Protein AF-A0A0C1Z2K4-F1 (afdb_monomer)

Organism: NCBI:txid215803

Nearest PDB structures (foldseek):
  4xon-assembly1_A  TM=1.963E-01  e=1.147E-01  Enterobacteria phage HK620
  7akv-assembly1_G  TM=2.184E-01  e=3.140E-01  Bordetella pertussis
  6gvr-assembly1_A  TM=1.595E-01  e=4.867E-01  Enterobacteria phage HK620
  8wqt-assembly1_B  TM=1.244E-01  e=5.913E+00  Mus musculus

Structure (mmCIF, N/CA/C/O backbone):
data_AF-A0A0C1Z2K4-F1
#
_entry.id   AF-A0A0C1Z2K4-F1
#
loop_
_atom_site.group_PDB
_atom_site.id
_atom_site.type_symbol
_atom_site.label_atom_id
_atom_site.label_alt_id
_atom_site.label_comp_id
_atom_site.label_asym_id
_atom_site.label_entity_id
_atom_site.label_seq_id
_atom_site.pdbx_PDB_ins_code
_atom_site.Cartn_x
_atom_site.Cartn_y
_atom_site.Cartn_z
_atom_site.occupancy
_atom_site.B_iso_or_equiv
_atom_site.auth_seq_id
_atom_site.auth_comp_id
_atom_site.auth_asym_id
_atom_site.auth_atom_id
_atom_site.pdbx_PDB_model_num
ATOM 1 N N . MET A 1 1 ? -10.705 -2.984 -63.021 1.00 32.72 1 MET A N 1
ATOM 2 C CA . MET A 1 1 ? -11.853 -3.440 -63.845 1.00 32.72 1 MET A CA 1
ATOM 3 C C . MET A 1 1 ? -12.541 -4.528 -63.035 1.00 32.72 1 MET A C 1
ATOM 5 O O . MET A 1 1 ? -11.834 -5.441 -62.657 1.00 32.72 1 MET A O 1
ATOM 9 N N . GLY A 1 2 ? -13.809 -4.360 -62.637 1.00 33.22 2 GLY A N 1
ATOM 10 C CA . GLY A 1 2 ? -14.880 -5.309 -63.010 1.00 33.22 2 GLY A CA 1
ATOM 11 C C . GLY A 1 2 ? -14.784 -6.660 -62.275 1.00 33.22 2 GLY A C 1
ATOM 12 O O . GLY A 1 2 ? -14.105 -7.524 -62.806 1.00 33.22 2 GLY A O 1
ATOM 13 N N . ALA A 1 3 ? -15.304 -6.894 -61.061 1.00 38.25 3 ALA A N 1
ATOM 14 C CA . ALA A 1 3 ? -16.549 -6.490 -60.366 1.00 38.25 3 ALA A CA 1
ATOM 15 C C . ALA A 1 3 ? -17.764 -7.429 -60.585 1.00 38.25 3 ALA A C 1
ATOM 17 O O . ALA A 1 3 ? -18.370 -7.388 -61.655 1.00 38.25 3 ALA A O 1
ATOM 18 N N . CYS A 1 4 ? -18.094 -8.204 -59.538 1.00 26.31 4 CYS A N 1
ATOM 19 C CA . CYS A 1 4 ? -19.390 -8.713 -59.015 1.00 26.31 4 CYS A CA 1
ATOM 20 C C . CYS A 1 4 ? -19.054 -9.246 -57.586 1.00 26.31 4 CYS A C 1
ATOM 22 O O . CYS A 1 4 ? -18.018 -9.898 -57.493 1.00 26.31 4 CYS A O 1
ATOM 24 N N . THR A 1 5 ? -19.677 -8.937 -56.433 1.00 36.97 5 THR A N 1
ATOM 25 C CA . THR A 1 5 ? -21.093 -8.779 -55.983 1.00 36.97 5 THR A CA 1
ATOM 26 C C . THR A 1 5 ? -21.865 -10.112 -55.905 1.00 36.97 5 THR A C 1
ATOM 28 O O . THR A 1 5 ? -21.929 -10.790 -56.931 1.00 36.97 5 THR A O 1
ATOM 31 N N . ASP A 1 6 ? -22.532 -10.503 -54.806 1.00 38.97 6 ASP A N 1
ATOM 32 C CA . ASP A 1 6 ? -22.671 -9.863 -53.472 1.00 38.97 6 ASP A CA 1
ATOM 33 C C . ASP A 1 6 ? -23.250 -10.823 -52.394 1.00 38.97 6 ASP A C 1
ATOM 35 O O . ASP A 1 6 ? -23.779 -11.865 -52.775 1.00 38.97 6 ASP A O 1
ATOM 39 N N . ASP A 1 7 ? -23.185 -10.407 -51.116 1.00 36.59 7 ASP A N 1
ATOM 40 C CA . ASP A 1 7 ? -24.106 -10.612 -49.956 1.00 36.59 7 ASP A CA 1
ATOM 41 C C . ASP A 1 7 ? -24.887 -11.942 -49.690 1.00 36.59 7 ASP A C 1
ATOM 43 O O . ASP A 1 7 ? -25.454 -12.537 -50.602 1.00 36.59 7 ASP A O 1
ATOM 47 N N . THR A 1 8 ? -25.214 -12.370 -48.447 1.00 35.19 8 THR A N 1
ATOM 48 C CA . THR A 1 8 ? -24.604 -12.389 -47.075 1.00 35.19 8 THR A CA 1
ATOM 49 C C . THR A 1 8 ? -25.638 -12.997 -46.071 1.00 35.19 8 THR A C 1
ATOM 51 O O . THR A 1 8 ? -26.727 -13.415 -46.464 1.00 35.19 8 THR A O 1
ATOM 54 N N . VAL A 1 9 ? -25.319 -12.974 -44.763 1.00 33.41 9 VAL A N 1
ATOM 55 C CA . VAL A 1 9 ? -26.230 -12.946 -43.585 1.00 33.41 9 VAL A CA 1
ATOM 56 C C . VAL A 1 9 ? -26.729 -14.286 -43.004 1.00 33.41 9 VAL A C 1
ATOM 58 O O . VAL A 1 9 ? -27.830 -14.757 -43.273 1.00 33.41 9 VAL A O 1
ATOM 61 N N . SER A 1 10 ? -25.895 -14.835 -42.112 1.00 31.61 10 SER A N 1
ATOM 62 C CA . SER A 1 10 ? -26.183 -15.180 -40.699 1.00 31.61 10 SER A CA 1
ATOM 63 C C . SER A 1 10 ? -27.640 -15.188 -40.183 1.00 31.61 10 SER A C 1
ATOM 65 O O . SER A 1 10 ? -28.374 -14.220 -40.357 1.00 31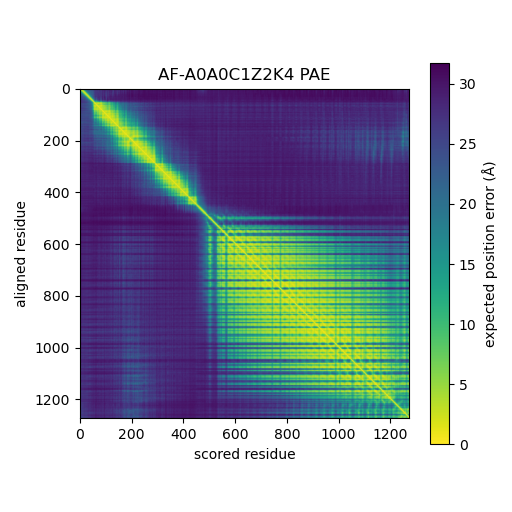.61 10 SER A O 1
ATOM 67 N N . ALA A 1 11 ? -27.980 -16.195 -39.365 1.00 29.09 11 ALA A N 1
ATOM 68 C CA . ALA A 1 11 ? -28.527 -15.954 -38.018 1.00 29.09 11 ALA A CA 1
ATOM 69 C C . ALA A 1 11 ? -28.463 -17.231 -37.153 1.00 29.09 11 ALA A C 1
ATOM 71 O O . ALA A 1 11 ? -29.144 -18.213 -37.448 1.00 29.09 11 ALA A O 1
ATOM 72 N N . ASP A 1 12 ? -27.693 -17.193 -36.063 1.00 31.20 12 ASP A N 1
ATOM 73 C CA . ASP A 1 12 ? -27.810 -18.142 -34.946 1.00 31.20 12 ASP A CA 1
ATOM 74 C C . ASP A 1 12 ? -29.030 -17.799 -34.062 1.00 31.20 12 ASP A C 1
ATOM 76 O O . ASP A 1 12 ? -29.385 -16.623 -33.947 1.00 31.20 12 ASP A O 1
ATOM 80 N N . SER A 1 13 ? -29.653 -18.804 -33.427 1.00 32.72 13 SER A N 1
ATOM 81 C CA . SER A 1 13 ? -30.095 -18.755 -32.015 1.00 32.72 13 SER A CA 1
ATOM 82 C C . SER A 1 13 ? -30.944 -19.966 -31.604 1.00 32.72 13 SER A C 1
ATOM 84 O O . SER A 1 13 ? -32.129 -20.048 -31.923 1.00 32.72 13 SER A O 1
ATOM 86 N N . ALA A 1 14 ? -30.337 -20.805 -30.760 1.00 39.41 14 ALA A N 1
ATOM 87 C CA . ALA A 1 14 ? -30.874 -21.347 -29.502 1.00 39.41 14 ALA A CA 1
ATOM 88 C C . ALA A 1 14 ? -32.229 -22.107 -29.436 1.00 39.41 14 ALA A C 1
ATOM 90 O O . ALA A 1 14 ? -33.282 -21.676 -29.902 1.00 39.41 14 ALA A O 1
ATOM 91 N N . MET A 1 15 ? -32.249 -23.154 -28.597 1.00 27.11 15 MET A N 1
ATOM 92 C CA . MET A 1 15 ? -33.458 -23.575 -27.876 1.00 27.11 15 MET A CA 1
ATOM 93 C C . MET A 1 15 ? -33.230 -23.617 -26.362 1.00 27.11 15 MET A C 1
ATOM 95 O O . MET A 1 15 ? -32.539 -24.489 -25.846 1.00 27.11 15 MET A O 1
ATOM 99 N N . THR A 1 16 ? -33.940 -22.755 -25.634 1.00 32.34 16 THR A N 1
ATOM 100 C CA . THR A 1 16 ? -34.409 -23.065 -24.276 1.00 32.34 16 THR A CA 1
ATOM 101 C C . THR A 1 16 ? -35.935 -22.951 -24.250 1.00 32.34 16 THR A C 1
ATOM 103 O O . THR A 1 16 ? -36.517 -22.045 -24.844 1.00 32.34 16 THR A O 1
ATOM 106 N N . ALA A 1 17 ? -36.606 -23.921 -23.627 1.00 32.66 17 ALA A N 1
ATOM 107 C CA . ALA A 1 17 ? -38.066 -23.943 -23.493 1.00 32.66 17 ALA A CA 1
ATOM 108 C C . ALA A 1 17 ? -38.498 -23.076 -22.282 1.00 32.66 17 ALA A C 1
ATOM 110 O O . ALA A 1 17 ? -37.695 -22.842 -21.385 1.00 32.66 17 ALA A O 1
ATOM 111 N N . THR A 1 18 ? -39.723 -22.554 -22.159 1.00 33.28 18 THR A N 1
ATOM 112 C CA . THR A 1 18 ? -41.039 -23.201 -22.359 1.00 33.28 18 THR A CA 1
ATOM 113 C C . THR A 1 18 ? -42.182 -22.177 -22.503 1.00 33.28 18 THR A C 1
ATOM 115 O O . THR A 1 18 ? -42.066 -21.098 -21.939 1.00 33.28 18 THR A O 1
ATOM 118 N N . ASP A 1 19 ? -43.307 -22.588 -23.117 1.00 32.50 19 ASP A N 1
ATOM 119 C CA . ASP A 1 19 ? -44.724 -22.217 -22.838 1.00 32.50 19 ASP A CA 1
ATOM 120 C C . ASP A 1 19 ? -45.115 -20.753 -22.459 1.00 32.50 19 ASP A C 1
ATOM 122 O O . ASP A 1 19 ? -44.597 -20.150 -21.531 1.00 32.50 19 ASP A O 1
ATOM 126 N N . THR A 1 20 ? -46.197 -20.148 -22.979 1.00 31.84 20 THR A N 1
ATOM 127 C CA . THR A 1 20 ? -47.465 -20.757 -23.446 1.00 31.84 20 THR A CA 1
ATOM 128 C C . THR A 1 20 ? -48.312 -19.819 -24.341 1.00 31.84 20 THR A C 1
ATOM 130 O O . THR A 1 20 ? -48.178 -18.604 -24.293 1.00 31.84 20 THR A O 1
ATOM 133 N N . GLU A 1 21 ? -49.298 -20.417 -25.026 1.00 32.25 21 GLU A N 1
ATOM 134 C CA . GLU A 1 21 ? -50.579 -19.846 -25.509 1.00 32.25 21 GLU A CA 1
ATOM 135 C C . GLU A 1 21 ? -50.633 -18.737 -26.601 1.00 32.25 21 GLU A C 1
ATOM 137 O O . GLU A 1 21 ? -50.615 -17.540 -26.344 1.00 32.25 21 GLU A O 1
ATOM 142 N N . SER A 1 22 ? -51.065 -19.190 -27.790 1.00 33.09 22 SER A N 1
ATOM 143 C CA . SER A 1 22 ? -52.286 -18.718 -28.485 1.00 33.09 22 SER A CA 1
ATOM 144 C C . SER A 1 22 ? -52.348 -17.325 -29.149 1.00 33.09 22 SER A C 1
ATOM 146 O O . SER A 1 22 ? -52.698 -16.330 -28.516 1.00 33.09 22 SER A O 1
ATOM 148 N N . GLY A 1 23 ? -52.393 -17.336 -30.492 1.00 30.72 23 GLY A N 1
ATOM 149 C CA . GLY A 1 23 ? -53.263 -16.428 -31.264 1.00 30.72 23 GLY A CA 1
ATOM 150 C C . GLY A 1 23 ? -52.644 -15.848 -32.536 1.00 30.72 23 GLY A C 1
ATOM 151 O O . GLY A 1 23 ? -52.085 -14.761 -32.496 1.00 30.72 23 GLY A O 1
ATOM 152 N N . GLY A 1 24 ? -52.776 -16.547 -33.670 1.00 32.41 24 GLY A N 1
ATOM 153 C CA . GLY A 1 24 ? -52.322 -16.049 -34.979 1.00 32.41 24 GLY A CA 1
ATOM 154 C C . GLY A 1 24 ? -53.355 -15.192 -35.731 1.00 32.41 24 GLY A C 1
ATOM 155 O O . GLY A 1 24 ? -54.387 -14.825 -35.169 1.00 32.41 24 GLY A O 1
ATOM 156 N N . ALA A 1 25 ? -53.093 -15.005 -37.036 1.00 34.84 25 ALA A N 1
ATOM 157 C CA . ALA A 1 25 ? -53.811 -14.165 -38.014 1.00 34.84 25 ALA A CA 1
ATOM 158 C C . ALA A 1 25 ? -53.502 -12.649 -37.913 1.00 34.84 25 ALA A C 1
ATOM 160 O O . ALA A 1 25 ? -53.395 -12.116 -36.815 1.00 34.84 25 ALA A O 1
ATOM 161 N N . GLU A 1 26 ? -53.389 -11.876 -39.002 1.00 36.09 26 GLU A N 1
ATOM 162 C CA . GLU A 1 26 ? -53.436 -12.152 -40.460 1.00 36.09 26 GLU A CA 1
ATOM 163 C C . GLU A 1 26 ? -52.965 -10.887 -41.226 1.00 36.09 26 GLU A C 1
ATOM 165 O O . GLU A 1 26 ? -53.066 -9.793 -40.668 1.00 36.09 26 GLU A O 1
ATOM 170 N N . THR A 1 27 ? -52.626 -11.014 -42.520 1.00 33.53 27 THR A N 1
ATOM 171 C CA . THR A 1 27 ? -52.510 -9.938 -43.553 1.00 33.53 27 THR A CA 1
ATOM 172 C C . THR A 1 27 ? -51.502 -8.776 -43.357 1.00 33.53 27 THR A C 1
ATOM 174 O O . THR A 1 27 ? -51.137 -8.451 -42.236 1.00 33.53 27 THR A O 1
ATOM 177 N N . ASP A 1 28 ? -51.095 -7.984 -44.367 1.00 34.91 28 ASP A N 1
ATOM 178 C CA . ASP A 1 28 ? -50.883 -8.107 -45.842 1.00 34.91 28 ASP A CA 1
ATOM 179 C C . ASP A 1 28 ? -50.418 -6.705 -46.364 1.00 34.91 28 ASP A C 1
ATOM 181 O O . ASP A 1 28 ? -50.578 -5.719 -45.641 1.00 34.91 28 ASP A O 1
ATOM 185 N N . THR A 1 29 ? -49.973 -6.579 -47.627 1.00 36.34 29 THR A N 1
ATOM 186 C CA . THR A 1 29 ? -49.816 -5.329 -48.437 1.00 36.34 29 THR A CA 1
ATOM 187 C C . THR A 1 29 ? -48.703 -4.319 -48.034 1.00 36.34 29 THR A C 1
ATOM 189 O O . THR A 1 29 ? -48.379 -4.187 -46.861 1.00 36.34 29 THR A O 1
ATOM 192 N N . GLU A 1 30 ? -48.065 -3.538 -48.932 1.00 39.50 30 GLU A N 1
ATOM 193 C CA . GLU A 1 30 ? -48.150 -3.413 -50.410 1.00 39.50 30 GLU A CA 1
ATOM 194 C C . GLU A 1 30 ? -46.877 -2.769 -51.045 1.00 39.50 30 GLU A C 1
ATOM 196 O O . GLU A 1 30 ? -46.198 -1.983 -50.394 1.00 39.50 30 GLU A O 1
ATOM 201 N N . ASP A 1 31 ? -46.638 -3.070 -52.336 1.00 37.19 31 ASP A N 1
ATOM 202 C CA . ASP A 1 31 ? -46.111 -2.222 -53.449 1.00 37.19 31 ASP A CA 1
ATOM 203 C C . ASP A 1 31 ? -44.924 -1.236 -53.201 1.00 37.19 31 ASP A C 1
ATOM 205 O O . ASP A 1 31 ? -45.031 -0.243 -52.484 1.00 37.19 31 ASP A O 1
ATOM 209 N N . THR A 1 32 ? -43.754 -1.367 -53.850 1.00 37.84 32 THR A N 1
ATOM 210 C CA . THR A 1 32 ? -43.443 -0.897 -55.235 1.00 37.84 32 THR A CA 1
ATOM 211 C C . THR A 1 32 ? -41.946 -1.159 -55.555 1.00 37.84 32 THR A C 1
ATOM 213 O O . THR A 1 32 ? -41.140 -1.185 -54.635 1.00 37.84 32 THR A O 1
ATOM 216 N N . GLY A 1 33 ? -41.437 -1.299 -56.795 1.00 40.78 33 GLY A N 1
ATOM 217 C CA . GLY A 1 33 ? -42.079 -1.468 -58.109 1.00 40.78 33 GLY A CA 1
ATOM 218 C C . GLY A 1 33 ? -41.153 -1.175 -59.328 1.00 40.78 33 GLY A C 1
ATOM 219 O O . GLY A 1 33 ? -40.655 -0.061 -59.460 1.00 40.78 33 GLY A O 1
ATOM 220 N N . THR A 1 34 ? -41.065 -2.114 -60.296 1.00 41.62 34 THR A N 1
ATOM 221 C CA . THR A 1 34 ? -40.487 -1.996 -61.682 1.00 41.62 34 THR A CA 1
ATOM 222 C C . THR A 1 34 ? -38.936 -1.963 -61.829 1.00 41.62 34 THR A C 1
ATOM 224 O O . THR A 1 34 ? -38.270 -1.537 -60.899 1.00 41.62 34 THR A O 1
ATOM 227 N N . THR A 1 35 ? -38.263 -2.404 -62.921 1.00 41.09 35 THR A N 1
ATOM 228 C CA . THR A 1 35 ? -38.650 -2.778 -64.320 1.00 41.09 35 THR A CA 1
ATOM 229 C C . THR A 1 35 ? -37.855 -3.970 -64.939 1.00 41.09 35 THR A C 1
ATOM 231 O O . THR A 1 35 ? -36.636 -3.874 -64.986 1.00 41.09 35 THR A O 1
ATOM 234 N N . GLY A 1 36 ? -38.554 -4.955 -65.548 1.00 43.12 36 GLY A N 1
ATOM 235 C CA . GLY A 1 36 ? -38.252 -5.719 -66.806 1.00 43.12 36 GLY A CA 1
ATOM 236 C C . GLY A 1 36 ? -36.915 -6.473 -67.058 1.00 43.12 36 GLY A C 1
ATOM 237 O O . GLY A 1 36 ? -35.911 -6.204 -66.417 1.00 43.12 36 GLY A O 1
ATOM 238 N N . ASP A 1 37 ? -36.802 -7.403 -68.029 1.00 44.09 37 ASP A N 1
ATOM 239 C CA . ASP A 1 37 ? -37.793 -8.212 -68.790 1.00 44.09 37 ASP A CA 1
ATOM 240 C C . ASP A 1 37 ? -37.113 -9.354 -69.616 1.00 44.09 37 ASP A C 1
ATOM 242 O O . ASP A 1 37 ? -36.002 -9.160 -70.111 1.00 44.09 37 ASP A O 1
ATOM 246 N N . GLY A 1 38 ? -37.757 -10.531 -69.799 1.00 42.25 38 GLY A N 1
ATOM 247 C CA . GLY A 1 38 ? -37.295 -11.596 -70.729 1.00 42.25 38 GLY A CA 1
ATOM 248 C C . GLY A 1 38 ? -37.730 -13.054 -70.423 1.00 42.25 38 GLY A C 1
ATOM 249 O O . GLY A 1 38 ? -37.183 -13.674 -69.516 1.00 42.25 38 GLY A O 1
ATOM 250 N N . ASP A 1 39 ? -38.635 -13.640 -71.229 1.00 55.06 39 ASP A N 1
ATOM 251 C CA . ASP A 1 39 ? -39.383 -14.889 -70.908 1.00 55.06 39 ASP A CA 1
ATOM 252 C C . ASP A 1 39 ? -39.159 -16.098 -71.878 1.00 55.06 39 ASP A C 1
ATOM 254 O O . ASP A 1 39 ? -38.668 -15.921 -72.997 1.00 55.06 39 ASP A O 1
ATOM 258 N N . GLY A 1 40 ? -39.609 -17.324 -71.514 1.00 41.53 40 GLY A N 1
ATOM 259 C CA . GLY A 1 40 ? -39.710 -18.499 -72.425 1.00 41.53 40 GLY A CA 1
ATOM 260 C C . GLY A 1 40 ? -40.317 -19.807 -71.833 1.00 41.53 40 GLY A C 1
ATOM 261 O O . GLY A 1 40 ? -39.892 -20.237 -70.769 1.00 41.53 40 GLY A O 1
ATOM 262 N N . ASP A 1 41 ? -41.267 -20.464 -72.537 1.00 48.94 41 ASP A N 1
ATOM 263 C CA . ASP A 1 41 ? -42.265 -21.450 -71.998 1.00 48.94 41 ASP A CA 1
ATOM 264 C C . ASP A 1 41 ? -42.268 -22.910 -72.628 1.00 48.94 41 ASP A C 1
ATOM 266 O O . ASP A 1 41 ? -41.610 -23.111 -73.655 1.00 48.94 41 ASP A O 1
ATOM 270 N N . PRO A 1 42 ? -43.009 -23.933 -72.082 1.00 70.81 42 PRO A N 1
ATOM 271 C CA . PRO A 1 42 ? -42.875 -25.409 -72.361 1.00 70.81 42 PRO A CA 1
ATOM 272 C C . PRO A 1 42 ? -44.117 -26.194 -72.960 1.00 70.81 42 PRO A C 1
ATOM 274 O O . PRO A 1 42 ? -45.051 -25.549 -73.430 1.00 70.81 42 PRO A O 1
ATOM 277 N N . ALA A 1 43 ? -44.148 -27.573 -72.933 1.00 54.06 43 ALA A N 1
ATOM 278 C CA . ALA A 1 43 ? -45.304 -28.510 -72.585 1.00 54.06 43 ALA A CA 1
ATOM 279 C C . ALA A 1 43 ? -45.587 -29.865 -73.384 1.00 54.06 43 ALA A C 1
ATOM 281 O O . ALA A 1 43 ? -45.143 -30.020 -74.520 1.00 54.06 43 ALA A O 1
ATOM 282 N N . THR A 1 44 ? -46.462 -30.763 -72.808 1.00 46.31 44 THR A N 1
ATOM 283 C CA . THR A 1 44 ? -47.324 -31.926 -73.335 1.00 46.31 44 THR A CA 1
ATOM 284 C C . THR A 1 44 ? -46.861 -33.434 -73.252 1.00 46.31 44 THR A C 1
ATOM 286 O O . THR A 1 44 ? -45.657 -33.639 -73.309 1.00 46.31 44 THR A O 1
ATOM 289 N N . THR A 1 45 ? -47.657 -34.565 -73.232 1.00 57.00 45 THR A N 1
ATOM 290 C CA . THR A 1 45 ? -48.967 -35.067 -72.610 1.00 57.00 45 THR A CA 1
ATOM 291 C C . THR A 1 45 ? -49.337 -36.585 -72.923 1.00 57.00 45 THR A C 1
ATOM 293 O O . THR A 1 45 ? -49.160 -36.959 -74.079 1.00 57.00 45 THR A O 1
ATOM 296 N N . GLY A 1 46 ? -50.003 -37.368 -72.012 1.00 52.41 46 GLY A N 1
ATOM 297 C CA . GLY A 1 46 ? -50.875 -38.603 -72.249 1.00 52.41 46 GLY A CA 1
ATOM 298 C C . GLY A 1 46 ? -50.273 -40.040 -72.035 1.00 52.41 46 GLY A C 1
ATOM 299 O O . GLY A 1 46 ? -49.050 -40.106 -71.971 1.00 52.41 46 GLY A O 1
ATOM 300 N N . ASP A 1 47 ? -50.937 -41.240 -71.990 1.00 52.88 47 ASP A N 1
ATOM 301 C CA . ASP A 1 47 ? -52.256 -41.886 -71.576 1.00 52.88 47 ASP A CA 1
ATOM 302 C C . ASP A 1 47 ? -52.172 -43.467 -71.815 1.00 52.88 47 ASP A C 1
ATOM 304 O O . ASP A 1 47 ? -51.209 -43.839 -72.486 1.00 52.88 47 ASP A O 1
ATOM 308 N N . GLY A 1 48 ? -52.942 -44.525 -71.387 1.00 51.53 48 GLY A N 1
ATOM 309 C CA . GLY A 1 48 ? -54.116 -44.973 -70.527 1.00 51.53 48 GLY A CA 1
ATOM 310 C C . GLY A 1 48 ? -54.446 -46.511 -70.818 1.00 51.53 48 GLY A C 1
ATOM 311 O O . GLY A 1 48 ? -53.849 -47.003 -71.776 1.00 51.53 48 GLY A O 1
ATOM 312 N N . ASP A 1 49 ? -55.292 -47.404 -70.209 1.00 54.62 49 ASP A N 1
ATOM 313 C CA . ASP A 1 49 ? -56.112 -47.616 -68.957 1.00 54.62 49 ASP A CA 1
ATOM 314 C C . ASP A 1 49 ? -56.737 -49.095 -68.847 1.00 54.62 49 ASP A C 1
ATOM 316 O O . ASP A 1 49 ? -56.850 -49.737 -69.895 1.00 54.62 49 ASP A O 1
ATOM 320 N N . GLY A 1 50 ? -57.141 -49.670 -67.661 1.00 46.03 50 GLY A N 1
ATOM 321 C CA . GLY A 1 50 ? -58.015 -50.914 -67.491 1.00 46.03 50 GLY A CA 1
ATOM 322 C C . GLY A 1 50 ? -57.786 -51.968 -66.319 1.00 46.03 50 GLY A C 1
ATOM 323 O O . GLY A 1 50 ? -56.660 -52.059 -65.847 1.00 46.03 50 GLY A O 1
ATOM 324 N N . ASP A 1 51 ? -58.798 -52.809 -65.910 1.00 60.41 51 ASP A N 1
ATOM 325 C CA . ASP A 1 51 ? -58.811 -53.778 -64.729 1.00 60.41 51 ASP A CA 1
ATOM 326 C C . ASP A 1 51 ? -59.509 -55.199 -64.888 1.00 60.41 51 ASP A C 1
ATOM 328 O O . ASP A 1 51 ? -60.381 -55.362 -65.745 1.00 60.41 51 ASP A O 1
ATOM 332 N N . GLU A 1 52 ? -59.243 -56.178 -63.978 1.00 43.72 52 GLU A N 1
ATOM 333 C CA . GLU A 1 52 ? -60.117 -57.306 -63.470 1.00 43.72 52 GLU A CA 1
ATOM 334 C C . GLU A 1 52 ? -59.667 -57.730 -62.015 1.00 43.72 52 GLU A C 1
ATOM 336 O O . GLU A 1 52 ? -58.581 -57.311 -61.626 1.00 43.72 52 GLU A O 1
ATOM 341 N N . PRO A 1 53 ? -60.452 -58.456 -61.165 1.00 56.31 53 PRO A N 1
ATOM 342 C CA . PRO A 1 53 ? -60.252 -58.506 -59.689 1.00 56.31 53 PRO A CA 1
ATOM 343 C C . PRO A 1 53 ? -59.446 -59.694 -59.093 1.00 56.31 53 PRO A C 1
ATOM 345 O O . PRO A 1 53 ? -59.400 -60.775 -59.679 1.00 56.31 53 PRO A O 1
ATOM 348 N N . GLU A 1 54 ? -58.916 -59.496 -57.873 1.00 56.62 54 GLU A N 1
ATOM 349 C CA . GLU A 1 54 ? -57.887 -60.318 -57.183 1.00 56.62 54 GLU A CA 1
ATOM 350 C C . GLU A 1 54 ? -58.368 -60.958 -55.840 1.00 56.62 54 GLU A C 1
ATOM 352 O O . GLU A 1 54 ? -59.563 -60.913 -55.531 1.00 56.62 54 GLU A O 1
ATOM 357 N N . ALA A 1 55 ? -57.462 -61.609 -55.086 1.00 63.00 55 ALA A N 1
ATOM 358 C CA . ALA A 1 55 ? -57.721 -62.440 -53.886 1.00 63.00 55 ALA A CA 1
ATOM 359 C C . ALA A 1 55 ? -57.859 -61.659 -52.546 1.00 63.00 55 ALA A C 1
ATOM 361 O O . ALA A 1 55 ? -57.617 -60.453 -52.494 1.00 63.00 55 ALA A O 1
ATOM 362 N N . GLU A 1 56 ? -58.251 -62.339 -51.452 1.00 77.38 56 GLU A N 1
ATOM 363 C CA . GLU A 1 56 ? -58.455 -61.752 -50.104 1.00 77.38 56 GLU A CA 1
ATOM 364 C C . GLU A 1 56 ? -57.586 -62.430 -49.014 1.00 77.38 56 GLU A C 1
ATOM 366 O O . GLU A 1 56 ? -57.993 -63.422 -48.400 1.00 77.38 56 GLU A O 1
ATOM 371 N N . CYS A 1 57 ? -56.423 -61.832 -48.732 1.00 79.62 57 CYS A N 1
ATOM 372 C CA . CYS A 1 57 ? -55.454 -62.284 -47.724 1.00 79.62 57 CYS A CA 1
ATOM 373 C C . CYS A 1 57 ? -55.998 -62.303 -46.276 1.00 79.62 57 CYS A C 1
ATOM 375 O O . CYS A 1 57 ? -56.843 -61.485 -45.898 1.00 79.62 57 CYS A O 1
ATOM 377 N N . GLY A 1 58 ? -55.466 -63.209 -45.443 1.00 79.56 58 GLY A N 1
ATOM 378 C CA . GLY A 1 58 ? -55.746 -63.285 -44.000 1.00 79.56 58 GLY A CA 1
ATOM 379 C C . GLY A 1 58 ? -57.042 -64.022 -43.643 1.00 79.56 58 GLY A C 1
ATOM 380 O O . GLY A 1 58 ? -57.635 -63.794 -42.582 1.00 79.56 58 GLY A O 1
ATOM 381 N N . ASN A 1 59 ? -57.541 -64.879 -44.539 1.00 84.75 59 ASN A N 1
ATOM 382 C CA . ASN A 1 59 ? -58.831 -65.559 -44.402 1.00 84.75 59 ASN A CA 1
ATOM 383 C C . ASN A 1 59 ? -58.721 -66.966 -43.761 1.00 84.75 59 ASN A C 1
ATOM 385 O O . ASN A 1 59 ? -59.727 -67.541 -43.322 1.00 84.75 59 ASN A O 1
ATOM 389 N N . GLY A 1 60 ? -57.502 -67.495 -43.647 1.00 81.69 60 GLY A N 1
ATOM 390 C CA . GLY A 1 60 ? -57.145 -68.815 -43.130 1.00 81.69 60 GLY A CA 1
ATOM 391 C C . GLY A 1 60 ? -57.088 -69.909 -44.201 1.00 81.69 60 GLY A C 1
ATOM 392 O O . GLY A 1 60 ? -57.172 -71.097 -43.858 1.00 81.69 60 GLY A O 1
ATOM 393 N N . VAL A 1 61 ? -57.000 -69.543 -45.483 1.00 80.88 61 VAL A N 1
ATOM 394 C CA . VAL A 1 61 ? -56.965 -70.459 -46.629 1.00 80.88 61 VAL A CA 1
ATOM 395 C C . VAL A 1 61 ? -56.033 -69.914 -47.709 1.00 80.88 61 VAL A C 1
ATOM 397 O O . VAL A 1 61 ? -56.479 -69.191 -48.588 1.00 80.88 61 VAL A O 1
ATOM 400 N N . LEU A 1 62 ? -54.786 -70.395 -47.686 1.00 81.81 62 LEU A N 1
ATOM 401 C CA . LEU A 1 62 ? -53.774 -70.154 -48.717 1.00 81.81 62 LEU A CA 1
ATOM 402 C C . LEU A 1 62 ? -54.332 -70.382 -50.138 1.00 81.81 62 LEU A C 1
ATOM 404 O O . LEU A 1 62 ? -54.557 -71.532 -50.551 1.00 81.81 62 LEU A O 1
ATOM 408 N N . GLU A 1 63 ? -54.554 -69.293 -50.867 1.00 84.81 63 GLU A N 1
ATOM 409 C CA . GLU A 1 63 ? -55.004 -69.276 -52.257 1.00 84.81 63 GLU A CA 1
ATOM 410 C C . GLU A 1 63 ? -53.816 -69.455 -53.232 1.00 84.81 63 GLU A C 1
ATOM 412 O O . GLU A 1 63 ? -52.712 -69.842 -52.850 1.00 84.81 63 GLU A O 1
ATOM 417 N N . ALA A 1 64 ? -54.051 -69.319 -54.541 1.00 77.62 64 ALA A N 1
ATOM 418 C CA . ALA A 1 64 ? -53.050 -69.667 -55.560 1.00 77.62 64 ALA A CA 1
ATOM 419 C C . ALA A 1 64 ? -51.968 -68.595 -55.782 1.00 77.62 64 ALA A C 1
ATOM 421 O O . ALA A 1 64 ? -50.926 -68.910 -56.360 1.00 77.62 64 ALA A O 1
ATOM 422 N N . ASP A 1 65 ? -52.241 -67.369 -55.336 1.00 76.69 65 ASP A N 1
ATOM 423 C CA . ASP A 1 65 ? -51.432 -66.166 -55.546 1.00 76.69 65 ASP A CA 1
ATOM 424 C C . ASP A 1 65 ? -50.875 -65.618 -54.206 1.00 76.69 65 ASP A C 1
ATOM 426 O O . ASP A 1 65 ? -50.420 -64.483 -54.130 1.00 76.69 65 ASP A O 1
ATOM 430 N N . GLU A 1 66 ? -50.900 -66.451 -53.156 1.00 84.06 66 GLU A N 1
ATOM 431 C CA . GLU A 1 66 ? -50.428 -66.182 -51.790 1.00 84.06 66 GLU A CA 1
ATOM 432 C C . GLU A 1 66 ? -49.246 -67.112 -51.438 1.00 84.06 66 GLU A C 1
ATOM 434 O O . GLU A 1 66 ? -49.217 -68.275 -51.854 1.00 84.06 66 GLU A O 1
ATOM 439 N N . GLU A 1 67 ? -48.275 -66.641 -50.647 1.00 83.88 67 GLU A N 1
ATOM 440 C CA . GLU A 1 67 ? -47.166 -67.471 -50.136 1.00 83.88 67 GLU A CA 1
ATOM 441 C C . GLU A 1 67 ? -47.451 -68.038 -48.736 1.00 83.88 67 GLU A C 1
ATOM 443 O O . GLU A 1 67 ? -47.042 -69.159 -48.413 1.00 83.88 67 GLU A O 1
ATOM 448 N N . CYS A 1 68 ? -48.196 -67.289 -47.924 1.00 84.50 68 CYS A N 1
ATOM 449 C CA . CYS A 1 68 ? -48.745 -67.702 -46.636 1.00 84.50 68 CYS A CA 1
ATOM 450 C C . CYS A 1 68 ? -50.156 -67.122 -46.440 1.00 84.50 68 CYS A C 1
ATOM 452 O O . CYS A 1 68 ? -50.510 -66.131 -47.057 1.00 84.50 68 CYS A O 1
ATOM 454 N N . ASP A 1 69 ? -50.944 -67.739 -45.559 1.00 86.50 69 ASP A N 1
ATOM 455 C CA . ASP A 1 69 ? -52.128 -67.149 -44.918 1.00 86.50 69 ASP A CA 1
ATOM 456 C C . ASP A 1 69 ? -52.240 -67.828 -43.545 1.00 86.50 69 ASP A C 1
ATOM 458 O O . ASP A 1 69 ? -52.300 -69.063 -43.459 1.00 86.50 69 ASP A O 1
ATOM 462 N N . ASP A 1 70 ? -52.192 -67.046 -42.466 1.00 85.00 70 ASP A N 1
ATOM 463 C CA . ASP A 1 70 ? -52.237 -67.544 -41.087 1.00 85.00 70 ASP A CA 1
ATOM 464 C C . ASP A 1 70 ? -53.648 -67.466 -40.452 1.00 85.00 70 ASP A C 1
ATOM 466 O O . ASP A 1 70 ? -53.888 -68.035 -39.380 1.00 85.00 70 ASP A O 1
ATOM 470 N N . GLY A 1 71 ? -54.611 -66.842 -41.144 1.00 84.12 71 GLY A N 1
ATOM 471 C CA . GLY A 1 71 ? -55.981 -66.602 -40.680 1.00 84.12 71 GLY A CA 1
ATOM 472 C C . GLY A 1 71 ? -56.186 -65.319 -39.876 1.00 84.12 71 GLY A C 1
ATOM 473 O O . GLY A 1 71 ? -57.153 -65.237 -39.106 1.00 84.12 71 GLY A O 1
ATOM 474 N N . ASN A 1 72 ? -55.279 -64.353 -40.006 1.00 83.00 72 ASN A N 1
ATOM 475 C CA . ASN A 1 72 ? -55.241 -63.121 -39.231 1.00 83.00 72 ASN A CA 1
ATOM 476 C C . ASN A 1 72 ? -54.750 -61.928 -40.101 1.00 83.00 72 ASN A C 1
ATOM 478 O O . ASN A 1 72 ? -54.620 -62.051 -41.315 1.00 83.00 72 ASN A O 1
ATOM 482 N N . ALA A 1 73 ? -54.642 -60.727 -39.522 1.00 82.62 73 ALA A N 1
ATOM 483 C CA . ALA A 1 73 ? -54.296 -59.483 -40.229 1.00 82.62 73 ALA A CA 1
ATOM 484 C C . ALA A 1 73 ? -53.346 -58.588 -39.400 1.00 82.62 73 ALA A C 1
ATOM 486 O O . ALA A 1 73 ? -53.464 -57.354 -39.386 1.00 82.62 73 ALA A O 1
ATOM 487 N N . ILE A 1 74 ? -52.445 -59.228 -38.653 1.00 82.44 74 ILE A N 1
ATOM 488 C CA . ILE A 1 74 ? -51.327 -58.614 -37.936 1.00 82.44 74 ILE A CA 1
ATOM 489 C C . ILE A 1 74 ? -50.090 -58.808 -38.826 1.00 82.44 74 ILE A C 1
ATOM 491 O O . ILE A 1 74 ? -49.676 -59.942 -39.024 1.00 82.44 74 ILE A O 1
ATOM 495 N N . PRO A 1 75 ? -49.481 -57.740 -39.370 1.00 78.06 75 PRO A N 1
ATOM 496 C CA . PRO A 1 75 ? -48.516 -57.878 -40.462 1.00 78.06 75 PRO A CA 1
ATOM 497 C C . PRO A 1 75 ? -47.117 -58.349 -40.035 1.00 78.06 75 PRO A C 1
ATOM 499 O O . PRO A 1 75 ? -46.257 -58.472 -40.898 1.00 78.06 75 PRO A O 1
ATOM 502 N N . ASN A 1 76 ? -46.868 -58.556 -38.736 1.00 80.81 76 ASN A N 1
ATOM 503 C CA . ASN A 1 76 ? -45.543 -58.831 -38.172 1.00 80.81 76 ASN A CA 1
ATOM 504 C C . ASN A 1 76 ? -45.475 -60.120 -37.327 1.00 80.81 76 ASN A C 1
ATOM 506 O O . ASN A 1 76 ? -44.681 -60.204 -36.386 1.00 80.81 76 ASN A O 1
ATOM 510 N N . ASP A 1 77 ? -46.319 -61.115 -37.629 1.00 79.19 77 ASP A N 1
ATOM 511 C CA . ASP A 1 77 ? -46.252 -62.446 -37.013 1.00 79.19 77 ASP A CA 1
ATOM 512 C C . ASP A 1 77 ? -45.792 -63.559 -37.981 1.00 79.19 77 ASP A C 1
ATOM 514 O O . ASP A 1 77 ? -44.606 -63.638 -38.291 1.00 79.19 77 ASP A O 1
ATOM 518 N N . ALA A 1 78 ? -46.662 -64.474 -38.408 1.00 81.50 78 ALA A N 1
ATOM 519 C CA . ALA A 1 78 ? -46.303 -65.615 -39.255 1.00 81.50 78 ALA A CA 1
ATOM 520 C C . ALA A 1 78 ? -46.467 -65.338 -40.760 1.00 81.50 78 ALA A C 1
ATOM 522 O O . ALA A 1 78 ? -46.050 -66.165 -41.576 1.00 81.50 78 ALA A O 1
ATOM 523 N N . CYS A 1 79 ? -47.106 -64.225 -41.119 1.00 85.75 79 CYS A N 1
ATOM 524 C CA . CYS A 1 79 ? -47.404 -63.827 -42.489 1.00 85.75 79 CYS A CA 1
ATOM 525 C C . CYS A 1 79 ? -47.616 -62.306 -42.557 1.00 85.75 79 CYS A C 1
ATOM 527 O O . CYS A 1 79 ? -48.138 -61.725 -41.607 1.00 85.75 79 CYS A O 1
ATOM 529 N N . THR A 1 80 ? -47.244 -61.647 -43.658 1.00 85.25 80 THR A N 1
ATOM 530 C CA . THR A 1 80 ? -47.576 -60.223 -43.831 1.00 85.25 80 THR A CA 1
ATOM 531 C C . THR A 1 80 ? -49.041 -60.049 -44.244 1.00 85.25 80 THR A C 1
ATOM 533 O O . THR A 1 80 ? -49.661 -60.950 -44.811 1.00 85.25 80 THR A O 1
ATOM 536 N N . ASN A 1 81 ? -49.594 -58.843 -44.078 1.00 80.19 81 ASN A N 1
ATOM 537 C CA . ASN A 1 81 ? -50.945 -58.515 -44.566 1.00 80.19 81 ASN A CA 1
ATOM 538 C C . ASN A 1 81 ? -51.076 -58.506 -46.109 1.00 80.19 81 ASN A C 1
ATOM 540 O O . ASN A 1 81 ? -52.176 -58.297 -46.620 1.00 80.19 81 ASN A O 1
ATOM 544 N N . ASN A 1 82 ? -49.978 -58.732 -46.841 1.00 82.81 82 ASN A N 1
ATOM 545 C CA . ASN A 1 82 ? -49.952 -58.945 -48.291 1.00 82.81 82 ASN A CA 1
ATOM 546 C C . ASN A 1 82 ? -49.784 -60.436 -48.659 1.00 82.81 82 ASN A C 1
ATOM 548 O O . ASN A 1 82 ? -49.566 -60.757 -49.824 1.00 82.81 82 ASN A O 1
ATOM 552 N N . CYS A 1 83 ? -49.863 -61.340 -47.677 1.00 82.62 83 CYS A N 1
ATOM 553 C CA . CYS A 1 83 ? -49.712 -62.788 -47.824 1.00 82.62 83 CYS A CA 1
ATOM 554 C C . CYS A 1 83 ? -48.348 -63.243 -48.385 1.00 82.62 83 CYS A C 1
ATOM 556 O O . CYS A 1 83 ? -48.225 -64.316 -48.984 1.00 82.62 83 CYS A O 1
ATOM 558 N N . THR A 1 84 ? -47.306 -62.441 -48.140 1.00 84.38 84 THR A N 1
ATOM 559 C CA . THR A 1 84 ? -45.894 -62.814 -48.321 1.00 84.38 84 THR A CA 1
ATOM 560 C C . THR A 1 84 ? -45.319 -63.342 -47.013 1.00 84.38 84 THR A C 1
ATOM 562 O O . THR A 1 84 ? -45.759 -62.947 -45.928 1.00 84.38 84 THR A O 1
ATOM 565 N N . LEU A 1 85 ? -44.308 -64.210 -47.097 1.00 83.00 85 LEU A N 1
ATOM 566 C CA . LEU A 1 85 ? -43.540 -64.565 -45.904 1.00 83.00 85 LEU A CA 1
ATOM 567 C C . LEU A 1 85 ? -42.796 -63.321 -45.368 1.00 83.00 85 LEU A C 1
ATOM 569 O O . LEU A 1 85 ? -42.323 -62.532 -46.187 1.00 83.00 85 LEU A O 1
ATOM 573 N N . PRO A 1 86 ? -42.688 -63.144 -44.037 1.00 81.00 86 PRO A N 1
ATOM 574 C CA . PRO A 1 86 ? -41.929 -62.038 -43.450 1.00 81.00 86 PRO A CA 1
ATOM 575 C C . PRO A 1 86 ? -40.427 -62.166 -43.757 1.00 81.00 86 PRO A C 1
ATOM 577 O O . PRO A 1 86 ? -39.896 -63.287 -43.709 1.00 81.00 86 PRO A O 1
ATOM 580 N N . ALA A 1 87 ? -39.755 -61.059 -44.094 1.00 85.81 87 ALA A N 1
ATOM 581 C CA . ALA A 1 87 ? -38.304 -61.035 -44.279 1.00 85.81 87 ALA A CA 1
ATOM 582 C C . ALA A 1 87 ? -37.678 -59.645 -44.071 1.00 85.81 87 ALA A C 1
ATOM 584 O O . ALA A 1 87 ? -38.092 -58.690 -44.721 1.00 85.81 87 ALA A O 1
ATOM 585 N N . CYS A 1 88 ? -36.597 -59.590 -43.287 1.00 86.88 88 CYS A N 1
ATOM 586 C CA . CYS A 1 88 ? -35.669 -58.462 -43.193 1.00 86.88 88 CYS A CA 1
ATOM 587 C C . CYS A 1 88 ? -35.460 -57.697 -44.515 1.00 86.88 88 CYS A C 1
ATOM 589 O O . CYS A 1 88 ? -35.091 -58.281 -45.543 1.00 86.88 88 CYS A O 1
ATOM 591 N N . GLY A 1 89 ? -35.660 -56.381 -44.454 1.00 85.75 89 GLY A N 1
ATOM 592 C CA . GLY A 1 89 ? -35.644 -55.464 -45.590 1.00 85.75 89 GLY A CA 1
ATOM 593 C C . GLY A 1 89 ? -37.024 -55.250 -46.224 1.00 85.75 89 GLY A C 1
ATOM 594 O O . GLY A 1 89 ? -37.104 -54.678 -47.315 1.00 85.75 89 GLY A O 1
ATOM 595 N N . ASP A 1 90 ? -38.115 -55.682 -45.576 1.00 84.69 90 ASP A N 1
ATOM 596 C CA . ASP A 1 90 ? -39.496 -55.423 -46.021 1.00 84.69 90 ASP A CA 1
ATOM 597 C C . ASP A 1 90 ? -40.155 -54.193 -45.357 1.00 84.69 90 ASP A C 1
ATOM 599 O O . ASP A 1 90 ? -41.222 -53.747 -45.796 1.00 84.69 90 ASP A O 1
ATOM 603 N N . GLY A 1 91 ? -39.480 -53.572 -44.381 1.00 85.12 91 GLY A N 1
ATOM 604 C CA . GLY A 1 91 ? -39.923 -52.368 -43.674 1.00 85.12 91 GLY A CA 1
ATOM 605 C C . GLY A 1 91 ? -40.841 -52.642 -42.480 1.00 85.12 91 GLY A C 1
ATOM 606 O O . GLY A 1 91 ? -41.523 -51.726 -42.007 1.00 85.12 91 GLY A O 1
ATOM 607 N N . ILE A 1 92 ? -40.913 -53.889 -42.004 1.00 83.56 92 ILE A N 1
ATOM 608 C CA . ILE A 1 92 ? -41.762 -54.308 -40.886 1.00 83.56 92 ILE A CA 1
ATOM 609 C C . ILE A 1 92 ? -40.913 -55.090 -39.881 1.00 83.56 92 ILE A C 1
ATOM 611 O O . ILE A 1 92 ? -40.667 -56.266 -40.088 1.00 83.56 92 ILE A O 1
ATOM 615 N N . ILE A 1 93 ? -40.545 -54.490 -38.743 1.00 87.00 93 ILE A N 1
ATOM 616 C CA . ILE A 1 93 ? -39.756 -55.185 -37.705 1.00 87.00 93 ILE A CA 1
ATOM 617 C C . ILE A 1 93 ? -40.514 -56.417 -37.166 1.00 87.00 93 ILE A C 1
ATOM 619 O O . ILE A 1 93 ? -41.587 -56.298 -36.549 1.00 87.00 93 ILE A O 1
ATOM 623 N N . GLN A 1 94 ? -39.939 -57.601 -37.380 1.00 85.31 94 GLN A N 1
ATOM 624 C CA . GLN A 1 94 ? -40.497 -58.908 -37.031 1.00 85.31 94 GLN A CA 1
ATOM 625 C C . GLN A 1 94 ? -39.879 -59.494 -35.751 1.00 85.31 94 GLN A C 1
ATOM 627 O O . GLN A 1 94 ? -38.982 -58.943 -35.114 1.00 85.31 94 GLN A O 1
ATOM 632 N N . ALA A 1 95 ? -40.396 -60.652 -35.326 1.00 79.44 95 ALA A N 1
ATOM 633 C CA . ALA A 1 95 ? -40.015 -61.325 -34.084 1.00 79.44 95 ALA A CA 1
ATOM 634 C C . ALA A 1 95 ? -38.637 -62.026 -34.156 1.00 79.44 95 ALA A C 1
ATOM 636 O O . ALA A 1 95 ? -38.541 -63.253 -34.062 1.00 79.44 95 ALA A O 1
ATOM 637 N N . GLY A 1 96 ? -37.574 -61.233 -34.280 1.00 77.50 96 GLY A N 1
ATOM 638 C CA . GLY A 1 96 ? -36.179 -61.679 -34.350 1.00 77.50 96 GLY A CA 1
ATOM 639 C C . GLY A 1 96 ? -35.192 -60.595 -34.796 1.00 77.50 96 GLY A C 1
ATOM 640 O O . GLY A 1 96 ? -33.994 -60.793 -34.634 1.00 77.50 96 GLY A O 1
ATOM 641 N N . GLU A 1 97 ? -35.700 -59.479 -35.313 1.00 88.81 97 GLU A N 1
ATOM 642 C CA . GLU A 1 97 ? -34.944 -58.355 -35.869 1.00 88.81 97 GLU A CA 1
ATOM 643 C C . GLU A 1 97 ? -34.804 -57.241 -34.819 1.00 88.81 97 GLU A C 1
ATOM 645 O O . GLU A 1 97 ? -35.687 -57.069 -33.972 1.00 88.81 97 GLU A O 1
ATOM 650 N N . ALA A 1 98 ? -33.696 -56.497 -34.852 1.00 87.88 98 ALA A N 1
ATOM 651 C CA . ALA A 1 98 ? -33.511 -55.306 -34.020 1.00 87.88 98 ALA A CA 1
ATOM 652 C C . ALA A 1 98 ? -34.130 -54.072 -34.697 1.00 87.88 98 ALA A C 1
ATOM 654 O O . ALA A 1 98 ? -34.849 -53.295 -34.067 1.00 87.88 98 ALA A O 1
ATOM 655 N N . CYS A 1 99 ? -33.909 -53.959 -36.005 1.00 89.06 99 CYS A N 1
ATOM 656 C CA . CYS A 1 99 ? -34.335 -52.870 -36.870 1.00 89.06 99 CYS A CA 1
ATOM 657 C C . CYS A 1 99 ? -34.786 -53.430 -38.231 1.00 89.06 99 CYS A C 1
ATOM 659 O O . CYS A 1 99 ? -34.414 -54.538 -38.598 1.00 89.06 99 CYS A O 1
ATOM 661 N N . ASP A 1 100 ? -35.577 -52.668 -38.984 1.00 88.50 100 ASP A N 1
ATOM 662 C CA . ASP A 1 100 ? -35.845 -52.909 -40.407 1.00 88.50 100 ASP A CA 1
ATOM 663 C C . ASP A 1 100 ? -36.219 -51.555 -41.035 1.00 88.50 100 ASP A C 1
ATOM 665 O O . ASP A 1 100 ? -37.274 -50.988 -40.734 1.00 88.50 100 ASP A O 1
ATOM 669 N N . ALA A 1 101 ? -35.318 -51.003 -41.850 1.00 88.25 101 ALA A N 1
ATOM 670 C CA . ALA A 1 101 ? -35.505 -49.769 -42.617 1.00 88.25 101 ALA A CA 1
ATOM 671 C C . ALA A 1 101 ? -35.955 -50.047 -44.069 1.00 88.25 101 ALA A C 1
ATOM 673 O O . ALA A 1 101 ? -35.956 -49.160 -44.925 1.00 88.25 101 ALA A O 1
ATOM 674 N N . GLY A 1 102 ? -36.362 -51.278 -44.373 1.00 87.19 102 GLY A N 1
ATOM 675 C CA . GLY A 1 102 ? -36.789 -51.715 -45.690 1.00 87.19 102 GLY A CA 1
ATOM 676 C C . GLY A 1 102 ? -35.644 -51.682 -46.697 1.00 87.19 102 GLY A C 1
ATOM 677 O O . GLY A 1 102 ? -34.570 -52.239 -46.484 1.00 87.19 102 GLY A O 1
ATOM 678 N N . ALA A 1 103 ? -35.873 -50.977 -47.805 1.00 85.94 103 ALA A N 1
ATOM 679 C CA . ALA A 1 103 ? -34.876 -50.788 -48.856 1.00 85.94 103 ALA A CA 1
ATOM 680 C C . ALA A 1 103 ? -33.715 -49.848 -48.465 1.00 85.94 103 ALA A C 1
ATOM 682 O O . ALA A 1 103 ? -32.776 -49.726 -49.251 1.00 85.94 103 ALA A O 1
ATOM 683 N N . ASP A 1 104 ? -33.787 -49.199 -47.296 1.00 87.75 104 ASP A N 1
ATOM 684 C CA . ASP A 1 104 ? -32.735 -48.322 -46.768 1.00 87.75 104 ASP A CA 1
ATOM 685 C C . ASP A 1 104 ? -31.776 -49.060 -45.799 1.00 87.75 104 ASP A C 1
ATOM 687 O O . ASP A 1 104 ? -30.836 -48.448 -45.284 1.00 87.75 104 ASP A O 1
ATOM 691 N N . ASN A 1 105 ? -31.963 -50.372 -45.575 1.00 88.69 105 ASN A N 1
ATOM 692 C CA . ASN A 1 105 ? -30.948 -51.231 -44.948 1.00 88.69 105 ASN A CA 1
ATOM 693 C C . ASN A 1 105 ? -29.651 -51.245 -45.782 1.00 88.69 105 ASN A C 1
ATOM 695 O O . ASN A 1 105 ? -29.687 -51.154 -47.013 1.00 88.69 105 ASN A O 1
ATOM 699 N N . GLY A 1 106 ? -28.502 -51.392 -45.120 1.00 87.25 106 GLY A N 1
ATOM 700 C CA . GLY A 1 106 ? -27.212 -51.531 -45.794 1.00 87.25 106 GLY A CA 1
ATOM 701 C C . GLY A 1 106 ? -26.000 -51.331 -44.876 1.00 87.25 106 GLY A C 1
ATOM 702 O O . GLY A 1 106 ? -26.158 -50.972 -43.714 1.00 87.25 106 GLY A O 1
ATOM 703 N N . PRO A 1 107 ? -24.771 -51.526 -45.389 1.00 83.38 107 PRO A N 1
ATOM 704 C CA . PRO A 1 107 ? -23.528 -51.458 -44.607 1.00 83.38 107 PRO A CA 1
ATOM 705 C C . PRO A 1 107 ? -23.079 -50.039 -44.216 1.00 83.38 107 PRO A C 1
ATOM 707 O O . PRO A 1 107 ? -22.045 -49.887 -43.593 1.00 83.38 107 PRO A O 1
ATOM 710 N N . ASN A 1 108 ? -23.792 -48.991 -44.626 1.00 85.50 108 ASN A N 1
ATOM 711 C CA . ASN A 1 108 ? -23.529 -47.606 -44.205 1.00 85.50 108 ASN A CA 1
ATOM 712 C C . ASN A 1 108 ? -24.835 -46.948 -43.724 1.00 85.50 108 ASN A C 1
ATOM 714 O O . ASN A 1 108 ? -25.053 -45.748 -43.894 1.00 85.50 108 ASN A O 1
ATOM 718 N N . SER A 1 109 ? -25.742 -47.774 -43.199 1.00 87.19 109 SER A N 1
ATOM 719 C CA . SER A 1 109 ? -27.063 -47.408 -42.696 1.00 87.19 109 SER A CA 1
ATOM 720 C C . SER A 1 109 ? -27.169 -47.849 -41.242 1.00 87.19 109 SER A C 1
ATOM 722 O O . SER A 1 109 ? -26.629 -48.882 -40.871 1.00 87.19 109 SER A O 1
ATOM 724 N N . ALA A 1 110 ? -27.978 -47.149 -40.442 1.00 87.94 110 ALA A N 1
ATOM 725 C CA . ALA A 1 110 ? -28.222 -47.494 -39.034 1.00 87.94 110 ALA A CA 1
ATOM 726 C C . ALA A 1 110 ? -28.886 -48.879 -38.821 1.00 87.94 110 ALA A C 1
ATOM 728 O O . ALA A 1 110 ? -29.091 -49.307 -37.687 1.00 87.94 110 ALA A O 1
ATOM 729 N N . CYS A 1 111 ? -29.245 -49.571 -39.906 1.00 91.31 111 CYS A N 1
ATOM 730 C CA . CYS A 1 111 ? -29.698 -50.952 -39.910 1.00 91.31 111 CYS A CA 1
ATOM 731 C C . CYS A 1 111 ? -28.983 -51.725 -41.026 1.00 91.31 111 CYS A C 1
ATOM 733 O O . CYS A 1 111 ? -29.048 -51.333 -42.196 1.00 91.31 111 CYS A O 1
ATOM 735 N N . LEU A 1 112 ? -28.321 -52.824 -40.667 1.00 90.19 112 LEU A N 1
ATOM 736 C CA . LEU A 1 112 ? -27.566 -53.664 -41.596 1.00 90.19 112 LEU A CA 1
ATOM 737 C C . LEU A 1 112 ? -28.489 -54.543 -42.460 1.00 90.19 112 LEU A C 1
ATOM 739 O O . LEU A 1 112 ? -29.645 -54.801 -42.122 1.00 90.19 112 LEU A O 1
ATOM 743 N N . ASP A 1 113 ? -27.940 -55.118 -43.536 1.00 88.81 113 ASP A N 1
ATOM 744 C CA . ASP A 1 113 ? -28.607 -56.140 -44.374 1.00 88.81 113 ASP A CA 1
ATOM 745 C C . ASP A 1 113 ? -29.030 -57.414 -43.592 1.00 88.81 113 ASP A C 1
ATOM 747 O O . ASP A 1 113 ? -29.730 -58.274 -44.131 1.00 88.81 113 ASP A O 1
ATOM 751 N N . SER A 1 114 ? -28.590 -57.569 -42.338 1.00 87.56 114 SER A N 1
ATOM 752 C CA . SER A 1 114 ? -28.987 -58.637 -41.410 1.00 87.56 114 SER A CA 1
ATOM 753 C C . SER A 1 114 ? -30.129 -58.262 -40.453 1.00 87.56 114 SER A C 1
ATOM 755 O O . SER A 1 114 ? -30.575 -59.128 -39.699 1.00 87.56 114 SER A O 1
ATOM 757 N N . CYS A 1 115 ? -30.617 -57.014 -40.488 1.00 89.12 115 CYS A N 1
ATOM 758 C CA . CYS A 1 115 ? -31.573 -56.446 -39.526 1.00 89.12 115 CYS A CA 1
ATOM 759 C C . CYS A 1 115 ? -31.062 -56.418 -38.072 1.00 89.12 115 CYS A C 1
ATOM 761 O O . CYS A 1 115 ? -31.819 -56.513 -37.096 1.00 89.12 115 CYS A O 1
ATOM 763 N N . GLU A 1 116 ? -29.746 -56.262 -37.952 1.00 89.81 116 GLU A N 1
ATOM 764 C CA . GLU A 1 116 ? -29.015 -55.901 -36.742 1.00 89.81 116 GLU A CA 1
ATOM 765 C C . GLU A 1 116 ? -28.696 -54.393 -36.808 1.00 89.81 116 GLU A C 1
ATOM 767 O O . GLU A 1 116 ? -28.495 -53.845 -37.897 1.00 89.81 116 GLU A O 1
ATOM 772 N N . GLU A 1 117 ? -28.715 -53.708 -35.661 1.00 89.56 117 GLU A N 1
ATOM 773 C CA . GLU A 1 117 ? -28.313 -52.296 -35.578 1.00 89.56 117 GLU A CA 1
ATOM 774 C C . GLU A 1 117 ? -26.803 -52.193 -35.827 1.00 89.56 117 GLU A C 1
ATOM 776 O O . GLU A 1 117 ? -26.036 -53.001 -35.305 1.00 89.56 117 GLU A O 1
ATOM 781 N N . ASN A 1 118 ? -26.406 -51.216 -36.638 1.00 85.88 118 ASN A N 1
ATOM 782 C CA . ASN A 1 118 ? -25.008 -50.918 -36.934 1.00 85.88 118 ASN A CA 1
ATOM 783 C C . ASN A 1 118 ? -24.383 -50.120 -35.779 1.00 85.88 118 ASN A C 1
ATOM 785 O O . ASN A 1 118 ? -25.035 -49.217 -35.241 1.00 85.88 118 ASN A O 1
ATOM 789 N N . VAL A 1 119 ? -23.168 -50.492 -35.374 1.00 87.75 119 VAL A N 1
ATOM 790 C CA . VAL A 1 119 ? -22.458 -49.929 -34.218 1.00 87.75 119 VAL A CA 1
ATOM 791 C C . VAL A 1 119 ? -20.944 -49.940 -34.422 1.00 87.75 119 VAL A C 1
ATOM 793 O O . VAL A 1 119 ? -20.394 -50.967 -34.809 1.00 87.75 119 VAL A O 1
ATOM 796 N N . CYS A 1 120 ? -20.285 -48.846 -34.043 1.00 85.44 120 CYS A N 1
ATOM 797 C CA . CYS A 1 120 ? -18.834 -48.754 -33.888 1.00 85.44 120 CYS A CA 1
ATOM 798 C C . CYS A 1 120 ? -18.200 -50.032 -33.300 1.00 85.44 120 CYS A C 1
ATOM 800 O O . CYS A 1 120 ? -18.620 -50.516 -32.241 1.00 85.44 120 CYS A O 1
ATOM 802 N N . GLY A 1 121 ? -17.209 -50.570 -34.012 1.00 83.50 121 GLY A N 1
ATOM 803 C CA . GLY A 1 121 ? -16.540 -51.842 -33.736 1.00 83.50 121 GLY A CA 1
ATOM 804 C C . GLY A 1 121 ? -17.141 -53.048 -34.478 1.00 83.50 121 GLY A C 1
ATOM 805 O O . GLY A 1 121 ? -16.698 -54.180 -34.259 1.00 83.50 121 GLY A O 1
ATOM 806 N N . ASP A 1 122 ? -18.137 -52.866 -35.359 1.00 84.50 122 ASP A N 1
ATOM 807 C CA . ASP A 1 122 ? -18.771 -53.960 -36.121 1.00 84.50 122 ASP A CA 1
ATOM 808 C C . ASP A 1 122 ? -18.132 -54.240 -37.501 1.00 84.50 122 ASP A C 1
ATOM 810 O O . ASP A 1 122 ? -18.367 -55.306 -38.092 1.00 84.50 122 ASP A O 1
ATOM 814 N N . GLY A 1 123 ? -17.267 -53.340 -37.982 1.00 85.94 123 GLY A N 1
ATOM 815 C CA . GLY A 1 123 ? -16.587 -53.399 -39.277 1.00 85.94 123 GLY A CA 1
ATOM 816 C C . GLY A 1 123 ? -17.274 -52.611 -40.400 1.00 85.94 123 GLY A C 1
ATOM 817 O O . GLY A 1 123 ? -16.906 -52.797 -41.570 1.00 85.94 123 GLY A O 1
ATOM 818 N N . TYR A 1 124 ? -18.279 -51.782 -40.095 1.00 85.81 124 TYR A N 1
ATOM 819 C CA . TYR A 1 124 ? -19.099 -51.060 -41.069 1.00 85.81 124 TYR A CA 1
ATOM 820 C C . TYR A 1 124 ? -19.353 -49.593 -40.661 1.00 85.81 124 TYR A C 1
ATOM 822 O O . TYR A 1 124 ? -20.223 -49.307 -39.853 1.00 85.81 124 TYR A O 1
ATOM 830 N N . VAL A 1 125 ? -18.663 -48.640 -41.305 1.00 86.94 125 VAL A N 1
ATOM 831 C CA . VAL A 1 125 ? -18.785 -47.196 -40.993 1.00 86.94 125 VAL A CA 1
ATOM 832 C C . VAL A 1 125 ? -20.223 -46.671 -41.144 1.00 86.94 125 VAL A C 1
ATOM 834 O O . VAL A 1 125 ? -20.739 -46.531 -42.265 1.00 86.94 125 VAL A O 1
ATOM 837 N N . GLY A 1 126 ? -20.848 -46.345 -40.018 1.00 83.62 126 GLY A N 1
ATOM 838 C CA . GLY A 1 126 ? -22.249 -45.975 -39.886 1.00 83.62 126 GLY A CA 1
ATOM 839 C C . GLY A 1 126 ? -22.600 -44.494 -40.074 1.00 83.62 126 GLY A C 1
ATOM 840 O O . GLY A 1 126 ? -21.734 -43.638 -40.277 1.00 83.62 126 GLY A O 1
ATOM 841 N N . PRO A 1 127 ? -23.902 -44.139 -40.001 1.00 80.12 127 PRO A N 1
ATOM 842 C CA . PRO A 1 127 ? -24.376 -42.755 -40.105 1.00 80.12 127 PRO A CA 1
ATOM 843 C C . PRO A 1 127 ? -23.993 -41.876 -38.897 1.00 80.12 127 PRO A C 1
ATOM 845 O O . PRO A 1 127 ? -24.811 -41.607 -38.018 1.00 80.12 127 PRO A O 1
ATOM 848 N N . GLY A 1 128 ? -22.759 -41.376 -38.896 1.00 77.50 128 GLY A N 1
ATOM 849 C CA . GLY A 1 128 ? -22.199 -40.520 -37.841 1.00 77.50 128 GLY A CA 1
ATOM 850 C C . GLY A 1 128 ? -20.769 -40.889 -37.446 1.00 77.50 128 GLY A C 1
ATOM 851 O O . GLY A 1 128 ? -20.130 -40.122 -36.736 1.00 77.50 128 GLY A O 1
ATOM 852 N N . GLU A 1 129 ? -20.275 -42.024 -37.933 1.00 85.56 129 GLU A N 1
ATOM 853 C CA . GLU A 1 129 ? -18.940 -42.555 -37.673 1.00 85.56 129 GLU A CA 1
ATOM 854 C C . GLU A 1 129 ? -17.972 -42.077 -38.772 1.00 85.56 129 GLU A C 1
ATOM 856 O O . GLU A 1 129 ? -18.335 -41.996 -39.950 1.00 85.56 129 GLU A O 1
ATOM 861 N N . GLY A 1 130 ? -16.749 -41.700 -38.392 1.00 79.12 130 GLY A N 1
ATOM 862 C CA . GLY A 1 130 ? -15.699 -41.262 -39.321 1.00 79.12 130 GLY A CA 1
ATOM 863 C C . GLY A 1 130 ? -14.830 -42.412 -39.836 1.00 79.12 130 GLY A C 1
ATOM 864 O O . GLY A 1 130 ? -14.313 -42.348 -40.953 1.00 79.12 130 GLY A O 1
ATOM 865 N N . CYS A 1 131 ? -14.712 -43.474 -39.043 1.00 83.50 131 CYS A N 1
ATOM 866 C CA . CYS A 1 131 ? -14.030 -44.728 -39.348 1.00 83.50 131 CYS A CA 1
ATOM 867 C C . CYS A 1 131 ? -14.706 -45.887 -38.593 1.00 83.50 131 CYS A C 1
ATOM 869 O O . CYS A 1 131 ? -15.565 -45.648 -37.754 1.00 83.50 131 CYS A O 1
ATOM 871 N N . ASP A 1 132 ? -14.337 -47.122 -38.937 1.00 84.38 132 ASP A N 1
ATOM 872 C CA . ASP A 1 132 ? -14.596 -48.368 -38.198 1.00 84.38 132 ASP A CA 1
ATOM 873 C C . ASP A 1 132 ? -13.674 -49.438 -38.823 1.00 84.38 132 ASP A C 1
ATOM 875 O O . ASP A 1 132 ? -13.618 -49.562 -40.055 1.00 84.38 132 ASP A O 1
ATOM 879 N N . ASP A 1 133 ? -12.929 -50.185 -38.008 1.00 82.94 133 ASP A N 1
ATOM 880 C CA . ASP A 1 133 ? -12.061 -51.299 -38.429 1.00 82.94 133 ASP A CA 1
ATOM 881 C C . ASP A 1 133 ? -12.443 -52.668 -37.818 1.00 82.94 133 ASP A C 1
ATOM 883 O O . ASP A 1 133 ? -11.824 -53.693 -38.140 1.00 82.94 133 ASP A O 1
ATOM 887 N N . GLY A 1 134 ? -13.535 -52.721 -37.049 1.00 85.69 134 GLY A N 1
ATOM 888 C CA . GLY A 1 134 ? -14.143 -53.934 -36.504 1.00 85.69 134 GLY A CA 1
ATOM 889 C C . GLY A 1 134 ? -13.552 -54.428 -35.182 1.00 85.69 134 GLY A C 1
ATOM 890 O O . GLY A 1 134 ? -13.466 -55.651 -34.989 1.00 85.69 134 GLY A O 1
ATOM 891 N N . ASN A 1 135 ? -13.090 -53.522 -34.312 1.00 82.44 135 ASN A N 1
ATOM 892 C CA . ASN A 1 135 ? -12.440 -53.864 -33.043 1.00 82.44 135 ASN A CA 1
ATOM 893 C C . ASN A 1 135 ? -12.731 -52.855 -31.892 1.00 82.44 135 ASN A C 1
ATOM 895 O O . ASN A 1 135 ? -13.544 -51.958 -32.078 1.00 82.44 135 ASN A O 1
ATOM 899 N N . ASP A 1 136 ? -12.163 -53.088 -30.694 1.00 82.12 136 ASP A N 1
ATOM 900 C CA . ASP A 1 136 ? -12.407 -52.322 -29.443 1.00 82.12 136 ASP A CA 1
ATOM 901 C C . ASP A 1 136 ? -11.085 -51.733 -28.834 1.00 82.12 136 ASP A C 1
ATOM 903 O O . ASP A 1 136 ? -11.043 -51.410 -27.640 1.00 82.12 136 ASP A O 1
ATOM 907 N N . ASP A 1 137 ? -9.965 -51.671 -29.571 1.00 81.25 137 ASP A N 1
ATOM 908 C CA . ASP A 1 137 ? -8.661 -51.159 -29.093 1.00 81.25 137 ASP A CA 1
ATOM 909 C C . ASP A 1 137 ? -8.394 -49.735 -29.657 1.00 81.25 137 ASP A C 1
ATOM 911 O O . ASP A 1 137 ? -8.239 -49.582 -30.861 1.00 81.25 137 ASP A O 1
ATOM 915 N N . ASP A 1 138 ? -8.275 -48.702 -28.804 1.00 77.06 138 ASP A N 1
ATOM 916 C CA . ASP A 1 138 ? -8.072 -47.291 -29.228 1.00 77.06 138 ASP A CA 1
ATOM 917 C C . ASP A 1 138 ? -6.714 -47.006 -29.927 1.00 77.06 138 ASP A C 1
ATOM 919 O O . ASP A 1 138 ? -6.554 -45.966 -30.559 1.00 77.06 138 ASP A O 1
ATOM 923 N N . ASP A 1 139 ? -5.734 -47.915 -29.822 1.00 77.75 139 ASP A N 1
ATOM 924 C CA . ASP A 1 139 ? -4.327 -47.707 -30.219 1.00 77.75 139 ASP A CA 1
ATOM 925 C C . ASP A 1 139 ? -4.015 -48.057 -31.710 1.00 77.75 139 ASP A C 1
ATOM 927 O O . ASP A 1 139 ? -2.853 -48.358 -32.046 1.00 77.75 139 ASP A O 1
ATOM 931 N N . ASP A 1 140 ? -5.011 -48.152 -32.609 1.00 75.19 140 ASP A N 1
ATOM 932 C CA . ASP A 1 140 ? -4.792 -48.558 -34.015 1.00 75.19 140 ASP A CA 1
ATOM 933 C C . ASP A 1 140 ? -5.314 -47.621 -35.127 1.00 75.19 140 ASP A C 1
ATOM 935 O O . ASP A 1 140 ? -4.673 -46.602 -35.374 1.00 75.19 140 ASP A O 1
ATOM 939 N N . ALA A 1 141 ? -6.335 -47.973 -35.913 1.00 74.38 141 ALA A N 1
ATOM 940 C CA . ALA A 1 141 ? -6.721 -47.234 -37.129 1.00 74.38 141 ALA A CA 1
ATOM 941 C C . ALA A 1 141 ? -8.007 -46.407 -36.969 1.00 74.38 141 ALA A C 1
ATOM 943 O O . ALA A 1 141 ? -8.359 -45.629 -37.865 1.00 74.38 141 ALA A O 1
ATOM 944 N N . CYS A 1 142 ? -8.695 -46.573 -35.844 1.00 82.75 142 CYS A N 1
ATOM 945 C CA . CYS A 1 142 ? -9.903 -45.861 -35.478 1.00 82.75 142 CYS A CA 1
ATOM 946 C C . CYS A 1 142 ? -10.046 -45.850 -33.952 1.00 82.75 142 CYS A C 1
ATOM 948 O O . CYS A 1 142 ? -9.830 -46.866 -33.302 1.00 82.75 142 CYS A O 1
ATOM 950 N N . THR A 1 143 ? -10.442 -44.720 -33.367 1.00 83.50 143 THR A N 1
ATOM 951 C CA . THR A 1 143 ? -10.736 -44.667 -31.923 1.00 83.50 143 THR A CA 1
ATOM 952 C C . THR A 1 143 ? -12.032 -45.419 -31.596 1.00 83.50 143 THR A C 1
ATOM 954 O O . THR A 1 143 ? -12.931 -45.512 -32.434 1.00 83.50 143 THR A O 1
ATOM 957 N N . ASN A 1 144 ? -12.231 -45.836 -30.341 1.00 80.62 144 ASN A N 1
ATOM 958 C CA . ASN A 1 144 ? -13.491 -46.437 -29.865 1.00 80.62 144 ASN A CA 1
ATOM 959 C C . ASN A 1 144 ? -14.688 -45.458 -29.842 1.00 80.62 144 ASN A C 1
ATOM 961 O O . ASN A 1 144 ? -15.810 -45.833 -29.492 1.00 80.62 144 ASN A O 1
ATOM 965 N N . ALA A 1 145 ? -14.467 -44.190 -30.201 1.00 83.31 145 ALA A N 1
ATOM 966 C CA . ALA A 1 145 ? -15.513 -43.214 -30.507 1.00 83.31 145 ALA A CA 1
ATOM 967 C C . ALA A 1 145 ? -15.913 -43.210 -32.000 1.00 83.31 145 ALA A C 1
ATOM 969 O O . ALA A 1 145 ? -16.761 -42.413 -32.407 1.00 83.31 145 ALA A O 1
ATOM 970 N N . CYS A 1 146 ? -15.284 -44.063 -32.813 1.00 82.50 146 CYS A N 1
ATOM 971 C CA . CYS A 1 146 ? -15.303 -44.069 -34.271 1.00 82.50 146 CYS A CA 1
ATOM 972 C C . CYS A 1 146 ? -14.939 -42.717 -34.913 1.00 82.50 146 CYS A C 1
ATOM 974 O O . CYS A 1 146 ? -15.441 -42.346 -35.981 1.00 82.50 146 CYS A O 1
ATOM 976 N N . ALA A 1 147 ? -14.038 -41.979 -34.257 1.00 81.19 147 ALA A N 1
ATOM 977 C CA . ALA A 1 147 ? -13.387 -40.791 -34.798 1.00 81.19 147 ALA A CA 1
ATOM 978 C C . ALA A 1 147 ? -12.029 -41.171 -35.429 1.00 81.19 147 ALA A C 1
ATOM 980 O O . ALA A 1 147 ? -11.329 -42.019 -34.861 1.00 81.19 147 ALA A O 1
ATOM 981 N N . PRO A 1 148 ? -11.648 -40.575 -36.577 1.00 76.38 148 PRO A N 1
ATOM 982 C CA . PRO A 1 148 ? -10.334 -40.793 -37.170 1.00 76.38 148 PRO A CA 1
ATOM 983 C C . PRO A 1 148 ? -9.218 -40.328 -36.235 1.00 76.38 148 PRO A C 1
ATOM 985 O O . PRO A 1 148 ? -9.325 -39.260 -35.645 1.00 76.38 148 PRO A O 1
ATOM 988 N N . THR A 1 149 ? -8.158 -41.125 -36.193 1.00 73.44 149 THR A N 1
ATOM 989 C CA . THR A 1 149 ? -6.841 -40.857 -35.597 1.00 73.44 149 THR A CA 1
ATOM 990 C C . THR A 1 149 ? -6.251 -39.509 -36.015 1.00 73.44 149 THR A C 1
ATOM 992 O O . THR A 1 149 ? -6.206 -39.227 -37.224 1.00 73.44 149 THR A O 1
ATOM 995 N N . SER A 1 150 ? -5.753 -38.724 -35.058 1.00 78.44 150 SER A N 1
ATOM 996 C CA . SER A 1 150 ? -5.034 -37.468 -35.299 1.00 78.44 150 SER A CA 1
ATOM 997 C C . SER A 1 150 ? -4.002 -37.198 -34.208 1.00 78.44 150 SER A C 1
ATOM 999 O O . SER A 1 150 ? -4.344 -37.293 -33.036 1.00 78.44 150 SER A O 1
ATOM 1001 N N . CYS A 1 151 ? -2.806 -36.752 -34.602 1.00 81.25 151 CYS A N 1
ATOM 1002 C CA . CYS A 1 151 ? -1.829 -36.201 -33.664 1.00 81.25 151 CYS A CA 1
ATOM 1003 C C . CYS A 1 151 ? -2.467 -35.119 -32.775 1.00 81.25 151 CYS A C 1
ATOM 1005 O O . CYS A 1 151 ? -3.337 -34.379 -33.246 1.00 81.25 151 CYS A O 1
ATOM 1007 N N . GLY A 1 152 ? -2.067 -35.073 -31.507 1.00 78.31 152 GLY A N 1
ATOM 1008 C CA . GLY A 1 152 ? -2.623 -34.171 -30.502 1.00 78.31 152 GLY A CA 1
ATOM 1009 C C . GLY A 1 152 ? -3.932 -34.666 -29.873 1.00 78.31 152 GLY A C 1
ATOM 1010 O O . GLY A 1 152 ? -4.589 -33.905 -29.162 1.00 78.31 152 GLY A O 1
ATOM 1011 N N . ASP A 1 153 ? -4.344 -35.926 -30.088 1.00 79.75 153 ASP A N 1
ATOM 1012 C CA . ASP A 1 153 ? -5.581 -36.480 -29.501 1.00 79.75 153 ASP A CA 1
ATOM 1013 C C . ASP A 1 153 ? -5.399 -37.150 -28.120 1.00 79.75 153 ASP A C 1
ATOM 1015 O O . ASP A 1 153 ? -6.383 -37.428 -27.420 1.00 79.75 153 ASP A O 1
ATOM 1019 N N . GLY A 1 154 ? -4.152 -37.332 -27.676 1.00 80.81 154 GLY A N 1
ATOM 1020 C CA . GLY A 1 154 ? -3.776 -37.932 -26.395 1.00 80.81 154 GLY A CA 1
ATOM 1021 C C . GLY A 1 154 ? -3.547 -39.444 -26.443 1.00 80.81 154 GLY A C 1
ATOM 1022 O O . GLY A 1 154 ? -3.402 -40.067 -25.381 1.00 80.81 154 GLY A O 1
ATOM 1023 N N . VAL A 1 155 ? -3.550 -40.063 -27.629 1.00 80.56 155 VAL A N 1
ATOM 1024 C CA . VAL A 1 155 ? -3.453 -41.518 -27.812 1.00 80.56 155 VAL A CA 1
ATOM 1025 C C . VAL A 1 155 ? -2.388 -41.865 -28.856 1.00 80.56 155 VAL A C 1
ATOM 1027 O O . VAL A 1 155 ? -2.701 -42.057 -30.017 1.00 80.56 155 VAL A O 1
ATOM 1030 N N . LEU A 1 156 ? -1.130 -42.050 -28.440 1.00 82.81 156 LEU A N 1
ATOM 1031 C CA . LEU A 1 156 ? -0.003 -42.419 -29.320 1.00 82.81 156 LEU A CA 1
ATOM 1032 C C . LEU A 1 156 ? -0.284 -43.637 -30.241 1.00 82.81 156 LEU A C 1
ATOM 1034 O O . LEU A 1 156 ? -0.065 -44.798 -29.863 1.00 82.81 156 LEU A O 1
ATOM 1038 N N . GLN A 1 157 ? -0.643 -43.391 -31.502 1.00 80.44 157 GLN A N 1
ATOM 1039 C CA . GLN A 1 157 ? -0.971 -44.395 -32.519 1.00 80.44 157 GLN A CA 1
ATOM 1040 C C . GLN A 1 157 ? 0.290 -44.838 -33.282 1.00 80.44 157 GLN A C 1
ATOM 1042 O O . GLN A 1 157 ? 0.382 -44.817 -34.516 1.00 80.44 157 GLN A O 1
ATOM 1047 N N . ALA A 1 158 ? 1.280 -45.346 -32.538 1.00 76.56 158 ALA A N 1
ATOM 1048 C CA . ALA A 1 158 ? 2.603 -45.764 -33.034 1.00 76.56 158 ALA A CA 1
ATOM 1049 C C . ALA A 1 158 ? 2.602 -46.890 -34.104 1.00 76.56 158 ALA A C 1
ATOM 1051 O O . ALA A 1 158 ? 3.659 -47.334 -34.567 1.00 76.56 158 ALA A O 1
ATOM 1052 N N . GLN A 1 159 ? 1.429 -47.393 -34.500 1.00 72.94 159 GLN A N 1
ATOM 1053 C CA . GLN A 1 159 ? 1.245 -48.304 -35.634 1.00 72.94 159 GLN A CA 1
ATOM 1054 C C . GLN A 1 159 ? 1.028 -47.566 -36.970 1.00 72.94 159 GLN A C 1
ATOM 1056 O O . GLN A 1 159 ? 1.370 -48.125 -38.019 1.00 72.94 159 GLN A O 1
ATOM 1061 N N . ASN A 1 160 ? 0.526 -46.326 -36.939 1.00 72.00 160 ASN A N 1
ATOM 1062 C CA . ASN A 1 160 ? 0.232 -45.505 -38.118 1.00 72.00 160 ASN A CA 1
ATOM 1063 C C . ASN A 1 160 ? 1.421 -44.632 -38.549 1.00 72.00 160 ASN A C 1
ATOM 1065 O O . ASN A 1 160 ? 1.629 -44.442 -39.750 1.00 72.00 160 ASN A O 1
ATOM 1069 N N . GLY A 1 161 ? 2.254 -44.188 -37.603 1.00 72.81 161 GLY A N 1
ATOM 1070 C CA . GLY A 1 161 ? 3.513 -43.488 -37.898 1.00 72.81 161 GLY A CA 1
ATOM 1071 C C . GLY A 1 161 ? 4.116 -42.694 -36.738 1.00 72.81 161 GLY A C 1
ATOM 1072 O O . GLY A 1 161 ? 5.301 -42.371 -36.792 1.00 72.81 161 GLY A O 1
ATOM 1073 N N . GLU A 1 162 ? 3.311 -42.427 -35.717 1.00 85.44 162 GLU A N 1
ATOM 1074 C CA . GLU A 1 162 ? 3.589 -41.512 -34.611 1.00 85.44 162 GLU A CA 1
ATOM 1075 C C . GLU A 1 162 ? 4.700 -42.013 -33.679 1.00 85.44 162 GLU A C 1
ATOM 1077 O O . GLU A 1 162 ? 4.909 -43.221 -33.501 1.00 85.44 162 GLU A O 1
ATOM 1082 N N . GLN A 1 163 ? 5.444 -41.069 -33.105 1.00 85.38 163 GLN A N 1
ATOM 1083 C CA . GLN A 1 163 ? 6.613 -41.323 -32.256 1.00 85.38 163 GLN A CA 1
ATOM 1084 C C . GLN A 1 163 ? 6.425 -40.802 -30.820 1.00 85.38 163 GLN A C 1
ATOM 1086 O O . GLN A 1 163 ? 7.057 -41.328 -29.901 1.00 85.38 163 GLN A O 1
ATOM 1091 N N . CYS A 1 164 ? 5.536 -39.826 -30.655 1.00 85.25 164 CYS A N 1
ATOM 1092 C CA . CYS A 1 164 ? 5.054 -39.178 -29.437 1.00 85.25 164 CYS A CA 1
ATOM 1093 C C . CYS A 1 164 ? 3.600 -38.723 -29.686 1.00 85.25 164 CYS A C 1
ATOM 1095 O O . CYS A 1 164 ? 3.164 -38.765 -30.835 1.00 85.25 164 CYS A O 1
ATOM 1097 N N . ASP A 1 165 ? 2.872 -38.409 -28.613 1.00 84.38 165 ASP A N 1
ATOM 1098 C CA . ASP A 1 165 ? 1.598 -37.672 -28.590 1.00 84.38 165 ASP A CA 1
ATOM 1099 C C . ASP A 1 165 ? 1.337 -37.255 -27.126 1.00 84.38 165 ASP A C 1
ATOM 1101 O O . ASP A 1 165 ? 1.409 -38.093 -26.215 1.00 84.38 165 ASP A O 1
ATOM 1105 N N . ASP A 1 166 ? 1.071 -35.969 -26.916 1.00 82.56 166 ASP A N 1
ATOM 1106 C CA . ASP A 1 166 ? 0.946 -35.251 -25.637 1.00 82.56 166 ASP A CA 1
ATOM 1107 C C . ASP A 1 166 ? -0.378 -34.458 -25.559 1.00 82.56 166 ASP A C 1
ATOM 1109 O O . ASP A 1 166 ? -0.553 -33.584 -24.706 1.00 82.56 166 ASP A O 1
ATOM 1113 N N . ALA A 1 167 ? -1.361 -34.820 -26.395 1.00 84.31 167 ALA A N 1
ATOM 1114 C CA . ALA A 1 167 ? -2.703 -34.231 -26.448 1.00 84.31 167 ALA A CA 1
ATOM 1115 C C . ALA A 1 167 ? -2.767 -32.725 -26.802 1.00 84.31 167 ALA A C 1
ATOM 1117 O O . ALA A 1 167 ? -3.690 -32.031 -26.354 1.00 84.31 167 ALA A O 1
ATOM 1118 N N . ASN A 1 168 ? -1.794 -32.212 -27.563 1.00 80.75 168 ASN A N 1
ATOM 1119 C CA . ASN A 1 168 ? -1.748 -30.825 -28.031 1.00 80.75 168 ASN A CA 1
ATOM 1120 C C . ASN A 1 168 ? -1.025 -30.689 -29.401 1.00 80.75 168 ASN A C 1
ATOM 1122 O O . ASN A 1 168 ? -0.619 -31.700 -29.966 1.00 80.75 168 ASN A O 1
ATOM 1126 N N . ASP A 1 169 ? -0.929 -29.465 -29.944 1.00 85.00 169 ASP A N 1
ATOM 1127 C CA . ASP A 1 169 ? -0.347 -29.144 -31.268 1.00 85.00 169 ASP A CA 1
ATOM 1128 C C . ASP A 1 169 ? 0.907 -28.216 -31.165 1.00 85.00 169 ASP A C 1
ATOM 1130 O O . ASP A 1 169 ? 1.269 -27.545 -32.135 1.00 85.00 169 ASP A O 1
ATOM 1134 N N . ASP A 1 170 ? 1.540 -28.092 -29.990 1.00 83.50 170 ASP A N 1
ATOM 1135 C CA . ASP A 1 170 ? 2.639 -27.150 -29.713 1.00 83.50 170 ASP A CA 1
ATOM 1136 C C . ASP A 1 170 ? 4.022 -27.745 -30.020 1.00 83.50 170 ASP A C 1
ATOM 1138 O O . ASP A 1 170 ? 4.589 -28.527 -29.260 1.00 83.50 170 ASP A O 1
ATOM 1142 N N . ASN A 1 171 ? 4.614 -27.300 -31.129 1.00 82.44 171 ASN A N 1
ATOM 1143 C CA . ASN A 1 171 ? 5.941 -27.739 -31.557 1.00 82.44 171 ASN A CA 1
ATOM 1144 C C . ASN A 1 171 ? 7.092 -27.343 -30.591 1.00 82.44 171 ASN A C 1
ATOM 1146 O O . ASN A 1 171 ? 8.210 -27.829 -30.763 1.00 82.44 171 ASN A O 1
ATOM 1150 N N . GLY A 1 172 ? 6.865 -26.480 -29.590 1.00 77.19 172 GLY A N 1
ATOM 1151 C CA . GLY A 1 172 ? 7.858 -26.108 -28.569 1.00 77.19 172 GLY A CA 1
ATOM 1152 C C . GLY A 1 172 ? 8.041 -27.123 -27.425 1.00 77.19 172 GLY A C 1
ATOM 1153 O O . GLY A 1 172 ? 8.958 -26.954 -26.608 1.00 77.19 172 GLY A O 1
ATOM 1154 N N . ASP A 1 173 ? 7.197 -28.164 -27.360 1.00 82.00 173 ASP A N 1
ATOM 1155 C CA . ASP A 1 173 ? 7.232 -29.226 -26.341 1.00 82.00 173 ASP A CA 1
ATOM 1156 C C . ASP A 1 173 ? 7.925 -30.527 -26.835 1.00 82.00 173 ASP A C 1
ATOM 1158 O O . ASP A 1 173 ? 8.607 -30.561 -27.857 1.00 82.00 173 ASP A O 1
ATOM 1162 N N . GLY A 1 174 ? 7.861 -31.626 -26.080 1.00 82.62 174 GLY A N 1
ATOM 1163 C CA . GLY A 1 174 ? 8.465 -32.904 -26.476 1.00 82.62 174 GLY A CA 1
ATOM 1164 C C . GLY A 1 174 ? 7.985 -33.530 -27.803 1.00 82.62 174 GLY A C 1
ATOM 1165 O O . GLY A 1 174 ? 8.651 -34.473 -28.265 1.00 82.62 174 GLY A O 1
ATOM 1166 N N . CYS A 1 175 ? 6.896 -33.058 -28.420 1.00 88.00 175 CYS A N 1
ATOM 1167 C CA . CYS A 1 175 ? 6.379 -33.566 -29.692 1.00 88.00 175 CYS A CA 1
ATOM 1168 C C . CYS A 1 175 ? 5.994 -32.467 -30.692 1.00 88.00 175 CYS A C 1
ATOM 1170 O O . CYS A 1 175 ? 5.270 -31.531 -30.389 1.00 88.00 175 CYS A O 1
ATOM 1172 N N . LEU A 1 176 ? 6.412 -32.640 -31.946 1.00 86.69 176 LEU A N 1
ATOM 1173 C CA . LEU A 1 176 ? 5.952 -31.802 -33.054 1.00 86.69 176 LEU A CA 1
ATOM 1174 C C . LEU A 1 176 ? 4.529 -32.187 -33.491 1.00 86.69 176 LEU A C 1
ATOM 1176 O O . LEU A 1 176 ? 4.184 -33.370 -33.450 1.00 86.69 176 LEU A O 1
ATOM 1180 N N . ASP A 1 177 ? 3.786 -31.253 -34.098 1.00 85.31 177 ASP A N 1
ATOM 1181 C CA . ASP A 1 177 ? 2.436 -31.443 -34.683 1.00 85.31 177 ASP A CA 1
ATOM 1182 C C . ASP A 1 177 ? 2.353 -32.568 -35.745 1.00 85.31 177 ASP A C 1
ATOM 1184 O O . ASP A 1 177 ? 1.291 -33.093 -36.094 1.00 85.31 177 ASP A O 1
ATOM 1188 N N . THR A 1 178 ? 3.514 -33.001 -36.241 1.00 85.88 178 THR A N 1
ATOM 1189 C CA . THR A 1 178 ? 3.682 -34.149 -37.140 1.00 85.88 178 THR A CA 1
ATOM 1190 C C . THR A 1 178 ? 3.786 -35.499 -36.410 1.00 85.88 178 THR A C 1
ATOM 1192 O O . THR A 1 178 ? 4.063 -36.526 -37.045 1.00 85.88 178 THR A O 1
ATOM 1195 N N . CYS A 1 179 ? 3.594 -35.508 -35.089 1.00 85.81 179 CYS A N 1
ATOM 1196 C CA . CYS A 1 179 ? 3.841 -36.601 -34.147 1.00 85.81 179 CYS A CA 1
ATOM 1197 C C . CYS A 1 179 ? 5.247 -37.211 -34.284 1.00 85.81 179 CYS A C 1
ATOM 1199 O O . CYS A 1 179 ? 5.463 -38.435 -34.279 1.00 85.81 179 CYS A O 1
ATOM 1201 N N . ALA A 1 180 ? 6.231 -36.324 -34.434 1.00 87.38 180 ALA A N 1
ATOM 1202 C CA . ALA A 1 180 ? 7.653 -36.626 -34.424 1.00 87.38 180 ALA A CA 1
ATOM 1203 C C . ALA A 1 180 ? 8.288 -36.078 -33.141 1.00 87.38 180 ALA A C 1
ATOM 1205 O O . ALA A 1 180 ? 7.988 -34.965 -32.733 1.00 87.38 180 ALA A O 1
ATOM 1206 N N . ILE A 1 181 ? 9.175 -36.862 -32.520 1.00 83.56 181 ILE A N 1
ATOM 1207 C CA . ILE A 1 181 ? 9.912 -36.417 -31.328 1.00 83.56 181 ILE A CA 1
ATOM 1208 C C . ILE A 1 181 ? 10.811 -35.254 -31.742 1.00 83.56 181 ILE A C 1
ATOM 1210 O O . ILE A 1 181 ? 11.675 -35.463 -32.602 1.00 83.56 181 ILE A O 1
ATOM 1214 N N . ALA A 1 182 ? 10.611 -34.094 -31.121 1.00 82.81 182 ALA A N 1
ATOM 1215 C CA . ALA A 1 182 ? 11.366 -32.881 -31.402 1.00 82.81 182 ALA A CA 1
ATOM 1216 C C . ALA A 1 182 ? 12.848 -33.032 -31.014 1.00 82.81 182 ALA A C 1
ATOM 1218 O O . ALA A 1 182 ? 13.193 -33.697 -30.026 1.00 82.81 182 ALA A O 1
ATOM 1219 N N . THR A 1 183 ? 13.741 -32.465 -31.825 1.00 85.94 183 THR A N 1
ATOM 1220 C CA . THR A 1 183 ? 15.196 -32.507 -31.648 1.00 85.94 183 THR A CA 1
ATOM 1221 C C . THR A 1 183 ? 15.897 -31.368 -32.388 1.00 85.94 183 THR A C 1
ATOM 1223 O O . THR A 1 183 ? 15.830 -31.341 -33.618 1.00 85.94 183 THR A O 1
ATOM 1226 N N . CYS A 1 184 ? 16.733 -30.603 -31.675 1.00 84.06 184 CYS A N 1
ATOM 1227 C CA . CYS A 1 184 ? 17.728 -29.677 -32.225 1.00 84.06 184 CYS A CA 1
ATOM 1228 C C . CYS A 1 184 ? 18.166 -29.948 -33.680 1.00 84.06 184 CYS A C 1
ATOM 1230 O O . CYS A 1 184 ? 18.849 -30.944 -33.981 1.00 84.06 184 CYS A O 1
ATOM 1232 N N . GLY A 1 185 ? 17.840 -29.011 -34.568 1.00 82.19 185 GLY A N 1
ATOM 1233 C CA . GLY A 1 185 ? 18.050 -29.083 -36.009 1.00 82.19 185 GLY A CA 1
ATOM 1234 C C . GLY A 1 185 ? 16.786 -29.400 -36.813 1.00 82.19 185 GLY A C 1
ATOM 1235 O O . GLY A 1 185 ? 16.917 -29.741 -37.997 1.00 82.19 185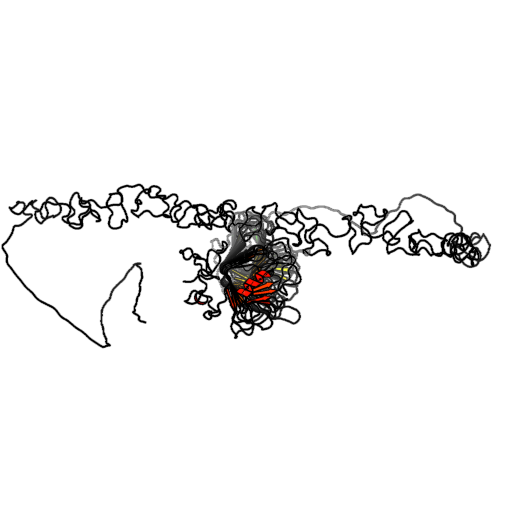 GLY A O 1
ATOM 1236 N N . ASP A 1 186 ? 15.595 -29.304 -36.216 1.00 80.88 186 ASP A N 1
ATOM 1237 C CA . ASP A 1 186 ? 14.298 -29.501 -36.879 1.00 80.88 186 ASP A CA 1
ATOM 1238 C C . ASP A 1 186 ? 13.484 -28.212 -37.109 1.00 80.88 186 ASP A C 1
ATOM 1240 O O . ASP A 1 186 ? 12.512 -28.271 -37.866 1.00 80.88 186 ASP A O 1
ATOM 1244 N N . SER A 1 187 ? 13.999 -27.064 -36.640 1.00 83.19 187 SER A N 1
ATOM 1245 C CA . SER A 1 187 ? 13.452 -25.696 -36.759 1.00 83.19 187 SER A CA 1
ATOM 1246 C C . SER A 1 187 ? 12.433 -25.280 -35.693 1.00 83.19 187 SER A C 1
ATOM 1248 O O . SER A 1 187 ? 11.774 -24.256 -35.878 1.00 83.19 187 SER A O 1
ATOM 1250 N N . TYR A 1 188 ? 12.352 -25.997 -34.573 1.00 83.19 188 TYR A N 1
ATOM 1251 C CA . TYR A 1 188 ? 11.575 -25.594 -33.399 1.00 83.19 188 TYR A CA 1
ATOM 1252 C C . TYR A 1 188 ? 12.490 -25.492 -32.168 1.00 83.19 188 TYR A C 1
ATOM 1254 O O . TYR A 1 188 ? 13.567 -26.081 -32.141 1.00 83.19 188 TYR A O 1
ATOM 1262 N N . VAL A 1 189 ? 12.135 -24.646 -31.194 1.00 82.06 189 VAL A N 1
ATOM 1263 C CA . VAL A 1 189 ? 13.020 -24.317 -30.060 1.00 82.06 189 VAL A CA 1
ATOM 1264 C C . VAL A 1 189 ? 12.491 -24.962 -28.787 1.00 82.06 189 VAL A C 1
ATOM 1266 O O . VAL A 1 189 ? 11.536 -24.473 -28.183 1.00 82.06 189 VAL A O 1
ATOM 1269 N N . GLN A 1 190 ? 13.135 -26.046 -28.356 1.00 81.56 190 GLN A N 1
ATOM 1270 C CA . GLN A 1 190 ? 12.619 -26.869 -27.263 1.00 81.56 190 GLN A CA 1
ATOM 1271 C C . GLN A 1 190 ? 12.868 -26.241 -25.884 1.00 81.56 190 GLN A C 1
ATOM 1273 O O . GLN A 1 190 ? 13.997 -26.216 -25.378 1.00 81.56 190 GLN A O 1
ATOM 1278 N N . VAL A 1 191 ? 11.792 -25.769 -25.247 1.00 74.44 191 VAL A N 1
ATOM 1279 C CA . VAL A 1 191 ? 11.827 -25.104 -23.928 1.00 74.44 191 VAL A CA 1
ATOM 1280 C C . VAL A 1 191 ? 11.087 -25.861 -22.820 1.00 74.44 191 VAL A C 1
ATOM 1282 O O . VAL A 1 191 ? 11.454 -25.717 -21.647 1.00 74.44 191 VAL A O 1
ATOM 1285 N N . GLU A 1 192 ? 10.117 -26.712 -23.163 1.00 76.81 192 GLU A N 1
ATOM 1286 C CA . GLU A 1 192 ? 9.353 -27.552 -22.225 1.00 76.81 192 GLU A CA 1
ATOM 1287 C C . GLU A 1 192 ? 9.487 -29.050 -22.564 1.00 76.81 192 GLU A C 1
ATOM 1289 O O . GLU A 1 192 ? 9.926 -29.419 -23.654 1.00 76.81 192 GLU A O 1
ATOM 1294 N N . ASP A 1 193 ? 9.195 -29.939 -21.607 1.00 73.00 193 ASP A N 1
ATOM 1295 C CA . ASP A 1 193 ? 9.030 -31.368 -21.910 1.00 73.00 193 ASP A CA 1
ATOM 1296 C C . ASP A 1 193 ? 7.604 -31.678 -22.404 1.00 73.00 193 ASP A C 1
ATOM 1298 O O . ASP A 1 193 ? 6.699 -30.863 -22.236 1.00 73.00 193 ASP A O 1
ATOM 1302 N N . GLY A 1 194 ? 7.405 -32.850 -23.031 1.00 62.75 194 GLY A N 1
ATOM 1303 C CA . GLY A 1 194 ? 6.114 -33.341 -23.569 1.00 62.75 194 GLY A CA 1
ATOM 1304 C C . GLY A 1 194 ? 5.081 -33.698 -22.487 1.00 62.75 194 GLY A C 1
ATOM 1305 O O . GLY A 1 194 ? 4.563 -34.817 -22.416 1.00 62.75 194 GLY A O 1
ATOM 1306 N N . ALA A 1 195 ? 4.885 -32.768 -21.560 1.00 64.50 195 ALA A N 1
ATOM 1307 C CA . ALA A 1 195 ? 3.837 -32.683 -20.557 1.00 64.50 195 ALA A CA 1
ATOM 1308 C C . ALA A 1 195 ? 3.535 -31.216 -20.156 1.00 64.50 195 ALA A C 1
ATOM 1310 O O . ALA A 1 195 ? 2.737 -31.017 -19.233 1.00 64.50 195 ALA A O 1
ATOM 1311 N N . GLY A 1 196 ? 4.152 -30.214 -20.805 1.00 61.81 196 GLY A N 1
ATOM 1312 C CA . GLY A 1 196 ? 3.998 -28.789 -20.483 1.00 61.81 196 GLY A CA 1
ATOM 1313 C C . GLY A 1 196 ? 4.673 -28.377 -19.168 1.00 61.81 196 GLY A C 1
ATOM 1314 O O . GLY A 1 196 ? 4.070 -27.682 -18.344 1.00 61.81 196 GLY A O 1
ATOM 1315 N N . GLU A 1 197 ? 5.876 -28.899 -18.895 1.00 71.75 197 GLU A N 1
ATOM 1316 C CA . GLU A 1 197 ? 6.700 -28.506 -17.743 1.00 71.75 197 GLU A CA 1
ATOM 1317 C C . GLU A 1 197 ? 8.089 -28.017 -18.229 1.00 71.75 197 GLU A C 1
ATOM 1319 O O . GLU A 1 197 ? 8.766 -28.740 -18.968 1.00 71.75 197 GLU A O 1
ATOM 1324 N N . PRO A 1 198 ? 8.569 -26.826 -17.804 1.00 73.56 198 PRO A N 1
ATOM 1325 C CA . PRO A 1 198 ? 9.816 -26.242 -18.303 1.00 73.56 198 PRO A CA 1
ATOM 1326 C C . PRO A 1 198 ? 11.062 -27.122 -18.137 1.00 73.56 198 PRO A C 1
ATOM 1328 O O . PRO A 1 198 ? 11.386 -27.590 -17.035 1.00 73.56 198 PRO A O 1
ATOM 1331 N N . LEU A 1 199 ? 11.836 -27.260 -19.218 1.00 70.62 199 LEU A N 1
ATOM 1332 C CA . LEU A 1 199 ? 13.126 -27.946 -19.196 1.00 70.62 199 LEU A CA 1
ATOM 1333 C C . LEU A 1 199 ? 14.136 -27.205 -18.297 1.00 70.62 199 LEU A C 1
ATOM 1335 O O . LEU A 1 199 ? 14.079 -25.983 -18.140 1.00 70.62 199 LEU A O 1
ATOM 1339 N N . PRO A 1 200 ? 15.118 -27.909 -17.705 1.00 70.12 200 PRO A N 1
ATOM 1340 C CA . PRO A 1 200 ? 16.234 -27.257 -17.029 1.00 70.12 200 PRO A CA 1
ATOM 1341 C C . PRO A 1 200 ? 17.035 -26.358 -17.985 1.00 70.12 200 PRO A C 1
ATOM 1343 O O . PRO A 1 200 ? 17.289 -26.740 -19.120 1.00 70.12 200 PRO A O 1
ATOM 1346 N N . LEU A 1 201 ? 17.537 -25.220 -17.492 1.00 61.78 201 LEU A N 1
ATOM 1347 C CA . LEU A 1 201 ? 18.332 -24.240 -18.263 1.00 61.78 201 LEU A CA 1
ATOM 1348 C C . LEU A 1 201 ? 19.623 -24.792 -18.921 1.00 61.78 201 LEU A C 1
ATOM 1350 O O . LEU A 1 201 ? 20.276 -24.067 -19.658 1.00 61.78 201 LEU A O 1
ATOM 1354 N N . ASP A 1 202 ? 20.041 -26.030 -18.623 1.00 64.56 202 ASP A N 1
ATOM 1355 C CA . ASP A 1 202 ? 21.166 -26.722 -19.282 1.00 64.56 202 ASP A CA 1
ATOM 1356 C C . ASP A 1 202 ? 20.724 -27.743 -20.353 1.00 64.56 202 ASP A C 1
ATOM 1358 O O . ASP A 1 202 ? 21.549 -28.504 -20.864 1.00 64.56 202 ASP A O 1
ATOM 1362 N N . GLN A 1 203 ? 19.422 -27.774 -20.650 1.00 69.38 203 GLN A N 1
ATOM 1363 C CA . GLN A 1 203 ? 18.727 -28.650 -21.601 1.00 69.38 203 GLN A CA 1
ATOM 1364 C C . GLN A 1 203 ? 17.653 -27.916 -22.429 1.00 69.38 203 GLN A C 1
ATOM 1366 O O . GLN A 1 203 ? 17.143 -28.515 -23.367 1.00 69.38 203 GLN A O 1
ATOM 1371 N N . GLN A 1 204 ? 17.325 -26.659 -22.104 1.00 80.31 204 GLN A N 1
ATOM 1372 C CA . GLN A 1 204 ? 16.580 -25.767 -22.996 1.00 80.31 204 GLN A CA 1
ATOM 1373 C C . GLN A 1 204 ? 17.427 -25.410 -24.217 1.00 80.31 204 GLN A C 1
ATOM 1375 O O . GLN A 1 204 ? 18.624 -25.116 -24.102 1.00 80.31 204 GLN A O 1
ATOM 1380 N N . GLU A 1 205 ? 16.788 -25.388 -25.374 1.00 83.31 205 GLU A N 1
ATOM 1381 C CA . GLU A 1 205 ? 17.361 -24.862 -26.602 1.00 83.31 205 GLU A CA 1
ATOM 1382 C C . GLU A 1 205 ? 17.178 -23.334 -26.617 1.00 83.31 205 GLU A C 1
ATOM 1384 O O . GLU A 1 205 ? 16.134 -22.811 -26.237 1.00 83.31 205 GLU A O 1
ATOM 1389 N N . ALA A 1 206 ? 18.227 -22.595 -26.984 1.00 74.56 206 ALA A N 1
ATOM 1390 C CA . ALA A 1 206 ? 18.219 -21.127 -27.018 1.00 74.56 206 ALA A CA 1
ATOM 1391 C C . ALA A 1 206 ? 17.992 -20.566 -28.436 1.00 74.56 206 ALA A C 1
ATOM 1393 O O . ALA A 1 206 ? 17.880 -19.355 -28.617 1.00 74.56 206 ALA A O 1
ATOM 1394 N N . CYS A 1 207 ? 17.989 -21.446 -29.438 1.00 74.88 207 CYS A N 1
ATOM 1395 C CA . CYS A 1 207 ? 17.751 -21.189 -30.856 1.00 74.88 207 CYS A CA 1
ATOM 1396 C C . CYS A 1 207 ? 17.607 -22.537 -31.580 1.00 74.88 207 CYS A C 1
ATOM 1398 O O . CYS A 1 207 ? 18.175 -23.524 -31.117 1.00 74.88 207 CYS A O 1
ATOM 1400 N N . ASP A 1 208 ? 16.959 -22.561 -32.746 1.00 82.25 208 ASP A N 1
ATOM 1401 C CA . ASP A 1 208 ? 17.112 -23.641 -33.727 1.00 82.25 208 ASP A CA 1
ATOM 1402 C C . ASP A 1 208 ? 16.975 -23.076 -35.157 1.00 82.25 208 ASP A C 1
ATOM 1404 O O . ASP A 1 208 ? 15.874 -22.867 -35.663 1.00 82.25 208 ASP A O 1
ATOM 1408 N N . ASP A 1 209 ? 18.100 -22.852 -35.849 1.00 77.44 209 ASP A N 1
ATOM 1409 C CA . ASP A 1 209 ? 18.115 -22.484 -37.277 1.00 77.44 209 ASP A CA 1
ATOM 1410 C C . ASP A 1 209 ? 17.802 -23.704 -38.188 1.00 77.44 209 ASP A C 1
ATOM 1412 O O . ASP A 1 209 ? 17.904 -23.639 -39.421 1.00 77.44 209 ASP A O 1
ATOM 1416 N N . GLY A 1 210 ? 17.460 -24.857 -37.611 1.00 81.25 210 GLY A N 1
ATOM 1417 C CA . GLY A 1 210 ? 17.128 -26.108 -38.276 1.00 81.25 210 GLY A CA 1
ATOM 1418 C C . GLY A 1 210 ? 18.325 -26.747 -38.983 1.00 81.25 210 GLY A C 1
ATOM 1419 O O . GLY A 1 210 ? 19.440 -26.795 -38.456 1.00 81.25 210 GLY A O 1
ATOM 1420 N N . PRO A 1 211 ? 18.165 -27.183 -40.249 1.00 80.81 211 PRO A N 1
ATOM 1421 C CA . PRO A 1 211 ? 19.267 -27.687 -41.072 1.00 80.81 211 PRO A CA 1
ATOM 1422 C C . PRO A 1 211 ? 20.407 -26.685 -41.343 1.00 80.81 211 PRO A C 1
ATOM 1424 O O . PRO A 1 211 ? 21.371 -27.055 -42.024 1.00 80.81 211 PRO A O 1
ATOM 1427 N N . GLN A 1 212 ? 20.292 -25.435 -40.876 1.00 80.06 212 GLN A N 1
ATOM 1428 C CA . GLN A 1 212 ? 21.339 -24.417 -40.948 1.00 80.06 212 GLN A CA 1
ATOM 1429 C C . GLN A 1 212 ? 22.248 -24.379 -39.704 1.00 80.06 212 GLN A C 1
ATOM 1431 O O . GLN A 1 212 ? 23.328 -23.795 -39.813 1.00 80.06 212 GLN A O 1
ATOM 1436 N N . ASN A 1 213 ? 21.875 -25.033 -38.592 1.00 80.12 213 ASN A N 1
ATOM 1437 C CA . ASN A 1 213 ? 22.678 -25.093 -37.364 1.00 80.12 213 ASN A CA 1
ATOM 1438 C C . ASN A 1 213 ? 24.124 -25.514 -37.644 1.00 80.12 213 ASN A C 1
ATOM 1440 O O . ASN A 1 213 ? 24.388 -26.514 -38.325 1.00 80.12 213 ASN A O 1
ATOM 1444 N N . ALA A 1 214 ? 25.075 -24.757 -37.102 1.00 85.12 214 ALA A N 1
ATOM 1445 C CA . ALA A 1 214 ? 26.495 -25.009 -37.279 1.00 85.12 214 ALA A CA 1
ATOM 1446 C C . ALA A 1 214 ? 27.324 -24.359 -36.169 1.00 85.12 214 ALA A C 1
ATOM 1448 O O . ALA A 1 214 ? 27.061 -23.235 -35.766 1.00 85.12 214 ALA A O 1
ATOM 1449 N N . ASP A 1 215 ? 28.430 -24.999 -35.781 1.00 85.31 215 ASP A N 1
ATOM 1450 C CA . ASP A 1 215 ? 29.425 -24.480 -34.816 1.00 85.31 215 ASP A CA 1
ATOM 1451 C C . ASP A 1 215 ? 30.230 -23.262 -35.348 1.00 85.31 215 ASP A C 1
ATOM 1453 O O . ASP A 1 215 ? 31.372 -23.036 -34.951 1.00 85.31 215 ASP A O 1
ATOM 1457 N N . THR A 1 216 ? 29.674 -22.545 -36.329 1.00 81.69 216 THR A N 1
ATOM 1458 C CA . THR A 1 216 ? 30.195 -21.326 -36.965 1.00 81.69 216 THR A CA 1
ATOM 1459 C C . THR A 1 216 ? 29.065 -20.382 -37.420 1.00 81.69 216 THR A C 1
ATOM 1461 O O . THR A 1 216 ? 29.294 -19.532 -38.281 1.00 81.69 216 THR A O 1
ATOM 1464 N N . ALA A 1 217 ? 27.837 -20.574 -36.927 1.00 76.44 217 ALA A N 1
ATOM 1465 C CA . ALA A 1 217 ? 26.633 -19.804 -37.252 1.00 76.44 217 ALA A CA 1
ATOM 1466 C C . ALA A 1 217 ? 25.960 -19.305 -35.961 1.00 76.44 217 ALA A C 1
ATOM 1468 O O . ALA A 1 217 ? 26.359 -19.715 -34.875 1.00 76.44 217 ALA A O 1
ATOM 1469 N N . GLY A 1 218 ? 24.942 -18.443 -36.084 1.00 75.44 218 GLY A N 1
ATOM 1470 C CA . GLY A 1 218 ? 24.232 -17.870 -34.934 1.00 75.44 218 GLY A CA 1
ATOM 1471 C C . GLY A 1 218 ? 23.638 -18.927 -34.002 1.00 75.44 218 GLY A C 1
ATOM 1472 O O . GLY A 1 218 ? 23.712 -18.758 -32.786 1.00 75.44 218 GLY A O 1
ATOM 1473 N N . CYS A 1 219 ? 23.148 -20.040 -34.557 1.00 83.19 219 CYS A N 1
ATOM 1474 C CA . CYS A 1 219 ? 22.813 -21.232 -33.794 1.00 83.19 219 CYS A CA 1
ATOM 1475 C C . CYS A 1 219 ? 23.803 -22.393 -34.015 1.00 83.19 219 CYS A C 1
ATOM 1477 O O . CYS A 1 219 ? 24.080 -22.819 -35.143 1.00 83.19 219 CYS A O 1
ATOM 1479 N N . THR A 1 220 ? 24.334 -22.931 -32.913 1.00 86.25 220 THR A N 1
ATOM 1480 C CA . THR A 1 220 ? 25.313 -24.037 -32.898 1.00 86.25 220 THR A CA 1
ATOM 1481 C C . THR A 1 220 ? 24.677 -25.403 -33.207 1.00 86.25 220 THR A C 1
ATOM 1483 O O . THR A 1 220 ? 23.467 -25.571 -33.084 1.00 86.25 220 THR A O 1
ATOM 1486 N N . ASN A 1 221 ? 25.465 -26.459 -33.497 1.00 85.56 221 ASN A N 1
ATOM 1487 C CA . ASN A 1 221 ? 24.921 -27.836 -33.622 1.00 85.56 221 ASN A CA 1
ATOM 1488 C C . ASN A 1 221 ? 24.367 -28.416 -32.292 1.00 85.56 221 ASN A C 1
ATOM 1490 O O . ASN A 1 221 ? 24.086 -29.613 -32.217 1.00 85.56 221 ASN A O 1
ATOM 1494 N N . SER A 1 222 ? 24.299 -27.620 -31.221 1.00 85.31 222 SER A N 1
ATOM 1495 C CA . SER A 1 222 ? 23.712 -27.992 -29.926 1.00 85.31 222 SER A CA 1
ATOM 1496 C C . SER A 1 222 ? 22.536 -27.088 -29.537 1.00 85.31 222 SER A C 1
ATOM 1498 O O . SER A 1 222 ? 22.146 -27.103 -28.374 1.00 85.31 222 SER A O 1
ATOM 1500 N N . CYS A 1 223 ? 22.009 -26.295 -30.479 1.00 84.56 223 CYS A N 1
ATOM 1501 C CA . CYS A 1 223 ? 20.859 -25.409 -30.279 1.00 84.56 223 CYS A CA 1
ATOM 1502 C C . CYS A 1 223 ? 21.047 -24.442 -29.106 1.00 84.56 223 CYS A C 1
ATOM 1504 O O . CYS A 1 223 ? 20.177 -24.208 -28.272 1.00 84.56 223 CYS A O 1
ATOM 1506 N N . GLN A 1 224 ? 22.266 -23.910 -29.028 1.00 84.56 224 GLN A N 1
ATOM 1507 C CA . GLN A 1 224 ? 22.664 -22.805 -28.166 1.00 84.56 224 GLN A CA 1
ATOM 1508 C C . GLN A 1 224 ? 23.137 -21.663 -29.067 1.00 84.56 224 GLN A C 1
ATOM 1510 O O . GLN A 1 224 ? 23.792 -21.927 -30.084 1.00 84.56 224 GLN A O 1
ATOM 1515 N N . ILE A 1 225 ? 22.820 -20.424 -28.688 1.00 78.00 225 ILE A N 1
ATOM 1516 C CA . ILE A 1 225 ? 23.273 -19.217 -29.390 1.00 78.00 225 ILE A CA 1
ATOM 1517 C C . ILE A 1 225 ? 24.803 -19.160 -29.316 1.00 78.00 225 ILE A C 1
ATOM 1519 O O . ILE A 1 225 ? 25.356 -19.258 -28.221 1.00 78.00 225 ILE A O 1
ATOM 1523 N N . ALA A 1 226 ? 25.469 -19.004 -30.462 1.00 75.81 226 ALA A N 1
ATOM 1524 C CA . ALA A 1 226 ? 26.914 -18.800 -30.514 1.00 75.81 226 ALA A CA 1
ATOM 1525 C C . ALA A 1 226 ? 27.274 -17.442 -29.896 1.00 75.81 226 ALA A C 1
ATOM 1527 O O . ALA A 1 226 ? 26.689 -16.416 -30.264 1.00 75.81 226 ALA A O 1
ATOM 1528 N N . ALA A 1 227 ? 28.205 -17.439 -28.945 1.00 82.50 227 ALA A N 1
ATOM 1529 C CA . ALA A 1 227 ? 28.558 -16.247 -28.189 1.00 82.50 227 ALA A CA 1
ATOM 1530 C C . ALA A 1 227 ? 30.018 -16.267 -27.727 1.00 82.50 227 ALA A C 1
ATOM 1532 O O . ALA A 1 227 ? 30.432 -17.168 -26.996 1.00 82.50 227 ALA A O 1
ATOM 1533 N N . CYS A 1 228 ? 30.745 -15.203 -28.072 1.00 81.31 228 CYS A N 1
ATOM 1534 C CA . CYS A 1 228 ? 32.118 -14.949 -27.659 1.00 81.31 228 CYS A CA 1
ATOM 1535 C C . CYS A 1 228 ? 32.446 -15.414 -26.230 1.00 81.31 228 CYS A C 1
ATOM 1537 O O . CYS A 1 228 ? 31.909 -14.909 -25.237 1.00 81.31 228 CYS A O 1
ATOM 1539 N N . GLY A 1 229 ? 33.370 -16.369 -26.131 1.00 80.75 229 GLY A N 1
ATOM 1540 C CA . GLY A 1 229 ? 33.754 -17.026 -24.888 1.00 80.75 229 GLY A CA 1
ATOM 1541 C C . GLY A 1 229 ? 33.180 -18.439 -24.724 1.00 80.75 229 GLY A C 1
ATOM 1542 O O . GLY A 1 229 ? 33.500 -19.091 -23.720 1.00 80.75 229 GLY A O 1
ATOM 1543 N N . ASP A 1 230 ? 32.411 -18.958 -25.688 1.00 82.12 230 ASP A N 1
ATOM 1544 C CA . ASP A 1 230 ? 31.984 -20.365 -25.732 1.00 82.12 230 ASP A CA 1
ATOM 1545 C C . ASP A 1 230 ? 33.052 -21.312 -26.336 1.00 82.12 230 ASP A C 1
ATOM 1547 O O . ASP A 1 230 ? 33.149 -22.482 -25.937 1.00 82.12 230 ASP A O 1
ATOM 1551 N N . GLY A 1 231 ? 33.949 -20.789 -27.181 1.00 85.81 231 GLY A N 1
ATOM 1552 C CA . GLY A 1 231 ? 35.056 -21.510 -27.820 1.00 85.81 231 GLY A CA 1
ATOM 1553 C C . GLY A 1 231 ? 34.781 -22.000 -29.248 1.00 85.81 231 GLY A C 1
ATOM 1554 O O . GLY A 1 231 ? 35.550 -22.822 -29.766 1.00 85.81 231 GLY A O 1
ATOM 1555 N N . LEU A 1 232 ? 33.709 -21.524 -29.877 1.00 86.62 232 LEU A N 1
ATOM 1556 C CA . LEU A 1 232 ? 33.355 -21.678 -31.288 1.00 86.62 232 LEU A CA 1
ATOM 1557 C C . LEU A 1 232 ? 33.458 -20.306 -31.979 1.00 86.62 232 LEU A C 1
ATOM 1559 O O . LEU A 1 232 ? 33.363 -19.283 -31.325 1.00 86.62 232 LEU A O 1
ATOM 1563 N N . VAL A 1 233 ? 33.694 -20.263 -33.296 1.00 86.31 233 VAL A N 1
ATOM 1564 C CA . VAL A 1 233 ? 33.912 -18.983 -34.008 1.00 86.31 233 VAL A CA 1
ATOM 1565 C C . VAL A 1 233 ? 32.785 -18.734 -34.998 1.00 86.31 233 VAL A C 1
ATOM 1567 O O . VAL A 1 233 ? 32.717 -19.403 -36.036 1.00 86.31 233 VAL A O 1
ATOM 1570 N N . TYR A 1 234 ? 31.929 -17.757 -34.714 1.00 85.44 234 TYR A N 1
ATOM 1571 C CA . TYR A 1 234 ? 30.841 -17.336 -35.591 1.00 85.44 234 TYR A CA 1
ATOM 1572 C C . TYR A 1 234 ? 31.403 -16.648 -36.852 1.00 85.44 234 TYR A C 1
ATOM 1574 O O . TYR A 1 234 ? 31.835 -15.493 -36.826 1.00 85.44 234 TYR A O 1
ATOM 1582 N N . GLU A 1 235 ? 31.408 -17.368 -37.987 1.00 79.19 235 GLU A N 1
ATOM 1583 C CA . GLU A 1 235 ? 32.121 -16.972 -39.211 1.00 79.19 235 GLU A CA 1
ATOM 1584 C C . GLU A 1 235 ? 31.590 -15.649 -39.795 1.00 79.19 235 GLU A C 1
ATOM 1586 O O . GLU A 1 235 ? 30.590 -15.610 -40.514 1.00 79.19 235 GLU A O 1
ATOM 1591 N N . GLY A 1 236 ? 32.329 -14.563 -39.550 1.00 70.75 236 GLY A N 1
ATOM 1592 C CA . GLY A 1 236 ? 32.044 -13.230 -40.087 1.00 70.75 236 GLY A CA 1
ATOM 1593 C C . GLY A 1 236 ? 31.416 -12.248 -39.096 1.00 70.75 236 GLY A C 1
ATOM 1594 O O . GLY A 1 236 ? 31.229 -11.093 -39.478 1.00 70.75 236 GLY A O 1
ATOM 1595 N N . ILE A 1 237 ? 31.144 -12.681 -37.862 1.00 76.69 237 ILE A N 1
ATOM 1596 C CA . ILE A 1 237 ? 30.874 -11.807 -36.711 1.00 76.69 237 ILE A CA 1
ATOM 1597 C C . ILE A 1 237 ? 32.125 -11.740 -35.832 1.00 76.69 237 ILE A C 1
ATOM 1599 O O . ILE A 1 237 ? 32.637 -10.656 -35.569 1.00 76.69 237 ILE A O 1
ATOM 1603 N N . GLU A 1 238 ? 32.670 -12.901 -35.474 1.00 82.44 238 GLU A N 1
ATOM 1604 C CA . GLU A 1 238 ? 33.857 -13.044 -34.631 1.00 82.44 238 GLU A CA 1
ATOM 1605 C C . GLU A 1 238 ? 35.099 -13.299 -35.499 1.00 82.44 238 GLU A C 1
ATOM 1607 O O . GLU A 1 238 ? 35.034 -13.966 -36.541 1.00 82.44 238 GLU A O 1
ATOM 1612 N N . ALA A 1 239 ? 36.251 -12.769 -35.083 1.00 82.69 239 ALA A N 1
ATOM 1613 C CA . ALA A 1 239 ? 37.534 -13.063 -35.727 1.00 82.69 239 ALA A CA 1
ATOM 1614 C C . ALA A 1 239 ? 38.159 -14.349 -35.160 1.00 82.69 239 ALA A C 1
ATOM 1616 O O . ALA A 1 239 ? 38.765 -15.143 -35.888 1.00 82.69 239 ALA A O 1
ATOM 1617 N N . CYS A 1 240 ? 37.966 -14.562 -33.861 1.00 85.25 240 CYS A N 1
ATOM 1618 C CA . CYS A 1 240 ? 38.533 -15.636 -33.066 1.00 85.25 240 CYS A CA 1
ATOM 1619 C C . CYS A 1 240 ? 37.610 -15.955 -31.883 1.00 85.25 240 CYS A C 1
ATOM 1621 O O . CYS A 1 240 ? 36.817 -15.117 -31.481 1.00 85.25 240 CYS A O 1
ATOM 1623 N N . ASP A 1 241 ? 37.760 -17.139 -31.292 1.00 86.56 241 ASP A N 1
ATOM 1624 C CA . ASP A 1 241 ? 37.286 -17.431 -29.939 1.00 86.56 241 ASP A CA 1
ATOM 1625 C C . ASP A 1 241 ? 38.170 -18.544 -29.346 1.00 86.56 241 ASP A C 1
ATOM 1627 O O . ASP A 1 241 ? 38.441 -19.557 -30.001 1.00 86.56 241 ASP A O 1
ATOM 1631 N N . ASN A 1 242 ? 38.671 -18.351 -28.125 1.00 88.00 242 ASN A N 1
ATOM 1632 C CA . ASN A 1 242 ? 39.394 -19.354 -27.333 1.00 88.00 242 ASN A CA 1
ATOM 1633 C C . ASN A 1 242 ? 38.588 -19.811 -26.102 1.00 88.00 242 ASN A C 1
ATOM 1635 O O . ASN A 1 242 ? 39.111 -20.516 -25.234 1.00 88.00 242 ASN A O 1
ATOM 1639 N N . GLY A 1 243 ? 37.318 -19.427 -26.017 1.00 85.75 243 GLY A N 1
ATOM 1640 C CA . GLY A 1 243 ? 36.442 -19.667 -24.889 1.00 85.75 243 GLY A CA 1
ATOM 1641 C C . GLY A 1 243 ? 36.858 -18.835 -23.676 1.00 85.75 243 GLY A C 1
ATOM 1642 O O . GLY A 1 243 ? 37.305 -17.696 -23.781 1.00 85.75 243 GLY A O 1
ATOM 1643 N N . ALA A 1 244 ? 36.830 -19.454 -22.496 1.00 83.19 244 ALA A N 1
ATOM 1644 C CA . ALA A 1 244 ? 37.292 -18.843 -21.246 1.00 83.19 244 ALA A CA 1
ATOM 1645 C C . ALA A 1 244 ? 38.813 -18.524 -21.172 1.00 83.19 244 ALA A C 1
ATOM 1647 O O . ALA A 1 244 ? 39.281 -18.122 -20.106 1.00 83.19 244 ALA A O 1
ATOM 1648 N N . ASP A 1 245 ? 39.575 -18.726 -22.257 1.00 82.69 245 ASP A N 1
ATOM 1649 C CA . ASP A 1 245 ? 40.966 -18.267 -22.420 1.00 82.69 245 ASP A CA 1
ATOM 1650 C C . ASP A 1 245 ? 41.071 -16.943 -23.239 1.00 82.69 245 ASP A C 1
ATOM 1652 O O . ASP A 1 245 ? 42.186 -16.498 -23.529 1.00 82.69 245 ASP A O 1
ATOM 1656 N N . ASN A 1 246 ? 39.948 -16.297 -23.599 1.00 84.38 246 ASN A N 1
ATOM 1657 C CA . ASN A 1 246 ? 39.919 -14.922 -24.132 1.00 84.38 246 ASN A CA 1
ATOM 1658 C C . ASN A 1 246 ? 40.363 -13.884 -23.080 1.00 84.38 246 ASN A C 1
ATOM 1660 O O . ASN A 1 246 ? 40.347 -14.146 -21.872 1.00 84.38 246 ASN A O 1
ATOM 1664 N N . GLY A 1 247 ? 40.767 -12.699 -23.548 1.00 81.88 247 GLY A N 1
ATOM 1665 C CA . GLY A 1 247 ? 40.981 -11.517 -22.709 1.00 81.88 247 GLY A CA 1
ATOM 1666 C C . GLY A 1 247 ? 42.172 -10.646 -23.126 1.00 81.88 247 GLY A C 1
ATOM 1667 O O . GLY A 1 247 ? 42.892 -10.979 -24.066 1.00 81.88 247 GLY A O 1
ATOM 1668 N N . PRO A 1 248 ? 42.464 -9.555 -22.391 1.00 78.25 248 PRO A N 1
ATOM 1669 C CA . PRO A 1 248 ? 43.413 -8.496 -22.779 1.00 78.25 248 PRO A CA 1
ATOM 1670 C C . PRO A 1 248 ? 44.902 -8.891 -22.677 1.00 78.25 248 PRO A C 1
ATOM 1672 O O . PRO A 1 248 ? 45.770 -8.028 -22.584 1.00 78.25 248 PRO A O 1
ATOM 1675 N N . MET A 1 249 ? 45.190 -10.194 -22.606 1.00 76.94 249 MET A N 1
ATOM 1676 C CA . MET A 1 249 ? 46.525 -10.804 -22.704 1.00 76.94 249 MET A CA 1
ATOM 1677 C C . MET A 1 249 ? 46.486 -12.145 -23.473 1.00 76.94 249 MET A C 1
ATOM 1679 O O . MET A 1 249 ? 47.427 -12.937 -23.390 1.00 76.94 249 MET A O 1
ATOM 1683 N N . GLY A 1 250 ? 45.375 -12.455 -24.149 1.00 79.50 250 GLY A N 1
ATOM 1684 C CA . GLY A 1 250 ? 45.207 -13.613 -25.028 1.00 79.50 250 GLY A CA 1
ATOM 1685 C C . GLY A 1 250 ? 45.384 -13.212 -26.494 1.00 79.50 250 GLY A C 1
ATOM 1686 O O . GLY A 1 250 ? 45.417 -12.034 -26.818 1.00 79.50 250 GLY A O 1
ATOM 1687 N N . THR A 1 251 ? 45.460 -14.180 -27.412 1.00 85.69 251 THR A N 1
ATOM 1688 C CA . THR A 1 251 ? 45.464 -13.887 -28.865 1.00 85.69 251 THR A CA 1
ATOM 1689 C C . THR A 1 251 ? 44.066 -13.551 -29.407 1.00 85.69 251 THR A C 1
ATOM 1691 O O . THR A 1 251 ? 43.845 -13.613 -30.610 1.00 85.69 251 THR A O 1
ATOM 1694 N N . CYS A 1 252 ? 43.106 -13.306 -28.518 1.00 88.50 252 CYS A N 1
ATOM 1695 C CA . CYS A 1 252 ? 41.720 -12.971 -28.801 1.00 88.50 252 CYS A CA 1
ATOM 1696 C C . CYS A 1 252 ? 41.185 -12.182 -27.606 1.00 88.50 252 CYS A C 1
ATOM 1698 O O . CYS A 1 252 ? 41.406 -12.589 -26.457 1.00 88.50 252 CYS A O 1
ATOM 1700 N N . LEU A 1 253 ? 40.541 -11.054 -27.876 1.00 85.25 253 LEU A N 1
ATOM 1701 C CA . LEU A 1 253 ? 40.039 -10.137 -26.856 1.00 85.25 253 LEU A CA 1
ATOM 1702 C C . LEU A 1 253 ? 38.710 -10.621 -26.250 1.00 85.25 253 LEU A C 1
ATOM 1704 O O . LEU A 1 253 ? 38.108 -11.585 -26.719 1.00 85.25 253 LEU A O 1
ATOM 1708 N N . ASP A 1 254 ? 38.253 -9.949 -25.187 1.00 83.50 254 ASP A N 1
ATOM 1709 C CA . ASP A 1 254 ? 36.965 -10.237 -24.525 1.00 83.50 254 ASP A CA 1
ATOM 1710 C C . ASP A 1 254 ? 35.736 -9.955 -25.427 1.00 83.50 254 ASP A C 1
ATOM 1712 O O . ASP A 1 254 ? 34.620 -10.323 -25.067 1.00 83.50 254 ASP A O 1
ATOM 1716 N N . ASP A 1 255 ? 35.929 -9.307 -26.582 1.00 82.00 255 ASP A N 1
ATOM 1717 C CA . ASP A 1 255 ? 34.928 -9.026 -27.625 1.00 82.00 255 ASP A CA 1
ATOM 1718 C C . ASP A 1 255 ? 35.103 -9.893 -28.895 1.00 82.00 255 ASP A C 1
ATOM 1720 O O . ASP A 1 255 ? 34.438 -9.666 -29.906 1.00 82.00 255 ASP A O 1
ATOM 1724 N N . CYS A 1 256 ? 36.000 -10.885 -28.853 1.00 85.88 256 CYS A N 1
ATOM 1725 C CA . CYS A 1 256 ? 36.313 -11.803 -29.953 1.00 85.88 256 CYS A CA 1
ATOM 1726 C C . CYS A 1 256 ? 36.877 -11.156 -31.234 1.00 85.88 256 CYS A C 1
ATOM 1728 O O . CYS A 1 256 ? 36.863 -11.751 -32.324 1.00 85.88 256 CYS A O 1
ATOM 1730 N N . ALA A 1 257 ? 37.469 -9.966 -31.097 1.00 86.69 257 ALA A N 1
ATOM 1731 C CA . ALA A 1 257 ? 38.431 -9.444 -32.058 1.00 86.69 257 ALA A CA 1
ATOM 1732 C C . ALA A 1 257 ? 39.803 -10.140 -31.923 1.00 86.69 257 ALA A C 1
ATOM 1734 O O . ALA A 1 257 ? 40.253 -10.475 -30.821 1.00 86.69 257 ALA A O 1
ATOM 1735 N N . ASP A 1 258 ? 40.493 -10.321 -33.060 1.00 84.81 258 ASP A N 1
ATOM 1736 C CA . ASP A 1 258 ? 41.915 -10.686 -33.084 1.00 84.81 258 ASP A CA 1
ATOM 1737 C C . ASP A 1 258 ? 42.692 -9.602 -32.321 1.00 84.81 258 ASP A C 1
ATOM 1739 O O . ASP A 1 258 ? 42.686 -8.445 -32.742 1.00 84.81 258 ASP A O 1
ATOM 1743 N N . ASN A 1 259 ? 43.389 -9.970 -31.244 1.00 82.69 259 ASN A N 1
ATOM 1744 C CA . ASN A 1 259 ? 44.302 -9.049 -30.569 1.00 82.69 259 ASN A CA 1
ATOM 1745 C C . ASN A 1 259 ? 45.519 -8.777 -31.474 1.00 82.69 259 ASN A C 1
ATOM 1747 O O . ASN A 1 259 ? 46.194 -9.720 -31.907 1.00 82.69 259 ASN A O 1
ATOM 1751 N N . VAL A 1 260 ? 45.758 -7.505 -31.804 1.00 86.38 260 VAL A N 1
ATOM 1752 C CA . VAL A 1 260 ? 46.739 -7.074 -32.809 1.00 86.38 260 VAL A CA 1
ATOM 1753 C C . VAL A 1 260 ? 47.353 -5.705 -32.512 1.00 86.38 260 VAL A C 1
ATOM 1755 O O . VAL A 1 260 ? 46.654 -4.705 -32.405 1.00 86.38 260 VAL A O 1
ATOM 1758 N N . CYS A 1 261 ? 48.683 -5.656 -32.560 1.00 84.62 261 CYS A N 1
ATOM 1759 C CA . CYS A 1 261 ? 49.510 -4.456 -32.473 1.00 84.62 261 CYS A CA 1
ATOM 1760 C C . CYS A 1 261 ? 48.887 -3.169 -33.054 1.00 84.62 261 CYS A C 1
ATOM 1762 O O . CYS A 1 261 ? 48.716 -3.012 -34.273 1.00 84.62 261 CYS A O 1
ATOM 1764 N N . GLY A 1 262 ? 48.617 -2.236 -32.148 1.00 81.81 262 GLY A N 1
ATOM 1765 C CA . GLY A 1 262 ? 47.931 -0.968 -32.335 1.00 81.81 262 GLY A CA 1
ATOM 1766 C C . GLY A 1 262 ? 46.469 -0.947 -31.870 1.00 81.81 262 GLY A C 1
ATOM 1767 O O . GLY A 1 262 ? 45.750 -0.036 -32.288 1.00 81.81 262 GLY A O 1
ATOM 1768 N N . ASP A 1 263 ? 46.012 -1.904 -31.052 1.00 82.81 263 ASP A N 1
ATOM 1769 C CA . ASP A 1 263 ? 44.607 -2.038 -30.611 1.00 82.81 263 ASP A CA 1
ATOM 1770 C C . ASP A 1 263 ? 44.314 -1.544 -29.174 1.00 82.81 263 ASP A C 1
ATOM 1772 O O . ASP A 1 263 ? 43.150 -1.496 -28.775 1.00 82.81 263 ASP A O 1
ATOM 1776 N N . THR A 1 264 ? 45.329 -1.076 -28.434 1.00 84.19 264 THR A N 1
ATOM 1777 C CA . THR A 1 264 ? 45.356 -0.698 -26.996 1.00 84.19 264 THR A CA 1
ATOM 1778 C C . THR A 1 264 ? 45.510 -1.838 -25.977 1.00 84.19 264 THR A C 1
ATOM 1780 O O . THR A 1 264 ? 45.600 -1.554 -24.776 1.00 84.19 264 THR A O 1
ATOM 1783 N N . PHE A 1 265 ? 45.608 -3.102 -26.399 1.00 83.31 265 PHE A N 1
ATOM 1784 C CA . PHE A 1 265 ? 45.702 -4.275 -25.524 1.00 83.31 265 PHE A CA 1
ATOM 1785 C C . PHE A 1 265 ? 47.005 -5.059 -25.740 1.00 83.31 265 PHE A C 1
ATOM 1787 O O . PHE A 1 265 ? 47.339 -5.477 -26.840 1.00 83.31 265 PHE A O 1
ATOM 1794 N N . LEU A 1 266 ? 47.742 -5.314 -24.653 1.00 84.31 266 LEU A N 1
ATOM 1795 C CA . LEU A 1 266 ? 49.057 -5.957 -24.729 1.00 84.31 266 LEU A CA 1
ATOM 1796 C C . LEU A 1 266 ? 48.954 -7.467 -24.999 1.00 84.31 266 LEU A C 1
ATOM 1798 O O . LEU A 1 266 ? 48.724 -8.256 -24.074 1.00 84.31 266 LEU A O 1
ATOM 1802 N N . GLY A 1 267 ? 49.210 -7.870 -26.241 1.00 81.31 267 GLY A N 1
ATOM 1803 C CA . GLY A 1 267 ? 49.136 -9.260 -26.663 1.00 81.31 267 GLY A CA 1
ATOM 1804 C C . GLY A 1 267 ? 50.184 -10.204 -26.062 1.00 81.31 267 GLY A C 1
ATOM 1805 O O . GLY A 1 267 ? 51.253 -9.789 -25.608 1.00 81.31 267 GLY A O 1
ATOM 1806 N N . PRO A 1 268 ? 49.930 -11.528 -26.083 1.00 79.50 268 PRO A N 1
ATOM 1807 C CA . PRO A 1 268 ? 50.820 -12.529 -25.484 1.00 79.50 268 PRO A CA 1
ATOM 1808 C C . PRO A 1 268 ? 52.147 -12.738 -26.231 1.00 79.50 268 PRO A C 1
ATOM 1810 O O . PRO A 1 268 ? 53.074 -13.315 -25.657 1.00 79.50 268 PRO A O 1
ATOM 1813 N N . ASP A 1 269 ? 52.234 -12.307 -27.493 1.00 76.38 269 ASP A N 1
ATOM 1814 C CA . ASP A 1 269 ? 53.454 -12.309 -28.317 1.00 76.38 269 ASP A CA 1
ATOM 1815 C C . ASP A 1 269 ? 54.047 -10.882 -28.487 1.00 76.38 269 ASP A C 1
ATOM 1817 O O . ASP A 1 269 ? 55.006 -10.703 -29.240 1.00 76.38 269 ASP A O 1
ATOM 1821 N N . GLU A 1 270 ? 53.519 -9.878 -27.772 1.00 83.38 270 GLU A N 1
ATOM 1822 C CA . GLU A 1 270 ? 53.862 -8.451 -27.901 1.00 83.38 270 GLU A CA 1
ATOM 1823 C C . GLU A 1 270 ? 54.622 -7.922 -26.666 1.00 83.38 270 GLU A C 1
ATOM 1825 O O . GLU A 1 270 ? 54.543 -8.480 -25.568 1.00 83.38 270 GLU A O 1
ATOM 1830 N N . ALA A 1 271 ? 55.423 -6.864 -26.840 1.00 78.94 271 ALA A N 1
ATOM 1831 C CA . ALA A 1 271 ? 56.231 -6.262 -25.768 1.00 78.94 271 ALA A CA 1
ATOM 1832 C C . ALA A 1 271 ? 55.659 -4.933 -25.242 1.00 78.94 271 ALA A C 1
ATOM 1834 O O . ALA A 1 271 ? 55.937 -4.551 -24.103 1.00 78.94 271 ALA A O 1
ATOM 1835 N N . CYS A 1 272 ? 54.865 -4.251 -26.063 1.00 81.00 272 CYS A N 1
ATOM 1836 C CA . CYS A 1 272 ? 54.083 -3.059 -25.756 1.00 81.00 272 CYS A CA 1
ATOM 1837 C C . CYS A 1 272 ? 52.840 -3.036 -26.659 1.00 81.00 272 CYS A C 1
ATOM 1839 O O . CYS A 1 272 ? 52.798 -3.753 -27.652 1.00 81.00 272 CYS A O 1
ATOM 1841 N N . ASP A 1 273 ? 51.880 -2.178 -26.326 1.00 84.12 273 ASP A N 1
ATOM 1842 C CA . ASP A 1 273 ? 50.898 -1.616 -27.254 1.00 84.12 273 ASP A CA 1
ATOM 1843 C C . ASP A 1 273 ? 50.608 -0.181 -26.768 1.00 84.12 273 ASP A C 1
ATOM 1845 O O . ASP A 1 273 ? 50.588 0.057 -25.553 1.00 84.12 273 ASP A O 1
ATOM 1849 N N . ASP A 1 274 ? 50.457 0.789 -27.674 1.00 82.12 274 ASP A N 1
ATOM 1850 C CA . ASP A 1 274 ? 50.132 2.187 -27.338 1.00 82.12 274 ASP A CA 1
ATOM 1851 C C . ASP A 1 274 ? 48.855 2.727 -28.020 1.00 82.12 274 ASP A C 1
ATOM 1853 O O . ASP A 1 274 ? 48.555 3.924 -27.953 1.00 82.12 274 ASP A O 1
ATOM 1857 N N . GLY A 1 275 ? 48.064 1.837 -28.627 1.00 83.06 275 GLY A N 1
ATOM 1858 C CA . GLY A 1 275 ? 46.841 2.149 -29.364 1.00 83.06 275 GLY A CA 1
ATOM 1859 C C . GLY A 1 275 ? 47.060 2.591 -30.804 1.00 83.06 275 GLY A C 1
ATOM 1860 O O . GLY A 1 275 ? 46.154 3.184 -31.402 1.00 83.06 275 GLY A O 1
ATOM 1861 N N . ASN A 1 276 ? 48.261 2.393 -31.353 1.00 81.00 276 ASN A N 1
ATOM 1862 C CA . ASN A 1 276 ? 48.569 2.753 -32.728 1.00 81.00 276 ASN A CA 1
ATOM 1863 C C . ASN A 1 276 ? 49.747 1.941 -33.322 1.00 81.00 276 ASN A C 1
ATOM 1865 O O . ASN A 1 276 ? 50.338 1.100 -32.661 1.00 81.00 276 ASN A O 1
ATOM 1869 N N . ALA A 1 277 ? 50.052 2.158 -34.608 1.00 83.88 277 ALA A N 1
ATOM 1870 C CA . ALA A 1 277 ? 51.115 1.451 -35.337 1.00 83.88 277 ALA A CA 1
ATOM 1871 C C . ALA A 1 277 ? 51.995 2.418 -36.159 1.00 83.88 277 ALA A C 1
ATOM 1873 O O . ALA A 1 277 ? 52.245 2.211 -37.355 1.00 83.88 277 ALA A O 1
ATOM 1874 N N . ASN A 1 278 ? 52.403 3.522 -35.530 1.00 81.31 278 ASN A N 1
ATOM 1875 C CA . ASN A 1 278 ? 53.504 4.376 -35.977 1.00 81.31 278 ASN A CA 1
ATOM 1876 C C . ASN A 1 278 ? 54.857 3.757 -35.550 1.00 81.31 278 ASN A C 1
ATOM 1878 O O . ASN A 1 278 ? 54.915 2.627 -35.082 1.00 81.31 278 ASN A O 1
ATOM 1882 N N . ASP A 1 279 ? 55.943 4.501 -35.754 1.00 79.38 279 ASP A N 1
ATOM 1883 C CA . ASP A 1 279 ? 57.244 4.266 -35.124 1.00 79.38 279 ASP A CA 1
ATOM 1884 C C . ASP A 1 279 ? 57.648 5.586 -34.414 1.00 79.38 279 ASP A C 1
ATOM 1886 O O . ASP A 1 279 ? 57.252 6.669 -34.872 1.00 79.38 279 ASP A O 1
ATOM 1890 N N . ASP A 1 280 ? 58.477 5.514 -33.370 1.00 70.44 280 ASP A N 1
ATOM 1891 C CA . ASP A 1 280 ? 59.014 6.617 -32.548 1.00 70.44 280 ASP A CA 1
ATOM 1892 C C . ASP A 1 280 ? 58.013 7.338 -31.584 1.00 70.44 280 ASP A C 1
ATOM 1894 O O . ASP A 1 280 ? 58.340 8.434 -31.106 1.00 70.44 280 ASP A O 1
ATOM 1898 N N . ASP A 1 281 ? 56.816 6.805 -31.269 1.00 71.00 281 ASP A N 1
ATOM 1899 C CA . ASP A 1 281 ? 55.848 7.445 -30.335 1.00 71.00 281 ASP A CA 1
ATOM 1900 C C . ASP A 1 281 ? 55.511 6.710 -29.016 1.00 71.00 281 ASP A C 1
ATOM 1902 O O . ASP A 1 281 ? 55.016 7.362 -28.087 1.00 71.00 281 ASP A O 1
ATOM 1906 N N . GLY A 1 282 ? 55.908 5.445 -28.853 1.00 73.56 282 GLY A N 1
ATOM 1907 C CA . GLY A 1 282 ? 55.828 4.715 -27.575 1.00 73.56 282 GLY A CA 1
ATOM 1908 C C . GLY A 1 282 ? 55.900 3.195 -27.726 1.00 73.56 282 GLY A C 1
ATOM 1909 O O . GLY A 1 282 ? 56.428 2.500 -26.855 1.00 73.56 282 GLY A O 1
ATOM 1910 N N . CYS A 1 283 ? 55.418 2.693 -28.857 1.00 83.88 283 CYS A N 1
ATOM 1911 C CA . CYS A 1 283 ? 55.521 1.307 -29.273 1.00 83.88 283 CYS A CA 1
ATOM 1912 C C . CYS A 1 283 ? 55.746 1.231 -30.792 1.00 83.88 283 CYS A C 1
ATOM 1914 O O . CYS A 1 283 ? 55.118 1.969 -31.546 1.00 83.88 283 CYS A O 1
ATOM 1916 N N . SER A 1 284 ? 56.635 0.347 -31.257 1.00 83.12 284 SER A N 1
ATOM 1917 C CA . SER A 1 284 ? 56.909 0.221 -32.700 1.00 83.12 284 SER A CA 1
ATOM 1918 C C . SER A 1 284 ? 55.709 -0.325 -33.477 1.00 83.12 284 SER A C 1
ATOM 1920 O O . SER A 1 284 ? 54.916 -1.102 -32.945 1.00 83.12 284 SER A O 1
ATOM 1922 N N . SER A 1 285 ? 55.679 -0.116 -34.799 1.00 84.31 285 SER A N 1
ATOM 1923 C CA . SER A 1 285 ? 54.702 -0.737 -35.719 1.00 84.31 285 SER A CA 1
ATOM 1924 C C . SER A 1 285 ? 54.805 -2.275 -35.844 1.00 84.31 285 SER A C 1
ATOM 1926 O O . SER A 1 285 ? 54.198 -2.889 -36.729 1.00 84.31 285 SER A O 1
ATOM 1928 N N . THR A 1 286 ? 55.588 -2.912 -34.968 1.00 86.12 286 THR A N 1
ATOM 1929 C CA . THR A 1 286 ? 55.704 -4.365 -34.773 1.00 86.12 286 THR A CA 1
ATOM 1930 C C . THR A 1 286 ? 55.611 -4.793 -33.300 1.00 86.12 286 THR A C 1
ATOM 1932 O O . THR A 1 286 ? 55.925 -5.940 -32.989 1.00 86.12 286 THR A O 1
ATOM 1935 N N . CYS A 1 287 ? 55.208 -3.886 -32.408 1.00 82.38 287 CYS A N 1
ATOM 1936 C CA . CYS A 1 287 ? 55.028 -4.079 -30.969 1.00 82.38 287 CYS A CA 1
ATOM 1937 C C . CYS A 1 287 ? 56.243 -4.643 -30.209 1.00 82.38 287 CYS A C 1
ATOM 1939 O O . CYS A 1 287 ? 56.130 -5.303 -29.174 1.00 82.38 287 CYS A O 1
ATOM 1941 N N . GLU A 1 288 ? 57.438 -4.311 -30.708 1.00 81.00 288 GLU A N 1
ATOM 1942 C CA . GLU A 1 288 ? 58.676 -4.250 -29.926 1.00 81.00 288 GLU A CA 1
ATOM 1943 C C . GLU A 1 288 ? 58.737 -2.885 -29.198 1.00 81.00 288 GLU A C 1
ATOM 1945 O O . GLU A 1 288 ? 58.360 -1.863 -29.779 1.00 81.00 288 GLU A O 1
ATOM 1950 N N . LEU A 1 289 ? 59.187 -2.878 -27.934 1.00 71.44 289 LEU A N 1
ATOM 1951 C CA . LEU A 1 289 ? 59.312 -1.683 -27.079 1.00 71.44 289 LEU A CA 1
ATOM 1952 C C . LEU A 1 289 ? 60.267 -0.643 -27.680 1.00 71.44 289 LEU A C 1
ATOM 1954 O O . LEU A 1 289 ? 61.403 -0.981 -28.008 1.00 71.44 289 LEU A O 1
ATOM 1958 N N . GLU A 1 290 ? 59.829 0.617 -27.746 1.00 66.00 290 GLU A N 1
ATOM 1959 C CA . GLU A 1 290 ? 60.648 1.757 -28.174 1.00 66.00 290 GLU A CA 1
ATOM 1960 C C . GLU A 1 290 ? 60.863 2.728 -27.005 1.00 66.00 290 GLU A C 1
ATOM 1962 O O . GLU A 1 290 ? 59.921 3.124 -26.317 1.00 66.00 290 GLU A O 1
ATOM 1967 N N . GLY A 1 291 ? 62.118 3.105 -26.766 1.00 71.81 291 GLY A N 1
ATOM 1968 C CA . GLY A 1 291 ? 62.541 3.895 -25.613 1.00 71.81 291 GLY A CA 1
ATOM 1969 C C . GLY A 1 291 ? 63.609 3.203 -24.766 1.00 71.81 291 GLY A C 1
ATOM 1970 O O . GLY A 1 291 ? 64.086 2.111 -25.078 1.00 71.81 291 GLY A O 1
ATOM 1971 N N . CYS A 1 292 ? 63.953 3.873 -23.669 1.00 70.19 292 CYS A N 1
ATOM 1972 C CA . CYS A 1 292 ? 65.091 3.541 -22.825 1.00 70.19 292 CYS A CA 1
ATOM 1973 C C . CYS A 1 292 ? 65.102 2.092 -22.326 1.00 70.19 292 CYS A C 1
ATOM 1975 O O . CYS A 1 292 ? 64.120 1.602 -21.765 1.00 70.19 292 CYS A O 1
ATOM 1977 N N . GLY A 1 293 ? 66.259 1.444 -22.421 1.00 72.94 293 GLY A N 1
ATOM 1978 C CA . GLY A 1 293 ? 66.542 0.116 -21.887 1.00 72.94 293 GLY A CA 1
ATOM 1979 C C . GLY A 1 293 ? 66.666 -0.990 -22.935 1.00 72.94 293 GLY A C 1
ATOM 1980 O O . GLY A 1 293 ? 66.787 -2.159 -22.558 1.00 72.94 293 GLY A O 1
ATOM 1981 N N . ASP A 1 294 ? 66.671 -0.667 -24.231 1.00 74.69 294 ASP A N 1
ATOM 1982 C CA . ASP A 1 294 ? 66.807 -1.651 -25.316 1.00 74.69 294 ASP A CA 1
ATOM 1983 C C . ASP A 1 294 ? 68.277 -1.924 -25.725 1.00 74.69 294 ASP A C 1
ATOM 1985 O O . ASP A 1 294 ? 68.561 -2.875 -26.463 1.00 74.69 294 ASP A O 1
ATOM 1989 N N . MET A 1 295 ? 69.234 -1.161 -25.173 1.00 72.81 295 MET A N 1
ATOM 1990 C CA . MET A 1 295 ? 70.668 -1.134 -25.516 1.00 72.81 295 MET A CA 1
ATOM 1991 C C . MET A 1 295 ? 71.001 -0.424 -26.846 1.00 72.81 295 MET A C 1
ATOM 1993 O O . MET A 1 295 ? 72.093 -0.635 -27.403 1.00 72.81 295 MET A O 1
ATOM 1997 N N . VAL A 1 296 ? 70.107 0.421 -27.374 1.00 76.12 296 VAL A N 1
ATOM 1998 C CA . VAL A 1 296 ? 70.227 1.109 -28.671 1.00 76.12 296 VAL A CA 1
ATOM 1999 C C . VAL A 1 296 ? 69.806 2.584 -28.571 1.00 76.12 296 VAL A C 1
ATOM 2001 O O . VAL A 1 296 ? 68.727 2.959 -29.000 1.00 76.12 296 VAL A O 1
ATOM 2004 N N . VAL A 1 297 ? 70.735 3.445 -28.134 1.00 76.44 297 VAL A N 1
ATOM 2005 C CA . VAL A 1 297 ? 70.540 4.911 -28.020 1.00 76.44 297 VAL A CA 1
ATOM 2006 C C . VAL A 1 297 ? 69.811 5.534 -29.229 1.00 76.44 297 VAL A C 1
ATOM 2008 O O . VAL A 1 297 ? 70.362 5.573 -30.342 1.00 76.44 297 VAL A O 1
ATOM 2011 N N . GLN A 1 298 ? 68.612 6.057 -28.985 1.00 76.44 298 GLN A N 1
ATOM 2012 C CA . GLN A 1 298 ? 67.697 6.668 -29.956 1.00 76.44 298 GLN A CA 1
ATOM 2013 C C . GLN A 1 298 ? 67.876 8.206 -30.057 1.00 76.44 298 GLN A C 1
ATOM 2015 O O . GLN A 1 298 ? 68.705 8.811 -29.376 1.00 76.44 298 GLN A O 1
ATOM 2020 N N . ASP A 1 299 ? 67.139 8.878 -30.957 1.00 72.19 299 ASP A N 1
ATOM 2021 C CA . ASP A 1 299 ? 67.317 10.322 -31.265 1.00 72.19 299 ASP A CA 1
ATOM 2022 C C . ASP A 1 299 ? 66.772 11.265 -30.150 1.00 72.19 299 ASP A C 1
ATOM 2024 O O . ASP A 1 299 ? 66.968 12.485 -30.201 1.00 72.19 299 ASP A O 1
ATOM 2028 N N . ASN A 1 300 ? 66.098 10.699 -29.142 1.00 69.06 300 ASN A N 1
ATOM 2029 C CA . ASN A 1 300 ? 65.539 11.314 -27.927 1.00 69.06 300 ASN A CA 1
ATOM 2030 C C . ASN A 1 300 ? 66.407 11.113 -26.663 1.00 69.06 300 ASN A C 1
ATOM 2032 O O . ASN A 1 300 ? 66.081 11.690 -25.623 1.00 69.06 300 ASN A O 1
ATOM 2036 N N . GLU A 1 301 ? 67.502 10.352 -26.745 1.00 79.88 301 GLU A N 1
ATOM 2037 C CA . GLU A 1 301 ? 68.287 9.877 -25.594 1.00 79.88 301 GLU A CA 1
ATOM 2038 C C . GLU A 1 301 ? 69.717 10.439 -25.575 1.00 79.88 301 GLU A C 1
ATOM 2040 O O . GLU A 1 301 ? 70.325 10.704 -26.615 1.00 79.88 301 GLU A O 1
ATOM 2045 N N . ASP A 1 302 ? 70.284 10.611 -24.377 1.00 79.44 302 ASP A N 1
ATOM 2046 C CA . ASP A 1 302 ? 71.691 11.009 -24.209 1.00 79.44 302 ASP A CA 1
ATOM 2047 C C . ASP A 1 302 ? 72.620 9.773 -24.116 1.00 79.44 302 ASP A C 1
ATOM 2049 O O . ASP A 1 302 ? 73.776 9.819 -24.560 1.00 79.44 302 ASP A O 1
ATOM 2053 N N . CYS A 1 303 ? 72.113 8.656 -23.582 1.00 82.06 303 CYS A N 1
ATOM 2054 C CA . CYS A 1 303 ? 72.761 7.343 -23.482 1.00 82.06 303 CYS A CA 1
ATOM 2055 C C . CYS A 1 303 ? 71.710 6.232 -23.290 1.00 82.06 303 CYS A C 1
ATOM 2057 O O . CYS A 1 303 ? 70.588 6.543 -22.931 1.00 82.06 303 CYS A O 1
ATOM 2059 N N . ASP A 1 304 ? 72.086 4.966 -23.494 1.00 81.62 304 ASP A N 1
ATOM 2060 C CA . ASP A 1 304 ? 71.308 3.765 -23.139 1.00 81.62 304 ASP A CA 1
ATOM 2061 C C . ASP A 1 304 ? 72.309 2.648 -22.778 1.00 81.62 304 ASP A C 1
ATOM 2063 O O . ASP A 1 304 ? 73.324 2.462 -23.470 1.00 81.62 304 ASP A O 1
ATOM 2067 N N . ASP A 1 305 ? 72.055 1.955 -21.671 1.00 80.75 305 ASP A N 1
ATOM 2068 C CA . ASP A 1 305 ? 72.828 0.842 -21.112 1.00 80.75 305 ASP A CA 1
ATOM 2069 C C . ASP A 1 305 ? 72.057 -0.503 -21.078 1.00 80.75 305 ASP A C 1
ATOM 2071 O O . ASP A 1 305 ? 72.671 -1.561 -20.887 1.00 80.75 305 ASP A O 1
ATOM 2075 N N . GLY A 1 306 ? 70.733 -0.467 -21.267 1.00 82.00 306 GLY A N 1
ATOM 2076 C CA . GLY A 1 306 ? 69.802 -1.572 -21.048 1.00 82.00 306 GLY A CA 1
ATOM 2077 C C . GLY A 1 306 ? 68.940 -1.510 -19.773 1.00 82.00 306 GLY A C 1
ATOM 2078 O O . GLY A 1 306 ? 68.487 -2.579 -19.359 1.00 82.00 306 GLY A O 1
ATOM 2079 N N . GLN A 1 307 ? 68.744 -0.337 -19.140 1.00 76.62 307 GLN A N 1
ATOM 2080 C CA . GLN A 1 307 ? 68.014 -0.169 -17.861 1.00 76.62 307 GLN A CA 1
ATOM 2081 C C . GLN A 1 307 ? 68.490 -1.192 -16.814 1.00 76.62 307 GLN A C 1
ATOM 2083 O O . GLN A 1 307 ? 67.727 -2.022 -16.298 1.00 76.62 307 GLN A O 1
ATOM 2088 N N . ASN A 1 308 ? 69.805 -1.239 -16.571 1.00 78.00 308 ASN A N 1
ATOM 2089 C CA . ASN A 1 308 ? 70.386 -2.338 -15.803 1.00 78.00 308 ASN A CA 1
ATOM 2090 C C . ASN A 1 308 ? 70.092 -2.271 -14.286 1.00 78.00 308 ASN A C 1
ATOM 2092 O O . ASN A 1 308 ? 70.311 -3.268 -13.584 1.00 78.00 308 ASN A O 1
ATOM 2096 N N . GLY A 1 309 ? 69.532 -1.157 -13.795 1.00 77.25 309 GLY A N 1
ATOM 2097 C CA . GLY A 1 309 ? 69.184 -0.932 -12.390 1.00 77.25 309 GLY A CA 1
ATOM 2098 C C . GLY A 1 309 ? 70.332 -0.389 -11.532 1.00 77.25 309 GLY A C 1
ATOM 2099 O O . GLY A 1 309 ? 70.287 -0.524 -10.305 1.00 77.25 309 GLY A O 1
ATOM 2100 N N . ASP A 1 310 ? 71.367 0.175 -12.159 1.00 79.44 310 ASP A N 1
ATOM 2101 C CA . ASP A 1 310 ? 72.576 0.722 -11.528 1.00 79.44 310 ASP A CA 1
ATOM 2102 C C . ASP A 1 310 ? 72.810 2.151 -12.057 1.00 79.44 310 ASP A C 1
ATOM 2104 O O . ASP A 1 310 ? 73.523 2.362 -13.030 1.00 79.44 310 ASP A O 1
ATOM 2108 N N . ASN A 1 311 ? 72.165 3.145 -11.434 1.00 78.25 311 ASN A N 1
ATOM 2109 C CA . ASN A 1 311 ? 72.140 4.548 -11.895 1.00 78.25 311 ASN A CA 1
ATOM 2110 C C . ASN A 1 311 ? 73.477 5.309 -11.702 1.00 78.25 311 ASN A C 1
ATOM 2112 O O . ASN A 1 311 ? 73.524 6.520 -11.915 1.00 78.25 311 ASN A O 1
ATOM 2116 N N . ASP A 1 312 ? 74.545 4.600 -11.312 1.00 76.12 312 ASP A N 1
ATOM 2117 C CA . ASP A 1 312 ? 75.884 5.119 -10.990 1.00 76.12 312 ASP A CA 1
ATOM 2118 C C . ASP A 1 312 ? 76.985 4.567 -11.949 1.00 76.12 312 ASP A C 1
ATOM 2120 O O . ASP A 1 312 ? 78.182 4.584 -11.632 1.00 76.12 312 ASP A O 1
ATOM 2124 N N . ASP A 1 313 ? 76.598 3.977 -13.091 1.00 79.12 313 ASP A N 1
ATOM 2125 C CA . ASP A 1 313 ? 77.463 3.215 -14.021 1.00 79.12 313 ASP A CA 1
ATOM 2126 C C . ASP A 1 313 ? 78.016 4.037 -15.216 1.00 79.12 313 ASP A C 1
ATOM 2128 O O . ASP A 1 313 ? 79.054 3.687 -15.804 1.00 79.12 313 ASP A O 1
ATOM 2132 N N . GLY A 1 314 ? 77.380 5.166 -15.530 1.00 78.94 314 GLY A N 1
ATOM 2133 C CA . GLY A 1 314 ? 77.650 6.038 -16.675 1.00 78.94 314 GLY A CA 1
ATOM 2134 C C . GLY A 1 314 ? 76.395 6.469 -17.449 1.00 78.94 314 GLY A C 1
ATOM 2135 O O . GLY A 1 314 ? 76.498 7.350 -18.311 1.00 78.94 314 GLY A O 1
ATOM 2136 N N . CYS A 1 315 ? 75.244 5.857 -17.162 1.00 84.00 315 CYS A N 1
ATOM 2137 C CA . CYS A 1 315 ? 73.913 6.211 -17.655 1.00 84.00 315 CYS A CA 1
ATOM 2138 C C . CYS A 1 315 ? 72.865 5.872 -16.580 1.00 84.00 315 CYS A C 1
ATOM 2140 O O . CYS A 1 315 ? 73.021 4.877 -15.876 1.00 84.00 315 CYS A O 1
ATOM 2142 N N . THR A 1 316 ? 71.813 6.678 -16.443 1.00 83.62 316 THR A N 1
ATOM 2143 C CA . THR A 1 316 ? 70.672 6.363 -15.567 1.00 83.62 316 THR A CA 1
ATOM 2144 C C . THR A 1 316 ? 69.633 5.508 -16.293 1.00 83.62 316 THR A C 1
ATOM 2146 O O . THR A 1 316 ? 69.543 5.553 -17.520 1.00 83.62 316 THR A O 1
ATOM 2149 N N . ASP A 1 317 ? 68.762 4.825 -15.543 1.00 79.62 317 ASP A N 1
ATOM 2150 C CA . ASP A 1 317 ? 67.600 4.093 -16.079 1.00 79.62 317 ASP A CA 1
ATOM 2151 C C . ASP A 1 317 ? 66.567 5.038 -16.770 1.00 79.62 317 ASP A C 1
ATOM 2153 O O . ASP A 1 317 ? 65.591 4.578 -17.357 1.00 79.62 317 ASP A O 1
ATOM 2157 N N . GLU A 1 318 ? 66.773 6.367 -16.729 1.00 82.00 318 GLU A N 1
ATOM 2158 C CA . GLU A 1 318 ? 66.048 7.382 -17.524 1.00 82.00 318 GLU A CA 1
ATOM 2159 C C . GLU A 1 318 ? 66.791 7.799 -18.821 1.00 82.00 318 GLU A C 1
ATOM 2161 O O . GLU A 1 318 ? 66.442 8.811 -19.439 1.00 82.00 318 GLU A O 1
ATOM 2166 N N . CYS A 1 319 ? 67.834 7.067 -19.227 1.00 81.44 319 CYS A N 1
ATOM 2167 C CA . CYS A 1 319 ? 68.643 7.299 -20.432 1.00 81.44 319 CYS A CA 1
ATOM 2168 C C . CYS A 1 319 ? 69.303 8.691 -20.505 1.00 81.44 319 CYS A C 1
ATOM 2170 O O . CYS A 1 319 ? 69.367 9.362 -21.548 1.00 81.44 319 CYS A O 1
ATOM 2172 N N . ARG A 1 320 ? 69.822 9.139 -19.351 1.00 81.69 320 ARG A N 1
ATOM 2173 C CA . ARG A 1 320 ? 70.552 10.405 -19.174 1.00 81.69 320 ARG A CA 1
ATOM 2174 C C . ARG A 1 320 ? 71.894 10.203 -18.479 1.00 81.69 320 ARG A C 1
ATOM 2176 O O . ARG A 1 320 ? 72.113 9.233 -17.763 1.00 81.69 320 ARG A O 1
ATOM 2183 N N . PHE A 1 321 ? 72.789 11.172 -18.657 1.00 80.56 321 PHE A N 1
ATOM 2184 C CA . PHE A 1 321 ? 74.025 11.247 -17.881 1.00 80.56 321 PHE A CA 1
ATOM 2185 C C . PHE A 1 321 ? 73.761 11.779 -16.463 1.00 80.56 321 PHE A C 1
ATOM 2187 O O . PHE A 1 321 ? 73.123 12.822 -16.314 1.00 80.56 321 PHE A O 1
ATOM 2194 N N . GLU A 1 322 ? 74.332 11.094 -15.471 1.00 82.12 322 GLU A N 1
ATOM 2195 C CA . GLU A 1 322 ? 74.411 11.466 -14.047 1.00 82.12 322 GLU A CA 1
ATOM 2196 C C . GLU A 1 322 ? 74.723 12.957 -13.805 1.00 82.12 322 GLU A C 1
ATOM 2198 O O . GLU A 1 322 ? 75.642 13.519 -14.423 1.00 82.12 322 GLU A O 1
ATOM 2203 N N . SER A 1 323 ? 74.008 13.602 -12.875 1.00 83.56 323 SER A N 1
ATOM 2204 C CA . SER A 1 323 ? 74.291 14.978 -12.451 1.00 83.56 323 SER A CA 1
ATOM 2205 C C . SER A 1 323 ? 73.557 15.402 -11.169 1.00 83.56 323 SER A C 1
ATOM 2207 O O . SER A 1 323 ? 72.364 15.695 -11.246 1.00 83.56 323 SER A O 1
ATOM 2209 N N . CYS A 1 324 ? 74.305 15.682 -10.089 1.00 83.81 324 CYS A N 1
ATOM 2210 C CA . CYS A 1 324 ? 73.931 16.525 -8.938 1.00 83.81 324 CYS A CA 1
ATOM 2211 C C . CYS A 1 324 ? 72.659 17.373 -9.125 1.00 83.81 324 CYS A C 1
ATOM 2213 O O . CYS A 1 324 ? 72.636 18.333 -9.915 1.00 83.81 324 CYS A O 1
ATOM 2215 N N . GLY A 1 325 ? 71.622 17.051 -8.352 1.00 81.25 325 GLY A N 1
ATOM 2216 C CA . GLY A 1 325 ? 70.271 17.595 -8.454 1.00 81.25 325 GLY A CA 1
ATOM 2217 C C . GLY A 1 325 ? 69.293 16.769 -9.296 1.00 81.25 325 GLY A C 1
ATOM 2218 O O . GLY A 1 325 ? 68.221 17.293 -9.611 1.00 81.25 325 GLY A O 1
ATOM 2219 N N . ASP A 1 326 ? 69.620 15.524 -9.657 1.00 81.50 326 ASP A N 1
ATOM 2220 C CA . ASP A 1 326 ? 68.742 14.621 -10.419 1.00 81.50 326 ASP A CA 1
ATOM 2221 C C . ASP A 1 326 ? 67.888 13.666 -9.559 1.00 81.50 326 ASP A C 1
ATOM 2223 O O . ASP A 1 326 ? 66.871 13.174 -10.047 1.00 81.50 326 ASP A O 1
ATOM 2227 N N . GLY A 1 327 ? 68.201 13.492 -8.270 1.00 81.81 327 GLY A N 1
ATOM 2228 C CA . GLY A 1 327 ? 67.468 12.641 -7.325 1.00 81.81 327 GLY A CA 1
ATOM 2229 C C . GLY A 1 327 ? 68.164 11.318 -6.992 1.00 81.81 327 GLY A C 1
ATOM 2230 O O . GLY A 1 327 ? 67.651 10.563 -6.159 1.00 81.81 327 GLY A O 1
ATOM 2231 N N . TYR A 1 328 ? 69.313 11.038 -7.610 1.00 80.25 328 TYR A N 1
ATOM 2232 C CA . TYR A 1 328 ? 70.141 9.856 -7.367 1.00 80.25 328 TYR A CA 1
ATOM 2233 C C . TYR A 1 328 ? 71.434 10.263 -6.631 1.00 80.25 328 TYR A C 1
ATOM 2235 O O . TYR A 1 328 ? 71.833 11.421 -6.657 1.00 80.25 328 TYR A O 1
ATOM 2243 N N . LEU A 1 329 ? 72.066 9.334 -5.903 1.00 81.06 329 LEU A N 1
ATOM 2244 C CA . LEU A 1 329 ? 73.226 9.624 -5.041 1.00 81.06 329 LEU A CA 1
ATOM 2245 C C . LEU A 1 329 ? 74.481 8.912 -5.560 1.00 81.06 329 LEU A C 1
ATOM 2247 O O . LEU A 1 329 ? 74.829 7.840 -5.063 1.00 81.06 329 LEU A O 1
ATOM 2251 N N . GLN A 1 330 ? 75.156 9.526 -6.531 1.00 82.81 330 GLN A N 1
ATOM 2252 C CA . GLN A 1 330 ? 76.298 8.927 -7.224 1.00 82.81 330 GLN A CA 1
ATOM 2253 C C . GLN A 1 330 ? 77.598 8.944 -6.386 1.00 82.81 330 GLN A C 1
ATOM 2255 O O . GLN A 1 330 ? 77.758 9.710 -5.434 1.00 82.81 330 GLN A O 1
ATOM 2260 N N . ASP A 1 331 ? 78.582 8.115 -6.764 1.00 78.81 331 ASP A N 1
ATOM 2261 C CA . ASP A 1 331 ? 79.804 7.809 -5.978 1.00 78.81 331 ASP A CA 1
ATOM 2262 C C . ASP A 1 331 ? 80.778 9.008 -5.777 1.00 78.81 331 ASP A C 1
ATOM 2264 O O . ASP A 1 331 ? 81.670 8.948 -4.925 1.00 78.81 331 ASP A O 1
ATOM 2268 N N . ASP A 1 332 ? 80.618 10.109 -6.531 1.00 77.44 332 ASP A N 1
ATOM 2269 C CA . ASP A 1 332 ? 81.374 11.374 -6.368 1.00 77.44 332 ASP A CA 1
ATOM 2270 C C . ASP A 1 332 ? 80.615 12.424 -5.505 1.00 77.44 332 ASP A C 1
ATOM 2272 O O . ASP A 1 332 ? 81.153 13.505 -5.228 1.00 77.44 332 ASP A O 1
ATOM 2276 N N . GLU A 1 333 ? 79.399 12.112 -5.035 1.00 84.62 333 GLU A N 1
ATOM 2277 C CA . GLU A 1 333 ? 78.481 13.026 -4.336 1.00 84.62 333 GLU A CA 1
ATOM 2278 C C . GLU A 1 333 ? 78.307 12.657 -2.844 1.00 84.62 333 GLU A C 1
ATOM 2280 O O . GLU A 1 333 ? 78.521 11.520 -2.422 1.00 84.62 333 GLU A O 1
ATOM 2285 N N . ALA A 1 334 ? 77.995 13.635 -1.981 1.00 82.50 334 ALA A N 1
ATOM 2286 C CA . ALA A 1 334 ? 77.905 13.415 -0.524 1.00 82.50 334 ALA A CA 1
ATOM 2287 C C . ALA A 1 334 ? 76.468 13.437 0.027 1.00 82.50 334 ALA A C 1
ATOM 2289 O O . ALA A 1 334 ? 76.236 13.011 1.162 1.00 82.50 334 ALA A O 1
ATOM 2290 N N . CYS A 1 335 ? 75.536 13.955 -0.764 1.00 83.75 335 CYS A N 1
ATOM 2291 C CA . CYS A 1 335 ? 74.089 13.911 -0.607 1.00 83.75 335 CYS A CA 1
ATOM 2292 C C . CYS A 1 335 ? 73.475 14.322 -1.948 1.00 83.75 335 CYS A C 1
ATOM 2294 O O . CYS A 1 335 ? 74.119 15.063 -2.687 1.00 83.75 335 CYS A O 1
ATOM 2296 N N . ASP A 1 336 ? 72.237 13.914 -2.202 1.00 85.19 336 ASP A N 1
ATOM 2297 C CA . ASP A 1 336 ? 71.393 14.524 -3.221 1.00 85.19 336 ASP A CA 1
ATOM 2298 C C . ASP A 1 336 ? 69.932 14.489 -2.750 1.00 85.19 336 ASP A C 1
ATOM 2300 O O . ASP A 1 336 ? 69.474 13.494 -2.182 1.00 85.19 336 ASP A O 1
ATOM 2304 N N . GLU A 1 337 ? 69.228 15.604 -2.926 1.00 86.12 337 GLU A N 1
ATOM 2305 C CA . GLU A 1 337 ? 67.791 15.778 -2.669 1.00 86.12 337 GLU A CA 1
ATOM 2306 C C . GLU A 1 337 ? 67.066 16.214 -3.965 1.00 86.12 337 GLU A C 1
ATOM 2308 O O . GLU A 1 337 ? 66.001 16.837 -3.939 1.00 86.12 337 GLU A O 1
ATOM 2313 N N . GLY A 1 338 ? 67.655 15.913 -5.127 1.00 84.88 338 GLY A N 1
ATOM 2314 C CA . GLY A 1 338 ? 67.158 16.253 -6.452 1.00 84.88 338 GLY A CA 1
ATOM 2315 C C . GLY A 1 338 ? 66.932 17.751 -6.641 1.00 84.88 338 GLY A C 1
ATOM 2316 O O . GLY A 1 338 ? 67.735 18.602 -6.248 1.00 84.88 338 GLY A O 1
ATOM 2317 N N . GLY A 1 339 ? 65.779 18.089 -7.221 1.00 81.19 339 GLY A N 1
ATOM 2318 C CA . GLY A 1 339 ? 65.354 19.474 -7.431 1.00 81.19 339 GLY A CA 1
ATOM 2319 C C . GLY A 1 339 ? 65.126 20.294 -6.151 1.00 81.19 339 GLY A C 1
ATOM 2320 O O . GLY A 1 339 ? 65.012 21.517 -6.257 1.00 81.19 339 GLY A O 1
ATOM 2321 N N . ASP A 1 340 ? 65.079 19.660 -4.971 1.00 83.25 340 ASP A N 1
ATOM 2322 C CA . ASP A 1 340 ? 64.945 20.334 -3.672 1.00 83.25 340 ASP A CA 1
ATOM 2323 C C . ASP A 1 340 ? 66.305 20.699 -3.029 1.00 83.25 340 ASP A C 1
ATOM 2325 O O . ASP A 1 340 ? 66.324 21.437 -2.039 1.00 83.25 340 ASP A O 1
ATOM 2329 N N . ASN A 1 341 ? 67.441 20.289 -3.624 1.00 84.06 341 ASN A N 1
ATOM 2330 C CA . ASN A 1 341 ? 68.791 20.720 -3.226 1.00 84.06 341 ASN A CA 1
ATOM 2331 C C . ASN A 1 341 ? 68.864 22.248 -3.042 1.00 84.06 341 ASN A C 1
ATOM 2333 O O . ASN A 1 341 ? 68.556 23.028 -3.949 1.00 84.06 341 ASN A O 1
ATOM 2337 N N . ALA A 1 342 ? 69.340 22.712 -1.885 1.00 86.06 342 ALA A N 1
ATOM 2338 C CA . ALA A 1 342 ? 69.340 24.130 -1.541 1.00 86.06 342 ALA A CA 1
ATOM 2339 C C . ALA A 1 342 ? 70.487 24.506 -0.598 1.00 86.06 342 ALA A C 1
ATOM 2341 O O . ALA A 1 342 ? 70.721 23.860 0.414 1.00 86.06 342 ALA A O 1
ATOM 2342 N N . ASN A 1 343 ? 71.122 25.666 -0.810 1.00 85.56 343 ASN A N 1
ATOM 2343 C CA . ASN A 1 343 ? 72.109 26.241 0.131 1.00 85.56 343 ASN A CA 1
ATOM 2344 C C . ASN A 1 343 ? 71.485 26.769 1.449 1.00 85.56 343 ASN A C 1
ATOM 2346 O O . ASN A 1 343 ? 71.963 27.740 2.028 1.00 85.56 343 ASN A O 1
ATOM 2350 N N . SER A 1 344 ? 70.379 26.171 1.878 1.00 81.12 344 SER A N 1
ATOM 2351 C CA . SER A 1 344 ? 69.770 26.308 3.200 1.00 81.12 344 SER A CA 1
ATOM 2352 C C . SER A 1 344 ? 69.005 25.040 3.621 1.00 81.12 344 SER A C 1
ATOM 2354 O O . SER A 1 344 ? 68.317 25.082 4.637 1.00 81.12 344 SER A O 1
ATOM 2356 N N . GLY A 1 345 ? 69.061 23.960 2.830 1.00 82.75 345 GLY A N 1
ATOM 2357 C CA . GLY A 1 345 ? 68.527 22.633 3.153 1.00 82.75 345 GLY A CA 1
ATOM 2358 C C . GLY A 1 345 ? 69.624 21.712 3.691 1.00 82.75 345 GLY A C 1
ATOM 2359 O O . GLY A 1 345 ? 70.737 22.171 3.951 1.00 82.75 345 GLY A O 1
ATOM 2360 N N . ASP A 1 346 ? 69.310 20.429 3.861 1.00 85.31 346 ASP A N 1
ATOM 2361 C CA . ASP A 1 346 ? 70.257 19.433 4.375 1.00 85.31 346 ASP A CA 1
ATOM 2362 C C . ASP A 1 346 ? 71.322 19.096 3.312 1.00 85.31 346 ASP A C 1
ATOM 2364 O O . ASP A 1 346 ? 72.505 18.950 3.652 1.00 85.31 346 ASP A O 1
ATOM 2368 N N . CYS A 1 347 ? 70.944 19.094 2.027 1.00 88.62 347 CYS A N 1
ATOM 2369 C CA . CYS A 1 347 ? 71.863 19.054 0.895 1.00 88.62 347 CYS A CA 1
ATOM 2370 C C . CYS A 1 347 ? 71.959 20.382 0.118 1.00 88.62 347 CYS A C 1
ATOM 2372 O O . CYS A 1 347 ? 70.965 21.019 -0.232 1.00 88.62 347 CYS A O 1
ATOM 2374 N N . THR A 1 348 ? 73.190 20.809 -0.180 1.00 87.06 348 THR A N 1
ATOM 2375 C CA . THR A 1 348 ? 73.482 22.057 -0.916 1.00 87.06 348 THR A CA 1
ATOM 2376 C C . THR A 1 348 ? 73.399 21.895 -2.441 1.00 87.06 348 THR A C 1
ATOM 2378 O O . THR A 1 348 ? 73.559 20.798 -2.962 1.00 87.06 348 THR A O 1
ATOM 2381 N N . LEU A 1 349 ? 73.303 23.005 -3.195 1.00 86.00 349 LEU A N 1
ATOM 2382 C CA . LEU A 1 349 ? 73.355 23.057 -4.680 1.00 86.00 349 LEU A CA 1
ATOM 2383 C C . LEU A 1 349 ? 74.729 22.676 -5.292 1.00 86.00 349 LEU A C 1
ATOM 2385 O O . LEU A 1 349 ? 75.089 23.116 -6.386 1.00 86.00 349 LEU A O 1
ATOM 2389 N N . ALA A 1 350 ? 75.544 21.940 -4.545 1.00 85.38 350 ALA A N 1
ATOM 2390 C CA . ALA A 1 350 ? 76.813 21.358 -4.962 1.00 85.38 350 ALA A CA 1
ATOM 2391 C C . ALA A 1 350 ? 76.966 19.921 -4.423 1.00 85.38 350 ALA A C 1
ATOM 2393 O O . ALA A 1 350 ? 78.093 19.440 -4.315 1.00 85.38 350 ALA A O 1
ATOM 2394 N N . CYS A 1 351 ? 75.850 19.295 -4.028 1.00 85.38 351 CYS A N 1
ATOM 2395 C CA . CYS A 1 351 ? 75.738 17.913 -3.566 1.00 85.38 351 CYS A CA 1
ATOM 2396 C C . CYS A 1 351 ? 76.703 17.574 -2.416 1.00 85.38 351 CYS A C 1
ATOM 2398 O O . CYS A 1 351 ? 77.365 16.534 -2.336 1.00 85.38 351 CYS A O 1
ATOM 2400 N N . THR A 1 352 ? 76.780 18.537 -1.487 1.00 86.50 352 THR A N 1
ATOM 2401 C CA . THR A 1 352 ? 77.507 18.443 -0.217 1.00 86.50 352 THR A CA 1
ATOM 2402 C C . THR A 1 352 ? 76.597 18.765 0.964 1.00 86.50 352 THR A C 1
ATOM 2404 O O . THR A 1 352 ? 75.803 19.704 0.895 1.00 86.50 352 THR A O 1
ATOM 2407 N N . VAL A 1 353 ? 76.720 17.989 2.043 1.00 84.25 353 VAL A N 1
ATOM 2408 C CA . VAL A 1 353 ? 75.919 18.141 3.270 1.00 84.25 353 VAL A CA 1
ATOM 2409 C C . VAL A 1 353 ? 76.245 19.472 3.954 1.00 84.25 353 VAL A C 1
ATOM 2411 O O . VAL A 1 353 ? 77.425 19.779 4.145 1.00 84.25 353 VAL A O 1
ATOM 2414 N N . ALA A 1 354 ? 75.219 20.235 4.335 1.00 82.75 354 ALA A N 1
ATOM 2415 C CA . ALA A 1 354 ? 75.371 21.532 4.999 1.00 82.75 354 ALA A CA 1
ATOM 2416 C C . ALA A 1 354 ? 76.022 21.410 6.393 1.00 82.75 354 ALA A C 1
ATOM 2418 O O . ALA A 1 354 ? 75.752 20.464 7.140 1.00 82.75 354 ALA A O 1
ATOM 2419 N N . THR A 1 355 ? 76.893 22.358 6.768 1.00 86.12 355 THR A N 1
ATOM 2420 C CA . THR A 1 355 ? 77.585 22.337 8.070 1.00 86.12 355 THR A CA 1
ATOM 2421 C C . THR A 1 355 ? 77.906 23.723 8.636 1.00 86.12 355 THR A C 1
ATOM 2423 O O . THR A 1 355 ? 78.643 24.494 8.025 1.00 86.12 355 THR A O 1
ATOM 2426 N N . CYS A 1 356 ? 77.501 23.959 9.889 1.00 84.56 356 CYS A N 1
ATOM 2427 C CA . CYS A 1 356 ? 77.889 25.121 10.697 1.00 84.56 356 CYS A CA 1
ATOM 2428 C C . CYS A 1 356 ? 79.366 25.527 10.521 1.00 84.56 356 CYS A C 1
ATOM 2430 O O . CYS A 1 356 ? 80.290 24.802 10.919 1.00 84.56 356 CYS A O 1
ATOM 2432 N N . GLY A 1 357 ? 79.582 26.714 9.950 1.00 81.56 357 GLY A N 1
ATOM 2433 C CA . GLY A 1 357 ? 80.892 27.294 9.668 1.00 81.56 357 GLY A CA 1
ATOM 2434 C C . GLY A 1 357 ? 81.320 27.241 8.195 1.00 81.56 357 GLY A C 1
ATOM 2435 O O . GLY A 1 357 ? 82.430 27.702 7.891 1.00 81.56 357 GLY A O 1
ATOM 2436 N N . ASP A 1 358 ? 80.494 26.717 7.282 1.00 83.50 358 ASP A N 1
ATOM 2437 C CA . ASP A 1 358 ? 80.747 26.747 5.833 1.00 83.50 358 ASP A CA 1
ATOM 2438 C C . ASP A 1 358 ? 80.395 28.097 5.166 1.00 83.50 358 ASP A C 1
ATOM 2440 O O . ASP A 1 358 ? 81.056 28.496 4.196 1.00 83.50 358 ASP A O 1
ATOM 2444 N N . GLY A 1 359 ? 79.483 28.871 5.762 1.00 83.38 359 GLY A N 1
ATOM 2445 C CA . GLY A 1 359 ? 79.059 30.201 5.326 1.00 83.38 359 GLY A CA 1
ATOM 2446 C C . GLY A 1 359 ? 77.654 30.284 4.716 1.00 83.38 359 GLY A C 1
ATOM 2447 O O . GLY A 1 359 ? 77.319 31.346 4.175 1.00 83.38 359 GLY A O 1
ATOM 2448 N N . PHE A 1 360 ? 76.844 29.224 4.786 1.00 83.94 360 PHE A N 1
ATOM 2449 C CA . PHE A 1 360 ? 75.434 29.211 4.386 1.00 83.94 360 PHE A CA 1
ATOM 2450 C C . PHE A 1 360 ? 74.535 28.758 5.546 1.00 83.94 360 PHE A C 1
ATOM 2452 O O . PHE A 1 360 ? 74.751 27.693 6.098 1.00 83.94 360 PHE A O 1
ATOM 2459 N N . VAL A 1 361 ? 73.496 29.538 5.880 1.00 84.12 361 VAL A N 1
ATOM 2460 C CA . VAL A 1 361 ? 72.609 29.224 7.018 1.00 84.12 361 VAL A CA 1
ATOM 2461 C C . VAL A 1 361 ? 71.736 28.002 6.722 1.00 84.12 361 VAL A C 1
ATOM 2463 O O . VAL A 1 361 ? 70.787 28.086 5.933 1.00 84.12 361 VAL A O 1
ATOM 2466 N N . TRP A 1 362 ? 72.021 26.893 7.399 1.00 86.25 362 TRP A N 1
ATOM 2467 C CA . TRP A 1 362 ? 71.257 25.647 7.347 1.00 86.25 362 TRP A CA 1
ATOM 2468 C C . TRP A 1 362 ? 69.924 25.784 8.104 1.00 86.25 362 TRP A C 1
ATOM 2470 O O . TRP A 1 362 ? 69.853 25.762 9.337 1.00 86.25 362 TRP A O 1
ATOM 2480 N N . ALA A 1 363 ? 68.830 25.971 7.362 1.00 80.81 363 ALA A N 1
ATOM 2481 C CA . ALA A 1 363 ? 67.568 26.430 7.928 1.00 80.81 363 ALA A CA 1
ATOM 2482 C C . ALA A 1 363 ? 66.969 25.429 8.930 1.00 80.81 363 ALA A C 1
ATOM 2484 O O . ALA A 1 363 ? 66.786 24.251 8.633 1.00 80.81 363 ALA A O 1
ATOM 2485 N N . ASN A 1 364 ? 66.562 25.943 10.096 1.00 80.06 364 ASN A N 1
ATOM 2486 C CA . ASN A 1 364 ? 66.003 25.200 11.239 1.00 80.06 364 ASN A CA 1
ATOM 2487 C C . ASN A 1 364 ? 66.997 24.300 12.001 1.00 80.06 364 ASN A C 1
ATOM 2489 O O . ASN A 1 364 ? 66.630 23.801 13.065 1.00 80.06 364 ASN A O 1
ATOM 2493 N N . ASN A 1 365 ? 68.224 24.120 11.505 1.00 82.94 365 ASN A N 1
ATOM 2494 C CA . ASN A 1 365 ? 69.294 23.399 12.200 1.00 82.94 365 ASN A CA 1
ATOM 2495 C C . ASN A 1 365 ? 70.321 24.351 12.835 1.00 82.94 365 ASN A C 1
ATOM 2497 O O . ASN A 1 365 ? 70.948 23.991 13.831 1.00 82.94 365 ASN A O 1
ATOM 2501 N N . GLU A 1 366 ? 70.434 25.577 12.320 1.00 84.44 366 GLU A N 1
ATOM 2502 C CA . GLU A 1 366 ? 71.181 26.673 12.938 1.00 84.44 366 GLU A CA 1
ATOM 2503 C C . GLU A 1 366 ? 70.480 28.030 12.732 1.00 84.44 366 GLU A C 1
ATOM 2505 O O . GLU A 1 366 ? 69.577 28.171 11.902 1.00 84.44 366 GLU A O 1
ATOM 2510 N N . GLU A 1 367 ? 70.866 29.033 13.522 1.00 83.06 367 GLU A N 1
ATOM 2511 C CA . GLU A 1 367 ? 70.243 30.366 13.528 1.00 83.06 367 GLU A CA 1
ATOM 2512 C C . GLU A 1 367 ? 71.064 31.386 12.724 1.00 83.06 367 GLU A C 1
ATOM 2514 O O . GLU A 1 367 ? 70.511 32.300 12.105 1.00 83.06 367 GLU A O 1
ATOM 2519 N N . CYS A 1 368 ? 72.387 31.213 12.708 1.00 82.81 368 CYS A N 1
ATOM 2520 C CA . CYS A 1 368 ? 73.341 32.122 12.093 1.00 82.81 368 CYS A CA 1
ATOM 2521 C C . CYS A 1 368 ? 74.576 31.361 11.592 1.00 82.81 368 CYS A C 1
ATOM 2523 O O . CYS A 1 368 ? 75.099 30.505 12.292 1.00 82.81 368 CYS A O 1
ATOM 2525 N N . ASP A 1 369 ? 75.124 31.737 10.433 1.00 84.75 369 ASP A N 1
ATOM 2526 C CA . ASP A 1 369 ? 76.477 31.324 10.056 1.00 84.75 369 ASP A CA 1
ATOM 2527 C C . ASP A 1 369 ? 77.233 32.467 9.363 1.00 84.75 369 ASP A C 1
ATOM 2529 O O . ASP A 1 369 ? 76.820 32.996 8.329 1.00 84.75 369 ASP A O 1
ATOM 2533 N N . ASN A 1 370 ? 78.363 32.871 9.949 1.00 84.94 370 ASN A N 1
ATOM 2534 C CA . ASN A 1 370 ? 79.314 33.825 9.368 1.00 84.94 370 ASN A CA 1
ATOM 2535 C C . ASN A 1 370 ? 80.561 33.112 8.798 1.00 84.94 370 ASN A C 1
ATOM 2537 O O . ASN A 1 370 ? 81.584 33.751 8.495 1.00 84.94 370 ASN A O 1
ATOM 2541 N N . GLY A 1 371 ? 80.478 31.789 8.655 1.00 83.75 371 GLY A N 1
ATOM 2542 C CA . GLY A 1 371 ? 81.523 30.883 8.224 1.00 83.75 371 GLY A CA 1
ATOM 2543 C C . GLY A 1 371 ? 82.664 30.822 9.248 1.00 83.75 371 GLY A C 1
ATOM 2544 O O . GLY A 1 371 ? 82.435 30.831 10.460 1.00 83.75 371 GLY A O 1
ATOM 2545 N N . PRO A 1 372 ? 83.934 30.890 8.806 1.00 80.44 372 PRO A N 1
ATOM 2546 C CA . PRO A 1 372 ? 85.115 30.935 9.682 1.00 80.44 372 PRO A CA 1
ATOM 2547 C C . PRO A 1 372 ? 85.262 32.179 10.595 1.00 80.44 372 PRO A C 1
ATOM 2549 O O . PRO A 1 372 ? 86.387 32.521 10.972 1.00 80.44 372 PRO A O 1
ATOM 2552 N N . GLN A 1 373 ? 84.175 32.897 10.894 1.00 81.00 373 GLN A N 1
ATOM 2553 C CA . GLN A 1 373 ? 84.121 34.087 11.756 1.00 81.00 373 GLN A CA 1
ATOM 2554 C C . GLN A 1 373 ? 83.264 33.897 13.018 1.00 81.00 373 GLN A C 1
ATOM 2556 O O . GLN A 1 373 ? 83.253 34.800 13.854 1.00 81.00 373 GLN A O 1
ATOM 2561 N N . ASN A 1 374 ? 82.585 32.757 13.163 1.00 81.44 374 ASN A N 1
ATOM 2562 C CA . ASN A 1 374 ? 81.839 32.400 14.370 1.00 81.44 374 ASN A CA 1
ATOM 2563 C C . ASN A 1 374 ? 82.801 32.283 15.572 1.00 81.44 374 ASN A C 1
ATOM 2565 O O . ASN A 1 374 ? 83.933 31.812 15.416 1.00 81.44 374 ASN A O 1
ATOM 2569 N N . ASP A 1 375 ? 82.387 32.741 16.756 1.00 79.50 375 ASP A N 1
ATOM 2570 C CA . ASP A 1 375 ? 83.220 32.804 17.971 1.00 79.50 375 ASP A CA 1
ATOM 2571 C C . ASP A 1 375 ? 82.316 32.906 19.215 1.00 79.50 375 ASP A C 1
ATOM 2573 O O . ASP A 1 375 ? 81.318 33.623 19.195 1.00 79.50 375 ASP A O 1
ATOM 2577 N N . ASP A 1 376 ? 82.664 32.236 20.318 1.00 79.25 376 ASP A N 1
ATOM 2578 C CA . ASP A 1 376 ? 81.852 32.201 21.555 1.00 79.25 376 ASP A CA 1
ATOM 2579 C C . ASP A 1 376 ? 81.753 33.560 22.292 1.00 79.25 376 ASP A C 1
ATOM 2581 O O . ASP A 1 376 ? 81.124 33.660 23.345 1.00 79.25 376 ASP A O 1
ATOM 2585 N N . ASN A 1 377 ? 82.386 34.620 21.775 1.00 71.75 377 ASN A N 1
ATOM 2586 C CA . ASN A 1 377 ? 82.184 36.007 22.202 1.00 71.75 377 ASN A CA 1
ATOM 2587 C C . ASN A 1 377 ? 81.801 36.962 21.043 1.00 71.75 377 ASN A C 1
ATOM 2589 O O . ASN A 1 377 ? 81.970 38.181 21.170 1.00 71.75 377 ASN A O 1
ATOM 2593 N N . ALA A 1 378 ? 81.305 36.437 19.918 1.00 74.81 378 ALA A N 1
ATOM 2594 C CA . ALA A 1 378 ? 80.702 37.205 18.825 1.00 74.81 378 ALA A CA 1
ATOM 2595 C C . ALA A 1 378 ? 79.163 37.253 18.937 1.00 74.81 378 ALA A C 1
ATOM 2597 O O . ALA A 1 378 ? 78.585 36.792 19.913 1.00 74.81 378 ALA A O 1
ATOM 2598 N N . GLU A 1 379 ? 78.499 37.852 17.941 1.00 76.62 379 GLU A N 1
ATOM 2599 C CA . GLU A 1 379 ? 77.029 37.825 17.821 1.00 76.62 379 GLU A CA 1
ATOM 2600 C C . GLU A 1 379 ? 76.519 36.420 17.426 1.00 76.62 379 GLU A C 1
ATOM 2602 O O . GLU A 1 379 ? 75.397 36.071 17.764 1.00 76.62 379 GLU A O 1
ATOM 2607 N N . CYS A 1 380 ? 77.372 35.602 16.789 1.00 84.19 380 CYS A N 1
ATOM 2608 C CA . CYS A 1 380 ? 77.100 34.221 16.384 1.00 84.19 380 CYS A CA 1
ATOM 2609 C C . CYS A 1 380 ? 78.163 33.267 16.963 1.00 84.19 380 CYS A C 1
ATOM 2611 O O . CYS A 1 380 ? 79.364 33.438 16.711 1.00 84.19 380 CYS A O 1
ATOM 2613 N N . THR A 1 381 ? 77.721 32.285 17.751 1.00 82.44 381 THR A N 1
ATOM 2614 C CA . THR A 1 381 ? 78.563 31.358 18.540 1.00 82.44 381 THR A CA 1
ATOM 2615 C C . THR A 1 381 ? 79.265 30.294 17.683 1.00 82.44 381 THR A C 1
ATOM 2617 O O . THR A 1 381 ? 78.850 30.034 16.555 1.00 82.44 381 THR A O 1
ATOM 2620 N N . LEU A 1 382 ? 80.283 29.582 18.206 1.00 82.44 382 LEU A N 1
ATOM 2621 C CA . LEU A 1 382 ? 80.921 28.455 17.479 1.00 82.44 382 LEU A CA 1
ATOM 2622 C C . LEU A 1 382 ? 79.984 27.259 17.213 1.00 82.44 382 LEU A C 1
ATOM 2624 O O . LEU A 1 382 ? 80.403 26.296 16.572 1.00 82.44 382 LEU A O 1
ATOM 2628 N N . ALA A 1 383 ? 78.748 27.306 17.712 1.00 81.06 383 ALA A N 1
ATOM 2629 C CA . ALA A 1 383 ? 77.692 26.334 17.456 1.00 81.06 383 ALA A CA 1
ATOM 2630 C C . ALA A 1 383 ? 76.591 26.865 16.510 1.00 81.06 383 ALA A C 1
ATOM 2632 O O . ALA A 1 383 ? 75.556 26.218 16.400 1.00 81.06 383 ALA A O 1
ATOM 2633 N N . CYS A 1 384 ? 76.798 28.021 15.862 1.00 85.31 384 CYS A N 1
ATOM 2634 C CA . CYS A 1 384 ? 75.878 28.629 14.887 1.00 85.31 384 CYS A CA 1
ATOM 2635 C C . CYS A 1 384 ? 74.491 29.026 15.447 1.00 85.31 384 CYS A C 1
ATOM 2637 O O . CYS A 1 384 ? 73.491 29.085 14.733 1.00 85.31 384 CYS A O 1
ATOM 2639 N N . ASN A 1 385 ? 74.448 29.351 16.744 1.00 82.19 385 ASN A N 1
ATOM 2640 C CA . ASN A 1 385 ? 73.297 29.975 17.412 1.00 82.19 385 ASN A CA 1
ATOM 2641 C C . ASN A 1 385 ? 73.622 31.444 17.724 1.00 82.19 385 ASN A C 1
ATOM 2643 O O . ASN A 1 385 ? 74.797 31.763 17.983 1.00 82.19 385 ASN A O 1
ATOM 2647 N N . ASP A 1 386 ? 72.610 32.312 17.736 1.00 80.19 386 ASP A N 1
ATOM 2648 C CA . ASP A 1 386 ? 72.761 33.709 18.159 1.00 80.19 386 ASP A CA 1
ATOM 2649 C C . ASP A 1 386 ? 73.116 33.749 19.660 1.00 80.19 386 ASP A C 1
ATOM 2651 O O . ASP A 1 386 ? 72.553 33.006 20.465 1.00 80.19 386 ASP A O 1
ATOM 2655 N N . ALA A 1 387 ? 74.056 34.611 20.060 1.00 71.19 387 ALA A N 1
ATOM 2656 C CA . ALA A 1 387 ? 74.432 34.752 21.472 1.00 71.19 387 ALA A CA 1
ATOM 2657 C C . ALA A 1 387 ? 73.306 35.439 22.268 1.00 71.19 387 ALA A C 1
ATOM 2659 O O . ALA A 1 387 ? 72.913 36.565 21.934 1.00 71.19 387 ALA A O 1
ATOM 2660 N N . VAL A 1 388 ? 72.787 34.781 23.311 1.00 79.62 388 VAL A N 1
ATOM 2661 C CA . VAL A 1 388 ? 71.581 35.229 24.027 1.00 79.62 388 VAL A CA 1
ATOM 2662 C C . VAL A 1 388 ? 71.654 35.016 25.537 1.00 79.62 388 VAL A C 1
ATOM 2664 O O . VAL A 1 388 ? 71.830 33.904 26.025 1.00 79.62 388 VAL A O 1
ATOM 2667 N N . CYS A 1 389 ? 71.376 36.091 26.279 1.00 77.25 389 CYS A N 1
ATOM 2668 C CA . CYS A 1 389 ? 71.150 36.083 27.721 1.00 77.25 389 CYS A CA 1
ATOM 2669 C C . CYS A 1 389 ? 70.438 34.813 28.226 1.00 77.25 389 CYS A C 1
ATOM 2671 O O . CYS A 1 389 ? 69.309 34.516 27.822 1.00 77.25 389 CYS A O 1
ATOM 2673 N N . GLY A 1 390 ? 71.104 34.096 29.128 1.00 74.31 390 GLY A N 1
ATOM 2674 C CA . GLY A 1 390 ? 70.723 32.809 29.695 1.00 74.31 390 GLY A CA 1
ATOM 2675 C C . GLY A 1 390 ? 71.351 31.581 29.021 1.00 74.31 390 GLY A C 1
ATOM 2676 O O . GLY A 1 390 ? 70.942 30.468 29.361 1.00 74.31 390 GLY A O 1
ATOM 2677 N N . ASP A 1 391 ? 72.308 31.734 28.097 1.00 76.19 391 ASP A N 1
ATOM 2678 C CA . ASP A 1 391 ? 72.998 30.620 27.416 1.00 76.19 391 ASP A CA 1
ATOM 2679 C C . ASP A 1 391 ? 74.293 30.138 28.119 1.00 76.19 391 ASP A C 1
ATOM 2681 O O . ASP A 1 391 ? 74.747 29.009 27.901 1.00 76.19 391 ASP A O 1
ATOM 2685 N N . GLY A 1 392 ? 74.848 30.935 29.040 1.00 75.69 392 GLY A N 1
ATOM 2686 C CA . GLY A 1 392 ? 76.070 30.649 29.802 1.00 75.69 392 GLY A CA 1
ATOM 2687 C C . GLY A 1 392 ? 77.332 31.345 29.279 1.00 75.69 392 GLY A C 1
ATOM 2688 O O . GLY A 1 392 ? 78.413 31.160 29.855 1.00 75.69 392 GLY A O 1
ATOM 2689 N N . LEU A 1 393 ? 77.221 32.141 28.216 1.00 77.44 393 LEU A N 1
ATOM 2690 C CA . LEU A 1 393 ? 78.286 32.881 27.548 1.00 77.44 393 LEU A CA 1
ATOM 2691 C C . LEU A 1 393 ? 77.954 34.379 27.581 1.00 77.44 393 LEU A C 1
ATOM 2693 O O . LEU A 1 393 ? 76.989 34.838 26.992 1.00 77.44 393 LEU A O 1
ATOM 2697 N N . VAL A 1 394 ? 78.782 35.190 28.250 1.00 76.06 394 VAL A N 1
ATOM 2698 C CA . VAL A 1 394 ? 78.543 36.646 28.296 1.00 76.06 394 VAL A CA 1
ATOM 2699 C C . VAL A 1 394 ? 78.830 37.259 26.919 1.00 76.06 394 VAL A C 1
ATOM 2701 O O . VAL A 1 394 ? 79.998 37.442 26.549 1.00 76.06 394 VAL A O 1
ATOM 2704 N N . GLY A 1 395 ? 77.771 37.571 26.175 1.00 72.94 395 GLY A N 1
ATOM 2705 C CA . GLY A 1 395 ? 77.808 38.063 24.806 1.00 72.94 395 GLY A CA 1
ATOM 2706 C C . GLY A 1 395 ? 78.036 39.578 24.678 1.00 72.94 395 GLY A C 1
ATOM 2707 O O . GLY A 1 395 ? 78.300 40.282 25.664 1.00 72.94 395 GLY A O 1
ATOM 2708 N N . PRO A 1 396 ? 77.966 40.129 23.446 1.00 69.19 396 PRO A N 1
ATOM 2709 C CA . PRO A 1 396 ? 78.278 41.533 23.131 1.00 69.19 396 PRO A CA 1
ATOM 2710 C C . PRO A 1 396 ? 77.335 42.628 23.690 1.00 69.19 396 PRO A C 1
ATOM 2712 O O . PRO A 1 396 ? 77.178 43.684 23.069 1.00 69.19 396 PRO A O 1
ATOM 2715 N N . GLY A 1 397 ? 76.753 42.452 24.879 1.00 69.56 397 GLY A N 1
ATOM 2716 C CA . GLY A 1 397 ? 75.912 43.465 25.531 1.00 69.56 397 GLY A CA 1
ATOM 2717 C C . GLY A 1 397 ? 75.576 43.238 27.010 1.00 69.56 397 GLY A C 1
ATOM 2718 O O . GLY A 1 397 ? 75.084 44.167 27.655 1.00 69.56 397 GLY A O 1
ATOM 2719 N N . GLU A 1 398 ? 75.844 42.052 27.556 1.00 76.12 398 GLU A N 1
ATOM 2720 C CA . GLU A 1 398 ? 75.291 41.598 28.839 1.00 76.12 398 GLU A CA 1
ATOM 2721 C C . GLU A 1 398 ? 76.144 41.957 30.071 1.00 76.12 398 GLU A C 1
ATOM 2723 O O . GLU A 1 398 ? 77.360 42.159 29.998 1.00 76.12 398 GLU A O 1
ATOM 2728 N N . GLY A 1 399 ? 75.486 42.105 31.230 1.00 68.50 399 GLY A N 1
ATOM 2729 C CA . GLY A 1 399 ? 76.126 42.498 32.495 1.00 68.50 399 GLY A CA 1
ATOM 2730 C C . GLY A 1 399 ? 76.581 41.321 33.364 1.00 68.50 399 GLY A C 1
ATOM 2731 O O . GLY A 1 399 ? 77.562 41.437 34.104 1.00 68.50 399 GLY A O 1
ATOM 2732 N N . CYS A 1 400 ? 75.872 40.204 33.261 1.00 74.12 400 CYS A N 1
ATOM 2733 C CA . CYS A 1 400 ? 76.192 38.880 33.782 1.00 74.12 400 CYS A CA 1
ATOM 2734 C C . CYS A 1 400 ? 75.508 37.840 32.884 1.00 74.12 400 CYS A C 1
ATOM 2736 O O . CYS A 1 400 ? 74.630 38.207 32.114 1.00 74.12 400 CYS A O 1
ATOM 2738 N N . ASP A 1 401 ? 75.908 36.579 33.007 1.00 75.88 401 ASP A N 1
ATOM 2739 C CA . ASP A 1 401 ? 75.168 35.418 32.513 1.00 75.88 401 ASP A CA 1
ATOM 2740 C C . ASP A 1 401 ? 75.515 34.231 33.428 1.00 75.88 401 ASP A C 1
ATOM 2742 O O . ASP A 1 401 ? 76.671 34.102 33.855 1.00 75.88 401 ASP A O 1
ATOM 2746 N N . ASP A 1 402 ? 74.530 33.415 33.792 1.00 71.62 402 ASP A N 1
ATOM 2747 C CA . ASP A 1 402 ? 74.679 32.219 34.629 1.00 71.62 402 ASP A CA 1
ATOM 2748 C C . ASP A 1 402 ? 74.027 30.954 34.031 1.00 71.62 402 ASP A C 1
ATOM 2750 O O . ASP A 1 402 ? 73.872 29.940 34.719 1.00 71.62 402 ASP A O 1
ATOM 2754 N N . GLY A 1 403 ? 73.757 30.958 32.721 1.00 77.44 403 GLY A N 1
ATOM 2755 C CA . GLY A 1 403 ? 73.381 29.769 31.955 1.00 77.44 403 GLY A CA 1
ATOM 2756 C C . GLY A 1 403 ? 71.923 29.353 32.076 1.00 77.44 403 GLY A C 1
ATOM 2757 O O . GLY A 1 403 ? 71.613 28.182 31.837 1.00 77.44 403 GLY A O 1
ATOM 2758 N N . ASN A 1 404 ? 71.040 30.269 32.490 1.00 73.62 404 ASN A N 1
ATOM 2759 C CA . ASN A 1 404 ? 69.596 30.096 32.374 1.00 73.62 404 ASN A CA 1
ATOM 2760 C C . ASN A 1 404 ? 68.827 31.439 32.431 1.00 73.62 404 ASN A C 1
ATOM 2762 O O . ASN A 1 404 ? 69.414 32.491 32.636 1.00 73.62 404 ASN A O 1
ATOM 2766 N N . ASN A 1 405 ? 67.500 31.392 32.251 1.00 74.00 405 ASN A N 1
ATOM 2767 C CA . ASN A 1 405 ? 66.593 32.555 32.294 1.00 74.00 405 ASN A CA 1
ATOM 2768 C C . ASN A 1 405 ? 65.575 32.482 33.457 1.00 74.00 405 ASN A C 1
ATOM 2770 O O . ASN A 1 405 ? 64.400 32.837 33.303 1.00 74.00 405 ASN A O 1
ATOM 2774 N N . MET A 1 406 ? 65.983 31.974 34.621 1.00 71.75 406 MET A N 1
ATOM 2775 C CA . MET A 1 406 ? 65.248 32.184 35.872 1.00 71.75 406 MET A CA 1
ATOM 2776 C C . MET A 1 406 ? 65.566 33.574 36.444 1.00 71.75 406 MET A C 1
ATOM 2778 O O . MET A 1 406 ? 66.427 34.293 35.949 1.00 71.75 406 MET A O 1
ATOM 2782 N N . ALA A 1 407 ? 64.801 33.985 37.453 1.00 60.00 407 ALA A N 1
ATOM 2783 C CA . ALA A 1 407 ? 65.120 35.153 38.266 1.00 60.00 407 ALA A CA 1
ATOM 2784 C C . ALA A 1 407 ? 65.611 34.687 39.645 1.00 60.00 407 ALA A C 1
ATOM 2786 O O . ALA A 1 407 ? 65.224 33.612 40.114 1.00 60.00 407 ALA A O 1
ATOM 2787 N N . ALA A 1 408 ? 66.388 35.538 40.311 1.00 60.66 408 ALA A N 1
ATOM 2788 C CA . ALA A 1 408 ? 66.893 35.385 41.671 1.00 60.66 408 ALA A CA 1
ATOM 2789 C C . ALA A 1 408 ? 67.865 34.211 41.957 1.00 60.66 408 ALA A C 1
ATOM 2791 O O . ALA A 1 408 ? 68.030 33.846 43.125 1.00 60.66 408 ALA A O 1
ATOM 2792 N N . ASP A 1 409 ? 68.563 33.643 40.961 1.00 61.31 409 ASP A N 1
ATOM 2793 C CA . ASP A 1 409 ? 69.654 32.667 41.174 1.00 61.31 409 ASP A CA 1
ATOM 2794 C C . ASP A 1 409 ? 71.086 33.199 40.929 1.00 61.31 409 ASP A C 1
ATOM 2796 O O . ASP A 1 409 ? 72.033 32.670 41.524 1.00 61.31 409 ASP A O 1
ATOM 2800 N N . GLY A 1 410 ? 71.248 34.312 40.206 1.00 66.44 410 GLY A N 1
ATOM 2801 C CA . GLY A 1 410 ? 72.510 35.072 40.136 1.00 66.44 410 GLY A CA 1
ATOM 2802 C C . GLY A 1 410 ? 72.476 36.269 39.177 1.00 66.44 410 GLY A C 1
ATOM 2803 O O . GLY A 1 410 ? 73.046 37.335 39.464 1.00 66.44 410 GLY A O 1
ATOM 2804 N N . CYS A 1 411 ? 71.751 36.111 38.078 1.00 75.94 411 CYS A N 1
ATOM 2805 C CA . CYS A 1 411 ? 71.499 37.093 37.040 1.00 75.94 411 CYS A CA 1
ATOM 2806 C C . CYS A 1 411 ? 70.003 37.070 36.668 1.00 75.94 411 CYS A C 1
ATOM 2808 O O . CYS A 1 411 ? 69.369 36.024 36.691 1.00 75.94 411 CYS A O 1
ATOM 2810 N N . SER A 1 412 ? 69.407 38.222 36.365 1.00 73.75 412 SER A N 1
ATOM 2811 C CA . SER A 1 412 ? 68.005 38.289 35.921 1.00 73.75 412 SER A CA 1
ATOM 2812 C C . SER A 1 412 ? 67.847 37.833 34.461 1.00 73.75 412 SER A C 1
ATOM 2814 O O . SER A 1 412 ? 68.806 37.970 33.696 1.00 73.75 412 SER A O 1
ATOM 2816 N N . PRO A 1 413 ? 66.622 37.500 33.994 1.00 74.00 413 PRO A N 1
ATOM 2817 C CA . PRO A 1 413 ? 66.307 37.206 32.581 1.00 74.00 413 PRO A CA 1
ATOM 2818 C C . PRO A 1 413 ? 66.457 38.394 31.602 1.00 74.00 413 PRO A C 1
ATOM 2820 O O . PRO A 1 413 ? 65.849 38.429 30.533 1.00 74.00 413 PRO A O 1
ATOM 2823 N N . THR A 1 414 ? 67.185 39.438 32.004 1.00 76.69 414 THR A N 1
ATOM 2824 C CA . THR A 1 414 ? 67.615 40.573 31.169 1.00 76.69 414 THR A CA 1
ATOM 2825 C C . THR A 1 414 ? 69.108 40.890 31.357 1.00 76.69 414 THR A C 1
ATOM 2827 O O . THR A 1 414 ? 69.579 41.964 30.983 1.00 76.69 414 THR A O 1
ATOM 2830 N N . CYS A 1 415 ? 69.845 39.948 31.951 1.00 73.19 415 CYS A N 1
ATOM 2831 C CA . CYS A 1 415 ? 71.280 39.943 32.194 1.00 73.19 415 CYS A CA 1
ATOM 2832 C C . CYS A 1 415 ? 71.815 41.074 33.092 1.00 73.19 415 CYS A C 1
ATOM 2834 O O . CYS A 1 415 ? 72.806 41.757 32.799 1.00 73.19 415 CYS A O 1
ATOM 2836 N N . ILE A 1 416 ? 71.131 41.251 34.230 1.00 68.50 416 ILE A N 1
ATOM 2837 C CA . ILE A 1 416 ? 71.427 42.210 35.311 1.00 68.50 416 ILE A CA 1
ATOM 2838 C C . ILE A 1 416 ? 71.265 41.504 36.672 1.00 68.50 416 ILE A C 1
ATOM 2840 O O . ILE A 1 416 ? 70.260 40.841 36.876 1.00 68.50 416 ILE A O 1
ATOM 2844 N N . SER A 1 417 ? 72.217 41.647 37.600 1.00 65.19 417 SER A N 1
ATOM 2845 C CA . SER A 1 417 ? 72.242 40.943 38.905 1.00 65.19 417 SER A CA 1
ATOM 2846 C C . SER A 1 417 ? 71.217 41.459 39.941 1.00 65.19 417 SER A C 1
ATOM 2848 O O . SER A 1 417 ? 70.885 42.646 39.930 1.00 65.19 417 SER A O 1
ATOM 2850 N N . GLU A 1 418 ? 70.764 40.583 40.853 1.00 59.62 418 GLU A N 1
ATOM 2851 C CA . GLU A 1 418 ? 69.670 40.799 41.828 1.00 59.62 418 GLU A CA 1
ATOM 2852 C C . GLU A 1 418 ? 70.125 40.495 43.287 1.00 59.62 418 GLU A C 1
ATOM 2854 O O . GLU A 1 418 ? 70.927 39.585 43.503 1.00 59.62 418 GLU A O 1
ATOM 2859 N N . GLU A 1 419 ? 69.648 41.248 44.300 1.00 66.75 419 GLU A N 1
ATOM 2860 C CA . GLU A 1 419 ? 70.024 41.107 45.734 1.00 66.75 419 GLU A CA 1
ATOM 2861 C C . GLU A 1 419 ? 68.858 41.481 46.700 1.00 66.75 419 GLU A C 1
ATOM 2863 O O . GLU A 1 419 ? 68.253 42.541 46.541 1.00 66.75 419 GLU A O 1
ATOM 2868 N N . CYS A 1 420 ? 68.601 40.660 47.737 1.00 62.53 420 CYS A N 1
ATOM 2869 C CA . CYS A 1 420 ? 67.602 40.868 48.821 1.00 62.53 420 CYS A CA 1
ATOM 2870 C C . CYS A 1 420 ? 67.941 42.071 49.733 1.00 62.53 420 CYS A C 1
ATOM 2872 O O . CYS A 1 420 ? 69.115 42.365 49.975 1.00 62.53 420 CYS A O 1
ATOM 2874 N N . GLY A 1 421 ? 66.921 42.748 50.279 1.00 65.12 421 GLY A N 1
ATOM 2875 C CA . GLY A 1 421 ? 67.035 43.935 51.148 1.00 65.12 421 GLY A CA 1
ATOM 2876 C C . GLY A 1 421 ? 66.806 45.272 50.422 1.00 65.12 421 GLY A C 1
ATOM 2877 O O . GLY A 1 421 ? 67.208 46.334 50.914 1.00 65.12 421 GLY A O 1
ATOM 2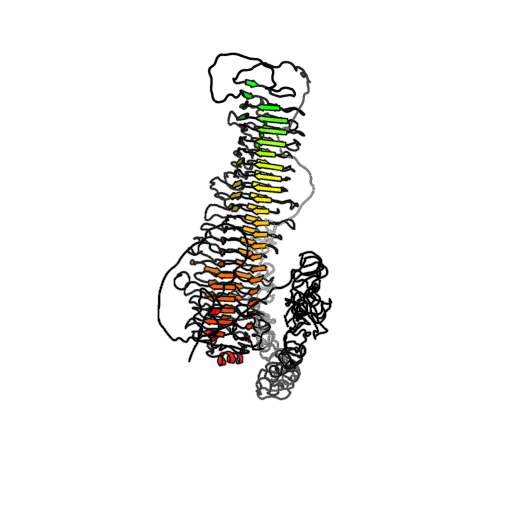878 N N . ASN A 1 422 ? 66.198 45.242 49.233 1.00 67.81 422 ASN A N 1
ATOM 2879 C CA . ASN A 1 422 ? 66.222 46.315 48.240 1.00 67.81 422 ASN A CA 1
ATOM 2880 C C . ASN A 1 422 ? 64.927 47.170 48.155 1.00 67.81 422 ASN A C 1
ATOM 2882 O O . ASN A 1 422 ? 64.948 48.226 47.514 1.00 67.81 422 ASN A O 1
ATOM 2886 N N . GLN A 1 423 ? 63.856 46.807 48.883 1.00 62.38 423 GLN A N 1
ATOM 2887 C CA . GLN A 1 423 ? 62.483 47.373 48.845 1.00 62.38 423 GLN A CA 1
ATOM 2888 C C . GLN A 1 423 ? 61.608 46.948 47.651 1.00 62.38 423 GLN A C 1
ATOM 2890 O O . GLN A 1 423 ? 60.520 47.504 47.452 1.00 62.38 423 GLN A O 1
ATOM 2895 N N . ILE A 1 424 ? 62.038 45.951 46.885 1.00 64.81 424 ILE A N 1
ATOM 2896 C CA . ILE A 1 424 ? 61.250 45.219 45.892 1.00 64.81 424 ILE A CA 1
ATOM 2897 C C . ILE A 1 424 ? 61.205 43.769 46.381 1.00 64.81 424 ILE A C 1
ATOM 2899 O O . ILE A 1 424 ? 62.226 43.242 46.790 1.00 64.81 424 ILE A O 1
ATOM 2903 N N . VAL A 1 425 ? 60.015 43.158 46.405 1.00 62.72 425 VAL A N 1
ATOM 2904 C CA . VAL A 1 425 ? 59.874 41.733 46.745 1.00 62.72 425 VAL A CA 1
ATOM 2905 C C . VAL A 1 425 ? 60.054 40.947 45.453 1.00 62.72 425 VAL A C 1
ATOM 2907 O O . VAL A 1 425 ? 59.116 40.866 44.650 1.00 62.72 425 VAL A O 1
ATOM 2910 N N . ASP A 1 426 ? 61.256 40.431 45.239 1.00 65.38 426 ASP A N 1
ATOM 2911 C CA . ASP A 1 426 ? 61.654 39.780 43.993 1.00 65.38 426 ASP A CA 1
ATOM 2912 C C . ASP A 1 426 ? 61.230 38.285 43.962 1.00 65.38 426 ASP A C 1
ATOM 2914 O O . ASP A 1 426 ? 60.858 37.729 45.004 1.00 65.38 426 ASP A O 1
ATOM 2918 N N . PRO A 1 427 ? 61.167 37.615 42.783 1.00 58.38 427 PRO A N 1
ATOM 2919 C CA . PRO A 1 427 ? 60.437 36.344 42.579 1.00 58.38 427 PRO A CA 1
ATOM 2920 C C . PRO A 1 427 ? 61.018 35.070 43.239 1.00 58.38 427 PRO A C 1
ATOM 2922 O O . PRO A 1 427 ? 61.297 34.067 42.588 1.00 58.38 427 PRO A O 1
ATOM 2925 N N . GLY A 1 428 ? 61.107 35.073 44.562 1.00 65.06 428 GLY A N 1
ATOM 2926 C CA . GLY A 1 428 ? 61.595 33.992 45.423 1.00 65.06 428 GLY A CA 1
ATOM 2927 C C . GLY A 1 428 ? 61.542 34.363 46.910 1.00 65.06 428 GLY A C 1
ATOM 2928 O O . GLY A 1 428 ? 61.567 33.491 47.780 1.00 65.06 428 GLY A O 1
ATOM 2929 N N . GLU A 1 429 ? 61.401 35.655 47.201 1.00 67.25 429 GLU A N 1
ATOM 2930 C CA . GLU A 1 429 ? 61.334 36.238 48.532 1.00 67.25 429 GLU A CA 1
ATOM 2931 C C . GLU A 1 429 ? 59.923 36.105 49.123 1.00 67.25 429 GLU A C 1
ATOM 2933 O O . GLU A 1 429 ? 58.913 36.397 48.479 1.00 67.25 429 GLU A O 1
ATOM 2938 N N . ALA A 1 430 ? 59.824 35.672 50.383 1.00 63.41 430 ALA A N 1
ATOM 2939 C CA . ALA A 1 430 ? 58.545 35.651 51.099 1.00 63.41 430 ALA A CA 1
ATOM 2940 C C . ALA A 1 430 ? 58.202 37.021 51.716 1.00 63.41 430 ALA A C 1
ATOM 2942 O O . ALA A 1 430 ? 57.047 37.270 52.071 1.00 63.41 430 ALA A O 1
ATOM 2943 N N . CYS A 1 431 ? 59.213 37.877 51.868 1.00 63.97 431 CYS A N 1
ATOM 2944 C CA . CYS A 1 431 ? 59.138 39.269 52.285 1.00 63.97 431 CYS A CA 1
ATOM 2945 C C . CYS A 1 431 ? 60.465 39.970 51.952 1.00 63.97 431 CYS A C 1
ATOM 2947 O O . CYS A 1 431 ? 61.519 39.357 52.084 1.00 63.97 431 CYS A O 1
ATOM 2949 N N . ASP A 1 432 ? 60.387 41.252 51.599 1.00 69.94 432 ASP A N 1
ATOM 2950 C CA . ASP A 1 432 ? 61.475 42.231 51.675 1.00 69.94 432 ASP A CA 1
ATOM 2951 C C . ASP A 1 432 ? 60.908 43.429 52.453 1.00 69.94 432 ASP A C 1
ATOM 2953 O O . ASP A 1 432 ? 59.841 43.959 52.118 1.00 69.94 432 ASP A O 1
ATOM 2957 N N . ASP A 1 433 ? 61.566 43.807 53.547 1.00 65.56 433 ASP A N 1
ATOM 2958 C CA . ASP A 1 433 ? 61.229 44.964 54.383 1.00 65.56 433 ASP A CA 1
ATOM 2959 C C . ASP A 1 433 ? 62.286 46.087 54.277 1.00 65.56 433 ASP A C 1
ATOM 2961 O O . ASP A 1 433 ? 62.279 47.061 55.039 1.00 65.56 433 ASP A O 1
ATOM 2965 N N . GLY A 1 434 ? 63.178 45.992 53.287 1.00 72.56 434 GLY A N 1
ATOM 2966 C CA . GLY A 1 434 ? 64.125 47.028 52.894 1.00 72.56 434 GLY A CA 1
ATOM 2967 C C . GLY A 1 434 ? 65.300 47.266 53.838 1.00 72.56 434 GLY A C 1
ATOM 2968 O O . GLY A 1 434 ? 65.826 48.389 53.838 1.00 72.56 434 GLY A O 1
ATOM 2969 N N . ASN A 1 435 ? 65.665 46.297 54.690 1.00 68.31 435 ASN A N 1
ATOM 2970 C CA . ASN A 1 435 ? 66.823 46.388 55.588 1.00 68.31 435 ASN A CA 1
ATOM 2971 C C . ASN A 1 435 ? 67.321 45.024 56.120 1.00 68.31 435 ASN A C 1
ATOM 2973 O O . ASN A 1 435 ? 66.596 44.043 56.111 1.00 68.31 435 ASN A O 1
ATOM 2977 N N . ASP A 1 436 ? 68.552 44.998 56.648 1.00 68.94 436 ASP A N 1
ATOM 2978 C CA . ASP A 1 436 ? 69.225 43.780 57.133 1.00 68.94 436 ASP A CA 1
ATOM 2979 C C . ASP A 1 436 ? 69.000 43.484 58.647 1.00 68.94 436 ASP A C 1
ATOM 2981 O O . ASP A 1 436 ? 69.972 43.343 59.409 1.00 68.94 436 ASP A O 1
ATOM 2985 N N . VAL A 1 437 ? 67.755 43.385 59.140 1.00 65.12 437 VAL A N 1
ATOM 2986 C CA . VAL A 1 437 ? 67.457 42.995 60.543 1.00 65.12 437 VAL A CA 1
ATOM 2987 C C . VAL A 1 437 ? 66.730 41.639 60.672 1.00 65.12 437 VAL A C 1
ATOM 2989 O O . VAL A 1 437 ? 65.529 41.520 60.488 1.00 65.12 437 VAL A O 1
ATOM 2992 N N . ASP A 1 438 ? 67.467 40.617 61.129 1.00 61.50 438 ASP A N 1
ATOM 2993 C CA . ASP A 1 438 ? 67.037 39.206 61.240 1.00 61.50 438 ASP A CA 1
ATOM 2994 C C . ASP A 1 438 ? 65.921 38.880 62.266 1.00 61.50 438 ASP A C 1
ATOM 2996 O O . ASP A 1 438 ? 65.557 37.707 62.404 1.00 61.50 438 ASP A O 1
ATOM 3000 N N . ASP A 1 439 ? 65.442 39.841 63.066 1.00 60.75 439 ASP A N 1
ATOM 3001 C CA . ASP A 1 439 ? 64.592 39.570 64.239 1.00 60.75 439 ASP A CA 1
ATOM 3002 C C . ASP A 1 439 ? 63.281 40.380 64.363 1.00 60.75 439 ASP A C 1
ATOM 3004 O O . ASP A 1 439 ? 62.814 40.609 65.486 1.00 60.75 439 ASP A O 1
ATOM 3008 N N . ASP A 1 440 ? 62.632 40.732 63.238 1.00 61.00 440 ASP A N 1
ATOM 3009 C CA . ASP A 1 440 ? 61.240 41.229 63.220 1.00 61.00 440 ASP A CA 1
ATOM 3010 C C . ASP A 1 440 ? 60.210 40.372 62.430 1.00 61.00 440 ASP A C 1
ATOM 3012 O O . ASP A 1 440 ? 60.045 39.189 62.741 1.00 61.00 440 ASP A O 1
ATOM 3016 N N . GLU A 1 441 ? 59.404 40.959 61.538 1.00 59.62 441 GLU A N 1
ATOM 3017 C CA . GLU A 1 441 ? 58.366 40.273 60.750 1.00 59.62 441 GLU A CA 1
ATOM 3018 C C . GLU A 1 441 ? 58.915 39.699 59.426 1.00 59.62 441 GLU A C 1
ATOM 3020 O O . GLU A 1 441 ? 58.281 38.803 58.859 1.00 59.62 441 GLU A O 1
ATOM 3025 N N . CYS A 1 442 ? 60.112 40.123 58.996 1.00 66.94 442 CYS A N 1
ATOM 3026 C CA . CYS A 1 442 ? 60.946 39.417 58.017 1.00 66.94 442 CYS A CA 1
ATOM 3027 C C . CYS A 1 442 ? 62.280 38.945 58.644 1.00 66.94 442 CYS A C 1
ATOM 3029 O O . CYS A 1 442 ? 62.537 39.152 59.831 1.00 66.94 442 CYS A O 1
ATOM 3031 N N . THR A 1 443 ? 63.112 38.248 57.865 1.00 65.88 443 THR A N 1
ATOM 3032 C CA . THR A 1 443 ? 64.495 37.885 58.230 1.00 65.88 443 THR A CA 1
ATOM 3033 C C . THR A 1 443 ? 65.425 38.149 57.047 1.00 65.88 443 THR A C 1
ATOM 3035 O O . THR A 1 443 ? 64.961 38.174 55.909 1.00 65.88 443 THR A O 1
ATOM 3038 N N . ASN A 1 444 ? 66.740 38.249 57.272 1.00 63.28 444 ASN A N 1
ATOM 3039 C CA . ASN A 1 444 ? 67.724 38.647 56.246 1.00 63.28 444 ASN A CA 1
ATOM 3040 C C . ASN A 1 444 ? 67.970 37.588 55.161 1.00 63.28 444 ASN A C 1
ATOM 3042 O O . ASN A 1 444 ? 68.794 37.770 54.269 1.00 63.28 444 ASN A O 1
ATOM 3046 N N . ALA A 1 445 ? 67.279 36.454 55.253 1.00 65.00 445 ALA A N 1
ATOM 3047 C CA . ALA A 1 445 ? 67.164 35.461 54.196 1.00 65.00 445 ALA A CA 1
ATOM 3048 C C . ALA A 1 445 ? 65.811 35.594 53.463 1.00 65.00 445 ALA A C 1
ATOM 3050 O O . ALA A 1 445 ? 65.244 34.576 53.063 1.00 65.00 445 ALA A O 1
ATOM 3051 N N . CYS A 1 446 ? 65.255 36.813 53.404 1.00 63.25 446 CYS A N 1
ATOM 3052 C CA . CYS A 1 446 ? 63.962 37.194 52.823 1.00 63.25 446 CYS A CA 1
ATOM 3053 C C . CYS A 1 446 ? 62.816 36.178 53.098 1.00 63.25 446 CYS A C 1
ATOM 3055 O O . CYS A 1 446 ? 62.023 35.823 52.220 1.00 63.25 446 CYS A O 1
ATOM 3057 N N . THR A 1 447 ? 62.749 35.637 54.330 1.00 65.06 447 THR A N 1
ATOM 3058 C CA . THR A 1 447 ? 61.855 34.517 54.712 1.00 65.06 447 THR A CA 1
ATOM 3059 C C . THR A 1 447 ? 61.187 34.655 56.089 1.00 65.06 447 THR A C 1
ATOM 3061 O O . THR A 1 447 ? 61.736 35.238 57.022 1.00 65.06 447 THR A O 1
ATOM 3064 N N . ILE A 1 448 ? 59.986 34.070 56.226 1.00 58.88 448 ILE A N 1
ATOM 3065 C CA . ILE A 1 448 ? 59.110 34.182 57.411 1.00 58.88 448 ILE A CA 1
ATOM 3066 C C . ILE A 1 448 ? 59.301 32.977 58.374 1.00 58.88 448 ILE A C 1
ATOM 3068 O O . ILE A 1 448 ? 59.236 31.830 57.919 1.00 58.88 448 ILE A O 1
ATOM 3072 N N . PRO A 1 449 ? 59.471 33.167 59.703 1.00 51.31 449 PRO A N 1
ATOM 3073 C CA . PRO A 1 449 ? 59.728 32.066 60.649 1.00 51.31 449 PRO A CA 1
ATOM 3074 C C . PRO A 1 449 ? 58.547 31.104 60.923 1.00 51.31 449 PRO A C 1
ATOM 3076 O O . PRO A 1 449 ? 57.423 31.533 61.182 1.00 51.31 449 PRO A O 1
ATOM 3079 N N . ILE A 1 450 ? 58.816 29.787 61.003 1.00 48.47 450 ILE A N 1
ATOM 3080 C CA . ILE A 1 450 ? 57.832 28.737 61.370 1.00 48.47 450 ILE A CA 1
ATOM 3081 C C . ILE A 1 450 ? 58.457 27.676 62.302 1.00 48.47 450 ILE A C 1
ATOM 3083 O O . ILE A 1 450 ? 59.509 27.124 61.976 1.00 48.47 450 ILE A O 1
ATOM 3087 N N . PRO A 1 451 ? 57.797 27.313 63.426 1.00 39.91 451 PRO A N 1
ATOM 3088 C CA . PRO A 1 451 ? 57.819 25.910 63.873 1.00 39.91 451 PRO A CA 1
ATOM 3089 C C . PRO A 1 451 ? 56.519 25.370 64.530 1.00 39.91 451 PRO A C 1
ATOM 3091 O O . PRO A 1 451 ? 56.058 25.867 65.553 1.00 39.91 451 PRO A O 1
ATOM 3094 N N . CYS A 1 452 ? 56.014 24.273 63.952 1.00 28.81 452 CYS A N 1
ATOM 3095 C CA . CYS A 1 452 ? 55.433 23.045 64.545 1.00 28.81 452 CYS A CA 1
ATOM 3096 C C . CYS A 1 452 ? 54.748 23.027 65.939 1.00 28.81 452 CYS A C 1
ATOM 3098 O O . CYS A 1 452 ? 55.409 23.281 66.941 1.00 28.81 452 CYS A O 1
ATOM 3100 N N . ASP A 1 453 ? 53.540 22.428 66.023 1.00 39.19 453 ASP A N 1
ATOM 3101 C CA . ASP A 1 453 ? 53.312 21.182 66.808 1.00 39.19 453 ASP A CA 1
ATOM 3102 C C . ASP A 1 453 ? 51.948 20.483 66.518 1.00 39.19 453 ASP A C 1
ATOM 3104 O O . ASP A 1 453 ? 51.045 21.078 65.929 1.00 39.19 453 ASP A O 1
ATOM 3108 N N . GLY A 1 454 ? 51.783 19.216 66.941 1.00 32.41 454 GLY A N 1
ATOM 3109 C CA . GLY A 1 454 ? 50.506 18.447 66.951 1.00 32.41 454 GLY A CA 1
ATOM 3110 C C . GLY A 1 454 ? 50.207 17.848 68.347 1.00 32.41 454 GLY A C 1
ATOM 3111 O O . GLY A 1 454 ? 50.669 18.420 69.331 1.00 32.41 454 GLY A O 1
ATOM 3112 N N . PRO A 1 455 ? 49.571 16.659 68.523 1.00 36.72 455 PRO A N 1
ATOM 3113 C CA . PRO A 1 455 ? 48.619 15.912 67.676 1.00 36.72 455 PRO A CA 1
ATOM 3114 C C . PRO A 1 455 ? 47.441 15.225 68.469 1.00 36.72 455 PRO A C 1
ATOM 3116 O O . PRO A 1 455 ? 47.369 15.295 69.692 1.00 36.72 455 PRO A O 1
ATOM 3119 N N . TYR A 1 456 ? 46.620 14.405 67.779 1.00 26.77 456 TYR A N 1
ATOM 3120 C CA . TYR A 1 456 ? 45.897 13.195 68.282 1.00 26.77 456 TYR A CA 1
ATOM 3121 C C . TYR A 1 456 ? 44.595 13.242 69.153 1.00 26.77 456 TYR A C 1
ATOM 3123 O O . TYR A 1 456 ? 44.388 14.076 70.025 1.00 26.77 456 TYR A O 1
ATOM 3131 N N . VAL A 1 457 ? 43.818 12.147 68.990 1.00 29.20 457 VAL A N 1
ATOM 3132 C CA . VAL A 1 457 ? 42.679 11.582 69.782 1.00 29.20 457 VAL A CA 1
ATOM 3133 C C . VAL A 1 457 ? 41.262 12.154 69.543 1.00 29.20 457 VAL A C 1
ATOM 3135 O O . VAL A 1 457 ? 41.066 13.286 69.122 1.00 29.20 457 VAL A O 1
ATOM 3138 N N . SER A 1 458 ? 40.257 11.292 69.747 1.00 33.53 458 SER A N 1
ATOM 3139 C CA . SER A 1 458 ? 38.860 11.401 69.308 1.00 33.53 458 SER A CA 1
ATOM 3140 C C . SER A 1 458 ? 37.826 11.252 70.444 1.00 33.53 458 SER A C 1
ATOM 3142 O O . SER A 1 458 ? 38.179 10.902 71.571 1.00 33.53 458 SER A O 1
ATOM 3144 N N . LYS A 1 459 ? 36.541 11.369 70.051 1.00 24.20 459 LYS A N 1
ATOM 3145 C CA . LYS A 1 459 ? 35.327 10.726 70.612 1.00 24.20 459 LYS A CA 1
ATOM 3146 C C . LYS A 1 459 ? 34.352 11.628 71.393 1.00 24.20 459 LYS A C 1
ATOM 3148 O O . LYS A 1 459 ? 34.751 12.406 72.247 1.00 24.20 459 LYS A O 1
ATOM 3153 N N . ASP A 1 460 ? 33.061 11.376 71.128 1.00 27.36 460 ASP A N 1
ATOM 3154 C CA . ASP A 1 460 ? 31.849 11.980 71.705 1.00 27.36 460 ASP A CA 1
ATOM 3155 C C . ASP A 1 460 ? 31.697 13.487 71.354 1.00 27.36 460 ASP A C 1
ATOM 3157 O O . ASP A 1 460 ? 32.638 14.265 71.381 1.00 27.36 460 ASP A O 1
ATOM 3161 N N . THR A 1 461 ? 30.532 13.987 70.934 1.00 33.62 461 THR A N 1
ATOM 3162 C CA . THR A 1 461 ? 29.218 13.778 71.561 1.00 33.62 461 THR A CA 1
ATOM 3163 C C . THR A 1 461 ? 28.079 13.829 70.529 1.00 33.62 461 THR A C 1
ATOM 3165 O O . THR A 1 461 ? 28.096 14.656 69.624 1.00 33.62 461 THR A O 1
ATOM 3168 N N . CYS A 1 462 ? 27.056 12.984 70.687 1.00 23.70 462 CYS A N 1
ATOM 3169 C CA . CYS A 1 462 ? 25.766 13.125 69.991 1.00 23.70 462 CYS A CA 1
ATOM 3170 C C . CYS A 1 462 ? 24.811 14.010 70.811 1.00 23.70 462 CYS A C 1
ATOM 3172 O O . CYS A 1 462 ? 24.924 13.997 72.032 1.00 23.70 462 CYS A O 1
ATOM 3174 N N . ILE A 1 463 ? 23.799 14.633 70.191 1.00 29.05 463 ILE A N 1
ATOM 3175 C CA . ILE A 1 463 ? 22.369 14.488 70.571 1.00 29.05 463 ILE A CA 1
ATOM 3176 C C . ILE A 1 463 ? 21.466 15.319 69.626 1.00 29.05 463 ILE A C 1
ATOM 3178 O O . ILE A 1 463 ? 21.919 16.356 69.143 1.00 29.05 463 ILE A O 1
ATOM 3182 N N . PRO A 1 464 ? 20.223 14.882 69.318 1.00 31.03 464 PRO A N 1
ATOM 3183 C CA . PRO A 1 464 ? 19.378 15.503 68.297 1.00 31.03 464 PRO A CA 1
ATOM 3184 C C . PRO A 1 464 ? 18.165 16.278 68.853 1.00 31.03 464 PRO A C 1
ATOM 3186 O O . PRO A 1 464 ? 17.813 16.150 70.020 1.00 31.03 464 PRO A O 1
ATOM 3189 N N . ASN A 1 465 ? 17.521 17.021 67.943 1.00 30.61 465 ASN A N 1
ATOM 3190 C CA . ASN A 1 465 ? 16.086 17.347 67.837 1.00 30.61 465 ASN A CA 1
ATOM 3191 C C . ASN A 1 465 ? 15.220 17.296 69.122 1.00 30.61 465 ASN A C 1
ATOM 3193 O O . ASN A 1 465 ? 14.932 16.214 69.637 1.00 30.61 465 ASN A O 1
ATOM 3197 N N . ASP A 1 466 ? 14.716 18.451 69.571 1.00 29.69 466 ASP A N 1
ATOM 3198 C CA . ASP A 1 466 ? 14.082 18.605 70.887 1.00 29.69 466 ASP A CA 1
ATOM 3199 C C . ASP A 1 466 ? 12.602 19.056 70.813 1.00 29.69 466 ASP A C 1
ATOM 3201 O O . ASP A 1 466 ? 12.296 20.135 70.312 1.00 29.69 466 ASP A O 1
ATOM 3205 N N . GLN A 1 467 ? 11.713 18.238 71.400 1.00 30.16 467 GLN A N 1
ATOM 3206 C CA . GLN A 1 467 ? 10.271 18.454 71.666 1.00 30.16 467 GLN A CA 1
ATOM 3207 C C . GLN A 1 467 ? 9.310 18.570 70.446 1.00 30.16 467 GLN A C 1
ATOM 3209 O O . GLN A 1 467 ? 9.622 19.163 69.424 1.00 30.16 467 GLN A O 1
ATOM 3214 N N . CYS A 1 468 ? 8.089 18.008 70.470 1.00 27.47 468 CYS A N 1
ATOM 3215 C CA . CYS A 1 468 ? 7.253 17.628 71.622 1.00 27.47 468 CYS A CA 1
ATOM 3216 C C . CYS A 1 468 ? 6.696 16.184 71.598 1.00 27.47 468 CYS A C 1
ATOM 3218 O O . CYS A 1 468 ? 5.947 15.818 70.700 1.00 27.47 468 CYS A O 1
ATOM 3220 N N . GLY A 1 469 ? 6.929 15.453 72.698 1.00 30.38 469 GLY A N 1
ATOM 3221 C CA . GLY A 1 469 ? 5.895 14.756 73.495 1.00 30.38 469 GLY A CA 1
ATOM 3222 C C . GLY A 1 469 ? 5.041 13.623 72.890 1.00 30.38 469 GLY A C 1
ATOM 3223 O O . GLY A 1 469 ? 4.127 13.859 72.107 1.00 30.38 469 GLY A O 1
ATOM 3224 N N . THR A 1 470 ? 5.200 12.400 73.416 1.00 27.80 470 THR A N 1
ATOM 3225 C CA . THR A 1 470 ? 4.365 11.223 73.096 1.00 27.80 470 THR A CA 1
ATOM 3226 C C . THR A 1 470 ? 3.672 10.588 74.319 1.00 27.80 470 THR A C 1
ATOM 3228 O O . THR A 1 470 ? 4.246 10.492 75.395 1.00 27.80 470 THR A O 1
ATOM 3231 N N . VAL A 1 471 ? 2.440 10.101 74.087 1.00 29.75 471 VAL A N 1
ATOM 3232 C CA . VAL A 1 471 ? 1.799 8.876 74.637 1.00 29.75 471 VAL A CA 1
ATOM 3233 C C . VAL A 1 471 ? 1.724 8.636 76.163 1.00 29.75 471 VAL A C 1
ATOM 3235 O O . VAL A 1 471 ? 2.726 8.411 76.830 1.00 29.75 471 VAL A O 1
ATOM 3238 N N . SER A 1 472 ? 0.496 8.400 76.666 1.00 25.69 472 SER A N 1
ATOM 3239 C CA . SER A 1 472 ? 0.221 7.277 77.594 1.00 25.69 472 SER A CA 1
ATOM 3240 C C . SER A 1 472 ? -1.264 6.848 77.633 1.00 25.69 472 SER A C 1
ATOM 3242 O O . SER A 1 472 ? -2.167 7.671 77.514 1.00 25.69 472 SER A O 1
ATOM 3244 N N . ARG A 1 473 ? -1.506 5.542 77.820 1.00 27.17 473 ARG A N 1
ATOM 3245 C CA . ARG A 1 473 ? -2.793 4.840 78.084 1.00 27.17 473 ARG A CA 1
ATOM 3246 C C . ARG A 1 473 ? -2.692 4.239 79.508 1.00 27.17 473 ARG A C 1
ATOM 3248 O O . ARG A 1 473 ? -1.557 3.922 79.871 1.00 27.17 473 ARG A O 1
ATOM 3255 N N . PRO A 1 474 ? -3.767 4.004 80.314 1.00 35.06 474 PRO A N 1
ATOM 3256 C CA . PRO A 1 474 ? -4.849 3.050 79.964 1.00 35.06 474 PRO A CA 1
ATOM 3257 C C . PRO A 1 474 ? -6.235 3.247 80.654 1.00 35.06 474 PRO A C 1
ATOM 3259 O O . PRO A 1 474 ? -6.393 4.119 81.496 1.00 35.06 474 PRO A O 1
ATOM 3262 N N . TRP A 1 475 ? -7.218 2.376 80.342 1.00 25.75 475 TRP A N 1
ATOM 3263 C CA . TRP A 1 475 ? -8.093 1.603 81.275 1.00 25.75 475 TRP A CA 1
ATOM 3264 C C . TRP A 1 475 ? -9.117 0.741 80.490 1.00 25.75 475 TRP A C 1
ATOM 3266 O O . TRP A 1 475 ? -9.196 0.860 79.271 1.00 25.75 475 TRP A O 1
ATOM 3276 N N . CYS A 1 476 ? -9.813 -0.202 81.150 1.00 23.06 476 CYS A N 1
ATOM 3277 C CA . CYS A 1 476 ? -10.453 -1.363 80.494 1.00 23.06 476 CYS A CA 1
ATOM 3278 C C . CYS A 1 476 ? -11.956 -1.581 80.802 1.00 23.06 476 CYS A C 1
ATOM 3280 O O . CYS A 1 476 ? -12.383 -1.426 81.941 1.00 23.06 476 CYS A O 1
ATOM 3282 N N . THR A 1 477 ? -12.672 -2.111 79.794 1.00 27.25 477 THR A N 1
ATOM 3283 C CA . THR A 1 477 ? -13.796 -3.094 79.839 1.00 27.25 477 THR A CA 1
ATOM 3284 C C . THR A 1 477 ? -15.081 -2.851 80.653 1.00 27.25 477 THR A C 1
ATOM 3286 O O . THR A 1 477 ? -15.046 -2.803 81.876 1.00 27.25 477 THR A O 1
ATOM 3289 N N . ILE A 1 478 ? -16.227 -2.966 79.958 1.00 24.75 478 ILE A N 1
ATOM 3290 C CA . ILE A 1 478 ? -17.421 -3.817 80.236 1.00 24.75 478 ILE A CA 1
ATOM 3291 C C . ILE A 1 478 ? -18.238 -3.804 78.916 1.00 24.75 478 ILE A C 1
ATOM 3293 O O . ILE A 1 478 ? -18.493 -2.727 78.397 1.00 24.75 478 ILE A O 1
ATOM 3297 N N . SER A 1 479 ? -18.489 -4.892 78.172 1.00 26.89 479 SER A N 1
ATOM 3298 C CA . SER A 1 479 ? -19.066 -6.224 78.462 1.00 26.89 479 SER A CA 1
ATOM 3299 C C . SER A 1 479 ? -20.601 -6.296 78.310 1.00 26.89 479 SER A C 1
ATOM 3301 O O . SER A 1 479 ? -21.325 -6.245 79.296 1.00 26.89 479 SER A O 1
ATOM 3303 N N . THR A 1 480 ? -21.055 -6.500 77.063 1.00 30.00 480 THR A N 1
ATOM 3304 C CA . THR A 1 480 ? -22.242 -7.288 76.629 1.00 30.00 480 THR A CA 1
ATOM 3305 C C . THR A 1 480 ? -23.570 -7.218 77.416 1.00 30.00 480 THR A C 1
ATOM 3307 O O . THR A 1 480 ? -23.666 -7.824 78.481 1.00 30.00 480 THR A O 1
ATOM 3310 N N . ALA A 1 481 ? -24.642 -6.701 76.786 1.00 24.86 481 ALA A N 1
ATOM 3311 C CA . ALA A 1 481 ? -25.982 -7.335 76.760 1.00 24.86 481 ALA A CA 1
ATOM 3312 C C . ALA A 1 481 ? -27.033 -6.528 75.956 1.00 24.86 481 ALA A C 1
ATOM 3314 O O . ALA A 1 481 ? -27.591 -5.586 76.508 1.00 24.86 481 ALA A O 1
ATOM 3315 N N . LEU A 1 482 ? -27.371 -6.950 74.723 1.00 26.66 482 LEU A N 1
ATOM 3316 C CA . LEU A 1 482 ? -28.759 -7.264 74.307 1.00 26.66 482 LEU A CA 1
ATOM 3317 C C . LEU A 1 482 ? -28.814 -7.858 72.880 1.00 26.66 482 LEU A C 1
ATOM 3319 O O . LEU A 1 482 ? -28.912 -7.145 71.890 1.00 26.66 482 LEU A O 1
ATOM 3323 N N . ILE A 1 483 ? -28.813 -9.189 72.777 1.00 29.45 483 ILE A N 1
ATOM 3324 C CA . ILE A 1 483 ? -29.364 -9.900 71.613 1.00 29.45 483 ILE A CA 1
ATOM 3325 C C . ILE A 1 483 ? -30.601 -10.643 72.125 1.00 29.45 483 ILE A C 1
ATOM 3327 O O . ILE A 1 483 ? -30.474 -11.376 73.106 1.00 29.45 483 ILE A O 1
ATOM 3331 N N . ASN A 1 484 ? -31.752 -10.418 71.467 1.00 29.06 484 ASN A N 1
ATOM 3332 C CA . ASN A 1 484 ? -33.058 -11.117 71.535 1.00 29.06 484 ASN A CA 1
ATOM 3333 C C . ASN A 1 484 ? -34.260 -10.181 71.777 1.00 29.06 484 ASN A C 1
ATOM 3335 O O . ASN A 1 484 ? -34.681 -9.983 72.914 1.00 29.06 484 ASN A O 1
ATOM 3339 N N . SER A 1 485 ? -34.892 -9.703 70.697 1.00 27.95 485 SER A N 1
ATOM 3340 C CA . SER A 1 485 ? -36.321 -9.324 70.699 1.00 27.95 485 SER A CA 1
ATOM 3341 C C . SER A 1 485 ? -36.960 -9.419 69.300 1.00 27.95 485 SER A C 1
ATOM 3343 O O . SER A 1 485 ? -37.509 -8.461 68.768 1.00 27.95 485 SER A O 1
ATOM 3345 N N . ILE A 1 486 ? -36.909 -10.607 68.686 1.00 32.88 486 ILE A N 1
ATOM 3346 C CA . ILE A 1 486 ? -37.633 -10.874 67.431 1.00 32.88 486 ILE A CA 1
ATOM 3347 C C . ILE A 1 486 ? -39.129 -11.083 67.740 1.00 32.88 486 ILE A C 1
ATOM 3349 O O . ILE A 1 486 ? -39.524 -12.213 68.025 1.00 32.88 486 ILE A O 1
ATOM 3353 N N . SER A 1 487 ? -39.961 -10.032 67.694 1.00 30.20 487 SER A N 1
ATOM 3354 C CA . SER A 1 487 ? -41.429 -10.156 67.522 1.00 30.20 487 SER A CA 1
ATOM 3355 C C . SER A 1 487 ? -42.195 -8.820 67.482 1.00 30.20 487 SER A C 1
ATOM 3357 O O . SER A 1 487 ? -42.560 -8.287 68.527 1.00 30.20 487 SER A O 1
ATOM 3359 N N . SER A 1 488 ? -42.555 -8.340 66.282 1.00 26.06 488 SER A N 1
ATOM 3360 C CA . SER A 1 488 ? -43.878 -7.753 65.933 1.00 26.06 488 SER A CA 1
ATOM 3361 C C . SER A 1 488 ? -43.837 -7.078 64.552 1.00 26.06 488 SER A C 1
ATOM 3363 O O . SER A 1 488 ? -43.114 -6.097 64.406 1.00 26.06 488 SER A O 1
ATOM 3365 N N . PRO A 1 489 ? -44.631 -7.510 63.552 1.00 27.55 489 PRO A N 1
ATOM 3366 C CA . PRO A 1 489 ? -44.821 -6.723 62.336 1.00 27.55 489 PRO A CA 1
ATOM 3367 C C . PRO A 1 489 ? -45.716 -5.508 62.629 1.00 27.55 489 PRO A C 1
ATOM 3369 O O . PRO A 1 489 ? -46.852 -5.652 63.093 1.00 27.55 489 PRO A O 1
ATOM 3372 N N . ILE A 1 490 ? -45.211 -4.306 62.352 1.00 25.45 490 ILE A N 1
ATOM 3373 C CA . ILE A 1 490 ? -45.990 -3.063 62.418 1.00 25.45 490 ILE A CA 1
ATOM 3374 C C . ILE A 1 490 ? -46.930 -3.007 61.205 1.00 25.45 490 ILE A C 1
ATOM 3376 O O . ILE A 1 490 ? -46.531 -3.310 60.085 1.00 25.45 490 ILE A O 1
ATOM 3380 N N . ARG A 1 491 ? -48.196 -2.630 61.425 1.00 26.06 491 ARG A N 1
ATOM 3381 C CA . ARG A 1 491 ? -49.196 -2.466 60.358 1.00 26.06 491 ARG A CA 1
ATOM 3382 C C . ARG A 1 491 ? -49.345 -0.995 59.978 1.00 26.06 491 ARG A C 1
ATOM 3384 O O . ARG A 1 491 ? -49.848 -0.224 60.791 1.00 26.06 491 ARG A O 1
ATOM 3391 N N . VAL A 1 492 ? -49.048 -0.654 58.727 1.00 26.62 492 VAL A N 1
ATOM 3392 C CA . VAL A 1 492 ? -49.567 0.542 58.042 1.00 26.62 492 VAL A CA 1
ATOM 3393 C C . VAL A 1 492 ? -49.885 0.152 56.596 1.00 26.62 492 VAL A C 1
ATOM 3395 O O . VAL A 1 492 ? -49.164 -0.648 56.009 1.00 26.62 492 VAL A O 1
ATOM 3398 N N . ALA A 1 493 ? -50.971 0.685 56.038 1.00 31.42 493 ALA A N 1
ATOM 3399 C CA . ALA A 1 493 ? -51.272 0.634 54.609 1.00 31.42 493 ALA A CA 1
ATOM 3400 C C . ALA A 1 493 ? -52.095 1.876 54.231 1.00 31.42 493 ALA A C 1
ATOM 3402 O O . ALA A 1 493 ? -53.048 2.218 54.936 1.00 31.42 493 ALA A O 1
ATOM 3403 N N . GLY A 1 494 ? -51.720 2.540 53.138 1.00 31.75 494 GLY A N 1
ATOM 3404 C CA . GLY A 1 494 ? -52.309 3.798 52.670 1.00 31.75 494 GLY A CA 1
ATOM 3405 C C . GLY A 1 494 ? -51.219 4.771 52.222 1.00 31.75 494 GLY A C 1
ATOM 3406 O O . GLY A 1 494 ? -50.284 5.019 52.976 1.00 31.75 494 GLY A O 1
ATOM 3407 N N . ALA A 1 495 ? -51.327 5.285 50.994 1.00 41.16 495 ALA A N 1
ATOM 3408 C CA . ALA A 1 495 ? -50.286 6.103 50.377 1.00 41.16 495 ALA A CA 1
ATOM 3409 C C . ALA A 1 495 ? -50.076 7.443 51.107 1.00 41.16 495 ALA A C 1
ATOM 3411 O O . ALA A 1 495 ? -51.027 8.160 51.427 1.00 41.16 495 ALA A O 1
ATOM 3412 N N . GLY A 1 496 ? -48.807 7.753 51.359 1.00 36.19 496 GLY A N 1
ATOM 3413 C CA . GLY A 1 496 ? -48.315 8.880 52.147 1.00 36.19 496 GLY A CA 1
ATOM 3414 C C . GLY A 1 496 ? -46.943 8.517 52.721 1.00 36.19 496 GLY A C 1
ATOM 3415 O O . GLY A 1 496 ? -46.669 7.335 52.916 1.00 36.19 496 GLY A O 1
ATOM 3416 N N . ASN A 1 497 ? -46.081 9.512 52.949 1.00 34.22 497 ASN A N 1
ATOM 3417 C CA . ASN A 1 497 ? -44.659 9.324 53.264 1.00 34.22 497 ASN A CA 1
ATOM 3418 C C . ASN A 1 497 ? -44.438 8.291 54.382 1.00 34.22 497 ASN A C 1
ATOM 3420 O O . ASN A 1 497 ? -44.755 8.541 55.550 1.00 34.22 497 ASN A O 1
ATOM 3424 N N . ALA A 1 498 ? -43.886 7.135 54.013 1.00 36.69 498 ALA A N 1
ATOM 3425 C CA . ALA A 1 498 ? -43.641 6.033 54.925 1.00 36.69 498 ALA A CA 1
ATOM 3426 C C . ALA A 1 498 ? -42.151 6.003 55.292 1.00 36.69 498 ALA A C 1
ATOM 3428 O O . ALA A 1 498 ? -41.289 5.715 54.462 1.00 36.69 498 ALA A O 1
ATOM 3429 N N . TYR A 1 499 ? -41.867 6.350 56.546 1.00 37.25 499 TYR A N 1
ATOM 3430 C CA . TYR A 1 499 ? -40.518 6.400 57.102 1.00 37.25 499 TYR A CA 1
ATOM 3431 C C . TYR A 1 499 ? -40.160 5.036 57.695 1.00 37.25 499 TYR A C 1
ATOM 3433 O O . TYR A 1 499 ? -40.825 4.582 58.632 1.00 37.25 499 TYR A O 1
ATOM 3441 N N . PHE A 1 500 ? -39.115 4.393 57.171 1.00 41.28 500 PHE A N 1
ATOM 3442 C CA . PHE A 1 500 ? -38.662 3.081 57.639 1.00 41.28 500 PHE A CA 1
ATOM 3443 C C . PHE A 1 500 ? -37.199 3.120 58.091 1.00 41.28 500 PHE A C 1
ATOM 3445 O O . PHE A 1 500 ? -36.312 3.558 57.359 1.00 41.28 500 PHE A O 1
ATOM 3452 N N . GLU A 1 501 ? -36.959 2.621 59.305 1.00 34.16 501 GLU A N 1
ATOM 3453 C CA . GLU A 1 501 ? -35.642 2.603 59.958 1.00 34.16 501 GLU A CA 1
ATOM 3454 C C . GLU A 1 501 ? -34.735 1.474 59.419 1.00 34.16 501 GLU A C 1
ATOM 3456 O O . GLU A 1 501 ? -33.525 1.653 59.329 1.00 34.16 501 GLU A O 1
ATOM 3461 N N . GLN A 1 502 ? -35.330 0.351 58.990 1.00 41.41 502 GLN A N 1
ATOM 3462 C CA . GLN A 1 502 ? -34.701 -0.726 58.211 1.00 41.41 502 GLN A CA 1
ATOM 3463 C C . GLN A 1 502 ? -35.782 -1.491 57.422 1.00 41.41 502 GLN A C 1
ATOM 3465 O O . GLN A 1 502 ? -36.875 -1.721 57.949 1.00 41.41 502 GLN A O 1
ATOM 3470 N N . VAL A 1 503 ? -35.485 -1.916 56.188 1.00 47.25 503 VAL A N 1
ATOM 3471 C CA . VAL A 1 503 ? -36.338 -2.818 55.387 1.00 47.25 503 VAL A CA 1
ATOM 3472 C C . VAL A 1 503 ? -35.482 -3.960 54.837 1.00 47.25 503 VAL A C 1
ATOM 3474 O O . VAL A 1 503 ? -34.886 -3.845 53.771 1.00 47.25 503 VAL A O 1
ATOM 3477 N N . SER A 1 504 ? -35.444 -5.082 55.560 1.00 47.75 504 SER A N 1
ATOM 3478 C CA . SER A 1 504 ? -34.814 -6.322 55.087 1.00 47.75 504 SER A CA 1
ATOM 3479 C C . SER A 1 504 ? -35.891 -7.360 54.770 1.00 47.75 504 SER A C 1
ATOM 3481 O O . SER A 1 504 ? -36.595 -7.821 55.677 1.00 47.75 504 SER A O 1
ATOM 3483 N N . MET A 1 505 ? -36.024 -7.767 53.507 1.00 46.97 505 MET A N 1
ATOM 3484 C CA . MET A 1 505 ? -36.968 -8.831 53.145 1.00 46.97 505 MET A CA 1
ATOM 3485 C C . MET A 1 505 ? -36.348 -10.210 53.407 1.00 46.97 505 MET A C 1
ATOM 3487 O O . MET A 1 505 ? -35.144 -10.411 53.247 1.00 46.97 505 MET A O 1
ATOM 3491 N N . ARG A 1 506 ? -37.173 -11.179 53.818 1.00 38.69 506 ARG A N 1
ATOM 3492 C CA . ARG A 1 506 ? -36.763 -12.572 54.064 1.00 38.69 506 ARG A CA 1
ATOM 3493 C C . ARG A 1 506 ? -37.799 -13.537 53.492 1.00 38.69 506 ARG A C 1
ATOM 3495 O O . ARG A 1 506 ? -38.970 -13.183 53.371 1.00 38.69 506 ARG A O 1
ATOM 3502 N N . SER A 1 507 ? -37.347 -14.751 53.175 1.00 35.84 507 SER A N 1
ATOM 3503 C CA . SER A 1 507 ? -38.130 -15.806 52.515 1.00 35.84 507 SER A CA 1
ATOM 3504 C C . SER A 1 507 ? -39.552 -15.971 53.081 1.00 35.84 507 SER A C 1
ATOM 3506 O O . SER A 1 507 ? -39.743 -16.038 54.299 1.00 35.84 507 SER A O 1
ATOM 3508 N N . GLY A 1 508 ? -40.540 -16.051 52.182 1.00 39.84 508 GLY A N 1
ATOM 3509 C CA . GLY A 1 508 ? -41.959 -16.240 52.507 1.00 39.84 508 GLY A CA 1
ATOM 3510 C C . GLY A 1 508 ? -42.825 -14.972 52.531 1.00 39.84 508 GLY A C 1
ATOM 3511 O O . GLY A 1 508 ? -44.011 -15.082 52.834 1.00 39.84 508 GLY A O 1
ATOM 3512 N N . TYR A 1 509 ? -42.274 -13.796 52.211 1.00 38.38 509 TYR A N 1
ATOM 3513 C CA . TYR A 1 509 ? -43.037 -12.552 52.040 1.00 38.38 509 TYR A CA 1
ATOM 3514 C C . TYR A 1 509 ? -43.185 -12.179 50.560 1.00 38.38 509 TYR A C 1
ATOM 3516 O O . TYR A 1 509 ? -42.336 -11.497 49.997 1.00 38.38 509 TYR A O 1
ATOM 3524 N N . ASP A 1 510 ? -44.301 -12.596 49.966 1.00 34.50 510 ASP A N 1
ATOM 3525 C CA . ASP A 1 510 ? -44.835 -12.023 48.729 1.00 34.50 510 ASP A CA 1
ATOM 3526 C C . ASP A 1 510 ? -45.817 -10.894 49.101 1.00 34.50 510 ASP A C 1
ATOM 3528 O O . ASP A 1 510 ? -46.723 -11.092 49.917 1.00 34.50 510 ASP A O 1
ATOM 3532 N N . VAL A 1 511 ? -45.628 -9.701 48.531 1.00 42.72 511 VAL A N 1
ATOM 3533 C CA . VAL A 1 511 ? -46.468 -8.514 48.785 1.00 42.72 511 VAL A CA 1
ATOM 3534 C C . VAL A 1 511 ? -47.815 -8.596 48.044 1.00 42.72 511 VAL A C 1
ATOM 3536 O O . VAL A 1 511 ? -48.786 -7.968 48.469 1.00 42.72 511 VAL A O 1
ATOM 3539 N N . PHE A 1 512 ? -47.913 -9.416 46.994 1.00 35.00 512 PHE A N 1
ATOM 3540 C CA . PHE A 1 512 ? -49.101 -9.586 46.148 1.00 35.00 512 PHE A CA 1
ATOM 3541 C C . PHE A 1 512 ? -49.768 -10.973 46.271 1.00 35.00 512 PHE A C 1
ATOM 3543 O O . PHE A 1 512 ? -50.815 -11.212 45.664 1.00 35.00 512 PHE A O 1
ATOM 3550 N N . GLY A 1 513 ? -49.237 -11.850 47.132 1.00 26.75 513 GLY A N 1
ATOM 3551 C CA . GLY A 1 513 ? -49.585 -13.270 47.315 1.00 26.75 513 GLY A CA 1
ATOM 3552 C C . GLY A 1 513 ? -50.967 -13.630 47.894 1.00 26.75 513 GLY A C 1
ATOM 3553 O O . GLY A 1 513 ? -51.087 -14.560 48.691 1.00 26.75 513 GLY A O 1
ATOM 3554 N N . GLY A 1 514 ? -52.036 -12.941 47.492 1.00 28.03 514 GLY A N 1
ATOM 3555 C CA . GLY A 1 514 ? -53.352 -13.574 47.330 1.00 28.03 514 GLY A CA 1
ATOM 3556 C C . GLY A 1 514 ? -54.157 -14.006 48.569 1.00 28.03 514 GLY A C 1
ATOM 3557 O O . GLY A 1 514 ? -54.754 -15.082 48.534 1.00 28.03 514 GLY A O 1
ATOM 3558 N N . HIS A 1 515 ? -54.295 -13.173 49.609 1.00 26.83 515 HIS A N 1
ATOM 3559 C CA . HIS A 1 515 ? -55.443 -13.227 50.546 1.00 26.83 515 HIS A CA 1
ATOM 3560 C C . HIS A 1 515 ? -55.900 -11.803 50.928 1.00 26.83 515 HIS A C 1
ATOM 3562 O O . HIS A 1 515 ? -55.107 -11.007 51.425 1.00 26.83 515 HIS A O 1
ATOM 3568 N N . GLU A 1 516 ? -57.177 -11.470 50.691 1.00 29.58 516 GLU A N 1
ATOM 3569 C CA . GLU A 1 516 ? -57.698 -10.094 50.813 1.00 29.58 516 GLU A CA 1
ATOM 3570 C C . GLU A 1 516 ? -57.643 -9.496 52.230 1.00 29.58 516 GLU A C 1
ATOM 3572 O O . GLU A 1 516 ? -57.945 -10.159 53.229 1.00 29.58 516 GLU A O 1
ATOM 3577 N N . PRO A 1 517 ? -57.446 -8.168 52.293 1.00 28.86 517 PRO A N 1
ATOM 3578 C CA . PRO A 1 517 ? -58.329 -7.332 53.104 1.00 28.86 517 PRO A CA 1
ATOM 3579 C C . PRO A 1 517 ? -58.850 -6.099 52.336 1.00 28.86 517 PRO A C 1
ATOM 3581 O O . PRO A 1 517 ? -58.129 -5.130 52.106 1.00 28.86 517 PRO A O 1
ATOM 3584 N N . THR A 1 518 ? -60.143 -6.089 51.997 1.00 28.52 518 THR A N 1
ATOM 3585 C CA . THR A 1 518 ? -60.829 -4.925 51.401 1.00 28.52 518 THR A CA 1
ATOM 3586 C C . THR A 1 518 ? -60.906 -3.721 52.353 1.00 28.52 518 THR A C 1
ATOM 3588 O O . THR A 1 518 ? -61.322 -3.880 53.504 1.00 28.52 518 THR A O 1
ATOM 3591 N N . PHE A 1 519 ? -60.670 -2.504 51.849 1.00 28.33 519 PHE A N 1
ATOM 3592 C CA . PHE A 1 519 ? -60.931 -1.233 52.548 1.00 28.33 519 PHE A CA 1
ATOM 3593 C C . PHE A 1 519 ? -61.688 -0.241 51.643 1.00 28.33 519 PHE A C 1
ATOM 3595 O O . PHE A 1 519 ? -61.580 -0.314 50.421 1.00 28.33 519 PHE A O 1
ATOM 3602 N N . VAL A 1 520 ? -62.507 0.657 52.220 1.00 29.20 520 VAL A N 1
ATOM 3603 C CA . VAL A 1 520 ? -63.538 1.404 51.462 1.00 29.20 520 VAL A CA 1
ATOM 3604 C C . VAL A 1 520 ? -63.675 2.884 51.869 1.00 29.20 520 VAL A C 1
ATOM 3606 O O . VAL A 1 520 ? -64.206 3.177 52.936 1.00 29.20 520 VAL A O 1
ATOM 3609 N N . ALA A 1 521 ? -63.361 3.774 50.909 1.00 29.02 521 ALA A N 1
ATOM 3610 C CA . ALA A 1 521 ? -63.854 5.160 50.727 1.00 29.02 521 ALA A CA 1
ATOM 3611 C C . ALA A 1 521 ? -63.474 6.252 51.770 1.00 29.02 521 ALA A C 1
ATOM 3613 O O . ALA A 1 521 ? -63.195 5.931 52.923 1.00 29.02 521 ALA A O 1
ATOM 3614 N N . PRO A 1 522 ? -63.535 7.565 51.414 1.00 31.83 522 PRO A N 1
ATOM 3615 C CA . PRO A 1 522 ? -63.939 8.181 50.135 1.00 31.83 522 PRO A CA 1
ATOM 3616 C C . PRO A 1 522 ? -62.788 8.839 49.333 1.00 31.83 522 PRO A C 1
ATOM 3618 O O . PRO A 1 522 ? -61.642 8.856 49.758 1.00 31.83 522 PRO A O 1
ATOM 3621 N N . ARG A 1 523 ? -63.112 9.360 48.137 1.00 32.75 523 ARG A N 1
ATOM 3622 C CA . ARG A 1 523 ? -62.160 9.830 47.107 1.00 32.75 523 ARG A CA 1
ATOM 3623 C C . ARG A 1 523 ? -61.836 11.328 47.205 1.00 32.75 523 ARG A C 1
ATOM 3625 O O . ARG A 1 523 ? -62.761 12.118 47.377 1.00 32.75 523 ARG A O 1
ATOM 3632 N N . ASN A 1 524 ? -60.602 11.703 46.863 1.00 28.20 524 ASN A N 1
ATOM 3633 C CA . ASN A 1 524 ? -60.323 12.549 45.688 1.00 28.20 524 ASN A CA 1
ATOM 3634 C C . ASN A 1 524 ? -58.884 12.257 45.186 1.00 28.20 524 ASN A C 1
ATOM 3636 O O . ASN A 1 524 ? -58.053 11.944 46.036 1.00 28.20 524 ASN A O 1
ATOM 3640 N N . PRO A 1 525 ? -58.583 12.283 43.871 1.00 32.84 525 PRO A N 1
ATOM 3641 C CA . PRO A 1 525 ? -57.302 11.798 43.348 1.00 32.84 525 PRO A CA 1
ATOM 3642 C C . PRO A 1 525 ? -56.266 12.904 43.099 1.00 32.84 525 PRO A C 1
ATOM 3644 O O . PRO A 1 525 ? -56.630 14.048 42.823 1.00 32.84 525 PRO A O 1
ATOM 3647 N N . ASP A 1 526 ? -54.999 12.497 43.080 1.00 35.09 526 ASP A N 1
ATOM 3648 C CA . ASP A 1 526 ? -53.988 13.011 42.150 1.00 35.09 526 ASP A CA 1
ATOM 3649 C C . ASP A 1 526 ? -53.808 11.922 41.058 1.00 35.09 526 ASP A C 1
ATOM 3651 O O . ASP A 1 526 ? -53.725 10.749 41.443 1.00 35.09 526 ASP A O 1
ATOM 3655 N N . PRO A 1 527 ? -53.885 12.207 39.740 1.00 37.34 527 PRO A N 1
ATOM 3656 C CA . PRO A 1 527 ? -54.020 11.145 38.735 1.00 37.34 527 PRO A CA 1
ATOM 3657 C C . PRO A 1 527 ? -52.727 10.432 38.312 1.00 37.34 527 PRO A C 1
ATOM 3659 O O . PRO A 1 527 ? -52.837 9.371 37.703 1.00 37.34 527 PRO A O 1
ATOM 3662 N N . GLU A 1 528 ? -51.541 11.009 38.540 1.00 39.00 528 GLU A N 1
ATOM 3663 C CA . GLU A 1 528 ? -50.406 10.758 37.626 1.00 39.00 528 GLU A CA 1
ATOM 3664 C C . GLU A 1 528 ? -49.296 9.817 38.132 1.00 39.00 528 GLU A C 1
ATOM 3666 O O . GLU A 1 528 ? -48.591 9.257 37.300 1.00 39.00 528 GLU A O 1
ATOM 3671 N N . THR A 1 529 ? -49.119 9.599 39.446 1.00 41.94 529 THR A N 1
ATOM 3672 C CA . THR A 1 529 ? -47.869 8.975 39.958 1.00 41.94 529 THR A CA 1
ATOM 3673 C C . THR A 1 529 ? -47.989 7.648 40.713 1.00 41.94 529 THR A C 1
ATOM 3675 O O . THR A 1 529 ? -47.038 6.882 40.659 1.00 41.94 529 THR A O 1
ATOM 3678 N N . ASN A 1 530 ? -49.104 7.363 41.405 1.00 41.56 530 ASN A N 1
ATOM 3679 C CA . ASN A 1 530 ? -49.511 6.091 42.063 1.00 41.56 530 ASN A CA 1
ATOM 3680 C C . ASN A 1 530 ? -48.507 5.296 42.961 1.00 41.56 530 ASN A C 1
ATOM 3682 O O . ASN A 1 530 ? -48.922 4.339 43.616 1.00 41.56 530 ASN A O 1
ATOM 3686 N N . ASN A 1 531 ? -47.228 5.667 43.044 1.00 43.00 531 ASN A N 1
ATOM 3687 C CA . ASN A 1 531 ? -46.172 4.886 43.697 1.00 43.00 531 ASN A CA 1
ATOM 3688 C C . ASN A 1 531 ? -46.097 5.122 45.213 1.00 43.00 531 ASN A C 1
ATOM 3690 O O . ASN A 1 531 ? -46.394 6.203 45.728 1.00 43.00 531 ASN A O 1
ATOM 3694 N N . THR A 1 532 ? -45.618 4.112 45.944 1.00 49.47 532 THR A N 1
ATOM 3695 C CA . THR A 1 532 ? -45.297 4.263 47.372 1.00 49.47 532 THR A CA 1
ATOM 3696 C C . THR A 1 532 ? -43.906 4.874 47.526 1.00 49.47 532 THR A C 1
ATOM 3698 O O . THR A 1 532 ? -42.921 4.273 47.094 1.00 49.47 532 THR A O 1
ATOM 3701 N N . VAL A 1 533 ? -43.824 6.053 48.155 1.00 49.50 533 VAL A N 1
ATOM 3702 C CA . VAL A 1 533 ? -42.546 6.723 48.447 1.00 49.50 533 VAL A CA 1
ATOM 3703 C C . VAL A 1 533 ? -41.974 6.220 49.772 1.00 49.50 533 VAL A C 1
ATOM 3705 O O . VAL A 1 533 ? -42.589 6.383 50.832 1.00 49.50 533 VAL A O 1
ATOM 3708 N N . ILE A 1 534 ? -40.789 5.622 49.694 1.00 54.81 534 ILE A N 1
ATOM 3709 C CA . ILE A 1 534 ? -40.007 5.120 50.820 1.00 54.81 534 ILE A CA 1
ATOM 3710 C C . ILE A 1 534 ? -38.960 6.178 51.183 1.00 54.81 534 ILE A C 1
ATOM 3712 O O . ILE A 1 534 ? -38.069 6.467 50.383 1.00 54.81 534 ILE A O 1
ATOM 3716 N N . TYR A 1 535 ? -39.065 6.738 52.391 1.00 48.22 535 TYR A N 1
ATOM 3717 C CA . TYR A 1 535 ? -38.057 7.642 52.950 1.00 48.22 535 TYR A CA 1
ATOM 3718 C C . TYR A 1 535 ? -37.145 6.869 53.900 1.00 48.22 535 TYR A C 1
ATOM 3720 O O . TYR A 1 535 ? -37.607 6.353 54.927 1.00 48.22 535 TYR A O 1
ATOM 3728 N N . HIS A 1 536 ? -35.854 6.820 53.573 1.00 56.50 536 HIS A N 1
ATOM 3729 C CA . HIS A 1 536 ? -34.834 6.170 54.392 1.00 56.50 536 HIS A CA 1
ATOM 3730 C C . HIS A 1 536 ? -33.889 7.172 55.047 1.00 56.50 536 HIS A C 1
ATOM 3732 O O . HIS A 1 536 ? -33.544 8.202 54.477 1.00 56.50 536 HIS A O 1
ATOM 3738 N N . TYR A 1 537 ? -33.497 6.837 56.278 1.00 42.16 537 TYR A N 1
ATOM 3739 C CA . TYR A 1 537 ? -32.712 7.704 57.157 1.00 42.16 537 TYR A CA 1
ATOM 3740 C C . TYR A 1 537 ? -31.440 7.030 57.694 1.00 42.16 537 TYR A C 1
ATOM 3742 O O . TYR A 1 537 ? -30.538 7.737 58.128 1.00 42.16 537 TYR A O 1
ATOM 3750 N N . LEU A 1 538 ? -31.366 5.686 57.738 1.00 48.00 538 LEU A N 1
ATOM 3751 C CA . LEU A 1 538 ? -30.299 4.987 58.477 1.00 48.00 538 LEU A CA 1
ATOM 3752 C C . LEU A 1 538 ? -29.769 3.664 57.896 1.00 48.00 538 LEU A C 1
ATOM 3754 O O . LEU A 1 538 ? -28.673 3.300 58.298 1.00 48.00 538 LEU A O 1
ATOM 3758 N N . GLN A 1 539 ? -30.477 2.926 57.032 1.00 55.44 539 GLN A N 1
ATOM 3759 C CA . GLN A 1 539 ? -30.027 1.632 56.466 1.00 55.44 539 GLN A CA 1
ATOM 3760 C C . GLN A 1 539 ? -30.528 1.486 55.006 1.00 55.44 539 GLN A C 1
ATOM 3762 O O . GLN A 1 539 ? -31.575 2.068 54.700 1.00 55.44 539 GLN A O 1
ATOM 3767 N N . PRO A 1 540 ? -29.854 0.707 54.133 1.00 54.28 540 PRO A N 1
ATOM 3768 C CA . PRO A 1 540 ? -30.343 0.375 52.788 1.00 54.28 540 PRO A CA 1
ATOM 3769 C C . PRO A 1 540 ? -31.557 -0.574 52.807 1.00 54.28 540 PRO A C 1
ATOM 3771 O O . PRO A 1 540 ? -31.900 -1.163 53.838 1.00 54.28 540 PRO A O 1
ATOM 3774 N N . VAL A 1 541 ? -32.192 -0.764 51.645 1.00 60.75 541 VAL A N 1
ATOM 3775 C CA . VAL A 1 541 ? -33.154 -1.861 51.418 1.00 60.75 541 VAL A CA 1
ATOM 3776 C C . VAL A 1 541 ? -32.373 -3.152 51.166 1.00 60.75 541 VAL A C 1
ATOM 3778 O O . VAL A 1 541 ? -31.621 -3.221 50.200 1.00 60.75 541 VAL A O 1
ATOM 3781 N N . GLU A 1 542 ? -32.541 -4.179 52.000 1.00 64.00 542 GLU A N 1
ATOM 3782 C CA . GLU A 1 542 ? -31.680 -5.375 51.982 1.00 64.00 542 GLU A CA 1
ATOM 3783 C C . GLU A 1 542 ? -32.412 -6.649 51.519 1.00 64.00 542 GLU A C 1
ATOM 3785 O O . GLU A 1 542 ? -33.359 -7.114 52.170 1.00 64.00 542 GLU A O 1
ATOM 3790 N N . TRP A 1 543 ? -31.905 -7.301 50.465 1.00 66.31 543 TRP A N 1
ATOM 3791 C CA . TRP A 1 543 ? -32.285 -8.669 50.093 1.00 66.31 543 TRP A CA 1
ATOM 3792 C C . TRP A 1 543 ? -31.268 -9.715 50.573 1.00 66.31 543 TRP A C 1
ATOM 3794 O O . TRP A 1 543 ? -30.229 -9.949 49.952 1.00 66.31 543 TRP A O 1
ATOM 3804 N N . PHE A 1 544 ? -31.628 -10.415 51.657 1.00 53.28 544 PHE A N 1
ATOM 3805 C CA . PHE A 1 544 ? -30.912 -11.590 52.166 1.00 53.28 544 PHE A CA 1
ATOM 3806 C C . PHE A 1 544 ? -31.782 -12.849 52.073 1.00 53.28 544 PHE A C 1
ATOM 3808 O O . PHE A 1 544 ? -32.604 -13.135 52.952 1.00 53.28 544 PHE A O 1
ATOM 3815 N N . GLY A 1 545 ? -31.564 -13.648 51.031 1.00 53.12 545 GLY A N 1
ATOM 3816 C CA . GLY A 1 545 ? -32.245 -14.922 50.836 1.00 53.12 545 GLY A CA 1
ATOM 3817 C C . GLY A 1 545 ? -31.407 -15.888 50.011 1.00 53.12 545 GLY A C 1
ATOM 3818 O O . GLY A 1 545 ? -30.710 -15.480 49.091 1.00 53.12 545 GLY A O 1
ATOM 3819 N N . ALA A 1 546 ? -31.500 -17.173 50.345 1.00 46.97 546 ALA A N 1
ATOM 3820 C CA . ALA A 1 546 ? -31.055 -18.249 49.474 1.00 46.97 546 ALA A CA 1
ATOM 3821 C C . ALA A 1 546 ? -32.300 -18.925 48.881 1.00 46.97 546 ALA A C 1
ATOM 3823 O O . ALA A 1 546 ? -33.170 -19.367 49.633 1.00 46.97 546 ALA A O 1
ATOM 3824 N N . VAL A 1 547 ? -32.344 -19.042 47.552 1.00 46.88 547 VAL A N 1
ATOM 3825 C CA . VAL A 1 547 ? -33.268 -19.914 46.796 1.00 46.88 547 VAL A CA 1
ATOM 3826 C C . VAL A 1 547 ? -34.780 -19.604 46.915 1.00 46.88 547 VAL A C 1
ATOM 3828 O O . VAL A 1 547 ? -35.596 -20.521 46.970 1.00 46.88 547 VAL A O 1
ATOM 3831 N N . THR A 1 548 ? -35.187 -18.328 46.913 1.00 54.00 548 THR A N 1
ATOM 3832 C CA . THR A 1 548 ? -36.583 -17.934 46.604 1.00 54.00 548 THR A CA 1
ATOM 3833 C C . THR A 1 548 ? -36.630 -16.633 45.815 1.00 54.00 548 THR A C 1
ATOM 3835 O O . THR A 1 548 ? -35.951 -15.684 46.206 1.00 54.00 548 THR A O 1
ATOM 3838 N N . ASP A 1 549 ? -37.465 -16.586 44.778 1.00 61.97 549 ASP A N 1
ATOM 3839 C CA . ASP A 1 549 ? -37.699 -15.402 43.945 1.00 61.97 549 ASP A CA 1
ATOM 3840 C C . ASP A 1 549 ? -38.354 -14.272 44.757 1.00 61.97 549 ASP A C 1
ATOM 3842 O O . ASP A 1 549 ? -39.270 -14.516 45.550 1.00 61.97 549 ASP A O 1
ATOM 3846 N N . ALA A 1 550 ? -37.885 -13.037 44.571 1.00 62.00 550 ALA A N 1
ATOM 3847 C CA . ALA A 1 550 ? -38.424 -11.852 45.232 1.00 62.00 550 ALA A CA 1
ATOM 3848 C C . ALA A 1 550 ? -38.558 -10.675 44.255 1.00 62.00 550 ALA A C 1
ATOM 3850 O O . ALA A 1 550 ? -37.635 -10.382 43.497 1.00 62.00 550 ALA A O 1
ATOM 3851 N N . THR A 1 551 ? -39.693 -9.973 44.312 1.00 71.75 551 THR A N 1
ATOM 3852 C CA . THR A 1 551 ? -40.023 -8.872 43.394 1.00 71.75 551 THR A CA 1
ATOM 3853 C C . THR A 1 551 ? -40.281 -7.576 44.159 1.00 71.75 551 THR A C 1
ATOM 3855 O O . THR A 1 551 ? -41.018 -7.566 45.146 1.00 71.75 551 THR A O 1
ATOM 3858 N N . LEU A 1 552 ? -39.706 -6.478 43.673 1.00 73.69 552 LEU A N 1
ATOM 3859 C CA . LEU A 1 552 ? -39.952 -5.107 44.111 1.00 73.69 552 LEU A CA 1
ATOM 3860 C C . LEU A 1 552 ? -40.597 -4.361 42.935 1.00 73.69 552 LEU A C 1
ATOM 3862 O O . LEU A 1 552 ? -39.912 -4.107 41.951 1.00 73.69 552 LEU A O 1
ATOM 3866 N N . ASP A 1 553 ? -41.897 -4.051 43.022 1.00 78.25 553 ASP A N 1
ATOM 3867 C CA . ASP A 1 553 ? -42.677 -3.449 41.922 1.00 78.25 553 ASP A CA 1
ATOM 3868 C C . ASP A 1 553 ? -43.378 -2.146 42.357 1.00 78.25 553 ASP A C 1
ATOM 3870 O O . ASP A 1 553 ? -44.078 -2.136 43.373 1.00 78.25 553 ASP A O 1
ATOM 3874 N N . GLY A 1 554 ? -43.202 -1.052 41.605 1.00 72.94 554 GLY A N 1
ATOM 3875 C CA . GLY A 1 554 ? -43.983 0.190 41.756 1.00 72.94 554 GLY A CA 1
ATOM 3876 C C . GLY A 1 554 ? -43.598 1.097 42.937 1.00 72.94 554 GLY A C 1
ATOM 3877 O O . GLY A 1 554 ? -44.457 1.752 43.544 1.00 72.94 554 GLY A O 1
ATOM 3878 N N . PHE A 1 555 ? -42.313 1.143 43.294 1.00 70.62 555 PHE A N 1
ATOM 3879 C CA . PHE A 1 555 ? -41.800 1.926 44.426 1.00 70.62 555 PHE A CA 1
ATOM 3880 C C . PHE A 1 555 ? -40.962 3.133 43.993 1.00 70.62 555 PHE A C 1
ATOM 3882 O O . PHE A 1 555 ? -40.287 3.113 42.967 1.00 70.62 555 PHE A O 1
ATOM 3889 N N . ARG A 1 556 ? -40.969 4.187 44.817 1.00 73.75 556 ARG A N 1
ATOM 3890 C CA . ARG A 1 556 ? -40.030 5.310 44.713 1.00 73.75 556 ARG A CA 1
ATOM 3891 C C . ARG A 1 556 ? -39.183 5.373 45.983 1.00 73.75 556 ARG A C 1
ATOM 3893 O O . ARG A 1 556 ? -39.731 5.537 47.070 1.00 73.75 556 ARG A O 1
ATOM 3900 N N . VAL A 1 557 ? -37.870 5.228 45.858 1.00 74.44 557 VAL A N 1
ATOM 3901 C CA . VAL A 1 557 ? -36.907 5.256 46.966 1.00 74.44 557 VAL A CA 1
ATOM 3902 C C . VAL A 1 557 ? -36.217 6.615 46.971 1.00 74.44 557 VAL A C 1
ATOM 3904 O O . VAL A 1 557 ? -35.582 6.981 45.985 1.00 74.44 557 VAL A O 1
ATOM 3907 N N . GLN A 1 558 ? -36.342 7.361 48.070 1.00 70.69 558 GLN A N 1
ATOM 3908 C CA . GLN A 1 558 ? -35.695 8.664 48.230 1.00 70.69 558 GLN A CA 1
ATOM 3909 C C . GLN A 1 558 ? -34.676 8.626 49.374 1.00 70.69 558 GLN A C 1
ATOM 3911 O O . GLN A 1 558 ? -35.012 8.290 50.515 1.00 70.69 558 GLN A O 1
ATOM 3916 N N . LEU A 1 559 ? -33.425 8.962 49.049 1.00 64.00 559 LEU A N 1
ATOM 3917 C CA . LEU A 1 559 ? -32.304 8.992 49.992 1.00 64.00 559 LEU A CA 1
ATOM 3918 C C . LEU A 1 559 ? -32.171 10.369 50.648 1.00 64.00 559 LEU A C 1
ATOM 3920 O O . LEU A 1 559 ? -31.883 11.350 49.958 1.00 64.00 559 LEU A O 1
ATOM 3924 N N . ASP A 1 560 ? -32.329 10.424 51.974 1.00 54.72 560 ASP A N 1
ATOM 3925 C CA . ASP A 1 560 ? -32.063 11.622 52.779 1.00 54.72 560 ASP A CA 1
ATOM 3926 C C . ASP A 1 560 ? -30.639 11.589 53.367 1.00 54.72 560 ASP A C 1
ATOM 3928 O O . ASP A 1 560 ? -30.115 10.542 53.757 1.00 54.72 560 ASP A O 1
ATOM 3932 N N . GLY A 1 561 ? -29.976 12.743 53.382 1.00 51.34 561 GLY A N 1
ATOM 3933 C CA . GLY A 1 561 ? -28.522 12.864 53.493 1.00 51.34 561 GLY A CA 1
ATOM 3934 C C . GLY A 1 561 ? -27.987 12.828 54.924 1.00 51.34 561 GLY A C 1
ATOM 3935 O O . GLY A 1 561 ? -27.493 13.848 55.412 1.00 51.34 561 GLY A O 1
ATOM 3936 N N . LEU A 1 562 ? -28.052 11.679 55.607 1.00 44.50 562 LEU A N 1
ATOM 3937 C CA . LEU A 1 562 ? -27.553 11.567 56.982 1.00 44.50 562 LEU A CA 1
ATOM 3938 C C . LEU A 1 562 ? -26.033 11.382 57.106 1.00 44.50 562 LEU A C 1
ATOM 3940 O O . LEU A 1 562 ? -25.427 10.426 56.628 1.00 44.50 562 LEU A O 1
ATOM 3944 N N . ILE A 1 563 ? -25.449 12.291 57.884 1.00 47.75 563 ILE A N 1
ATOM 3945 C CA . ILE A 1 563 ? -24.098 12.218 58.436 1.00 47.75 563 ILE A CA 1
ATOM 3946 C C . ILE A 1 563 ? -24.182 11.496 59.790 1.00 47.75 563 ILE A C 1
ATOM 3948 O O . ILE A 1 563 ? -25.058 11.817 60.599 1.00 47.75 563 ILE A O 1
ATOM 3952 N N . ASN A 1 564 ? -23.272 10.563 60.090 1.00 46.84 564 ASN A N 1
ATOM 3953 C CA . ASN A 1 564 ? -23.222 9.959 61.424 1.00 46.84 564 ASN A CA 1
ATOM 3954 C C . ASN A 1 564 ? -22.696 10.954 62.493 1.00 46.84 564 ASN A C 1
ATOM 3956 O O . ASN A 1 564 ? -22.164 12.021 62.181 1.00 46.84 564 ASN A O 1
ATOM 3960 N N . ASN A 1 565 ? -22.791 10.591 63.779 1.00 42.78 565 ASN A N 1
ATOM 3961 C CA . ASN A 1 565 ? -22.351 11.441 64.905 1.00 42.78 565 ASN A CA 1
ATOM 3962 C C . ASN A 1 565 ? -20.830 11.744 64.947 1.00 42.78 565 ASN A C 1
ATOM 3964 O O . ASN A 1 565 ? -20.381 12.468 65.835 1.00 42.78 565 ASN A O 1
ATOM 3968 N N . GLU A 1 566 ? -20.040 11.182 64.031 1.00 49.03 566 GLU A N 1
ATOM 3969 C CA . GLU A 1 566 ? -18.581 11.312 63.928 1.00 49.03 566 GLU A CA 1
ATOM 3970 C C . GLU A 1 566 ? -18.150 12.021 62.627 1.00 49.03 566 GLU A C 1
ATOM 3972 O O . GLU A 1 566 ? -16.967 12.042 62.292 1.00 49.03 566 GLU A O 1
ATOM 3977 N N . ASN A 1 567 ? -19.095 12.633 61.898 1.00 45.56 567 ASN A N 1
ATOM 3978 C CA . ASN A 1 567 ? -18.869 13.262 60.593 1.00 45.56 567 ASN A CA 1
ATOM 3979 C C . ASN A 1 567 ? -18.378 12.282 59.503 1.00 45.56 567 ASN A C 1
ATOM 3981 O O . ASN A 1 567 ? -17.586 12.647 58.631 1.00 45.56 567 ASN A O 1
ATOM 3985 N N . GLN A 1 568 ? -18.853 11.034 59.535 1.00 45.69 568 GLN A N 1
ATOM 3986 C CA . GLN A 1 568 ? -18.600 10.017 58.509 1.00 45.69 568 GLN A CA 1
ATOM 3987 C C . GLN A 1 568 ? -19.903 9.586 57.805 1.00 45.69 568 GLN A C 1
ATOM 3989 O O . GLN A 1 568 ? -20.958 9.539 58.450 1.00 45.69 568 GLN A O 1
ATOM 3994 N N . PRO A 1 569 ? -19.844 9.256 56.501 1.00 47.34 569 PRO A N 1
ATOM 3995 C CA . PRO A 1 569 ? -20.915 8.539 55.813 1.00 47.34 569 PRO A CA 1
ATOM 3996 C C . PRO A 1 569 ? -20.978 7.080 56.289 1.00 47.34 569 PRO A C 1
ATOM 3998 O O . PRO A 1 569 ? -20.004 6.583 56.859 1.00 47.34 569 PRO A O 1
ATOM 4001 N N . GLN A 1 570 ? -22.111 6.396 56.090 1.00 50.75 570 GLN A N 1
ATOM 4002 C CA . GLN A 1 570 ? -22.335 5.087 56.727 1.00 50.75 570 GLN A CA 1
ATOM 4003 C C . GLN A 1 570 ? -22.773 3.936 55.802 1.00 50.75 570 GLN A C 1
ATOM 4005 O O . GLN A 1 570 ? -22.612 2.787 56.208 1.00 50.75 570 GLN A O 1
ATOM 4010 N N . TYR A 1 571 ? -23.263 4.218 54.589 1.00 52.59 571 TYR A N 1
ATOM 4011 C CA . TYR A 1 571 ? -23.674 3.220 53.587 1.00 52.59 571 TYR A CA 1
ATOM 4012 C C . TYR A 1 571 ? -23.305 3.712 52.183 1.00 52.59 571 TYR A C 1
ATOM 4014 O O . TYR A 1 571 ? -23.362 4.919 51.939 1.00 52.59 571 TYR A O 1
ATOM 4022 N N . ASP A 1 572 ? -22.911 2.798 51.293 1.00 65.25 572 ASP A N 1
ATOM 4023 C CA . ASP A 1 572 ? -22.475 3.115 49.926 1.00 65.25 572 ASP A CA 1
ATOM 4024 C C . ASP A 1 572 ? -23.609 2.846 48.895 1.00 65.25 572 ASP A C 1
ATOM 4026 O O . ASP A 1 572 ? -23.442 3.117 47.710 1.00 65.25 572 ASP A O 1
ATOM 4030 N N . GLU A 1 573 ? -24.780 2.333 49.300 1.00 76.19 573 GLU A N 1
ATOM 4031 C CA . GLU A 1 573 ? -25.860 1.886 48.404 1.00 76.19 573 GLU A CA 1
ATOM 4032 C C . GLU A 1 573 ? -27.296 2.218 48.879 1.00 76.19 573 GLU A C 1
ATOM 4034 O O . GLU A 1 573 ? -27.565 2.303 50.077 1.00 76.19 573 GLU A O 1
ATOM 4039 N N . ALA A 1 574 ? -28.249 2.373 47.944 1.00 74.62 574 ALA A N 1
ATOM 4040 C CA . ALA A 1 574 ? -29.678 2.562 48.258 1.00 74.62 574 ALA A CA 1
ATOM 4041 C C . ALA A 1 574 ? -30.443 1.230 48.399 1.00 74.62 574 ALA A C 1
ATOM 4043 O O . ALA A 1 574 ? -31.211 1.030 49.347 1.00 74.62 574 ALA A O 1
ATOM 4044 N N . ILE A 1 575 ? -30.225 0.313 47.451 1.00 78.75 575 ILE A N 1
ATOM 4045 C CA . ILE A 1 575 ? -30.794 -1.039 47.417 1.00 78.75 575 ILE A CA 1
ATOM 4046 C C . ILE A 1 575 ? -29.637 -2.042 47.353 1.00 78.75 575 ILE A C 1
ATOM 4048 O O . ILE A 1 575 ? -28.840 -2.003 46.418 1.00 78.75 575 ILE A O 1
ATOM 4052 N N . TYR A 1 576 ? -29.572 -2.956 48.320 1.00 81.75 576 TYR A N 1
ATOM 4053 C CA . TYR A 1 576 ? -28.608 -4.052 48.383 1.00 81.75 576 TYR A CA 1
ATOM 4054 C C . TYR A 1 576 ? -29.261 -5.384 47.997 1.00 81.75 576 TYR A C 1
ATOM 4056 O O . TYR A 1 576 ? -30.217 -5.834 48.639 1.00 81.75 576 TYR A O 1
ATOM 4064 N N . ILE A 1 577 ? -28.696 -6.070 47.004 1.00 81.00 577 ILE A N 1
ATOM 4065 C CA . ILE A 1 577 ? -29.115 -7.408 46.567 1.00 81.00 577 ILE A CA 1
ATOM 4066 C C . ILE A 1 577 ? -27.953 -8.384 46.770 1.00 81.00 577 ILE A C 1
ATOM 4068 O O . ILE A 1 577 ? -26.869 -8.171 46.239 1.00 81.00 577 ILE A O 1
ATOM 4072 N N . SER A 1 578 ? -28.145 -9.488 47.499 1.00 79.12 578 SER A N 1
ATOM 4073 C CA . SER A 1 578 ? -27.137 -10.561 47.520 1.00 79.12 578 SER A CA 1
ATOM 4074 C C . SER A 1 578 ? -27.172 -11.366 46.217 1.00 79.12 578 SER A C 1
ATOM 4076 O O . SER A 1 578 ? -28.218 -11.902 45.859 1.00 79.12 578 SER A O 1
ATOM 4078 N N . GLY A 1 579 ? -26.024 -11.573 45.565 1.00 74.94 579 GLY A N 1
ATOM 4079 C CA . GLY A 1 579 ? -25.871 -12.386 44.344 1.00 74.94 579 GLY A CA 1
ATOM 4080 C C . GLY A 1 579 ? -26.166 -13.892 44.484 1.00 74.94 579 GLY A C 1
ATOM 4081 O O . GLY A 1 579 ? -25.862 -14.666 43.580 1.00 74.94 579 GLY A O 1
ATOM 4082 N N . SER A 1 580 ? -26.727 -14.333 45.618 1.00 77.31 580 SER A N 1
ATOM 4083 C CA . SER A 1 580 ? -27.313 -15.678 45.799 1.00 77.31 580 SER A CA 1
ATOM 4084 C C . SER A 1 580 ? -28.849 -15.678 45.715 1.00 77.31 580 SER A C 1
ATOM 4086 O O . SER A 1 580 ? -29.476 -16.724 45.903 1.00 77.31 580 SER A O 1
ATOM 4088 N N . ALA A 1 581 ? -29.466 -14.510 45.514 1.00 73.94 581 ALA A N 1
ATOM 4089 C CA . ALA A 1 581 ? -30.910 -14.334 45.454 1.00 73.94 581 ALA A CA 1
ATOM 4090 C C . ALA A 1 581 ? -31.418 -14.332 44.006 1.00 73.94 581 ALA A C 1
ATOM 4092 O O . ALA A 1 581 ? -30.741 -13.842 43.103 1.00 73.94 581 ALA A O 1
ATOM 4093 N N . ASN A 1 582 ? -32.643 -14.820 43.814 1.00 78.50 582 ASN A N 1
ATOM 4094 C CA . ASN A 1 582 ? -33.413 -14.533 42.611 1.00 78.50 582 ASN A CA 1
ATOM 4095 C C . ASN A 1 582 ? -34.214 -13.253 42.861 1.00 78.50 582 ASN A C 1
ATOM 4097 O O . ASN A 1 582 ? -35.001 -13.201 43.810 1.00 78.50 582 ASN A O 1
ATOM 4101 N N . ALA A 1 583 ? -33.991 -12.220 42.055 1.00 78.50 583 ALA A N 1
ATOM 4102 C CA . ALA A 1 583 ? -34.495 -10.874 42.311 1.00 78.50 583 ALA A CA 1
ATOM 4103 C C . ALA A 1 583 ? -35.095 -10.238 41.051 1.00 78.50 583 ALA A C 1
ATOM 4105 O O . ALA A 1 583 ? -34.575 -10.399 39.949 1.00 78.50 583 ALA A O 1
ATOM 4106 N N . THR A 1 584 ? -36.177 -9.480 41.216 1.00 83.12 584 THR A N 1
ATOM 4107 C CA . THR A 1 584 ? -36.794 -8.681 40.150 1.00 83.12 584 THR A CA 1
ATOM 4108 C C . THR A 1 584 ? -37.074 -7.265 40.646 1.00 83.12 584 THR A C 1
ATOM 4110 O O . THR A 1 584 ? -37.815 -7.080 41.613 1.00 83.12 584 THR A O 1
ATOM 4113 N N . VAL A 1 585 ? -36.489 -6.265 39.991 1.00 84.19 585 VAL A N 1
ATOM 4114 C CA . VAL A 1 585 ? -36.671 -4.835 40.283 1.00 84.19 585 VAL A CA 1
ATOM 4115 C C . VAL A 1 585 ? -37.462 -4.218 39.133 1.00 84.19 585 VAL A C 1
ATOM 4117 O O . VAL A 1 585 ? -36.931 -4.079 38.037 1.00 84.19 585 VAL A O 1
ATOM 4120 N N . ARG A 1 586 ? -38.732 -3.881 39.375 1.00 84.31 586 ARG A N 1
ATOM 4121 C CA . ARG A 1 586 ? -39.697 -3.498 38.338 1.00 84.31 586 ARG A CA 1
ATOM 4122 C C . ARG A 1 586 ? -40.360 -2.153 38.629 1.00 84.31 586 ARG A C 1
ATOM 4124 O O . ARG A 1 586 ? -40.836 -1.923 39.736 1.00 84.31 586 ARG A O 1
ATOM 4131 N N . ASN A 1 587 ? -40.449 -1.262 37.643 1.00 81.81 587 ASN A N 1
ATOM 4132 C CA . ASN A 1 587 ? -41.061 0.068 37.813 1.00 81.81 587 ASN A CA 1
ATOM 4133 C C . ASN A 1 587 ? -40.530 0.847 39.050 1.00 81.81 587 ASN A C 1
ATOM 4135 O O . ASN A 1 587 ? -41.308 1.507 39.751 1.00 81.81 587 ASN A O 1
ATOM 4139 N N . VAL A 1 588 ? -39.239 0.708 39.386 1.00 83.00 588 VAL A N 1
ATOM 4140 C CA . VAL A 1 588 ? -38.641 1.302 40.600 1.00 83.00 588 VAL A CA 1
ATOM 4141 C C . VAL A 1 588 ? -37.889 2.582 40.262 1.00 83.00 588 VAL A C 1
ATOM 4143 O O . VAL A 1 588 ? -37.033 2.586 39.390 1.00 83.00 588 VAL A O 1
ATOM 4146 N N . ILE A 1 589 ? -38.156 3.660 40.996 1.00 85.44 589 ILE A N 1
ATOM 4147 C CA . ILE A 1 589 ? -37.473 4.948 40.813 1.00 85.44 589 ILE A CA 1
ATOM 4148 C C . ILE A 1 589 ? -36.606 5.231 42.046 1.00 85.44 589 ILE A C 1
ATOM 4150 O O . ILE A 1 589 ? -37.133 5.277 43.158 1.00 85.44 589 ILE A O 1
ATOM 4154 N N . VAL A 1 590 ? -35.297 5.426 41.873 1.00 85.31 590 VAL A N 1
ATOM 4155 C CA . VAL A 1 590 ? -34.342 5.751 42.952 1.00 85.31 590 VAL A CA 1
ATOM 4156 C C . VAL A 1 590 ? -33.802 7.166 42.752 1.00 85.31 590 VAL A C 1
ATOM 4158 O O . VAL A 1 590 ? -33.242 7.462 41.699 1.00 85.31 590 VAL A O 1
ATOM 4161 N N . GLU A 1 591 ? -33.959 8.035 43.758 1.00 79.25 591 GLU A N 1
ATOM 4162 C CA . GLU A 1 591 ? -33.637 9.468 43.665 1.00 79.25 591 GLU A CA 1
ATOM 4163 C C . GLU A 1 591 ? -32.862 9.991 44.899 1.00 79.25 591 GLU A C 1
ATOM 4165 O O . GLU A 1 591 ? -33.247 9.706 46.041 1.00 79.25 591 GLU A O 1
ATOM 4170 N N . PRO A 1 592 ? -31.815 10.821 44.718 1.00 72.00 592 PRO A N 1
ATOM 4171 C CA . PRO A 1 592 ? -31.175 11.562 45.808 1.00 72.00 592 PRO A CA 1
ATOM 4172 C C . PRO A 1 592 ? -31.935 12.865 46.128 1.00 72.00 592 PRO A C 1
ATOM 4174 O O . PRO A 1 592 ? -32.335 13.586 45.214 1.00 72.00 592 PRO A O 1
ATOM 4177 N N . LEU A 1 593 ? -32.107 13.209 47.414 1.00 61.06 593 LEU A N 1
ATOM 4178 C CA . LEU A 1 593 ? -32.900 14.388 47.816 1.00 61.06 593 LEU A CA 1
ATOM 4179 C C . LEU A 1 593 ? -32.159 15.739 47.764 1.00 61.06 593 LEU A C 1
ATOM 4181 O O . LEU A 1 593 ? -32.786 16.746 47.442 1.00 61.06 593 LEU A O 1
ATOM 4185 N N . GLU A 1 594 ? -30.854 15.795 48.061 1.00 57.53 594 GLU A N 1
ATOM 4186 C CA . GLU A 1 594 ? -30.062 17.043 48.056 1.00 57.53 594 GLU A CA 1
ATOM 4187 C C . GLU A 1 594 ? -28.609 16.837 47.550 1.00 57.53 594 GLU A C 1
ATOM 4189 O O . GLU A 1 594 ? -28.125 15.706 47.510 1.00 57.53 594 GLU A O 1
ATOM 4194 N N . PRO A 1 595 ? -27.884 17.900 47.124 1.00 52.41 595 PRO A N 1
ATOM 4195 C CA . PRO A 1 595 ? -26.638 17.781 46.348 1.00 52.41 595 PRO A CA 1
ATOM 4196 C C . PRO A 1 595 ? -25.324 17.817 47.166 1.00 52.41 595 PRO A C 1
ATOM 4198 O O . PRO A 1 595 ? -24.293 18.266 46.645 1.00 52.41 595 PRO A O 1
ATOM 4201 N N . GLY A 1 596 ? -25.337 17.379 48.431 1.00 54.78 596 GLY A N 1
ATOM 4202 C CA . GLY A 1 596 ? -24.136 17.231 49.271 1.00 54.78 596 GLY A CA 1
ATOM 4203 C C . GLY A 1 596 ? -23.185 16.104 48.828 1.00 54.78 596 GLY A C 1
ATOM 4204 O O . GLY A 1 596 ? -23.286 15.596 47.715 1.00 54.78 596 GLY A O 1
ATOM 4205 N N . VAL A 1 597 ? -22.237 15.721 49.692 1.00 53.56 597 VAL A N 1
ATOM 4206 C CA . VAL A 1 597 ? -21.274 14.621 49.462 1.00 53.56 597 VAL A CA 1
ATOM 4207 C C . VAL A 1 597 ? -21.473 13.579 50.559 1.00 53.56 597 VAL A C 1
ATOM 4209 O O . VAL A 1 597 ? -21.318 13.918 51.733 1.00 53.56 597 VAL A O 1
ATOM 4212 N N . TYR A 1 598 ? -21.836 12.343 50.195 1.00 64.12 598 TYR A N 1
ATOM 4213 C CA . TYR A 1 598 ? -22.490 11.423 51.141 1.00 64.12 598 TYR A CA 1
ATOM 4214 C C . TYR A 1 598 ? -21.881 10.025 51.274 1.00 64.12 598 TYR A C 1
ATOM 4216 O O . TYR A 1 598 ? -22.367 9.273 52.111 1.00 64.12 598 TYR A O 1
ATOM 4224 N N . ALA A 1 599 ? -20.848 9.659 50.508 1.00 63.38 599 ALA A N 1
ATOM 4225 C CA . ALA A 1 599 ? -20.234 8.329 50.604 1.00 63.38 599 ALA A CA 1
ATOM 4226 C C . ALA A 1 599 ? -18.800 8.262 50.042 1.00 63.38 599 ALA A C 1
ATOM 4228 O O . ALA A 1 599 ? -18.290 9.232 49.459 1.00 63.38 599 ALA A O 1
ATOM 4229 N N . THR A 1 600 ? -18.142 7.108 50.211 1.00 75.12 600 THR A N 1
ATOM 4230 C CA . THR A 1 600 ? -16.886 6.819 49.494 1.00 75.12 600 THR A CA 1
ATOM 4231 C C . THR A 1 600 ? -17.215 6.271 48.113 1.00 75.12 600 THR A C 1
ATOM 4233 O O . THR A 1 600 ? -16.774 6.856 47.121 1.00 75.12 600 THR A O 1
ATOM 4236 N N . ARG A 1 601 ? -18.063 5.238 48.048 1.00 80.50 601 ARG A N 1
ATOM 4237 C CA . ARG A 1 601 ? -18.693 4.743 46.814 1.00 80.50 601 ARG A CA 1
ATOM 4238 C C . ARG A 1 601 ? -20.206 4.992 46.900 1.00 80.50 601 ARG A C 1
ATOM 4240 O O . ARG A 1 601 ? -20.734 5.073 47.995 1.00 80.50 601 ARG A O 1
ATOM 4247 N N . ALA A 1 602 ? -20.910 5.176 45.790 1.00 82.88 602 ALA A N 1
ATOM 4248 C CA . ALA A 1 602 ? -22.357 5.412 45.797 1.00 82.88 602 ALA A CA 1
ATOM 4249 C C . ALA A 1 602 ? -23.060 4.590 44.719 1.00 82.88 602 ALA A C 1
ATOM 4251 O O . ALA A 1 602 ? -22.702 4.694 43.550 1.00 82.88 602 ALA A O 1
ATOM 4252 N N . TYR A 1 603 ? -24.095 3.848 45.103 1.00 86.50 603 TYR A N 1
ATOM 4253 C CA . TYR A 1 603 ? -24.870 2.982 44.219 1.00 86.50 603 TYR A CA 1
ATOM 4254 C C . TYR A 1 603 ? -26.376 3.210 44.386 1.00 86.50 603 TYR A C 1
ATOM 4256 O O . TYR A 1 603 ? -26.872 3.255 45.514 1.00 86.50 603 TYR A O 1
ATOM 4264 N N . ALA A 1 604 ? -27.135 3.307 43.290 1.00 85.81 604 ALA A N 1
ATOM 4265 C CA . ALA A 1 604 ? -28.601 3.262 43.383 1.00 85.81 604 ALA A CA 1
ATOM 4266 C C . ALA A 1 604 ? -29.081 1.814 43.605 1.00 85.81 604 ALA A C 1
ATOM 4268 O O . ALA A 1 604 ? -29.907 1.562 44.482 1.00 85.81 604 ALA A O 1
ATOM 4269 N N . VAL A 1 605 ? -28.483 0.849 42.901 1.00 87.31 605 VAL A N 1
ATOM 4270 C CA . VAL A 1 605 ? -28.583 -0.587 43.206 1.00 87.31 605 VAL A CA 1
ATOM 4271 C C . VAL A 1 605 ? -27.175 -1.176 43.296 1.00 87.31 605 VAL A C 1
ATOM 4273 O O . VAL A 1 605 ? -26.361 -0.962 42.399 1.00 87.31 605 VAL A O 1
ATOM 4276 N N . TYR A 1 606 ? -26.890 -1.935 44.355 1.00 86.69 606 TYR A N 1
ATOM 4277 C CA . TYR A 1 606 ? -25.647 -2.689 44.513 1.00 86.69 606 TYR A CA 1
ATOM 4278 C C . TYR A 1 606 ? -25.919 -4.189 44.662 1.00 86.69 606 TYR A C 1
ATOM 4280 O O . TYR A 1 606 ? -26.670 -4.627 45.538 1.00 86.69 606 TYR A O 1
ATOM 4288 N N . ILE A 1 607 ? -25.284 -4.985 43.806 1.00 84.94 607 ILE A N 1
ATOM 4289 C CA . ILE A 1 607 ? -25.357 -6.445 43.796 1.00 84.94 607 ILE A CA 1
ATOM 4290 C C . ILE A 1 607 ? -24.100 -6.982 44.490 1.00 84.94 607 ILE A C 1
ATOM 4292 O O . ILE A 1 607 ? -23.014 -7.062 43.912 1.00 84.94 607 ILE A O 1
ATOM 4296 N N . GLY A 1 608 ? -24.252 -7.322 45.768 1.00 78.69 608 GLY A N 1
ATOM 4297 C CA . GLY A 1 608 ? -23.207 -7.888 46.613 1.00 78.69 608 GLY A CA 1
ATOM 4298 C C . GLY A 1 608 ? -22.950 -9.382 46.359 1.00 78.69 608 GLY A C 1
ATOM 4299 O O . GLY A 1 608 ? -23.647 -10.025 45.572 1.00 78.69 608 GLY A O 1
ATOM 4300 N N . PRO A 1 609 ? -21.955 -9.979 47.038 1.00 77.06 609 PRO A N 1
ATOM 4301 C CA . PRO A 1 609 ? -21.484 -11.318 46.709 1.00 77.06 609 PRO A CA 1
ATOM 4302 C C . PRO A 1 609 ? -22.468 -12.462 46.969 1.00 77.06 609 PRO A C 1
ATOM 4304 O O . PRO A 1 609 ? -23.311 -12.421 47.871 1.00 77.06 609 PRO A O 1
ATOM 4307 N N . GLY A 1 610 ? -22.328 -13.511 46.154 1.00 71.44 610 GLY A N 1
ATOM 4308 C CA . GLY A 1 610 ? -23.145 -14.715 46.207 1.00 71.44 610 GLY A CA 1
ATOM 4309 C C . GLY A 1 610 ? -22.957 -15.652 45.011 1.00 71.44 610 GLY A C 1
ATOM 4310 O O . GLY A 1 610 ? -22.182 -15.350 44.100 1.00 71.44 610 GLY A O 1
ATOM 4311 N N . ASN A 1 611 ? -23.670 -16.782 45.043 1.00 71.88 611 ASN A N 1
ATOM 4312 C CA . ASN A 1 611 ? -23.578 -17.864 44.061 1.00 71.88 611 ASN A CA 1
ATOM 4313 C C . ASN A 1 611 ? -24.978 -18.271 43.561 1.00 71.88 611 ASN A C 1
ATOM 4315 O O . ASN A 1 611 ? -25.849 -18.596 44.369 1.00 71.88 611 ASN A O 1
ATOM 4319 N N . GLY A 1 612 ? -25.167 -18.340 42.242 1.00 69.44 612 GLY A N 1
ATOM 4320 C CA . GLY A 1 612 ? -26.314 -18.962 41.570 1.00 69.44 612 GLY A CA 1
ATOM 4321 C C . GLY A 1 612 ? -27.612 -18.149 41.465 1.00 69.44 612 GLY A C 1
ATOM 4322 O O . GLY A 1 612 ? -28.583 -18.680 40.936 1.00 69.44 612 GLY A O 1
ATOM 4323 N N . GLY A 1 613 ? -27.665 -16.899 41.939 1.00 75.75 613 GLY A N 1
ATOM 4324 C CA . GLY A 1 613 ? -28.858 -16.046 41.816 1.00 75.75 613 GLY A CA 1
ATOM 4325 C C . GLY A 1 613 ? -29.104 -15.523 40.393 1.00 75.75 613 GLY A C 1
ATOM 4326 O O . GLY A 1 613 ? -28.153 -15.323 39.645 1.00 75.75 613 GLY A O 1
ATOM 4327 N N . THR A 1 614 ? -30.360 -15.283 40.014 1.00 80.06 614 THR A N 1
ATOM 4328 C CA . THR A 1 614 ? -30.740 -14.610 38.750 1.00 80.06 614 THR A CA 1
ATOM 4329 C C . THR A 1 614 ? -31.368 -13.251 39.044 1.00 80.06 614 THR A C 1
ATOM 4331 O O . THR A 1 614 ? -32.286 -13.169 39.862 1.00 80.06 614 THR A O 1
ATOM 4334 N N . ILE A 1 615 ? -30.901 -12.185 38.392 1.00 85.00 615 ILE A N 1
ATOM 4335 C CA . ILE A 1 615 ? -31.366 -10.817 38.662 1.00 85.00 615 ILE A CA 1
ATOM 4336 C C . ILE A 1 615 ? -31.963 -10.206 37.392 1.00 85.00 615 ILE A C 1
ATOM 4338 O O . ILE A 1 615 ? -31.310 -10.166 36.353 1.00 85.00 615 ILE A O 1
ATOM 4342 N N . LEU A 1 616 ? -33.200 -9.722 37.499 1.00 87.56 616 LEU A N 1
ATOM 4343 C CA . LEU A 1 616 ? -33.935 -9.013 36.452 1.00 87.56 616 LEU A CA 1
ATOM 4344 C C . LEU A 1 616 ? -34.219 -7.572 36.898 1.00 87.56 616 LEU A C 1
ATOM 4346 O O . LEU A 1 616 ? -34.672 -7.350 38.023 1.00 87.56 616 LEU A O 1
ATOM 4350 N N . ILE A 1 617 ? -33.988 -6.602 36.020 1.00 89.44 617 ILE A N 1
ATOM 4351 C CA . ILE A 1 617 ? -34.361 -5.196 36.215 1.00 89.44 617 ILE A CA 1
ATOM 4352 C C . ILE A 1 617 ? -35.190 -4.765 35.003 1.00 89.44 617 ILE A C 1
ATOM 4354 O O . ILE A 1 617 ? -34.677 -4.780 33.889 1.00 89.44 617 ILE A O 1
ATOM 4358 N N . ASP A 1 618 ? -36.464 -4.421 35.185 1.00 87.25 618 ASP A N 1
ATOM 4359 C CA . ASP A 1 618 ? -37.370 -4.175 34.056 1.00 87.25 618 ASP A CA 1
ATOM 4360 C C . ASP A 1 618 ? -38.466 -3.119 34.310 1.00 87.25 618 ASP A C 1
ATOM 4362 O O . ASP A 1 618 ? -38.567 -2.497 35.377 1.00 87.25 618 ASP A O 1
ATOM 4366 N N . GLY A 1 619 ? -39.284 -2.871 33.285 1.00 76.62 619 GLY A N 1
ATOM 4367 C CA . GLY A 1 619 ? -40.353 -1.870 33.312 1.00 76.62 619 GLY A CA 1
ATOM 4368 C C . GLY A 1 619 ? -39.824 -0.435 33.383 1.00 76.62 619 GLY A C 1
ATOM 4369 O O . GLY A 1 619 ? -38.682 -0.160 33.029 1.00 76.62 619 GLY A O 1
ATOM 4370 N N . LEU A 1 620 ? -40.649 0.498 33.868 1.00 79.50 620 LEU A N 1
ATOM 4371 C CA . LEU A 1 620 ? -40.287 1.919 33.997 1.00 79.50 620 LEU A CA 1
ATOM 4372 C C . LEU A 1 620 ? -39.394 2.161 35.229 1.00 79.50 620 LEU A C 1
ATOM 4374 O O . LEU A 1 620 ? -39.782 2.850 36.175 1.00 79.50 620 LEU A O 1
ATOM 4378 N N . THR A 1 621 ? -38.227 1.520 35.246 1.00 86.81 621 THR A N 1
ATOM 4379 C CA . THR A 1 621 ? -37.234 1.602 36.322 1.00 86.81 621 THR A CA 1
ATOM 4380 C C . THR A 1 621 ? -36.206 2.691 36.012 1.00 86.81 621 THR A C 1
ATOM 4382 O O . THR A 1 621 ? -35.611 2.697 34.938 1.00 86.81 621 THR A O 1
ATOM 4385 N N . GLU A 1 622 ? -35.981 3.605 36.955 1.00 90.19 622 GLU A N 1
ATOM 4386 C CA . GLU A 1 622 ? -35.074 4.753 36.827 1.00 90.19 622 GLU A CA 1
ATOM 4387 C C . GLU A 1 622 ? -34.113 4.797 38.027 1.00 90.19 622 GLU A C 1
ATOM 4389 O O . GLU A 1 622 ? -34.534 4.960 39.174 1.00 90.19 622 GLU A O 1
ATOM 4394 N N . LEU A 1 623 ? -32.810 4.643 37.780 1.00 91.81 623 LEU A N 1
ATOM 4395 C CA . LEU A 1 623 ? -31.783 4.519 38.817 1.00 91.81 623 LEU A CA 1
ATOM 4396 C C . LEU A 1 623 ? -30.852 5.739 38.820 1.00 91.81 623 LEU A C 1
ATOM 4398 O O . LEU A 1 623 ? -30.039 5.895 37.909 1.00 91.81 623 LEU A O 1
ATOM 4402 N N . ARG A 1 624 ? -30.934 6.590 39.857 1.00 88.44 624 ARG A N 1
ATOM 4403 C CA . ARG A 1 624 ? -30.035 7.745 40.055 1.00 88.44 624 ARG A CA 1
ATOM 4404 C C . ARG A 1 624 ? -29.310 7.672 41.414 1.00 88.44 624 ARG A C 1
ATOM 4406 O O . ARG A 1 624 ? -29.968 7.742 42.453 1.00 88.44 624 ARG A O 1
ATOM 4413 N N . PRO A 1 625 ? -27.971 7.543 41.449 1.00 85.12 625 PRO A N 1
ATOM 4414 C CA . PRO A 1 625 ? -27.196 7.438 42.682 1.00 85.12 625 PRO A CA 1
ATOM 4415 C C . PRO A 1 625 ? -26.889 8.817 43.294 1.00 85.12 625 PRO A C 1
ATOM 4417 O O . PRO A 1 625 ? -26.883 9.837 42.596 1.00 85.12 625 PRO A O 1
ATOM 4420 N N . PRO A 1 626 ? -26.573 8.877 44.601 1.00 76.69 626 PRO A N 1
ATOM 4421 C CA . PRO A 1 626 ? -26.072 10.088 45.239 1.00 76.69 626 PRO A CA 1
ATOM 4422 C C . PRO A 1 626 ? -24.605 10.377 44.865 1.00 76.69 626 PRO A C 1
ATOM 4424 O O . PRO A 1 626 ? -23.898 9.567 44.259 1.00 76.69 626 PRO A O 1
ATOM 4427 N N . ARG A 1 627 ? -24.122 11.559 45.264 1.00 80.19 627 ARG A N 1
ATOM 4428 C CA . ARG A 1 627 ? -22.722 11.969 45.084 1.00 80.19 627 ARG A CA 1
ATOM 4429 C C . ARG A 1 627 ? -21.783 11.293 46.082 1.00 80.19 627 ARG A C 1
ATOM 4431 O O . ARG A 1 627 ? -22.071 11.243 47.281 1.00 80.19 627 ARG A O 1
ATOM 4438 N N . ALA A 1 628 ? -20.609 10.901 45.602 1.00 79.06 628 ALA A N 1
ATOM 4439 C CA . ALA A 1 628 ? -19.565 10.247 46.385 1.00 79.06 628 ALA A CA 1
ATOM 4440 C C . ALA A 1 628 ? -18.195 10.902 46.181 1.00 79.06 628 ALA A C 1
ATOM 4442 O O . ALA A 1 628 ? -18.028 11.796 45.354 1.00 79.06 628 ALA A O 1
ATOM 4443 N N . SER A 1 629 ? -17.201 10.460 46.952 1.00 79.50 629 SER A N 1
ATOM 4444 C CA . SER A 1 629 ? -15.828 10.959 46.833 1.00 79.50 629 SER A CA 1
ATOM 4445 C C . SER A 1 629 ? -14.963 10.161 45.850 1.00 79.50 629 SER A C 1
ATOM 4447 O O . SER A 1 629 ? -14.171 10.788 45.148 1.00 79.50 629 SER A O 1
ATOM 4449 N N . SER A 1 630 ? -15.117 8.834 45.717 1.00 84.06 630 SER A N 1
ATOM 4450 C CA . SER A 1 630 ? -14.284 8.020 44.808 1.00 84.06 630 SER A CA 1
ATOM 4451 C C . SER A 1 630 ? -15.032 7.373 43.637 1.00 84.06 630 SER A C 1
ATOM 4453 O O . SER A 1 630 ? -14.520 7.445 42.521 1.00 84.06 630 SER A O 1
ATOM 4455 N N . VAL A 1 631 ? -16.222 6.796 43.842 1.00 86.12 631 VAL A N 1
ATOM 4456 C CA . VAL A 1 631 ? -17.018 6.128 42.784 1.00 86.12 631 VAL A CA 1
ATOM 4457 C C . VAL A 1 631 ? -18.506 6.437 42.950 1.00 86.12 631 VAL A C 1
ATOM 4459 O O . VAL A 1 631 ? -19.006 6.382 44.066 1.00 86.12 631 VAL A O 1
ATOM 4462 N N . SER A 1 632 ? -19.239 6.721 41.874 1.00 87.62 632 SER A N 1
ATOM 4463 C CA . SER A 1 632 ? -20.710 6.794 41.897 1.00 87.62 632 SER A CA 1
ATOM 4464 C C . SER A 1 632 ? -21.291 6.113 40.657 1.00 87.62 632 SER A C 1
ATOM 4466 O O . SER A 1 632 ? -20.921 6.482 39.545 1.00 87.62 632 SER A O 1
ATOM 4468 N N . ALA A 1 633 ? -22.170 5.123 40.832 1.00 88.38 633 ALA A N 1
ATOM 4469 C CA . ALA A 1 633 ? -22.740 4.339 39.741 1.00 88.38 633 ALA A CA 1
ATOM 4470 C C . ALA A 1 633 ? -24.239 4.051 39.912 1.00 88.38 633 ALA A C 1
ATOM 4472 O O . ALA A 1 633 ? -24.721 3.868 41.029 1.00 88.38 633 ALA A O 1
ATOM 4473 N N . GLY A 1 634 ? -24.993 3.986 38.814 1.00 85.12 634 GLY A N 1
ATOM 4474 C CA . GLY A 1 634 ? -26.415 3.629 38.864 1.00 85.12 634 GLY A CA 1
ATOM 4475 C C . GLY A 1 634 ? -26.615 2.185 39.329 1.00 85.12 634 GLY A C 1
ATOM 4476 O O . GLY A 1 634 ? -27.333 1.928 40.298 1.00 85.12 634 GLY A O 1
ATOM 4477 N N . LEU A 1 635 ? -25.901 1.253 38.699 1.00 88.31 635 LEU A N 1
ATOM 4478 C CA . LEU A 1 635 ? -25.877 -0.165 39.061 1.00 88.31 635 LEU A CA 1
ATOM 4479 C C . LEU A 1 635 ? -24.435 -0.620 39.327 1.00 88.31 635 LEU A C 1
ATOM 4481 O O . LEU A 1 635 ? -23.597 -0.569 38.433 1.00 88.31 635 LEU A O 1
ATOM 4485 N N . GLY A 1 636 ? -24.135 -1.078 40.542 1.00 84.50 636 GLY A N 1
ATOM 4486 C CA . GLY A 1 636 ? -22.829 -1.647 40.899 1.00 84.50 636 GLY A CA 1
ATOM 4487 C C . GLY A 1 636 ? -22.914 -3.141 41.195 1.00 84.50 636 GLY A C 1
ATOM 4488 O O . GLY A 1 636 ? -23.868 -3.593 41.824 1.00 84.50 636 GLY A O 1
ATOM 4489 N N . ILE A 1 637 ? -21.923 -3.921 40.766 1.00 78.94 637 ILE A N 1
ATOM 4490 C CA . ILE A 1 637 ? -21.883 -5.382 40.938 1.00 78.94 637 ILE A CA 1
ATOM 4491 C C . ILE A 1 637 ? -20.510 -5.787 41.472 1.00 78.94 637 ILE A C 1
ATOM 4493 O O . ILE A 1 637 ? -19.477 -5.465 40.885 1.00 78.94 637 ILE A O 1
ATOM 4497 N N . ALA A 1 638 ? -20.500 -6.499 42.597 1.00 72.06 638 ALA A N 1
ATOM 4498 C CA . ALA A 1 638 ? -19.290 -6.858 43.326 1.00 72.06 638 ALA A CA 1
ATOM 4499 C C . ALA A 1 638 ? -18.364 -7.824 42.560 1.00 72.06 638 ALA A C 1
ATOM 4501 O O . ALA A 1 638 ? -18.797 -8.628 41.735 1.00 72.06 638 ALA A O 1
ATOM 4502 N N . ALA A 1 639 ? -17.074 -7.799 42.905 1.00 61.38 639 ALA A N 1
ATOM 4503 C CA . ALA A 1 639 ? -16.084 -8.743 42.392 1.00 61.38 639 ALA A CA 1
ATOM 4504 C C . ALA A 1 639 ? -16.179 -10.129 43.061 1.00 61.38 639 ALA A C 1
ATOM 4506 O O . ALA A 1 639 ? -16.565 -10.252 44.225 1.00 61.38 639 ALA A O 1
ATOM 4507 N N . GLY A 1 640 ? -15.776 -11.180 42.335 1.00 57.81 640 GLY A N 1
ATOM 4508 C CA . GLY A 1 640 ? -15.682 -12.552 42.865 1.00 57.81 640 GLY A CA 1
ATOM 4509 C C . GLY A 1 640 ? -17.020 -13.283 43.050 1.00 57.81 640 GLY A C 1
ATOM 4510 O O . GLY A 1 640 ? -17.104 -14.218 43.844 1.00 57.81 640 GLY A O 1
ATOM 4511 N N . VAL A 1 641 ? -18.067 -12.848 42.349 1.00 55.81 641 VAL A N 1
ATOM 4512 C CA . VAL A 1 641 ? -19.446 -13.350 42.489 1.00 55.81 641 VAL A CA 1
ATOM 4513 C C . VAL A 1 641 ? -19.791 -14.356 41.390 1.00 55.81 641 VAL A C 1
ATOM 4515 O O . VAL A 1 641 ? -19.299 -14.206 40.272 1.00 55.81 641 VAL A O 1
ATOM 4518 N N . THR A 1 642 ? -20.648 -15.343 41.687 1.00 54.81 642 THR A N 1
ATOM 4519 C CA . THR A 1 642 ? -21.119 -16.366 40.722 1.00 54.81 642 THR A CA 1
ATOM 4520 C C . THR A 1 642 ? -22.658 -16.470 40.521 1.00 54.81 642 THR A C 1
ATOM 4522 O O . THR A 1 642 ? -23.169 -17.590 40.441 1.00 54.81 642 THR A O 1
ATOM 4525 N N . PRO A 1 643 ? -23.464 -15.379 40.499 1.00 53.28 643 PRO A N 1
ATOM 4526 C CA . PRO A 1 643 ? -24.858 -15.423 40.033 1.00 53.28 643 PRO A CA 1
ATOM 4527 C C . PRO A 1 643 ? -24.986 -15.985 38.607 1.00 53.28 643 PRO A C 1
ATOM 4529 O O . PRO A 1 643 ? -24.094 -15.834 37.781 1.00 53.28 643 PRO A O 1
ATOM 4532 N N . ALA A 1 644 ? -26.118 -16.621 38.312 1.00 58.97 644 ALA A N 1
ATOM 4533 C CA . ALA A 1 644 ? -26.362 -17.312 37.050 1.00 58.97 644 ALA A CA 1
ATOM 4534 C C . ALA A 1 644 ? -26.581 -16.366 35.853 1.00 58.97 644 ALA A C 1
ATOM 4536 O O . ALA A 1 644 ? -26.275 -16.749 34.729 1.00 58.97 644 ALA A O 1
ATOM 4537 N N . SER A 1 645 ? -27.135 -15.166 36.070 1.00 77.38 645 SER A N 1
ATOM 4538 C CA . SER A 1 645 ? -27.264 -14.108 35.049 1.00 77.38 645 SER A CA 1
ATOM 4539 C C . SER A 1 645 ? -27.781 -12.786 35.636 1.00 77.38 645 SER A C 1
ATOM 4541 O O . SER A 1 645 ? -28.474 -12.772 36.661 1.00 77.38 645 SER A O 1
ATOM 4543 N N . LEU A 1 646 ? -27.469 -11.684 34.948 1.00 86.00 646 LEU A N 1
ATOM 4544 C CA . LEU A 1 646 ? -28.132 -10.384 35.082 1.00 86.00 646 LEU A CA 1
ATOM 4545 C C . LEU A 1 646 ? -28.821 -10.025 33.758 1.00 86.00 646 LEU A C 1
ATOM 4547 O O . LEU A 1 646 ? -28.189 -10.086 32.706 1.00 86.00 646 LEU A O 1
ATOM 4551 N N . SER A 1 647 ? -30.082 -9.602 33.819 1.00 91.06 647 SER A N 1
ATOM 4552 C CA . SER A 1 647 ? -30.835 -9.070 32.681 1.00 91.06 647 SER A CA 1
ATOM 4553 C C . SER A 1 647 ? -31.459 -7.716 33.021 1.00 91.06 647 SER A C 1
ATOM 4555 O O . SER A 1 647 ? -32.026 -7.547 34.105 1.00 91.06 647 SER A O 1
ATOM 4557 N N . VAL A 1 648 ? -31.361 -6.757 32.102 1.00 92.69 648 VAL A N 1
ATOM 4558 C CA . VAL A 1 648 ? -31.970 -5.424 32.193 1.00 92.69 648 VAL A CA 1
ATOM 4559 C C . VAL A 1 648 ? -32.773 -5.157 30.916 1.00 92.69 648 VAL A C 1
ATOM 4561 O O . VAL A 1 648 ? -32.210 -5.259 29.828 1.00 92.69 648 VAL A O 1
ATOM 4564 N N . ASP A 1 649 ? -34.057 -4.807 31.036 1.00 94.81 649 ASP A N 1
ATOM 4565 C CA . ASP A 1 649 ? -34.941 -4.504 29.894 1.00 94.81 649 ASP A CA 1
ATOM 4566 C C . ASP A 1 649 ? -35.756 -3.215 30.113 1.00 94.81 649 ASP A C 1
ATOM 4568 O O . ASP A 1 649 ? -36.583 -3.131 31.023 1.00 94.81 649 ASP A O 1
ATOM 4572 N N . GLY A 1 650 ? -35.521 -2.193 29.285 1.00 91.88 650 GLY A N 1
ATOM 4573 C CA . GLY A 1 650 ? -36.304 -0.946 29.272 1.00 91.88 650 GLY A CA 1
ATOM 4574 C C . GLY A 1 650 ? -36.034 0.051 30.412 1.00 91.88 650 GLY A C 1
ATOM 4575 O O . GLY A 1 650 ? -36.797 1.004 30.577 1.00 91.88 650 GLY A O 1
ATOM 4576 N N . ALA A 1 651 ? -34.978 -0.149 31.208 1.00 92.44 651 ALA A N 1
ATOM 4577 C CA . ALA A 1 651 ? -34.627 0.723 32.333 1.00 92.44 651 ALA A CA 1
ATOM 4578 C C . ALA A 1 651 ? -33.799 1.961 31.920 1.00 92.44 651 ALA A C 1
ATOM 4580 O O . ALA A 1 651 ? -33.119 1.962 30.894 1.00 92.44 651 ALA A O 1
ATOM 4581 N N . SER A 1 652 ? -33.796 2.992 32.772 1.00 94.50 652 SER A N 1
ATOM 4582 C CA . SER A 1 652 ? -32.933 4.178 32.665 1.00 94.50 652 SER A CA 1
ATOM 4583 C C . SER A 1 652 ? -31.947 4.222 33.836 1.00 94.50 652 SER A C 1
ATOM 4585 O O . SER A 1 652 ? -32.356 4.241 34.998 1.00 94.50 652 SER A O 1
ATOM 4587 N N . ILE A 1 653 ? -30.643 4.210 33.562 1.00 93.88 653 ILE A N 1
ATOM 4588 C CA . ILE A 1 653 ? -29.580 4.065 34.567 1.00 93.88 653 ILE A CA 1
ATOM 4589 C C . ILE A 1 653 ? -28.583 5.217 34.431 1.00 93.88 653 ILE A C 1
ATOM 4591 O O . ILE A 1 653 ? -27.968 5.395 33.385 1.00 93.88 653 ILE A O 1
ATOM 4595 N N . HIS A 1 654 ? -28.392 5.989 35.500 1.00 90.94 654 HIS A N 1
ATOM 4596 C CA . HIS A 1 654 ? -27.553 7.188 35.477 1.00 90.94 654 HIS A CA 1
ATOM 4597 C C . HIS A 1 654 ? -26.390 7.082 36.472 1.00 90.94 654 HIS A C 1
ATOM 4599 O O . HIS A 1 654 ? -26.558 6.563 37.573 1.00 90.94 654 HIS A O 1
ATOM 4605 N N . GLY A 1 655 ? -25.224 7.621 36.125 1.00 87.06 655 GLY A N 1
ATOM 4606 C CA . GLY A 1 655 ? -24.099 7.839 37.034 1.00 87.06 655 GLY A CA 1
ATOM 4607 C C . GLY A 1 655 ? -24.217 9.161 37.796 1.00 87.06 655 GLY A C 1
ATOM 4608 O O . GLY A 1 655 ? -24.841 10.119 37.338 1.00 87.06 655 GLY A O 1
ATOM 4609 N N . GLY A 1 656 ? -23.614 9.235 38.984 1.00 84.25 656 GLY A N 1
ATOM 4610 C CA . GLY A 1 656 ? -23.654 10.434 39.830 1.00 84.25 656 GLY A CA 1
ATOM 4611 C C . GLY A 1 656 ? -22.431 11.342 39.669 1.00 84.25 656 GLY A C 1
ATOM 4612 O O . GLY A 1 656 ? -21.709 11.298 38.674 1.00 84.25 656 GLY A O 1
ATOM 4613 N N . THR A 1 657 ? -22.172 12.190 40.668 1.00 85.12 657 THR A N 1
ATOM 4614 C CA . THR A 1 657 ? -20.931 12.986 40.741 1.00 85.12 657 THR A CA 1
ATOM 4615 C C . THR A 1 657 ? -19.938 12.329 41.703 1.00 85.12 657 THR A C 1
ATOM 4617 O O . THR A 1 657 ? -20.274 12.160 42.877 1.00 85.12 657 THR A O 1
ATOM 4620 N N . ALA A 1 658 ? -18.736 11.986 41.230 1.00 85.31 658 ALA A N 1
ATOM 4621 C CA . ALA A 1 658 ? -17.633 11.440 42.036 1.00 85.31 658 ALA A CA 1
ATOM 4622 C C . ALA A 1 658 ? -16.292 11.513 41.275 1.00 85.31 658 ALA A C 1
ATOM 4624 O O . ALA A 1 658 ? -16.251 11.980 40.138 1.00 85.31 658 ALA A O 1
ATOM 4625 N N . SER A 1 659 ? -15.184 11.048 41.872 1.00 85.81 659 SER A N 1
ATOM 4626 C CA . SER A 1 659 ? -13.885 10.982 41.169 1.00 85.81 659 SER A CA 1
ATOM 4627 C C . SER A 1 659 ? -13.869 9.999 39.991 1.00 85.81 659 SER A C 1
ATOM 4629 O O . SER A 1 659 ? -13.091 10.208 39.068 1.00 85.81 659 SER A O 1
ATOM 4631 N N . ASN A 1 660 ? -14.726 8.973 40.007 1.00 87.25 660 ASN A N 1
ATOM 4632 C CA . ASN A 1 660 ? -15.073 8.131 38.861 1.00 87.25 660 ASN A CA 1
ATOM 4633 C C . ASN A 1 660 ? -16.602 7.980 38.820 1.00 87.25 660 ASN A C 1
ATOM 4635 O O . ASN A 1 660 ? -17.219 7.880 39.886 1.00 87.25 660 ASN A O 1
ATOM 4639 N N . SER A 1 661 ? -17.221 7.968 37.639 1.00 89.88 661 SER A N 1
ATOM 4640 C CA . SER A 1 661 ? -18.687 7.916 37.511 1.00 89.88 661 SER A CA 1
ATOM 4641 C C . SER A 1 661 ? -19.144 6.946 36.428 1.00 89.88 661 SER A C 1
ATOM 4643 O O . SER A 1 661 ? -18.732 7.077 35.280 1.00 89.88 661 SER A O 1
ATOM 4645 N N . TYR A 1 662 ? -20.010 5.996 36.774 1.00 91.88 662 TYR A N 1
ATOM 4646 C CA . TYR A 1 662 ? -20.426 4.930 35.861 1.00 91.88 662 TYR A CA 1
ATOM 4647 C C . TYR A 1 662 ? -21.947 4.864 35.705 1.00 91.88 662 TYR A C 1
ATOM 4649 O O . TYR A 1 662 ? -22.680 5.161 36.645 1.00 91.88 662 TYR A O 1
ATOM 4657 N N . GLY A 1 663 ? -22.455 4.434 34.552 1.00 91.44 663 GLY A N 1
ATOM 4658 C CA . GLY A 1 663 ? -23.842 3.962 34.479 1.00 91.44 663 GLY A CA 1
ATOM 4659 C C . GLY A 1 663 ? -23.958 2.607 35.182 1.00 91.44 663 GLY A C 1
ATOM 4660 O O . GLY A 1 663 ? -24.650 2.474 36.197 1.00 91.44 663 GLY A O 1
ATOM 4661 N N . ILE A 1 664 ? -23.184 1.631 34.699 1.00 91.44 664 ILE A N 1
ATOM 4662 C CA . ILE A 1 664 ? -23.017 0.297 35.292 1.00 91.44 664 ILE A CA 1
ATOM 4663 C C . ILE A 1 664 ? -21.533 0.043 35.624 1.00 91.44 664 ILE A C 1
ATOM 4665 O O . ILE A 1 664 ? -20.671 0.229 34.770 1.00 91.44 664 ILE A O 1
ATOM 4669 N N . GLU A 1 665 ? -21.238 -0.425 36.842 1.00 89.62 665 GLU A N 1
ATOM 4670 C CA . GLU A 1 665 ? -19.919 -0.924 37.276 1.00 89.62 665 GLU A CA 1
ATOM 4671 C C . GLU A 1 665 ? -19.997 -2.449 37.503 1.00 89.62 665 GLU A C 1
ATOM 4673 O O . GLU A 1 665 ? -20.430 -2.910 38.563 1.00 89.62 665 GLU A O 1
ATOM 4678 N N . HIS A 1 666 ? -19.603 -3.249 36.506 1.00 85.75 666 HIS A N 1
ATOM 4679 C CA . HIS A 1 666 ? -19.747 -4.709 36.497 1.00 85.75 666 HIS A CA 1
ATOM 4680 C C . HIS A 1 666 ? -18.422 -5.437 36.794 1.00 85.75 666 HIS A C 1
ATOM 4682 O O . HIS A 1 666 ? -17.665 -5.791 35.891 1.00 85.75 666 HIS A O 1
ATOM 4688 N N . LEU A 1 667 ? -18.140 -5.715 38.076 1.00 78.25 667 LEU A N 1
ATOM 4689 C CA . LEU A 1 667 ? -16.887 -6.366 38.503 1.00 78.25 667 LEU A CA 1
ATOM 4690 C C . LEU A 1 667 ? -17.001 -7.896 38.689 1.00 78.25 667 LEU A C 1
ATOM 4692 O O . LEU A 1 667 ? -15.998 -8.556 38.970 1.00 78.25 667 LEU A O 1
ATOM 4696 N N . GLY A 1 668 ? -18.197 -8.474 38.540 1.00 70.12 668 GLY A N 1
ATOM 4697 C CA . GLY A 1 668 ? -18.484 -9.901 38.749 1.00 70.12 668 GLY A CA 1
ATOM 4698 C C . GLY A 1 668 ? -18.305 -10.773 37.501 1.00 70.12 668 GLY A C 1
ATOM 4699 O O . GLY A 1 668 ? -18.574 -10.314 36.407 1.00 70.12 668 GLY A O 1
ATOM 4700 N N . ARG A 1 669 ? -17.921 -12.050 37.635 1.00 73.06 669 ARG A N 1
ATOM 4701 C CA . ARG A 1 669 ? -17.480 -12.918 36.511 1.00 73.06 669 ARG A CA 1
ATOM 4702 C C . ARG A 1 669 ? -18.581 -13.470 35.574 1.00 73.06 669 ARG A C 1
ATOM 4704 O O . ARG A 1 669 ? -18.363 -14.479 34.912 1.00 73.06 669 ARG A O 1
ATOM 4711 N N . ASN A 1 670 ? -19.768 -12.873 35.532 1.00 73.56 670 ASN A N 1
ATOM 4712 C CA . ASN A 1 670 ? -20.985 -13.523 35.009 1.00 73.56 670 ASN A CA 1
ATOM 4713 C C . ASN A 1 670 ? -21.522 -12.821 33.765 1.00 73.56 670 ASN A C 1
ATOM 4715 O O . ASN A 1 670 ? -21.114 -11.702 33.467 1.00 73.56 670 ASN A O 1
ATOM 4719 N N . SER A 1 671 ? -22.442 -13.475 33.057 1.00 81.94 671 SER A N 1
ATOM 4720 C CA . SER A 1 671 ? -23.045 -12.896 31.859 1.00 81.94 671 SER A CA 1
ATOM 4721 C C . SER A 1 671 ? -24.093 -11.826 32.185 1.00 81.94 671 SER A C 1
ATOM 4723 O O . SER A 1 671 ? -24.895 -11.983 33.115 1.00 81.94 671 SER A O 1
ATOM 4725 N N . MET A 1 672 ? -24.100 -10.761 31.382 1.00 88.38 672 MET A N 1
ATOM 4726 C CA . MET A 1 672 ? -24.982 -9.598 31.504 1.00 88.38 672 MET A CA 1
ATOM 4727 C C . MET A 1 672 ? -25.710 -9.344 30.180 1.00 88.38 672 MET A C 1
ATOM 4729 O O . MET A 1 672 ? -25.079 -9.275 29.127 1.00 88.38 672 MET A O 1
ATOM 4733 N N . THR A 1 673 ? -27.027 -9.156 30.235 1.00 92.25 673 THR A N 1
ATOM 4734 C CA . THR A 1 673 ? -27.864 -8.813 29.076 1.00 92.25 673 THR A CA 1
ATOM 4735 C C . THR A 1 673 ? -28.546 -7.466 29.299 1.00 92.25 673 THR A C 1
ATOM 4737 O O . THR A 1 673 ? -29.207 -7.271 30.316 1.00 92.25 673 THR A O 1
ATOM 4740 N N . LEU A 1 674 ? -28.399 -6.545 28.347 1.00 94.44 674 LEU A N 1
ATOM 4741 C CA . LEU A 1 674 ? -28.993 -5.208 28.344 1.00 94.44 674 LEU A CA 1
ATOM 4742 C C . LEU A 1 674 ? -29.856 -5.060 27.081 1.00 94.44 674 LEU A C 1
ATOM 4744 O O . LEU A 1 674 ? -29.338 -5.180 25.973 1.00 94.44 674 LEU A O 1
ATOM 4748 N N . THR A 1 675 ? -31.156 -4.812 27.233 1.00 96.06 675 THR A N 1
ATOM 4749 C CA . THR A 1 675 ? -32.114 -4.644 26.123 1.00 96.06 675 THR A CA 1
ATOM 4750 C C . THR A 1 675 ? -32.902 -3.345 26.304 1.00 96.06 675 THR A C 1
ATOM 4752 O O . THR A 1 675 ? -33.383 -3.071 27.400 1.00 96.06 675 THR A O 1
ATOM 4755 N N . ASN A 1 676 ? -33.044 -2.522 25.261 1.00 95.31 676 ASN A N 1
ATOM 4756 C CA . ASN A 1 676 ? -33.803 -1.257 25.312 1.00 95.31 676 ASN A CA 1
ATOM 4757 C C . ASN A 1 676 ? -33.394 -0.297 26.463 1.00 95.31 676 ASN A C 1
ATOM 4759 O O . ASN A 1 676 ? -34.219 0.490 26.930 1.00 95.31 676 ASN A O 1
ATOM 4763 N N . VAL A 1 677 ? -32.163 -0.388 26.983 1.00 94.56 677 VAL A N 1
ATOM 4764 C CA . VAL A 1 677 ? -31.728 0.350 28.185 1.00 94.56 677 VAL A CA 1
ATOM 4765 C C . VAL A 1 677 ? -31.204 1.729 27.791 1.00 94.56 677 VAL A C 1
ATOM 4767 O O . VAL A 1 677 ? -30.486 1.856 26.800 1.00 94.56 677 VAL A O 1
ATOM 4770 N N . VAL A 1 678 ? -31.496 2.755 28.590 1.00 95.31 678 VAL A N 1
ATOM 4771 C CA . VAL A 1 678 ? -30.822 4.061 28.510 1.00 95.31 678 VAL A CA 1
ATOM 4772 C C . VAL A 1 678 ? -29.803 4.151 29.641 1.00 95.31 678 VAL A C 1
ATOM 4774 O O . VAL A 1 678 ? -30.146 3.949 30.805 1.00 95.31 678 VAL A O 1
ATOM 4777 N N . ILE A 1 679 ? -28.542 4.429 29.315 1.00 93.75 679 ILE A N 1
ATOM 4778 C CA . ILE A 1 679 ? -27.430 4.449 30.266 1.00 93.75 679 ILE A CA 1
ATOM 4779 C C . ILE A 1 679 ? -26.613 5.731 30.080 1.00 93.75 679 ILE A C 1
ATOM 4781 O O . ILE A 1 679 ? -25.986 5.931 29.045 1.00 93.75 679 ILE A O 1
ATOM 4785 N N . GLU A 1 680 ? -26.579 6.585 31.099 1.00 90.38 680 GLU A N 1
ATOM 4786 C CA . GLU A 1 680 ? -25.835 7.852 31.093 1.00 90.38 680 GLU A CA 1
ATOM 4787 C C . GLU A 1 680 ? -24.805 7.861 32.226 1.00 90.38 680 GLU A C 1
ATOM 4789 O O . GLU A 1 680 ? -25.177 7.929 33.397 1.00 90.38 680 GLU A O 1
ATOM 4794 N N . ALA A 1 681 ? -23.505 7.842 31.937 1.00 85.12 681 ALA A N 1
ATOM 4795 C CA . ALA A 1 681 ? -22.509 8.100 32.974 1.00 85.12 681 ALA A CA 1
ATOM 4796 C C . ALA A 1 681 ? -22.539 9.575 33.416 1.00 85.12 681 ALA A C 1
ATOM 4798 O O . ALA A 1 681 ? -22.890 10.476 32.653 1.00 85.12 681 ALA A O 1
ATOM 4799 N N . GLY A 1 682 ? -22.179 9.829 34.675 1.00 82.31 682 GLY A N 1
ATOM 4800 C CA . GLY A 1 682 ? -22.291 11.157 35.272 1.00 82.31 682 GLY A CA 1
ATOM 4801 C C . GLY A 1 682 ? -21.082 12.066 35.026 1.00 82.31 682 GLY A C 1
ATOM 4802 O O . GLY A 1 682 ? -20.346 11.950 34.048 1.00 82.31 682 GLY A O 1
ATOM 4803 N N . THR A 1 683 ? -20.872 13.008 35.948 1.00 82.00 683 THR A N 1
ATOM 4804 C CA . THR A 1 683 ? -19.780 13.995 35.873 1.00 82.00 683 THR A CA 1
ATOM 4805 C C . THR A 1 683 ? -18.636 13.629 36.814 1.00 82.00 683 THR A C 1
ATOM 4807 O O . THR A 1 683 ? -18.845 13.485 38.023 1.00 82.00 683 THR A O 1
ATOM 4810 N N . VAL A 1 684 ? -17.417 13.558 36.282 1.00 82.69 684 VAL A N 1
ATOM 4811 C CA . VAL A 1 684 ? -16.200 13.295 37.058 1.00 82.69 684 VAL A CA 1
ATOM 4812 C C . VAL A 1 684 ? -15.652 14.565 37.710 1.00 82.69 684 VAL A C 1
ATOM 4814 O O . VAL A 1 684 ? -15.443 15.592 37.067 1.00 82.69 684 VAL A O 1
ATOM 4817 N N . THR A 1 685 ? -15.355 14.485 39.007 1.00 77.56 685 THR A N 1
ATOM 4818 C CA . THR A 1 685 ? -14.679 15.541 39.775 1.00 77.56 685 THR A CA 1
ATOM 4819 C C . THR A 1 685 ? -13.213 15.190 40.017 1.00 77.56 685 THR A C 1
ATOM 4821 O O . THR A 1 685 ? -12.833 14.857 41.138 1.00 77.56 685 THR A O 1
ATOM 4824 N N . GLY A 1 686 ? -12.376 15.260 38.978 1.00 73.25 686 GLY A N 1
ATOM 4825 C CA . GLY A 1 686 ? -10.935 15.037 39.120 1.00 73.25 686 GLY A CA 1
ATOM 4826 C C . GLY A 1 686 ? -10.247 14.536 37.852 1.00 73.25 686 GLY A C 1
ATOM 4827 O O . GLY A 1 686 ? -10.371 15.139 36.792 1.00 73.25 686 GLY A O 1
ATOM 4828 N N . GLN A 1 687 ? -9.471 13.461 38.007 1.00 76.00 687 GLN A N 1
ATOM 4829 C CA . GLN A 1 687 ? -8.634 12.835 36.969 1.00 76.00 687 GLN A CA 1
ATOM 4830 C C . GLN A 1 687 ? -9.053 11.384 36.652 1.00 76.00 687 GLN A C 1
ATOM 4832 O O . GLN A 1 687 ? -8.375 10.718 35.877 1.00 76.00 687 GLN A O 1
ATOM 4837 N N . GLY A 1 688 ? -10.109 10.872 37.297 1.00 76.31 688 GLY A N 1
ATOM 4838 C CA . GLY A 1 688 ? -10.583 9.502 37.095 1.00 76.31 688 GLY A CA 1
ATOM 4839 C C . GLY A 1 688 ? -11.362 9.319 35.792 1.00 76.31 688 GLY A C 1
ATOM 4840 O O . GLY A 1 688 ? -11.355 10.190 34.920 1.00 76.31 688 GLY A O 1
ATOM 4841 N N . ALA A 1 689 ? -12.016 8.167 35.669 1.00 82.94 689 ALA A N 1
ATOM 4842 C CA . ALA A 1 689 ? -12.751 7.765 34.474 1.00 82.94 689 ALA A CA 1
ATOM 4843 C C . ALA A 1 689 ? -14.271 7.923 34.633 1.00 82.94 689 ALA A C 1
ATOM 4845 O O . ALA A 1 689 ? -14.813 7.854 35.741 1.00 82.94 689 ALA A O 1
ATOM 4846 N N . SER A 1 690 ? -14.969 8.077 33.512 1.00 86.38 690 SER A N 1
ATOM 4847 C CA . SER A 1 690 ? -16.391 7.771 33.417 1.00 86.38 690 SER A CA 1
ATOM 4848 C C . SER A 1 690 ? -16.637 6.751 32.321 1.00 86.38 690 SER A C 1
ATOM 4850 O O . SER A 1 690 ? -15.954 6.756 31.299 1.00 86.38 690 SER A O 1
ATOM 4852 N N . ALA A 1 691 ? -17.606 5.870 32.548 1.00 82.56 691 ALA A N 1
ATOM 4853 C CA . ALA A 1 691 ? -18.019 4.904 31.542 1.00 82.56 691 ALA A CA 1
ATOM 4854 C C . ALA A 1 691 ? -19.520 4.627 31.617 1.00 82.56 691 ALA A C 1
ATOM 4856 O O . ALA A 1 691 ? -20.062 4.465 32.714 1.00 82.56 691 ALA A O 1
ATOM 4857 N N . GLY A 1 692 ? -20.201 4.555 30.474 1.00 82.19 692 GLY A N 1
ATOM 4858 C CA . GLY A 1 692 ? -21.617 4.182 30.426 1.00 82.19 692 GLY A CA 1
ATOM 4859 C C . GLY A 1 692 ? -21.795 2.784 31.015 1.00 82.19 692 GLY A C 1
ATOM 4860 O O . GLY A 1 692 ? -22.474 2.602 32.027 1.00 82.19 692 GLY A O 1
ATOM 4861 N N . VAL A 1 693 ? -21.063 1.820 30.463 1.00 84.81 693 VAL A N 1
ATOM 4862 C CA . VAL A 1 693 ? -20.880 0.482 31.033 1.00 84.81 693 VAL A CA 1
ATOM 4863 C C . VAL A 1 693 ? -19.387 0.213 31.211 1.00 84.81 693 VAL A C 1
ATOM 4865 O O . VAL A 1 693 ? -18.650 0.180 30.231 1.00 84.81 693 VAL A O 1
ATOM 4868 N N . LEU A 1 694 ? -18.949 -0.018 32.452 1.00 85.06 694 LEU A N 1
ATOM 4869 C CA . LEU A 1 694 ? -17.639 -0.594 32.762 1.00 85.06 694 LEU A CA 1
ATOM 4870 C C . LEU A 1 694 ? -17.815 -2.084 33.074 1.00 85.06 694 LEU A C 1
ATOM 4872 O O . LEU A 1 694 ? -18.466 -2.440 34.059 1.00 85.06 694 LEU A O 1
ATOM 4876 N N . ALA A 1 695 ? -17.216 -2.944 32.257 1.00 79.06 695 ALA A N 1
ATOM 4877 C CA . ALA A 1 695 ? -17.372 -4.392 32.287 1.00 79.06 695 ALA A CA 1
ATOM 4878 C C . ALA A 1 695 ? -16.023 -5.135 32.327 1.00 79.06 695 ALA A C 1
ATOM 4880 O O . ALA A 1 695 ? -15.760 -6.013 31.514 1.00 79.06 695 ALA A O 1
ATOM 4881 N N . GLY A 1 696 ? -15.209 -4.845 33.346 1.00 64.31 696 GLY A N 1
ATOM 4882 C CA . GLY A 1 696 ? -14.286 -5.846 33.887 1.00 64.31 696 GLY A CA 1
ATOM 4883 C C . GLY A 1 696 ? -12.793 -5.512 33.938 1.00 64.31 696 GLY A C 1
ATOM 4884 O O . GLY A 1 696 ? -12.316 -4.584 33.302 1.00 64.31 696 GLY A O 1
ATOM 4885 N N . THR A 1 697 ? -12.076 -6.270 34.780 1.00 55.28 697 THR A N 1
ATOM 4886 C CA . THR A 1 697 ? -10.599 -6.298 34.941 1.00 55.28 697 THR A CA 1
ATOM 4887 C C . THR A 1 697 ? -10.034 -7.634 35.490 1.00 55.28 697 THR A C 1
ATOM 4889 O O . THR A 1 697 ? -8.843 -7.702 35.763 1.00 55.28 697 THR A O 1
ATOM 4892 N N . LEU A 1 698 ? -10.862 -8.667 35.749 1.00 54.25 698 LEU A N 1
ATOM 4893 C CA . LEU A 1 698 ? -10.465 -9.997 36.257 1.00 54.25 698 LEU A CA 1
ATOM 4894 C C . LEU A 1 698 ? -11.343 -11.174 35.719 1.00 54.25 698 LEU A C 1
ATOM 4896 O O . LEU A 1 698 ? -12.017 -11.839 36.515 1.00 54.25 698 LEU A O 1
ATOM 4900 N N . GLY A 1 699 ? -11.314 -11.475 34.414 1.00 56.41 699 GLY A N 1
ATOM 4901 C CA . GLY A 1 699 ? -11.837 -12.698 33.753 1.00 56.41 699 GLY A CA 1
ATOM 4902 C C . GLY A 1 699 ? -13.363 -12.985 33.773 1.00 56.41 699 GLY A C 1
ATOM 4903 O O . GLY A 1 699 ? -13.865 -13.539 34.759 1.00 56.41 699 GLY A O 1
ATOM 4904 N N . TYR A 1 700 ? -14.088 -12.751 32.668 1.00 64.31 700 TYR A N 1
ATOM 4905 C CA . TYR A 1 700 ? -15.568 -12.667 32.603 1.00 64.31 700 TYR A CA 1
ATOM 4906 C C . TYR A 1 700 ? -16.289 -13.615 31.626 1.00 64.31 700 TYR A C 1
ATOM 4908 O O . TYR A 1 700 ? -15.740 -14.101 30.636 1.00 64.31 700 TYR A O 1
ATOM 4916 N N . GLY A 1 701 ? -17.589 -13.805 31.893 1.00 70.50 701 GLY A N 1
ATOM 4917 C CA . GLY A 1 701 ? -18.579 -14.358 30.961 1.00 70.50 701 GLY A CA 1
ATOM 4918 C C . GLY A 1 701 ? -18.942 -13.408 29.806 1.00 70.50 701 GLY A C 1
ATOM 4919 O O . GLY A 1 701 ? -18.162 -12.531 29.440 1.00 70.50 701 GLY A O 1
ATOM 4920 N N . GLN A 1 702 ? -20.130 -13.593 29.224 1.00 85.44 702 GLN A N 1
ATOM 4921 C CA . GLN A 1 702 ? -20.556 -12.901 28.000 1.00 85.44 702 GLN A CA 1
ATOM 4922 C C . GLN A 1 702 ? -21.405 -11.657 28.301 1.00 85.44 702 GLN A C 1
ATOM 4924 O O . GLN A 1 702 ? -22.315 -11.704 29.128 1.00 85.44 702 GLN A O 1
ATOM 4929 N N . THR A 1 703 ? -21.167 -10.549 27.603 1.00 90.69 703 THR A N 1
ATOM 4930 C CA . THR A 1 703 ? -22.016 -9.346 27.672 1.00 90.69 703 THR A CA 1
ATOM 4931 C C . THR A 1 703 ? -22.776 -9.152 26.369 1.00 90.69 703 THR A C 1
ATOM 4933 O O . THR A 1 703 ? -22.170 -9.118 25.307 1.00 90.69 703 THR A O 1
ATOM 4936 N N . SER A 1 704 ? -24.097 -8.996 26.451 1.00 94.50 704 SER A N 1
ATOM 4937 C CA . SER A 1 704 ? -24.982 -8.759 25.307 1.00 94.50 704 SER A CA 1
ATOM 4938 C C . SER A 1 704 ? -25.718 -7.435 25.484 1.00 94.50 704 SER A C 1
ATOM 4940 O O . SER A 1 704 ? -26.352 -7.215 26.515 1.00 94.50 704 SER A O 1
ATOM 4942 N N . ILE A 1 705 ? -25.674 -6.573 24.473 1.00 96.31 705 ILE A N 1
ATOM 4943 C CA . ILE A 1 705 ? -26.296 -5.246 24.447 1.00 96.31 705 ILE A CA 1
ATOM 4944 C C . ILE A 1 705 ? -27.165 -5.155 23.192 1.00 96.31 705 ILE A C 1
ATOM 4946 O O . ILE A 1 705 ? -26.682 -5.389 22.090 1.00 96.31 705 ILE A O 1
ATOM 4950 N N . SER A 1 706 ? -28.446 -4.826 23.331 1.00 97.56 706 SER A N 1
ATOM 4951 C CA . SER A 1 706 ? -29.387 -4.759 22.210 1.00 97.56 706 SER A CA 1
ATOM 4952 C C . SER A 1 706 ? -30.267 -3.516 22.292 1.00 97.56 706 SER A C 1
ATOM 4954 O O . SER A 1 706 ? -30.816 -3.211 23.354 1.00 97.56 706 SER A O 1
ATOM 4956 N N . GLN A 1 707 ? -30.387 -2.789 21.176 1.00 96.69 707 GLN A N 1
ATOM 4957 C CA . GLN A 1 707 ? -31.280 -1.627 21.010 1.00 96.69 707 GLN A CA 1
ATOM 4958 C C . GLN A 1 707 ? -31.173 -0.586 22.147 1.00 96.69 707 GLN A C 1
ATOM 4960 O O . GLN A 1 707 ? -32.161 0.028 22.539 1.00 96.69 707 GLN A O 1
ATOM 4965 N N . SER A 1 708 ? -29.980 -0.430 22.727 1.00 96.50 708 SER A N 1
ATOM 4966 C CA . SER A 1 708 ? -29.751 0.361 23.943 1.00 96.50 708 SER A CA 1
ATOM 4967 C C . SER A 1 708 ? -28.972 1.642 23.635 1.00 96.50 708 SER A C 1
ATOM 4969 O O . SER A 1 708 ? -28.153 1.671 22.717 1.00 96.50 708 SER A O 1
ATOM 4971 N N . THR A 1 709 ? -29.211 2.696 24.413 1.00 96.31 709 THR A N 1
ATOM 4972 C CA . THR A 1 709 ? -28.539 3.997 24.282 1.00 96.31 709 THR A CA 1
ATOM 4973 C C . THR A 1 709 ? -27.563 4.177 25.436 1.00 96.31 709 THR A C 1
ATOM 4975 O O . THR A 1 709 ? -27.981 4.181 26.591 1.00 96.31 709 THR A O 1
ATOM 4978 N N . ILE A 1 710 ? -26.271 4.329 25.146 1.00 94.94 710 ILE A N 1
ATOM 4979 C CA . ILE A 1 710 ? -25.199 4.376 26.147 1.00 94.94 710 ILE A CA 1
ATOM 4980 C C . ILE A 1 710 ? -24.335 5.626 25.929 1.00 94.94 710 ILE A C 1
ATOM 4982 O O . ILE A 1 710 ? -23.864 5.879 24.821 1.00 94.94 710 ILE A O 1
ATOM 4986 N N . HIS A 1 711 ? -24.108 6.400 26.991 1.00 91.00 711 HIS A N 1
ATOM 4987 C CA . HIS A 1 711 ? -23.313 7.629 26.973 1.00 91.00 711 HIS A CA 1
ATOM 4988 C C . HIS A 1 711 ? -22.246 7.625 28.074 1.00 91.00 711 HIS A C 1
ATOM 4990 O O . HIS A 1 711 ? -22.561 7.482 29.258 1.00 91.00 711 HIS A O 1
ATOM 4996 N N . GLY A 1 712 ? -20.983 7.807 27.687 1.00 85.38 712 GLY A N 1
ATOM 4997 C CA . GLY A 1 712 ? -19.813 7.713 28.562 1.00 85.38 712 GLY A CA 1
ATOM 4998 C C . GLY A 1 712 ? -19.575 8.897 29.500 1.00 85.38 712 GLY A C 1
ATOM 4999 O O . GLY A 1 712 ? -18.685 8.824 30.347 1.00 85.38 712 GLY A O 1
ATOM 5000 N N . GLY A 1 713 ? -20.411 9.939 29.448 1.00 81.56 713 GLY A N 1
ATOM 5001 C CA . GLY A 1 713 ? -20.491 10.995 30.465 1.00 81.56 713 GLY A CA 1
ATOM 5002 C C . GLY A 1 713 ? -19.515 12.152 30.252 1.00 81.56 713 GLY A C 1
ATOM 5003 O O . GLY A 1 713 ? -19.137 12.469 29.127 1.00 81.56 713 GLY A O 1
ATOM 5004 N N . VAL A 1 714 ? -19.134 12.834 31.340 1.00 78.94 714 VAL A N 1
ATOM 5005 C CA . VAL A 1 714 ? -18.249 14.015 31.283 1.00 78.94 714 VAL A CA 1
ATOM 5006 C C . VAL A 1 714 ? -17.029 13.818 32.176 1.00 78.94 714 VAL A C 1
ATOM 5008 O O . VAL A 1 714 ? -17.135 13.848 33.407 1.00 78.94 714 VAL A O 1
ATOM 5011 N N . SER A 1 715 ? -15.865 13.640 31.550 1.00 78.12 715 SER A N 1
ATOM 5012 C CA . SER A 1 715 ? -14.627 13.207 32.206 1.00 78.12 715 SER A CA 1
ATOM 5013 C C . SER A 1 715 ? -13.376 13.599 31.405 1.00 78.12 715 SER A C 1
ATOM 5015 O O . SER A 1 715 ? -13.441 14.328 30.415 1.00 78.12 715 SER A O 1
ATOM 5017 N N . ARG A 1 716 ? -12.211 13.152 31.880 1.00 71.81 716 ARG A N 1
ATOM 5018 C CA . ARG A 1 716 ? -10.954 13.129 31.126 1.00 71.81 716 ARG A CA 1
ATOM 5019 C C . ARG A 1 716 ? -10.797 11.845 30.323 1.00 71.81 716 ARG A C 1
ATOM 5021 O O . ARG A 1 716 ? -10.420 11.933 29.164 1.00 71.81 716 ARG A O 1
ATOM 5028 N N . HIS A 1 717 ? -11.114 10.705 30.927 1.00 78.44 717 HIS A N 1
ATOM 5029 C CA . HIS A 1 717 ? -11.284 9.434 30.230 1.00 78.44 717 HIS A CA 1
ATOM 5030 C C . HIS A 1 717 ? -12.777 9.121 30.262 1.00 78.44 717 HIS A C 1
ATOM 5032 O O . HIS A 1 717 ? -13.322 8.927 31.355 1.00 78.44 717 HIS A O 1
ATOM 5038 N N . ALA A 1 718 ? -13.437 9.174 29.110 1.00 85.00 718 ALA A N 1
ATOM 5039 C CA . ALA A 1 718 ? -14.871 8.940 28.970 1.00 85.00 718 ALA A CA 1
ATOM 5040 C C . ALA A 1 718 ? -15.086 7.809 27.953 1.00 85.00 718 ALA A C 1
ATOM 5042 O O . ALA A 1 718 ? -14.487 7.832 26.877 1.00 85.00 718 ALA A O 1
ATOM 5043 N N . VAL A 1 719 ? -15.852 6.778 28.318 1.00 89.31 719 VAL A N 1
ATOM 5044 C CA . VAL A 1 719 ? -16.038 5.591 27.467 1.00 89.31 719 VAL A CA 1
ATOM 5045 C C . VAL A 1 719 ? -17.509 5.179 27.411 1.00 89.31 719 VAL A C 1
ATOM 5047 O O . VAL A 1 719 ? -18.174 5.114 28.440 1.00 89.31 719 VAL A O 1
ATOM 5050 N N . GLY A 1 720 ? -18.060 4.869 26.239 1.00 91.44 720 GLY A N 1
ATOM 5051 C CA . GLY A 1 720 ? -19.433 4.357 26.151 1.00 91.44 720 GLY A CA 1
ATOM 5052 C C . GLY A 1 720 ? -19.538 2.975 26.803 1.00 91.44 720 GLY A C 1
ATOM 5053 O O . GLY A 1 720 ? -20.234 2.803 27.808 1.00 91.44 720 GLY A O 1
ATOM 5054 N N . VAL A 1 721 ? -18.779 2.012 26.278 1.00 94.06 721 VAL A N 1
ATOM 5055 C CA . VAL A 1 721 ? -18.601 0.661 26.840 1.00 94.06 721 VAL A CA 1
ATOM 5056 C C . VAL A 1 721 ? -17.106 0.351 26.953 1.00 94.06 721 VAL A C 1
ATOM 5058 O O . VAL A 1 721 ? -16.419 0.370 25.939 1.00 94.06 721 VAL A O 1
ATOM 5061 N N . ASP A 1 722 ? -16.610 0.057 28.157 1.00 91.75 722 ASP A N 1
ATOM 5062 C CA . ASP A 1 722 ? -15.216 -0.340 28.441 1.00 91.75 722 ASP A CA 1
ATOM 5063 C C . ASP A 1 722 ? -15.225 -1.789 28.962 1.00 91.75 722 ASP A C 1
ATOM 5065 O O . ASP A 1 722 ? -15.847 -2.065 29.993 1.00 91.75 722 ASP A O 1
ATOM 5069 N N . HIS A 1 723 ? -14.617 -2.731 28.235 1.00 90.19 723 HIS A N 1
ATOM 5070 C CA . HIS A 1 723 ? -14.728 -4.180 28.480 1.00 90.19 723 HIS A CA 1
ATOM 5071 C C . HIS A 1 723 ? -13.353 -4.859 28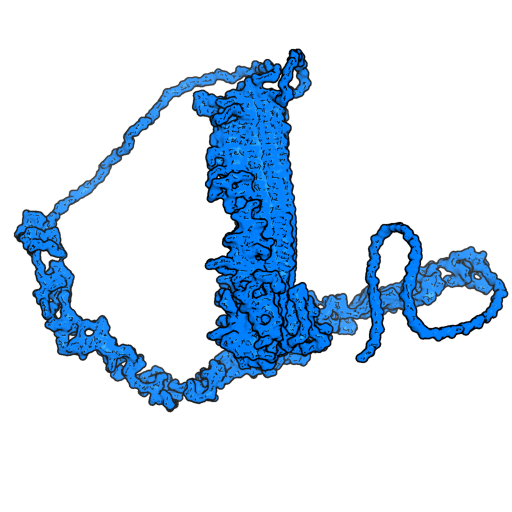.529 1.00 90.19 723 HIS A C 1
ATOM 5073 O O . HIS A 1 723 ? -12.479 -4.521 27.735 1.00 90.19 723 HIS A O 1
ATOM 5079 N N . GLY A 1 724 ? -13.139 -5.815 29.438 1.00 88.44 724 GLY A N 1
ATOM 5080 C CA . GLY A 1 724 ? -11.808 -6.399 29.641 1.00 88.44 724 GLY A CA 1
ATOM 5081 C C . GLY A 1 724 ? -11.800 -7.845 30.133 1.00 88.44 724 GLY A C 1
ATOM 5082 O O . GLY A 1 724 ? -12.568 -8.196 31.027 1.00 88.44 724 GLY A O 1
ATOM 5083 N N . GLU A 1 725 ? -10.881 -8.656 29.597 1.00 81.00 725 GLU A N 1
ATOM 5084 C CA . GLU A 1 725 ? -10.647 -10.070 29.948 1.00 81.00 725 GLU A CA 1
ATOM 5085 C C . GLU A 1 725 ? -11.917 -10.949 29.870 1.00 81.00 725 GLU A C 1
ATOM 5087 O O . GLU A 1 725 ? -12.328 -11.546 30.869 1.00 81.00 725 GLU A O 1
ATOM 5092 N N . ALA A 1 726 ? -12.598 -11.028 28.725 1.00 81.31 726 ALA A N 1
ATOM 5093 C CA . ALA A 1 726 ? -13.945 -11.615 28.652 1.00 81.31 726 ALA A CA 1
ATOM 5094 C C . ALA A 1 726 ? -14.159 -12.611 27.506 1.00 81.31 726 ALA A C 1
ATOM 5096 O O . ALA A 1 726 ? -13.547 -12.505 26.453 1.00 81.31 726 ALA A O 1
ATOM 5097 N N . SER A 1 727 ? -15.084 -13.557 27.698 1.00 86.75 727 SER A N 1
ATOM 5098 C CA . SER A 1 727 ? -15.420 -14.566 26.673 1.00 86.75 727 SER A CA 1
ATOM 5099 C C . SER A 1 727 ? -16.223 -14.028 25.480 1.00 86.75 727 SER A C 1
ATOM 5101 O O . SER A 1 727 ? -16.053 -14.527 24.372 1.00 86.75 727 SER A O 1
ATOM 5103 N N . ALA A 1 728 ? -17.095 -13.028 25.670 1.00 90.75 728 ALA A N 1
ATOM 5104 C CA . ALA A 1 728 ? -17.745 -12.345 24.546 1.00 90.75 728 ALA A CA 1
ATOM 5105 C C . ALA A 1 728 ? -18.278 -10.945 24.887 1.00 90.75 728 ALA A C 1
ATOM 5107 O O . ALA A 1 728 ? -18.810 -10.726 25.983 1.00 90.75 728 ALA A O 1
ATOM 5108 N N . LEU A 1 729 ? -18.259 -10.051 23.897 1.00 94.50 729 LEU A N 1
ATOM 5109 C CA . LEU A 1 729 ? -19.063 -8.829 23.840 1.00 94.50 729 LEU A CA 1
ATOM 5110 C C . LEU A 1 729 ? -19.899 -8.817 22.551 1.00 94.50 729 LEU A C 1
ATOM 5112 O O . LEU A 1 729 ? -19.353 -8.796 21.454 1.00 94.50 729 LEU A O 1
ATOM 5116 N N . THR A 1 730 ? -21.224 -8.773 22.676 1.00 96.75 730 THR A N 1
ATOM 5117 C CA . THR A 1 730 ? -22.167 -8.679 21.552 1.00 96.75 730 THR A CA 1
ATOM 5118 C C . THR A 1 730 ? -22.985 -7.394 21.655 1.00 96.75 730 THR A C 1
ATOM 5120 O O . THR A 1 730 ? -23.582 -7.116 22.694 1.00 96.75 730 THR A O 1
ATOM 5123 N N . ILE A 1 731 ? -23.040 -6.620 20.573 1.00 98.06 731 ILE A N 1
ATOM 5124 C CA . ILE A 1 731 ? -23.791 -5.368 20.442 1.00 98.06 731 ILE A CA 1
ATOM 5125 C C . ILE A 1 731 ? -24.696 -5.484 19.205 1.00 98.06 731 ILE A C 1
ATOM 5127 O O . ILE A 1 731 ? -24.220 -5.773 18.109 1.00 98.06 731 ILE A O 1
ATOM 5131 N N . THR A 1 732 ? -26.005 -5.278 19.364 1.00 97.75 732 THR A N 1
ATOM 5132 C CA . THR A 1 732 ? -27.008 -5.444 18.294 1.00 97.75 732 THR A CA 1
ATOM 5133 C C . THR A 1 732 ? -27.961 -4.249 18.242 1.00 97.75 732 THR A C 1
ATOM 5135 O O . THR A 1 732 ? -29.037 -4.239 18.858 1.00 97.75 732 THR A O 1
ATOM 5138 N N . GLY A 1 733 ? -27.543 -3.233 17.492 1.00 94.62 733 GLY A N 1
ATOM 5139 C CA . GLY A 1 733 ? -28.202 -1.941 17.347 1.00 94.62 733 GLY A CA 1
ATOM 5140 C C . GLY A 1 733 ? -28.290 -1.102 18.623 1.00 94.62 733 GLY A C 1
ATOM 5141 O O . GLY A 1 733 ? -27.880 -1.513 19.710 1.00 94.62 733 GLY A O 1
ATOM 5142 N N . GLY A 1 734 ? -28.849 0.097 18.472 1.00 96.12 734 GLY A N 1
ATOM 5143 C CA . GLY A 1 734 ? -28.796 1.156 19.480 1.00 96.12 734 GLY A CA 1
ATOM 5144 C C . GLY A 1 734 ? -27.684 2.167 19.191 1.00 96.12 734 GLY A C 1
ATOM 5145 O O . GLY A 1 734 ? -27.149 2.218 18.080 1.00 96.12 734 GLY A O 1
ATOM 5146 N N . THR A 1 735 ? -27.353 2.991 20.184 1.00 96.19 735 THR A N 1
ATOM 5147 C CA . THR A 1 735 ? -26.417 4.115 20.031 1.00 96.19 735 THR A CA 1
ATOM 5148 C C . THR A 1 735 ? -25.442 4.165 21.200 1.00 96.19 735 THR A C 1
ATOM 5150 O O . THR A 1 735 ? -25.866 4.235 22.352 1.00 96.19 735 THR A O 1
ATOM 5153 N N . ILE A 1 736 ? -24.139 4.165 20.926 1.00 95.44 736 ILE A N 1
ATOM 5154 C CA . ILE A 1 736 ? -23.083 4.218 21.945 1.00 95.44 736 ILE A CA 1
ATOM 5155 C C . ILE A 1 736 ? -22.217 5.456 21.705 1.00 95.44 736 ILE A C 1
ATOM 5157 O O . ILE A 1 736 ? -21.761 5.697 20.593 1.00 95.44 736 ILE A O 1
ATOM 5161 N N . THR A 1 737 ? -21.984 6.253 22.747 1.00 91.38 737 THR A N 1
ATOM 5162 C CA . THR A 1 737 ? -21.239 7.519 22.667 1.00 91.38 737 THR A CA 1
ATOM 5163 C C . THR A 1 737 ? -20.193 7.610 23.777 1.00 91.38 737 THR A C 1
ATOM 5165 O O . THR A 1 737 ? -20.509 7.354 24.940 1.00 91.38 737 THR A O 1
ATOM 5168 N N . GLY A 1 738 ? -18.950 7.975 23.444 1.00 83.88 738 GLY A N 1
ATOM 5169 C CA . GLY A 1 738 ? -17.851 8.060 24.418 1.00 83.88 738 GLY A CA 1
ATOM 5170 C C . GLY A 1 738 ? -17.999 9.191 25.437 1.00 83.88 738 GLY A C 1
ATOM 5171 O O . GLY A 1 738 ? -17.649 9.023 26.602 1.00 83.88 738 GLY A O 1
ATOM 5172 N N . GLY A 1 739 ? -18.619 10.306 25.046 1.00 73.12 739 GLY A N 1
ATOM 5173 C CA . GLY A 1 739 ? -18.900 11.444 25.924 1.00 73.12 739 GLY A CA 1
ATOM 5174 C C . GLY A 1 739 ? -17.882 12.587 25.829 1.00 73.12 739 GLY A C 1
ATOM 5175 O O . GLY A 1 739 ? -17.012 12.614 24.956 1.00 73.12 739 GLY A O 1
ATOM 5176 N N . GLY A 1 740 ? -18.034 13.580 26.711 1.00 65.94 740 GLY A N 1
ATOM 5177 C CA . GLY A 1 740 ? -17.461 14.920 26.549 1.00 65.94 740 GLY A CA 1
ATOM 5178 C C . GLY A 1 740 ? -16.290 15.276 27.470 1.00 65.94 740 GLY A C 1
ATOM 5179 O O . GLY A 1 740 ? -16.337 15.084 28.687 1.00 65.94 740 GLY A O 1
ATOM 5180 N N . VAL A 1 741 ? -15.260 15.901 26.892 1.00 56.12 741 VAL A N 1
ATOM 5181 C CA . VAL A 1 741 ? -14.012 16.259 27.588 1.00 56.12 741 VAL A CA 1
ATOM 5182 C C . VAL A 1 741 ? -14.097 17.619 28.295 1.00 56.12 741 VAL A C 1
ATOM 5184 O O . VAL A 1 741 ? -14.435 18.631 27.678 1.00 56.12 741 VAL A O 1
ATOM 5187 N N . GLN A 1 742 ? -13.669 17.694 29.563 1.00 55.44 742 GLN A N 1
ATOM 5188 C CA . GLN A 1 742 ? -13.318 18.969 30.215 1.00 55.44 742 GLN A CA 1
ATOM 5189 C C . GLN A 1 742 ? -11.822 19.074 30.543 1.00 55.44 742 GLN A C 1
ATOM 5191 O O . GLN A 1 742 ? -11.276 18.276 31.302 1.00 55.44 742 GLN A O 1
ATOM 5196 N N . ASN A 1 743 ? -11.197 20.154 30.053 1.00 51.84 743 ASN A N 1
ATOM 5197 C CA . ASN A 1 743 ? -9.776 20.494 30.210 1.00 51.84 743 ASN A CA 1
ATOM 5198 C C . ASN A 1 743 ? -8.845 19.401 29.651 1.00 51.84 743 ASN A C 1
ATOM 5200 O O . ASN A 1 743 ? -8.395 18.531 30.394 1.00 51.84 743 ASN A O 1
ATOM 5204 N N . ALA A 1 744 ? -8.554 19.473 28.349 1.00 43.75 744 ALA A N 1
ATOM 5205 C CA . ALA A 1 744 ? -7.883 18.425 27.571 1.00 43.75 744 ALA A CA 1
ATOM 5206 C C . ALA A 1 744 ? -6.532 17.928 28.128 1.00 43.75 744 ALA A C 1
ATOM 5208 O O . ALA A 1 744 ? -5.699 18.731 28.559 1.00 43.75 744 ALA A O 1
ATOM 5209 N N . ALA A 1 745 ? -6.338 16.605 28.072 1.00 49.12 745 ALA A N 1
ATOM 5210 C CA . ALA A 1 745 ? -5.044 15.906 28.079 1.00 49.12 745 ALA A CA 1
ATOM 5211 C C . ALA A 1 745 ? -5.160 14.406 27.677 1.00 49.12 745 ALA A C 1
ATOM 5213 O O . ALA A 1 745 ? -4.231 13.645 27.938 1.00 49.12 745 ALA A O 1
ATOM 5214 N N . THR A 1 746 ? -6.322 13.941 27.194 1.00 65.50 746 THR A N 1
ATOM 5215 C CA . THR A 1 746 ? -6.800 12.549 27.380 1.00 65.50 746 THR A CA 1
ATOM 5216 C C . THR A 1 746 ? -7.868 12.136 26.345 1.00 65.50 746 THR A C 1
ATOM 5218 O O . THR A 1 746 ? -8.285 12.960 25.528 1.00 65.50 746 THR A O 1
ATOM 5221 N N . THR A 1 747 ? -8.286 10.863 26.351 1.00 72.56 747 THR A N 1
ATOM 5222 C CA . THR A 1 747 ? -9.123 10.212 25.319 1.00 72.56 747 THR A CA 1
ATOM 5223 C C . THR A 1 747 ? -10.629 10.131 25.622 1.00 72.56 747 THR A C 1
ATOM 5225 O O . THR A 1 747 ? -11.038 10.096 26.784 1.00 72.56 747 THR A O 1
ATOM 5228 N N . SER A 1 748 ? -11.452 10.033 24.567 1.00 85.38 748 SER A N 1
ATOM 5229 C CA . SER A 1 748 ? -12.869 9.620 24.644 1.00 85.38 748 SER A CA 1
ATOM 5230 C C . SER A 1 748 ? -13.171 8.524 23.612 1.00 85.38 748 SER A C 1
ATOM 5232 O O . SER A 1 748 ? -12.790 8.676 22.450 1.00 85.38 748 SER A O 1
ATOM 5234 N N . THR A 1 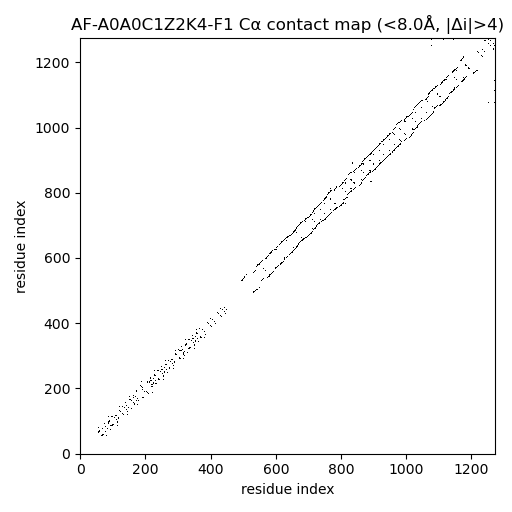749 ? -13.821 7.427 24.015 1.00 90.31 749 THR A N 1
ATOM 5235 C CA . THR A 1 749 ? -13.973 6.224 23.169 1.00 90.31 749 THR A CA 1
ATOM 5236 C C . THR A 1 749 ? -15.405 5.678 23.186 1.00 90.31 749 THR A C 1
ATOM 5238 O O . THR A 1 749 ? -15.995 5.522 24.251 1.00 90.31 749 THR A O 1
ATOM 5241 N N . GLY A 1 750 ? -15.988 5.344 22.032 1.00 93.19 750 GLY A N 1
ATOM 5242 C CA . GLY A 1 750 ? -17.343 4.781 21.952 1.00 93.19 750 GLY A CA 1
ATOM 5243 C C . GLY A 1 750 ? -17.428 3.385 22.578 1.00 93.19 750 GLY A C 1
ATOM 5244 O O . GLY A 1 750 ? -18.060 3.201 23.620 1.00 93.19 750 GLY A O 1
ATOM 5245 N N . VAL A 1 751 ? -16.748 2.408 21.980 1.00 95.94 751 VAL A N 1
ATOM 5246 C CA . VAL A 1 751 ? -16.564 1.052 22.530 1.00 95.94 751 VAL A CA 1
ATOM 5247 C C . VAL A 1 751 ? -15.075 0.753 22.649 1.00 95.94 751 VAL A C 1
ATOM 5249 O O . VAL A 1 751 ? -14.319 1.012 21.718 1.00 95.94 751 VAL A O 1
ATOM 5252 N N . ARG A 1 752 ? -14.652 0.189 23.779 1.00 94.00 752 ARG A N 1
ATOM 5253 C CA . ARG A 1 752 ? -13.271 -0.208 24.052 1.00 94.00 752 ARG A CA 1
ATOM 5254 C C . ARG A 1 752 ? -13.218 -1.635 24.587 1.00 94.00 752 ARG A C 1
ATOM 5256 O O . ARG A 1 752 ? -13.989 -1.978 25.484 1.00 94.00 752 ARG A O 1
ATOM 5263 N N . THR A 1 753 ? -12.302 -2.447 24.066 1.00 93.94 753 THR A N 1
ATOM 5264 C CA . THR A 1 753 ? -12.028 -3.802 24.567 1.00 93.94 753 THR A CA 1
ATOM 5265 C C . THR A 1 753 ? -10.538 -4.021 24.833 1.00 93.94 753 THR A C 1
ATOM 5267 O O . THR A 1 753 ? -9.692 -3.429 24.171 1.00 93.94 753 THR A O 1
ATOM 5270 N N . GLU A 1 754 ? -10.209 -4.883 25.796 1.00 92.25 754 GLU A N 1
ATOM 5271 C CA . GLU A 1 754 ? -8.856 -5.408 26.035 1.00 92.25 754 GLU A CA 1
ATOM 5272 C C . GLU A 1 754 ? -8.943 -6.906 26.374 1.00 92.25 754 GLU A C 1
ATOM 5274 O O . GLU A 1 754 ? -9.612 -7.284 27.338 1.00 92.25 754 GLU A O 1
ATOM 5279 N N . ALA A 1 755 ? -8.287 -7.765 25.588 1.00 89.06 755 ALA A N 1
ATOM 5280 C CA . ALA A 1 755 ? -8.285 -9.225 25.760 1.00 89.06 755 ALA A CA 1
ATOM 5281 C C . ALA A 1 755 ? -9.704 -9.838 25.883 1.00 89.06 755 ALA A C 1
ATOM 5283 O O . ALA A 1 755 ? -10.012 -10.597 26.807 1.00 89.06 755 ALA A O 1
ATOM 5284 N N . VAL A 1 756 ? -10.598 -9.472 24.957 1.00 90.81 756 VAL A N 1
ATOM 5285 C CA . VAL A 1 756 ? -11.938 -10.068 24.819 1.00 90.81 756 VAL A CA 1
ATOM 5286 C C . VAL A 1 756 ? -11.910 -11.079 23.673 1.00 90.81 756 VAL A C 1
ATOM 5288 O O . VAL A 1 756 ? -11.631 -10.699 22.543 1.00 90.81 756 VAL A O 1
ATOM 5291 N N . ASP A 1 757 ? -12.194 -12.348 23.972 1.00 89.75 757 ASP A N 1
ATOM 5292 C CA . ASP A 1 757 ? -12.070 -13.495 23.058 1.00 89.75 757 ASP A CA 1
ATOM 5293 C C . ASP A 1 757 ? -12.901 -13.325 21.780 1.00 89.75 757 ASP A C 1
ATOM 5295 O O . ASP A 1 757 ? -12.367 -13.446 20.681 1.00 89.75 757 ASP A O 1
ATOM 5299 N N . SER A 1 758 ? -14.181 -12.965 21.914 1.00 92.88 758 SER A N 1
ATOM 5300 C CA . SER A 1 758 ? -15.054 -12.673 20.772 1.00 92.88 758 SER A CA 1
ATOM 5301 C C . SER A 1 758 ? -15.762 -11.321 20.903 1.00 92.88 758 SER A C 1
ATOM 5303 O O . SER A 1 758 ? -16.357 -11.005 21.937 1.00 92.88 758 SER A O 1
ATOM 5305 N N . VAL A 1 759 ? -15.729 -10.510 19.846 1.00 96.69 759 VAL A N 1
ATOM 5306 C CA . VAL A 1 759 ? -16.450 -9.229 19.768 1.00 96.69 759 VAL A CA 1
ATOM 5307 C C . VAL A 1 759 ? -17.365 -9.233 18.547 1.00 96.69 759 VAL A C 1
ATOM 5309 O O . VAL A 1 759 ? -16.945 -9.549 17.442 1.00 96.69 759 VAL A O 1
ATOM 5312 N N . THR A 1 760 ? -18.631 -8.864 18.719 1.00 97.94 760 THR A N 1
ATOM 5313 C CA . THR A 1 760 ? -19.604 -8.794 17.621 1.00 97.94 760 THR A CA 1
ATOM 5314 C C . THR A 1 760 ? -20.394 -7.500 17.710 1.00 97.94 760 THR A C 1
ATOM 5316 O O . THR A 1 760 ? -21.083 -7.260 18.700 1.00 97.94 760 THR A O 1
ATOM 5319 N N . ILE A 1 761 ? -20.336 -6.679 16.666 1.00 98.50 761 ILE A N 1
ATOM 5320 C CA . ILE A 1 761 ? -21.101 -5.439 16.529 1.00 98.50 761 ILE A CA 1
ATOM 5321 C C . ILE A 1 761 ? -21.964 -5.570 15.274 1.00 98.50 761 ILE A C 1
ATOM 5323 O O . ILE A 1 761 ? -21.442 -5.810 14.189 1.00 98.50 761 ILE A O 1
ATOM 5327 N N . ASN A 1 762 ? -23.282 -5.432 15.411 1.00 98.19 762 ASN A N 1
ATOM 5328 C CA . ASN A 1 762 ? -24.220 -5.504 14.291 1.00 98.19 762 ASN A CA 1
ATOM 5329 C C . ASN A 1 762 ? -25.249 -4.363 14.363 1.00 98.19 762 ASN A C 1
ATOM 5331 O O . ASN A 1 762 ? -25.926 -4.213 15.384 1.00 98.19 762 ASN A O 1
ATOM 5335 N N . GLY A 1 763 ? -25.372 -3.555 13.307 1.00 97.19 763 GLY A N 1
ATOM 5336 C CA . GLY A 1 763 ? -26.461 -2.579 13.147 1.00 97.19 763 GLY A CA 1
ATOM 5337 C C . GLY A 1 763 ? -26.448 -1.391 14.119 1.00 97.19 763 GLY A C 1
ATOM 5338 O O . GLY A 1 763 ? -27.492 -0.776 14.336 1.00 97.19 763 GLY A O 1
ATOM 5339 N N . ALA A 1 764 ? -25.320 -1.116 14.783 1.00 97.12 764 ALA A N 1
ATOM 5340 C CA . ALA A 1 764 ? -25.206 -0.114 15.847 1.00 97.12 764 ALA A CA 1
ATOM 5341 C C . ALA A 1 764 ? -24.550 1.191 15.373 1.00 97.12 764 ALA A C 1
ATOM 5343 O O . ALA A 1 764 ? -23.624 1.169 14.563 1.00 97.12 764 ALA A O 1
ATOM 5344 N N . THR A 1 765 ? -24.986 2.319 15.939 1.00 97.19 765 THR A N 1
ATOM 5345 C CA . THR A 1 765 ? -24.324 3.621 15.770 1.00 97.19 765 THR A CA 1
ATOM 5346 C C . THR A 1 765 ? -23.358 3.854 16.931 1.00 97.19 765 THR A C 1
ATOM 5348 O O . THR A 1 765 ? -23.776 3.828 18.090 1.00 97.19 765 THR A O 1
ATOM 5351 N N . ILE A 1 766 ? -22.076 4.085 16.654 1.00 96.00 766 ILE A N 1
ATOM 5352 C CA . ILE A 1 766 ? -21.032 4.255 17.674 1.00 96.00 766 ILE A CA 1
ATOM 5353 C C . ILE A 1 766 ? -20.235 5.530 17.384 1.00 96.00 766 ILE A C 1
ATOM 5355 O O . ILE A 1 766 ? -19.699 5.683 16.292 1.00 96.00 766 ILE A O 1
ATOM 5359 N N . THR A 1 767 ? -20.120 6.435 18.358 1.00 91.69 767 THR A N 1
ATOM 5360 C CA . THR A 1 767 ? -19.401 7.710 18.194 1.00 91.69 767 THR A CA 1
ATOM 5361 C C . THR A 1 767 ? -18.398 7.948 19.325 1.00 91.69 767 THR A C 1
ATOM 5363 O O . THR A 1 767 ? -18.754 7.886 20.503 1.00 91.69 767 THR A O 1
ATOM 5366 N N . GLY A 1 768 ? -17.150 8.284 18.989 1.00 87.88 768 GLY A N 1
ATOM 5367 C CA . GLY A 1 768 ? -16.094 8.559 19.970 1.00 87.88 768 GLY A CA 1
ATOM 5368 C C . GLY A 1 768 ? -16.374 9.781 20.851 1.00 87.88 768 GLY A C 1
ATOM 5369 O O . GLY A 1 768 ? -16.225 9.717 22.067 1.00 87.88 768 GLY A O 1
ATOM 5370 N N . SER A 1 769 ? -16.844 10.886 20.263 1.00 81.12 769 SER A N 1
ATOM 5371 C CA . SER A 1 769 ? -17.306 12.073 21.002 1.00 81.12 769 SER A CA 1
ATOM 5372 C C . SER A 1 769 ? -18.309 12.896 20.195 1.00 81.12 769 SER A C 1
ATOM 5374 O O . SER A 1 769 ? -18.011 13.348 19.088 1.00 81.12 769 SER A O 1
ATOM 5376 N N . ASP A 1 770 ? -19.465 13.159 20.801 1.00 71.31 770 ASP A N 1
ATOM 5377 C CA . ASP A 1 770 ? -20.543 14.024 20.314 1.00 71.31 770 ASP A CA 1
ATOM 5378 C C . ASP A 1 770 ? -20.426 15.486 20.806 1.00 71.31 770 ASP A C 1
ATOM 5380 O O . ASP A 1 770 ? -21.161 16.368 20.354 1.00 71.31 770 ASP A O 1
ATOM 5384 N N . VAL A 1 771 ? -19.493 15.776 21.725 1.00 63.56 771 VAL A N 1
ATOM 5385 C CA . VAL A 1 771 ? -19.424 17.058 22.447 1.00 63.56 771 VAL A CA 1
ATOM 5386 C C . VAL A 1 771 ? -18.376 18.019 21.873 1.00 63.56 771 VAL A C 1
ATOM 5388 O O . VAL A 1 771 ? -17.194 17.703 21.762 1.00 63.56 771 VAL A O 1
ATOM 5391 N N . ILE A 1 772 ? -18.803 19.258 21.610 1.00 53.69 772 ILE A N 1
ATOM 5392 C CA . ILE A 1 772 ? -17.960 20.369 21.137 1.00 53.69 772 ILE A CA 1
ATOM 5393 C C . ILE A 1 772 ? -17.028 20.860 22.264 1.00 53.69 772 ILE A C 1
ATOM 5395 O O . ILE A 1 772 ? -17.411 21.682 23.101 1.00 53.69 772 ILE A O 1
ATOM 5399 N N . GLY A 1 773 ? -15.792 20.352 22.287 1.00 52.25 773 GLY A N 1
ATOM 5400 C CA . GLY A 1 773 ? -14.738 20.730 23.236 1.00 52.25 773 GLY A CA 1
ATOM 5401 C C . GLY A 1 773 ? -13.659 21.624 22.612 1.00 52.25 773 GLY A C 1
ATOM 5402 O O . GLY A 1 773 ? -13.204 21.376 21.503 1.00 52.25 773 GLY A O 1
ATOM 5403 N N . VAL A 1 774 ? -13.209 22.660 23.333 1.00 43.84 774 VAL A N 1
ATOM 5404 C CA . VAL A 1 774 ? -12.193 23.616 22.840 1.00 43.84 774 VAL A CA 1
ATOM 5405 C C . VAL A 1 774 ? -10.941 23.576 23.725 1.00 43.84 774 VAL A C 1
ATOM 5407 O O . VAL A 1 774 ? -10.763 24.420 24.604 1.00 43.84 774 VAL A O 1
ATOM 5410 N N . THR A 1 775 ? -10.064 22.578 23.560 1.00 47.31 775 THR A N 1
ATOM 5411 C CA . THR A 1 775 ? -8.694 22.619 24.125 1.00 47.31 775 THR A CA 1
ATOM 5412 C C . THR A 1 775 ? -7.720 21.647 23.442 1.00 47.31 775 THR A C 1
ATOM 5414 O O . THR A 1 775 ? -8.109 20.760 22.694 1.00 47.31 775 THR A O 1
ATOM 5417 N N . LYS A 1 776 ? -6.418 21.871 23.655 1.00 43.88 776 LYS A N 1
ATOM 5418 C CA . LYS A 1 776 ? -5.356 21.612 22.669 1.00 43.88 776 LYS A CA 1
ATOM 5419 C C . LYS A 1 776 ? -4.684 20.221 22.718 1.00 43.88 776 LYS A C 1
ATOM 5421 O O . LYS A 1 776 ? -3.475 20.144 22.530 1.00 43.88 776 LYS A O 1
ATOM 5426 N N . GLY A 1 777 ? -5.425 19.151 23.021 1.00 51.81 777 GLY A N 1
ATOM 5427 C CA . GLY A 1 777 ? -4.842 17.802 23.116 1.00 51.81 777 GLY A CA 1
ATOM 5428 C C . GLY A 1 777 ? -5.778 16.737 23.689 1.00 51.81 777 GLY A C 1
ATOM 5429 O O . GLY A 1 777 ? -5.636 16.348 24.849 1.00 51.81 777 GLY A O 1
ATOM 5430 N N . SER A 1 778 ? -6.716 16.277 22.865 1.00 65.12 778 SER A N 1
ATOM 5431 C CA . SER A 1 778 ? -7.566 15.104 23.117 1.00 65.12 778 SER A CA 1
ATOM 5432 C C . SER A 1 778 ? -7.567 14.233 21.860 1.00 65.12 778 SER A C 1
ATOM 5434 O O . SER A 1 778 ? -7.422 14.776 20.763 1.00 65.12 778 SER A O 1
ATOM 5436 N N . ALA A 1 779 ? -7.770 12.925 22.004 1.00 77.88 779 ALA A N 1
ATOM 5437 C CA . ALA A 1 779 ? -7.960 11.995 20.886 1.00 77.88 779 ALA A CA 1
ATOM 5438 C C . ALA A 1 779 ? -9.271 11.216 21.067 1.00 77.88 779 ALA A C 1
ATOM 5440 O O . ALA A 1 779 ? -9.680 10.981 22.207 1.00 77.88 779 ALA A O 1
ATOM 5441 N N . THR A 1 780 ? -9.953 10.862 19.978 1.00 85.44 780 THR A N 1
ATOM 5442 C CA . THR A 1 780 ? -11.287 10.238 20.047 1.00 85.44 780 THR A CA 1
ATOM 5443 C C . THR A 1 780 ? -11.421 9.045 19.111 1.00 85.44 780 THR A C 1
ATOM 5445 O O . THR A 1 780 ? -10.948 9.088 17.979 1.00 85.44 780 THR A O 1
ATOM 5448 N N . VAL A 1 781 ? -12.035 7.962 19.591 1.00 90.75 781 VAL A N 1
ATOM 5449 C CA . VAL A 1 781 ? -12.116 6.694 18.848 1.00 90.75 781 VAL A CA 1
ATOM 5450 C C . VAL A 1 781 ? -13.542 6.149 18.864 1.00 90.75 781 VAL A C 1
ATOM 5452 O O . VAL A 1 781 ? -14.163 6.092 19.924 1.00 90.75 781 VAL A O 1
ATOM 5455 N N . GLY A 1 782 ? -14.074 5.729 17.716 1.00 93.38 782 GLY A N 1
ATOM 5456 C CA . GLY A 1 782 ? -15.375 5.059 17.648 1.00 93.38 782 GLY A CA 1
ATOM 5457 C C . GLY A 1 782 ? -15.326 3.698 18.348 1.00 93.38 782 GLY A C 1
ATOM 5458 O O . GLY A 1 782 ? -15.976 3.503 19.378 1.00 93.38 782 GLY A O 1
ATOM 5459 N N . VAL A 1 783 ? -14.497 2.785 17.838 1.00 96.75 783 VAL A N 1
ATOM 5460 C CA . VAL A 1 783 ? -14.243 1.454 18.417 1.00 96.75 783 VAL A CA 1
ATOM 5461 C C . VAL A 1 783 ? -12.733 1.211 18.567 1.00 96.75 783 VAL A C 1
ATOM 5463 O O . VAL A 1 783 ? -12.002 1.296 17.587 1.00 96.75 783 VAL A O 1
ATOM 5466 N N . GLU A 1 784 ? -12.260 0.902 19.779 1.00 95.06 784 GLU A N 1
ATOM 5467 C CA . GLU A 1 784 ? -10.865 0.537 20.091 1.00 95.06 784 GLU A CA 1
ATOM 5468 C C . GLU A 1 784 ? -10.798 -0.938 20.538 1.00 95.06 784 GLU A C 1
ATOM 5470 O O . GLU A 1 784 ? -11.264 -1.280 21.626 1.00 95.06 784 GLU A O 1
ATOM 5475 N N . LEU A 1 785 ? -10.221 -1.811 19.709 1.00 95.06 785 LEU A N 1
ATOM 5476 C CA . LEU A 1 785 ? -10.074 -3.253 19.944 1.00 95.06 785 LEU A CA 1
ATOM 5477 C C . LEU A 1 785 ? -8.616 -3.595 20.268 1.00 95.06 785 LEU A C 1
ATOM 5479 O O . LEU A 1 785 ? -7.717 -3.230 19.508 1.00 95.06 785 LEU A O 1
ATOM 5483 N N . ARG A 1 786 ? -8.356 -4.269 21.394 1.00 93.06 786 ARG A N 1
ATOM 5484 C CA . ARG A 1 786 ? -6.983 -4.489 21.885 1.00 93.06 786 ARG A CA 1
ATOM 5485 C C . ARG A 1 786 ? -6.766 -5.906 22.407 1.00 93.06 786 ARG A C 1
ATOM 5487 O O . ARG A 1 786 ? -7.609 -6.460 23.115 1.00 93.06 786 ARG A O 1
ATOM 5494 N N . ASN A 1 787 ? -5.594 -6.452 22.114 1.00 91.12 787 ASN A N 1
ATOM 5495 C CA . ASN A 1 787 ? -5.070 -7.695 22.669 1.00 91.12 787 ASN A CA 1
ATOM 5496 C C . ASN A 1 787 ? -3.583 -7.516 23.012 1.00 91.12 787 ASN A C 1
ATOM 5498 O O . ASN A 1 787 ? -2.700 -8.092 22.383 1.00 91.12 787 ASN A O 1
ATOM 5502 N N . THR A 1 788 ? -3.285 -6.675 24.005 1.00 87.94 788 THR A N 1
ATOM 5503 C CA . THR A 1 788 ? -1.893 -6.317 24.347 1.00 87.94 788 THR A CA 1
ATOM 5504 C C . THR A 1 788 ? -1.081 -7.450 24.992 1.00 87.94 788 THR A C 1
ATOM 5506 O O . THR A 1 788 ? 0.128 -7.307 25.160 1.00 87.94 788 THR A O 1
ATOM 5509 N N . ASN A 1 789 ? -1.715 -8.584 25.310 1.00 87.00 789 ASN A N 1
ATOM 5510 C CA . ASN A 1 789 ? -1.050 -9.811 25.763 1.00 87.00 789 ASN A CA 1
ATOM 5511 C C . ASN A 1 789 ? -0.607 -10.741 24.617 1.00 87.00 789 ASN A C 1
ATOM 5513 O O . ASN A 1 789 ? 0.173 -11.657 24.873 1.00 87.00 789 ASN A O 1
ATOM 5517 N N . LEU A 1 790 ? -1.126 -10.546 23.395 1.00 85.75 790 LEU A N 1
ATOM 5518 C CA . LEU A 1 790 ? -0.986 -11.473 22.260 1.00 85.75 790 LEU A CA 1
ATOM 5519 C C . LEU A 1 790 ? -1.509 -12.897 22.552 1.00 85.75 790 LEU A C 1
ATOM 5521 O O . LEU A 1 790 ? -1.005 -13.885 22.016 1.00 85.75 790 LEU A O 1
ATOM 5525 N N . ASP A 1 791 ? -2.542 -13.007 23.395 1.00 85.31 791 ASP A N 1
ATOM 5526 C CA . ASP A 1 791 ? -3.271 -14.262 23.606 1.00 85.31 791 ASP A CA 1
ATOM 5527 C C . ASP A 1 791 ? -4.004 -14.666 22.300 1.00 85.31 791 ASP A C 1
ATOM 5529 O O . ASP A 1 791 ? -4.455 -13.788 21.563 1.00 85.31 791 ASP A O 1
ATOM 5533 N N . PRO A 1 792 ? -4.169 -15.961 21.973 1.00 84.44 792 PRO A N 1
ATOM 5534 C CA . PRO A 1 792 ? -4.967 -16.377 20.819 1.00 84.44 792 PRO A CA 1
ATOM 5535 C C . PRO A 1 792 ? -6.466 -16.198 21.114 1.00 84.44 792 PRO A C 1
ATOM 5537 O O . PRO A 1 792 ? -7.019 -16.888 21.972 1.00 84.44 792 PRO A O 1
ATOM 5540 N N . LEU A 1 793 ? -7.115 -15.272 20.402 1.00 86.62 793 LEU A N 1
ATOM 5541 C CA . LEU A 1 793 ? -8.528 -14.899 20.565 1.00 86.62 793 LEU A CA 1
ATOM 5542 C C . LEU A 1 793 ? -9.331 -15.231 19.298 1.00 86.62 793 LEU A C 1
ATOM 5544 O O . LEU A 1 793 ? -8.782 -15.221 18.198 1.00 86.62 793 LEU A O 1
ATOM 5548 N N . THR A 1 794 ? -10.637 -15.466 19.438 1.00 88.12 794 THR A N 1
ATOM 5549 C CA . THR A 1 794 ? -11.559 -15.705 18.308 1.00 88.12 794 THR A CA 1
ATOM 5550 C C . THR A 1 794 ? -11.691 -14.488 17.377 1.00 88.12 794 THR A C 1
ATOM 5552 O O . THR A 1 794 ? -11.903 -14.659 16.179 1.00 88.12 794 THR A O 1
ATOM 5555 N N . GLY A 1 795 ? -11.545 -13.266 17.902 1.00 91.44 795 GLY A N 1
ATOM 5556 C CA . GLY A 1 795 ? -11.493 -12.024 17.123 1.00 91.44 795 GLY A CA 1
ATOM 5557 C C . GLY A 1 795 ? -12.779 -11.191 17.143 1.00 91.44 795 GLY A C 1
ATOM 5558 O O . GLY A 1 795 ? -13.672 -11.381 17.973 1.00 91.44 795 GLY A O 1
ATOM 5559 N N . ALA A 1 796 ? -12.854 -10.220 16.235 1.00 96.19 796 ALA A N 1
ATOM 5560 C CA . ALA A 1 796 ? -13.903 -9.214 16.166 1.00 96.19 796 ALA A CA 1
ATOM 5561 C C . ALA A 1 796 ? -14.622 -9.190 14.809 1.00 96.19 796 ALA A C 1
ATOM 5563 O O . ALA A 1 796 ? -14.002 -9.278 13.752 1.00 96.19 796 ALA A O 1
ATOM 5564 N N . THR A 1 797 ? -15.938 -8.992 14.836 1.00 98.06 797 THR A N 1
ATOM 5565 C CA . THR A 1 797 ? -16.779 -8.857 13.640 1.00 98.06 797 THR A CA 1
ATOM 5566 C C . THR A 1 797 ? -17.661 -7.617 13.758 1.00 98.06 797 THR A C 1
ATOM 5568 O O . THR A 1 797 ? -18.413 -7.475 14.728 1.00 98.06 797 THR A O 1
ATOM 5571 N N . ILE A 1 798 ? -17.593 -6.723 12.775 1.00 98.50 798 ILE A N 1
ATOM 5572 C CA . ILE A 1 798 ? -18.363 -5.478 12.694 1.00 98.50 798 ILE A CA 1
ATOM 5573 C C . ILE A 1 798 ? -19.215 -5.528 11.422 1.00 98.50 798 ILE A C 1
ATOM 5575 O O . ILE A 1 798 ? -18.686 -5.678 10.329 1.00 98.50 798 ILE A O 1
ATOM 5579 N N . THR A 1 799 ? -20.538 -5.430 11.557 1.00 98.38 799 THR A N 1
ATOM 5580 C CA . THR A 1 799 ? -21.485 -5.600 10.441 1.00 98.38 799 THR A CA 1
ATOM 5581 C C . THR A 1 799 ? -22.583 -4.542 10.443 1.00 98.38 799 THR A C 1
ATOM 5583 O O . THR A 1 799 ? -23.175 -4.263 11.486 1.00 98.38 799 THR A O 1
ATOM 5586 N N . ASN A 1 800 ? -22.912 -3.980 9.276 1.00 97.31 800 ASN A N 1
ATOM 5587 C CA . ASN A 1 800 ? -24.000 -2.999 9.106 1.00 97.31 800 ASN A CA 1
ATOM 5588 C C . ASN A 1 800 ? -23.950 -1.818 10.106 1.00 97.31 800 ASN A C 1
ATOM 5590 O O . ASN A 1 800 ? -24.989 -1.285 10.499 1.00 97.31 800 ASN A O 1
ATOM 5594 N N . ALA A 1 801 ? -22.765 -1.468 10.610 1.00 97.94 801 ALA A N 1
ATOM 5595 C CA . ALA A 1 801 ? -22.589 -0.487 11.678 1.00 97.94 801 ALA A CA 1
ATOM 5596 C C . ALA A 1 801 ? -22.316 0.913 11.111 1.00 97.94 801 ALA A C 1
ATOM 5598 O O . ALA A 1 801 ? -21.840 1.057 9.989 1.00 97.94 801 ALA A O 1
ATOM 5599 N N . THR A 1 802 ? -22.563 1.952 11.909 1.00 97.44 802 THR A N 1
ATOM 5600 C CA . THR A 1 802 ? -22.123 3.321 11.602 1.00 97.44 802 THR A CA 1
ATOM 5601 C C . THR A 1 802 ? -21.193 3.781 12.711 1.00 97.44 802 THR A C 1
ATOM 5603 O O . THR A 1 802 ? -21.628 3.938 13.853 1.00 97.44 802 THR A O 1
ATOM 5606 N N . ILE A 1 803 ? -19.916 3.971 12.396 1.00 96.44 803 ILE A N 1
ATOM 5607 C CA . ILE A 1 803 ? -18.866 4.256 13.375 1.00 96.44 803 ILE A CA 1
ATOM 5608 C C . ILE A 1 803 ? -18.233 5.611 13.046 1.00 96.44 803 ILE A C 1
ATOM 5610 O O . ILE A 1 803 ? -17.806 5.831 11.922 1.00 96.44 803 ILE A O 1
ATOM 5614 N N . ASP A 1 804 ? -18.173 6.517 14.021 1.00 91.25 804 ASP A N 1
ATOM 5615 C CA . ASP A 1 804 ? -17.596 7.862 13.883 1.00 91.25 804 ASP A CA 1
ATOM 5616 C C . ASP A 1 804 ? -16.551 8.113 14.984 1.00 91.25 804 ASP A C 1
ATOM 5618 O O . ASP A 1 804 ? -16.845 8.023 16.180 1.00 91.25 804 ASP A O 1
ATOM 5622 N N . GLY A 1 805 ? -15.326 8.469 14.600 1.00 86.44 805 GLY A N 1
ATOM 5623 C CA . GLY A 1 805 ? -14.266 8.900 15.512 1.00 86.44 805 GLY A CA 1
ATOM 5624 C C . GLY A 1 805 ? -14.639 10.149 16.320 1.00 86.44 805 GLY A C 1
ATOM 5625 O O . GLY A 1 805 ? -14.119 10.351 17.420 1.00 86.44 805 GLY A O 1
ATOM 5626 N N . GLY A 1 806 ? -15.593 10.951 15.847 1.00 79.81 806 GLY A N 1
ATOM 5627 C CA . GLY A 1 806 ? -16.210 12.062 16.565 1.00 79.81 806 GLY A CA 1
ATOM 5628 C C . GLY A 1 806 ? -15.595 13.429 16.263 1.00 79.81 806 GLY A C 1
ATOM 5629 O O . GLY A 1 806 ? -14.805 13.619 15.334 1.00 79.81 806 GLY A O 1
ATOM 5630 N N . ARG A 1 807 ? -15.991 14.433 17.055 1.00 71.56 807 ARG A N 1
ATOM 5631 C CA . ARG A 1 807 ? -15.766 15.855 16.733 1.00 71.56 807 ARG A CA 1
ATOM 5632 C C . ARG A 1 807 ? -14.680 16.524 17.584 1.00 71.56 807 ARG A C 1
ATOM 5634 O O . ARG A 1 807 ? -14.558 16.278 18.781 1.00 71.56 807 ARG A O 1
ATOM 5641 N N . LEU A 1 808 ? -13.947 17.450 16.957 1.00 63.09 808 LEU A N 1
ATOM 5642 C CA . LEU A 1 808 ? -13.041 18.445 17.565 1.00 63.09 808 LEU A CA 1
ATOM 5643 C C . LEU A 1 808 ? -11.857 17.924 18.421 1.00 63.09 808 LEU A C 1
ATOM 5645 O O . LEU A 1 808 ? -11.285 18.666 19.221 1.00 63.09 808 LEU A O 1
ATOM 5649 N N . ALA A 1 809 ? -11.423 16.681 18.203 1.00 65.94 809 ALA A N 1
ATOM 5650 C CA . ALA A 1 809 ? -10.171 16.118 18.727 1.00 65.94 809 ALA A CA 1
ATOM 5651 C C . ALA A 1 809 ? -8.969 16.284 17.763 1.00 65.94 809 ALA A C 1
ATOM 5653 O O . ALA A 1 809 ? -9.155 16.596 16.588 1.00 65.94 809 ALA A O 1
ATOM 5654 N N . PHE A 1 810 ? -7.738 16.073 18.245 1.00 65.62 810 PHE A N 1
ATOM 5655 C CA . PHE A 1 810 ? -6.488 16.257 17.477 1.00 65.62 810 PHE A CA 1
ATOM 5656 C C . PHE A 1 810 ? -6.036 15.030 16.678 1.00 65.62 810 PHE A C 1
ATOM 5658 O O . PHE A 1 810 ? -5.318 15.185 15.698 1.00 65.62 810 PHE A O 1
ATOM 5665 N N . ALA A 1 811 ? -6.422 13.837 17.119 1.00 73.25 811 ALA A N 1
ATOM 5666 C CA . ALA A 1 811 ? -6.208 12.577 16.420 1.00 73.25 811 ALA A CA 1
ATOM 5667 C C . ALA A 1 811 ? -7.462 11.729 16.622 1.00 73.25 811 ALA A C 1
ATOM 5669 O O . ALA A 1 811 ? -8.023 11.726 17.726 1.00 73.25 811 ALA A O 1
ATOM 5670 N N . ARG A 1 812 ? -7.933 11.066 15.565 1.00 81.69 812 ARG A N 1
ATOM 5671 C CA . ARG A 1 812 ? -9.203 10.333 15.582 1.00 81.69 812 ARG A CA 1
ATOM 5672 C C . ARG A 1 812 ? -9.114 9.025 14.827 1.00 81.69 812 ARG A C 1
ATOM 5674 O O . ARG A 1 812 ? -8.345 8.927 13.876 1.00 81.69 812 ARG A O 1
ATOM 5681 N N . SER A 1 813 ? -9.923 8.058 15.232 1.00 90.00 813 SER A N 1
ATOM 5682 C CA . SER A 1 813 ? -10.077 6.795 14.510 1.00 90.00 813 SER A CA 1
ATOM 5683 C C . SER A 1 813 ? -11.539 6.369 14.527 1.00 90.00 813 SER A C 1
ATOM 5685 O O . SER A 1 813 ? -12.163 6.401 15.589 1.00 90.00 813 SER A O 1
ATOM 5687 N N . GLY A 1 814 ? -12.094 5.952 13.391 1.00 92.69 814 GLY A N 1
ATOM 5688 C CA . GLY A 1 814 ? -13.397 5.286 13.374 1.00 92.69 814 GLY A CA 1
ATOM 5689 C C . GLY A 1 814 ? -13.280 3.946 14.097 1.00 92.69 814 GLY A C 1
ATOM 5690 O O . GLY A 1 814 ? -13.783 3.782 15.211 1.00 92.69 814 GLY A O 1
ATOM 5691 N N . VAL A 1 815 ? -12.505 3.031 13.519 1.00 95.69 815 VAL A N 1
ATOM 5692 C CA . VAL A 1 815 ? -12.085 1.772 14.151 1.00 95.69 815 VAL A CA 1
ATOM 5693 C C . VAL A 1 815 ? -10.572 1.784 14.364 1.00 95.69 815 VAL A C 1
ATOM 5695 O O . VAL A 1 815 ? -9.817 2.219 13.498 1.00 95.69 815 VAL A O 1
ATOM 5698 N N . LYS A 1 816 ? -10.111 1.277 15.508 1.00 93.94 816 LYS A N 1
ATOM 5699 C CA . LYS A 1 816 ? -8.709 0.936 15.753 1.00 93.94 816 LYS A CA 1
ATOM 5700 C C . LYS A 1 816 ? -8.598 -0.488 16.294 1.00 93.94 816 LYS A C 1
ATOM 5702 O O . LYS A 1 816 ? -9.319 -0.831 17.228 1.00 93.94 816 LYS A O 1
ATOM 5707 N N . VAL A 1 817 ? -7.657 -1.272 15.771 1.00 93.19 817 VAL A N 1
ATOM 5708 C CA . VAL A 1 817 ? -7.341 -2.632 16.229 1.00 93.19 817 VAL A CA 1
ATOM 5709 C C . VAL A 1 817 ? -5.844 -2.815 16.511 1.00 93.19 817 VAL A C 1
ATOM 5711 O O . VAL A 1 817 ? -4.988 -2.246 15.831 1.00 93.19 817 VAL A O 1
ATOM 5714 N N . GLN A 1 818 ? -5.537 -3.605 17.541 1.00 91.69 818 GLN A N 1
ATOM 5715 C CA . GLN A 1 818 ? -4.187 -4.026 17.919 1.00 91.69 818 GLN A CA 1
ATOM 5716 C C . GLN A 1 818 ? -4.209 -5.492 18.383 1.00 91.69 818 GLN A C 1
ATOM 5718 O O . GLN A 1 818 ? -4.833 -5.804 19.402 1.00 91.69 818 GLN A O 1
ATOM 5723 N N . GLY A 1 819 ? -3.515 -6.374 17.658 1.00 87.69 819 GLY A N 1
ATOM 5724 C CA . GLY A 1 819 ? -3.267 -7.770 18.040 1.00 87.69 819 GLY A CA 1
ATOM 5725 C C . GLY A 1 819 ? -4.460 -8.734 17.992 1.00 87.69 819 GLY A C 1
ATOM 5726 O O . GLY A 1 819 ? -4.419 -9.785 18.632 1.00 87.69 819 GLY A O 1
ATOM 5727 N N . MET A 1 820 ? -5.546 -8.390 17.298 1.00 89.31 820 MET A N 1
ATOM 5728 C CA . MET A 1 820 ? -6.814 -9.136 17.302 1.00 89.31 820 MET A CA 1
ATOM 5729 C C . MET A 1 820 ? -7.363 -9.266 15.878 1.00 89.31 820 MET A C 1
ATOM 5731 O O . MET A 1 820 ? -7.419 -8.266 15.168 1.00 89.31 820 MET A O 1
ATOM 5735 N N . ALA A 1 821 ? -7.805 -10.467 15.485 1.00 91.19 821 ALA A N 1
ATOM 5736 C CA . ALA A 1 821 ? -8.411 -10.690 14.170 1.00 91.19 821 ALA A CA 1
ATOM 5737 C C . ALA A 1 821 ? -9.674 -9.838 14.017 1.00 91.19 821 ALA A C 1
ATOM 5739 O O . ALA A 1 821 ? -10.422 -9.656 14.983 1.00 91.19 821 ALA A O 1
ATOM 5740 N N . LEU A 1 822 ? -9.915 -9.317 12.818 1.00 94.38 822 LEU A N 1
ATOM 5741 C CA . LEU A 1 822 ? -10.979 -8.352 12.563 1.00 94.38 822 LEU A CA 1
ATOM 5742 C C . LEU A 1 822 ? -11.626 -8.612 11.205 1.00 94.38 822 LEU A C 1
ATOM 5744 O O . LEU A 1 822 ? -10.927 -8.810 10.223 1.00 94.38 822 LEU A O 1
ATOM 5748 N N . SER A 1 823 ? -12.951 -8.541 11.147 1.00 96.75 823 SER A N 1
ATOM 5749 C CA . SER A 1 823 ? -13.702 -8.426 9.898 1.00 96.75 823 SER A CA 1
ATOM 5750 C C . SER A 1 823 ? -14.694 -7.265 10.004 1.00 96.75 823 SER A C 1
ATOM 5752 O O . SER A 1 823 ? -15.447 -7.183 10.983 1.00 96.75 823 SER A O 1
ATOM 5754 N N . ILE A 1 824 ? -14.670 -6.346 9.037 1.00 98.12 824 ILE A N 1
ATOM 5755 C CA . ILE A 1 824 ? -15.622 -5.233 8.905 1.00 98.12 824 ILE A CA 1
ATOM 5756 C C . ILE A 1 824 ? -16.381 -5.401 7.586 1.00 98.12 824 ILE A C 1
ATOM 5758 O O . ILE A 1 824 ? -15.755 -5.420 6.530 1.00 98.12 824 ILE A O 1
ATOM 5762 N N . THR A 1 825 ? -17.715 -5.486 7.640 1.00 98.00 825 THR A N 1
ATOM 5763 C CA . THR A 1 825 ? -18.553 -5.695 6.446 1.00 98.00 825 THR A CA 1
ATOM 5764 C C . THR A 1 825 ? -19.806 -4.823 6.426 1.00 98.00 825 THR A C 1
ATOM 5766 O O . THR A 1 825 ? -20.470 -4.644 7.456 1.00 98.00 825 THR A O 1
ATOM 5769 N N . GLY A 1 826 ? -20.178 -4.289 5.258 1.00 97.44 826 GLY A N 1
ATOM 5770 C CA . GLY A 1 826 ? -21.422 -3.530 5.066 1.00 97.44 826 GLY A CA 1
ATOM 5771 C C . GLY A 1 826 ? -21.558 -2.296 5.964 1.00 97.44 826 GLY A C 1
ATOM 5772 O O . GLY A 1 826 ? -22.675 -1.860 6.235 1.00 97.44 826 GLY A O 1
ATOM 5773 N N . SER A 1 827 ? -20.454 -1.787 6.514 1.00 98.25 827 SER A N 1
ATOM 5774 C CA . SER A 1 827 ? -20.438 -0.782 7.580 1.00 98.25 827 SER A CA 1
ATOM 5775 C C . SER A 1 827 ? -19.880 0.547 7.080 1.00 98.25 827 SER A C 1
ATOM 5777 O O . SER A 1 827 ? -19.022 0.584 6.209 1.00 98.25 827 SER A O 1
ATOM 5779 N N . THR A 1 828 ? -20.341 1.650 7.659 1.00 97.44 828 THR A N 1
ATOM 5780 C CA . THR A 1 828 ? -19.836 2.996 7.361 1.00 97.44 828 THR A CA 1
ATOM 5781 C C . THR A 1 828 ? -18.895 3.445 8.474 1.00 97.44 828 THR A C 1
ATOM 5783 O O . THR A 1 828 ? -19.285 3.427 9.649 1.00 97.44 828 THR A O 1
ATOM 5786 N N . VAL A 1 829 ? -17.671 3.854 8.132 1.00 96.44 829 VAL A N 1
ATOM 5787 C CA . VAL A 1 829 ? -16.619 4.182 9.109 1.00 96.44 829 VAL A CA 1
ATOM 5788 C C . VAL A 1 829 ? -15.998 5.551 8.821 1.00 96.44 829 VAL A C 1
ATOM 5790 O O . VAL A 1 829 ? -15.252 5.713 7.864 1.00 96.44 829 VAL A O 1
ATOM 5793 N N . TYR A 1 830 ? -16.243 6.522 9.701 1.00 91.69 830 TYR A N 1
ATOM 5794 C CA . TYR A 1 830 ? -15.646 7.857 9.659 1.00 91.69 830 TYR A CA 1
ATOM 5795 C C . TYR A 1 830 ? -14.571 8.018 10.742 1.00 91.69 830 TYR A C 1
ATOM 5797 O O . TYR A 1 830 ? -14.828 7.804 11.926 1.00 91.69 830 TYR A O 1
ATOM 5805 N N . GLY A 1 831 ? -13.383 8.492 10.372 1.00 84.44 831 GLY A N 1
ATOM 5806 C CA . GLY A 1 831 ? -12.395 9.050 11.296 1.00 84.44 831 GLY A CA 1
ATOM 5807 C C . GLY A 1 831 ? -12.781 10.452 11.767 1.00 84.44 831 GLY A C 1
ATOM 5808 O O . GLY A 1 831 ? -12.614 10.796 12.939 1.00 84.44 831 GLY A O 1
ATOM 5809 N N . THR A 1 832 ? -13.335 11.262 10.863 1.00 71.50 832 THR A N 1
ATOM 5810 C CA . THR A 1 832 ? -13.916 12.579 11.149 1.00 71.50 832 THR A CA 1
ATOM 5811 C C . THR A 1 832 ? -14.999 12.922 10.126 1.00 71.50 832 THR A C 1
ATOM 5813 O O . THR A 1 832 ? -14.890 12.583 8.954 1.00 71.50 832 THR A O 1
ATOM 5816 N N . THR A 1 833 ? -16.026 13.653 10.560 1.00 62.97 833 THR A N 1
ATOM 5817 C CA . THR A 1 833 ? -17.046 14.277 9.690 1.00 62.97 833 THR A CA 1
ATOM 5818 C C . THR A 1 833 ? -16.851 15.799 9.552 1.00 62.97 833 THR A C 1
ATOM 5820 O O . THR A 1 833 ? -17.732 16.525 9.092 1.00 62.97 833 THR A O 1
ATOM 5823 N N . GLU A 1 834 ? -15.693 16.314 9.981 1.00 65.94 834 GLU A N 1
ATOM 5824 C CA . GLU A 1 834 ? -15.300 17.727 9.910 1.00 65.94 834 GLU A CA 1
ATOM 5825 C C . GLU A 1 834 ? -14.007 17.914 9.093 1.00 65.94 834 GLU A C 1
ATOM 5827 O O . GLU A 1 834 ? -12.998 17.258 9.358 1.00 65.94 834 GLU A O 1
ATOM 5832 N N . ALA A 1 835 ? -14.047 18.856 8.142 1.00 58.84 835 ALA A N 1
ATOM 5833 C CA . ALA A 1 835 ? -12.987 19.135 7.169 1.00 58.84 835 ALA A CA 1
ATOM 5834 C C . ALA A 1 835 ? -11.676 19.662 7.778 1.00 58.84 835 ALA A C 1
ATOM 5836 O O . ALA A 1 835 ? -11.691 20.405 8.765 1.00 58.84 835 ALA A O 1
ATOM 5837 N N . GLY A 1 836 ? -10.547 19.329 7.140 1.00 58.75 836 GLY A N 1
ATOM 5838 C CA . GLY A 1 836 ? -9.211 19.813 7.511 1.00 58.75 836 GLY A CA 1
ATOM 5839 C C . GLY A 1 836 ? -8.710 19.340 8.884 1.00 58.75 836 GLY A C 1
ATOM 5840 O O . GLY A 1 836 ? -7.955 20.058 9.540 1.00 58.75 836 GLY A O 1
ATOM 5841 N N . GLN A 1 837 ? -9.163 18.177 9.368 1.00 66.19 837 GLN A N 1
ATOM 5842 C CA . GLN A 1 837 ? -8.869 17.677 10.717 1.00 66.19 837 GLN A CA 1
ATOM 5843 C C . GLN A 1 837 ? -8.266 16.270 10.692 1.00 66.19 837 GLN A C 1
ATOM 5845 O O . GLN A 1 837 ? -8.741 15.393 9.981 1.00 66.19 837 GLN A O 1
ATOM 5850 N N . ALA A 1 838 ? -7.221 16.060 11.494 1.00 71.19 838 ALA A N 1
ATOM 5851 C CA . ALA A 1 838 ? -6.409 14.849 11.452 1.00 71.19 838 ALA A CA 1
ATOM 5852 C C . ALA A 1 838 ? -7.065 13.637 12.145 1.00 71.19 838 ALA A C 1
ATOM 5854 O O . ALA A 1 838 ? -7.554 13.723 13.278 1.00 71.19 838 ALA A O 1
ATOM 5855 N N . GLY A 1 839 ? -7.034 12.496 11.459 1.00 75.88 839 GLY A N 1
ATOM 5856 C CA . GLY A 1 839 ? -7.606 11.220 11.880 1.00 75.88 839 GLY A CA 1
ATOM 5857 C C . GLY A 1 839 ? -7.524 10.180 10.761 1.00 75.88 839 GLY A C 1
ATOM 5858 O O . GLY A 1 839 ? -7.001 10.486 9.690 1.00 75.88 839 GLY A O 1
ATOM 5859 N N . SER A 1 840 ? -8.053 8.986 11.026 1.00 87.25 840 SER A N 1
ATOM 5860 C CA . SER A 1 840 ? -8.091 7.858 10.086 1.00 87.25 840 SER A CA 1
ATOM 5861 C C . SER A 1 840 ? -9.415 7.091 10.180 1.00 87.25 840 SER A C 1
ATOM 5863 O O . SER A 1 840 ? -10.046 7.098 11.240 1.00 87.25 840 SER A O 1
ATOM 5865 N N . GLY A 1 841 ? -9.852 6.418 9.115 1.00 91.44 841 GLY A N 1
ATOM 5866 C CA . GLY A 1 841 ? -11.096 5.635 9.122 1.00 91.44 841 GLY A CA 1
ATOM 5867 C C . GLY A 1 841 ? -10.923 4.348 9.926 1.00 91.44 841 GLY A C 1
ATOM 5868 O O . GLY A 1 841 ? -11.466 4.216 11.028 1.00 91.44 841 GLY A O 1
ATOM 5869 N N . VAL A 1 842 ? -10.093 3.438 9.416 1.00 94.38 842 VAL A N 1
ATOM 5870 C CA . VAL A 1 842 ? -9.659 2.210 10.105 1.00 94.38 842 VAL A CA 1
ATOM 5871 C C . VAL A 1 842 ? -8.153 2.268 10.372 1.00 94.38 842 VAL A C 1
ATOM 5873 O O . VAL A 1 842 ? -7.386 2.672 9.502 1.00 94.38 842 VAL A O 1
ATOM 5876 N N . VAL A 1 843 ? -7.719 1.861 11.570 1.00 92.50 843 VAL A N 1
ATOM 5877 C CA . VAL A 1 843 ? -6.297 1.753 11.941 1.00 92.50 843 VAL A CA 1
ATOM 5878 C C . VAL A 1 843 ? -5.967 0.347 12.436 1.00 92.50 843 VAL A C 1
ATOM 5880 O O . VAL A 1 843 ? -6.491 -0.083 13.465 1.00 92.50 843 VAL A O 1
ATOM 5883 N N . VAL A 1 844 ? -5.046 -0.328 11.754 1.00 91.12 844 VAL A N 1
ATOM 5884 C CA . VAL A 1 844 ? -4.442 -1.610 12.148 1.00 91.12 844 VAL A CA 1
ATOM 5885 C C . VAL A 1 844 ? -3.020 -1.313 12.627 1.00 91.12 844 VAL A C 1
ATOM 5887 O O . VAL A 1 844 ? -2.242 -0.727 11.877 1.00 91.12 844 VAL A O 1
ATOM 5890 N N . SER A 1 845 ? -2.670 -1.615 13.884 1.00 88.31 845 SER A N 1
ATOM 5891 C CA . SER A 1 845 ? -1.363 -1.181 14.412 1.00 88.31 845 SER A CA 1
ATOM 5892 C C . SER A 1 845 ? -0.765 -2.045 15.522 1.00 88.31 845 SER A C 1
ATOM 5894 O O . SER A 1 845 ? -1.407 -2.222 16.563 1.00 88.31 845 SER A O 1
ATOM 5896 N N . GLY A 1 846 ? 0.517 -2.389 15.366 1.00 83.56 846 GLY A N 1
ATOM 5897 C CA . GLY A 1 846 ? 1.346 -3.063 16.373 1.00 83.56 846 GLY A CA 1
ATOM 5898 C C . GLY A 1 846 ? 1.081 -4.565 16.462 1.00 83.56 846 GLY A C 1
ATOM 5899 O O . GLY A 1 846 ? 0.067 -5.027 15.964 1.00 83.56 846 GLY A O 1
ATOM 5900 N N . ASP A 1 847 ? 1.982 -5.293 17.122 1.00 84.25 847 ASP A N 1
ATOM 5901 C CA . ASP A 1 847 ? 2.137 -6.755 17.076 1.00 84.25 847 ASP A CA 1
ATOM 5902 C C . ASP A 1 847 ? 0.824 -7.573 17.041 1.00 84.25 847 ASP A C 1
ATOM 5904 O O . ASP A 1 847 ? -0.101 -7.342 17.827 1.00 84.25 847 ASP A O 1
ATOM 5908 N N . PHE A 1 848 ? 0.786 -8.594 16.177 1.00 85.69 848 PHE A N 1
ATOM 5909 C CA . PHE A 1 848 ? -0.300 -9.576 16.066 1.00 85.69 848 PHE A CA 1
ATOM 5910 C C . PHE A 1 848 ? 0.211 -11.005 16.329 1.00 85.69 848 PHE A C 1
ATOM 5912 O O . PHE A 1 848 ? 1.356 -11.316 15.994 1.00 85.69 848 PHE A O 1
ATOM 5919 N N . PRO A 1 849 ? -0.613 -11.907 16.899 1.00 83.62 849 PRO A N 1
ATOM 5920 C CA . PRO A 1 849 ? -0.327 -13.340 16.875 1.00 83.62 849 PRO A CA 1
ATOM 5921 C C . PRO A 1 849 ? -0.270 -13.863 15.429 1.00 83.62 849 PRO A C 1
ATOM 5923 O O . PRO A 1 849 ? -0.965 -13.346 14.557 1.00 83.62 849 PRO A O 1
ATOM 5926 N N . ALA A 1 850 ? 0.498 -14.922 15.172 1.00 80.31 850 ALA A N 1
ATOM 5927 C CA . ALA A 1 850 ? 0.570 -15.516 13.836 1.00 80.31 850 ALA A CA 1
ATOM 5928 C C . ALA A 1 850 ? -0.784 -16.094 13.375 1.00 80.31 850 ALA A C 1
ATOM 5930 O O . ALA A 1 850 ? -1.478 -16.747 14.158 1.00 80.31 850 ALA A O 1
ATOM 5931 N N . ASN A 1 851 ? -1.108 -15.904 12.092 1.00 75.50 851 ASN A N 1
ATOM 5932 C CA . ASN A 1 851 ? -2.376 -16.253 11.442 1.00 75.50 851 ASN A CA 1
ATOM 5933 C C . ASN A 1 851 ? -3.593 -15.514 12.036 1.00 75.50 851 ASN A C 1
ATOM 5935 O O . ASN A 1 851 ? -4.637 -16.117 12.292 1.00 75.50 851 ASN A O 1
ATOM 5939 N N . THR A 1 852 ? -3.456 -14.202 12.249 1.00 84.38 852 THR A N 1
ATOM 5940 C CA . THR A 1 852 ? -4.510 -13.309 12.758 1.00 84.38 852 THR A CA 1
ATOM 5941 C C . THR A 1 852 ? -4.971 -12.356 11.644 1.00 84.38 852 THR A C 1
ATOM 5943 O O . THR A 1 852 ? -4.456 -11.241 11.559 1.00 84.38 852 THR A O 1
ATOM 5946 N N . PRO A 1 853 ? -5.908 -12.774 10.769 1.00 88.12 853 PRO A N 1
ATOM 5947 C CA . PRO A 1 853 ? -6.286 -12.008 9.582 1.00 88.12 853 PRO A CA 1
ATOM 5948 C C . PRO A 1 853 ? -7.071 -10.735 9.917 1.00 88.12 853 PRO A C 1
ATOM 5950 O O . PRO A 1 853 ? -7.811 -10.675 10.909 1.00 88.12 853 PRO A O 1
ATOM 5953 N N . VAL A 1 854 ? -6.965 -9.744 9.031 1.00 92.00 854 VAL A N 1
ATOM 5954 C CA . VAL A 1 854 ? -7.830 -8.557 9.014 1.00 92.00 854 VAL A CA 1
ATOM 5955 C C . VAL A 1 854 ? -8.532 -8.465 7.661 1.00 92.00 854 VAL A C 1
ATOM 5957 O O . VAL A 1 854 ? -7.879 -8.493 6.625 1.00 92.00 854 VAL A O 1
ATOM 5960 N N . SER A 1 855 ? -9.857 -8.346 7.672 1.00 94.31 855 SER A N 1
ATOM 5961 C CA . SER A 1 855 ? -10.693 -8.182 6.482 1.00 94.31 855 SER A CA 1
ATOM 5962 C C . SER A 1 855 ? -11.543 -6.912 6.600 1.00 94.31 855 SER A C 1
ATOM 5964 O O . SER A 1 855 ? -12.092 -6.597 7.665 1.00 94.31 855 SER A O 1
ATOM 5966 N N . ILE A 1 856 ? -11.605 -6.134 5.525 1.00 96.62 856 ILE A N 1
ATOM 5967 C CA . ILE A 1 856 ? -12.327 -4.864 5.441 1.00 96.62 856 ILE A CA 1
ATOM 5968 C C . ILE A 1 856 ? -13.046 -4.883 4.097 1.00 96.62 856 ILE A C 1
ATOM 5970 O O . ILE A 1 856 ? -12.516 -4.400 3.101 1.00 96.62 856 ILE A O 1
ATOM 5974 N N . ASP A 1 857 ? -14.230 -5.495 4.065 1.00 95.88 857 ASP A N 1
ATOM 5975 C CA . ASP A 1 857 ? -14.853 -5.924 2.812 1.00 95.88 857 ASP A CA 1
ATOM 5976 C C . ASP A 1 857 ? -16.279 -5.396 2.633 1.00 95.88 857 ASP A C 1
ATOM 5978 O O . ASP A 1 857 ? -17.049 -5.342 3.590 1.00 95.88 857 ASP A O 1
ATOM 5982 N N . GLN A 1 858 ? -16.686 -5.066 1.408 1.00 97.31 858 GLN A N 1
ATOM 5983 C CA . GLN A 1 858 ? -18.069 -4.684 1.074 1.00 97.31 858 GLN A CA 1
ATOM 5984 C C . GLN A 1 858 ? -18.622 -3.529 1.932 1.00 97.31 858 GLN A C 1
ATOM 5986 O O . GLN A 1 858 ? -19.798 -3.517 2.309 1.00 97.31 858 GLN A O 1
ATOM 5991 N N . ASN A 1 859 ? -17.777 -2.564 2.304 1.00 98.12 859 ASN A N 1
ATOM 5992 C CA . ASN A 1 859 ? -18.174 -1.398 3.093 1.00 98.12 859 ASN A CA 1
ATOM 5993 C C . ASN A 1 859 ? -18.580 -0.231 2.172 1.00 98.12 859 ASN A C 1
ATOM 5995 O O . ASN A 1 859 ? -17.801 0.134 1.292 1.00 98.12 859 ASN A O 1
ATOM 5999 N N . PRO A 1 860 ? -19.762 0.394 2.367 1.00 97.19 860 PRO A N 1
ATOM 6000 C CA . PRO A 1 860 ? -20.225 1.464 1.480 1.00 97.19 860 PRO A CA 1
ATOM 6001 C C . PRO A 1 860 ? -19.377 2.742 1.511 1.00 97.19 860 PRO A C 1
ATOM 6003 O O . PRO A 1 860 ? -19.365 3.477 0.533 1.00 97.19 860 PRO A O 1
ATOM 6006 N N . GLU A 1 861 ? -18.740 3.049 2.646 1.00 94.94 861 GLU A N 1
ATOM 6007 C CA . GLU A 1 861 ? -17.941 4.267 2.824 1.00 94.94 861 GLU A CA 1
ATOM 6008 C C . GLU A 1 861 ? -17.003 4.133 4.041 1.00 94.94 861 GLU A C 1
ATOM 6010 O O . GLU A 1 861 ? -17.450 3.939 5.179 1.00 94.94 861 GLU A O 1
ATOM 6015 N N . ILE A 1 862 ? -15.697 4.278 3.806 1.00 95.38 862 ILE A N 1
ATOM 6016 C CA . ILE A 1 862 ? -14.636 4.380 4.813 1.00 95.38 862 ILE A CA 1
ATOM 6017 C C . ILE A 1 862 ? -13.879 5.686 4.560 1.00 95.38 862 ILE A C 1
ATOM 6019 O O . ILE A 1 862 ? -13.216 5.841 3.540 1.00 95.38 862 ILE A O 1
ATOM 6023 N N . VAL A 1 863 ? -13.961 6.635 5.493 1.00 91.50 863 VAL A N 1
ATOM 6024 C CA . VAL A 1 863 ? -13.369 7.976 5.345 1.00 91.50 863 VAL A CA 1
ATOM 6025 C C . VAL A 1 863 ? -12.493 8.304 6.540 1.00 91.50 863 VAL A C 1
ATOM 6027 O O . VAL A 1 863 ? -12.918 8.167 7.687 1.00 91.50 863 VAL A O 1
ATOM 6030 N N . GLY A 1 864 ? -11.279 8.780 6.292 1.00 87.06 864 GLY A N 1
ATOM 6031 C CA . GLY A 1 864 ? -10.326 9.152 7.329 1.00 87.06 864 GLY A CA 1
ATOM 6032 C C . GLY A 1 864 ? -10.208 10.651 7.579 1.00 87.06 864 GLY A C 1
ATOM 6033 O O . GLY A 1 864 ? -11.186 11.369 7.791 1.00 87.06 864 GLY A O 1
ATOM 6034 N N . GLY A 1 865 ? -8.954 11.078 7.627 1.00 76.69 865 GLY A N 1
ATOM 6035 C CA . GLY A 1 865 ? -8.480 12.446 7.470 1.00 76.69 865 GLY A CA 1
ATOM 6036 C C . GLY A 1 865 ? -7.042 12.387 6.918 1.00 76.69 865 GLY A C 1
ATOM 6037 O O . GLY A 1 865 ? -6.627 11.352 6.393 1.00 76.69 865 GLY A O 1
ATOM 6038 N N . PRO A 1 866 ? -6.213 13.425 7.135 1.00 69.94 866 PRO A N 1
ATOM 6039 C CA . PRO A 1 866 ? -4.778 13.425 6.806 1.00 69.94 866 PRO A CA 1
ATOM 6040 C C . PRO A 1 866 ? -3.886 12.303 7.389 1.00 69.94 866 PRO A C 1
ATOM 6042 O O . PRO A 1 866 ? -2.670 12.361 7.240 1.00 69.94 866 PRO A O 1
ATOM 6045 N N . TYR A 1 867 ? -4.438 11.307 8.094 1.00 68.12 867 TYR A N 1
ATOM 6046 C CA . TYR A 1 867 ? -3.721 10.099 8.528 1.00 68.12 867 TYR A CA 1
ATOM 6047 C C . TYR A 1 867 ? -4.300 8.806 7.911 1.00 68.12 867 TYR A C 1
ATOM 6049 O O . TYR A 1 867 ? -4.117 7.727 8.473 1.00 68.12 867 TYR A O 1
ATOM 6057 N N . GLY A 1 868 ? -4.985 8.902 6.768 1.00 78.44 868 GLY A N 1
ATOM 6058 C CA . GLY A 1 868 ? -5.364 7.761 5.924 1.00 78.44 868 GLY A CA 1
ATOM 6059 C C . GLY A 1 868 ? -6.827 7.318 6.051 1.00 78.44 868 GLY A C 1
ATOM 6060 O O . GLY A 1 868 ? -7.378 7.313 7.151 1.00 78.44 868 GLY A O 1
ATOM 6061 N N . GLY A 1 869 ? -7.466 6.903 4.956 1.00 81.00 869 GLY A N 1
ATOM 6062 C CA . GLY A 1 869 ? -8.774 6.232 4.993 1.00 81.00 869 GLY A CA 1
ATOM 6063 C C . GLY A 1 869 ? -8.668 4.904 5.743 1.00 81.00 869 GLY A C 1
ATOM 6064 O O . GLY A 1 869 ? -9.315 4.703 6.775 1.00 81.00 869 GLY A O 1
ATOM 6065 N N . ILE A 1 870 ? -7.741 4.057 5.299 1.00 88.44 870 ILE A N 1
ATOM 6066 C CA . ILE A 1 870 ? -7.246 2.880 6.022 1.00 88.44 870 ILE A CA 1
ATOM 6067 C C . ILE A 1 870 ? -5.744 3.071 6.276 1.00 88.44 870 ILE A C 1
ATOM 6069 O O . ILE A 1 870 ? -5.004 3.440 5.367 1.00 88.44 870 ILE A O 1
ATOM 6073 N N . GLY A 1 871 ? -5.291 2.846 7.512 1.00 87.94 871 GLY A N 1
ATOM 6074 C CA . GLY A 1 871 ? -3.879 2.927 7.903 1.00 87.94 871 GLY A CA 1
ATOM 6075 C C . GLY A 1 871 ? -3.405 1.650 8.595 1.00 87.94 871 GLY A C 1
ATOM 6076 O O . GLY A 1 871 ? -3.981 1.238 9.604 1.00 87.94 871 GLY A O 1
ATOM 6077 N N . ILE A 1 872 ? -2.354 1.033 8.063 1.00 85.81 872 ILE A N 1
ATOM 6078 C CA . ILE A 1 872 ? -1.825 -0.272 8.468 1.00 85.81 872 ILE A CA 1
ATOM 6079 C C . ILE A 1 872 ? -0.348 -0.125 8.856 1.00 85.81 872 ILE A C 1
ATOM 6081 O O . ILE A 1 872 ? 0.445 0.442 8.106 1.00 85.81 872 ILE A O 1
ATOM 6085 N N . HIS A 1 873 ? 0.021 -0.626 10.040 1.00 84.88 873 HIS A N 1
ATOM 6086 C CA . HIS A 1 873 ? 1.363 -0.474 10.610 1.00 84.88 873 HIS A CA 1
ATOM 6087 C C . HIS A 1 873 ? 1.858 -1.734 11.343 1.00 84.88 873 HIS A C 1
ATOM 6089 O O . HIS A 1 873 ? 1.291 -2.089 12.383 1.00 84.88 873 HIS A O 1
ATOM 6095 N N . ALA A 1 874 ? 2.990 -2.292 10.895 1.00 61.56 874 ALA A N 1
ATOM 6096 C CA . ALA A 1 874 ? 3.737 -3.386 11.540 1.00 61.56 874 ALA A CA 1
ATOM 6097 C C . ALA A 1 874 ? 2.928 -4.693 11.689 1.00 61.56 874 ALA A C 1
ATOM 6099 O O . ALA A 1 874 ? 2.423 -5.002 12.772 1.00 61.56 874 ALA A O 1
ATOM 6100 N N . VAL A 1 875 ? 2.791 -5.441 10.588 1.00 63.84 875 VAL A N 1
ATOM 6101 C CA . VAL A 1 875 ? 1.901 -6.611 10.461 1.00 63.84 875 VAL A CA 1
ATOM 6102 C C . VAL A 1 875 ? 2.438 -7.683 9.498 1.00 63.84 875 VAL A C 1
ATOM 6104 O O . VAL A 1 875 ? 2.249 -7.611 8.289 1.00 63.84 875 VAL A O 1
ATOM 6107 N N . ASP A 1 876 ? 2.992 -8.763 10.046 1.00 69.50 876 ASP A N 1
ATOM 6108 C CA . ASP A 1 876 ? 3.362 -9.971 9.283 1.00 69.50 876 ASP A CA 1
ATOM 6109 C C . ASP A 1 876 ? 2.134 -10.882 9.025 1.00 69.50 876 ASP A C 1
ATOM 6111 O O . ASP A 1 876 ? 2.188 -12.091 9.257 1.00 69.50 876 ASP A O 1
ATOM 6115 N N . GLN A 1 877 ? 0.972 -10.304 8.692 1.00 73.38 877 GLN A N 1
ATOM 6116 C CA . GLN A 1 877 ? -0.332 -10.986 8.636 1.00 73.38 877 GLN A CA 1
ATOM 6117 C C . GLN A 1 877 ? -1.080 -10.665 7.334 1.00 73.38 877 GLN A C 1
ATOM 6119 O O . GLN A 1 877 ? -0.984 -9.531 6.873 1.00 73.38 877 GLN A O 1
ATOM 6124 N N . PRO A 1 878 ? -1.889 -11.598 6.790 1.00 79.88 878 PRO A N 1
ATOM 6125 C CA . PRO A 1 878 ? -2.697 -11.329 5.607 1.00 79.88 878 PRO A CA 1
ATOM 6126 C C . PRO A 1 878 ? -3.800 -10.306 5.905 1.00 79.88 878 PRO A C 1
ATOM 6128 O O . PRO A 1 878 ? -4.519 -10.413 6.912 1.00 79.88 878 PRO A O 1
ATOM 6131 N N . ILE A 1 879 ? -3.941 -9.323 5.015 1.00 89.56 879 ILE A N 1
ATOM 6132 C CA . ILE A 1 879 ? -4.906 -8.225 5.131 1.00 89.56 879 ILE A CA 1
ATOM 6133 C C . ILE A 1 879 ? -5.665 -8.090 3.821 1.00 89.56 879 ILE A C 1
ATOM 6135 O O . ILE A 1 879 ? -5.063 -7.825 2.788 1.00 89.56 879 ILE A O 1
ATOM 6139 N N . HIS A 1 880 ? -6.984 -8.248 3.866 1.00 93.75 880 HIS A N 1
ATOM 6140 C CA . HIS A 1 880 ? -7.853 -8.113 2.699 1.00 93.75 880 HIS A CA 1
ATOM 6141 C C . HIS A 1 880 ? -8.677 -6.822 2.808 1.00 93.75 880 HIS A C 1
ATOM 6143 O O . HIS A 1 880 ? -9.282 -6.544 3.848 1.00 93.75 880 HIS A O 1
ATOM 6149 N N . ILE A 1 881 ? -8.701 -6.037 1.733 1.00 96.31 881 ILE A N 1
ATOM 6150 C CA . ILE A 1 881 ? -9.505 -4.823 1.578 1.00 96.31 881 ILE A CA 1
ATOM 6151 C C . ILE A 1 881 ? -10.278 -4.974 0.264 1.00 96.31 881 ILE A C 1
ATOM 6153 O O . ILE A 1 881 ? -9.759 -4.611 -0.793 1.00 96.31 881 ILE A O 1
ATOM 6157 N N . THR A 1 882 ? -11.474 -5.578 0.308 1.00 97.50 882 THR A N 1
ATOM 6158 C CA . THR A 1 882 ? -12.151 -6.024 -0.927 1.00 97.50 882 THR A CA 1
ATOM 6159 C C . THR A 1 882 ? -13.578 -5.513 -1.138 1.00 97.50 882 THR A C 1
ATOM 6161 O O . THR A 1 882 ? -14.387 -5.468 -0.215 1.00 97.50 882 THR A O 1
ATOM 6164 N N . GLY A 1 883 ? -13.947 -5.153 -2.369 1.00 97.38 883 GLY A N 1
ATOM 6165 C CA . GLY A 1 883 ? -15.346 -4.846 -2.702 1.00 97.38 883 GLY A CA 1
ATOM 6166 C C . GLY A 1 883 ? -15.932 -3.586 -2.047 1.00 97.38 883 GLY A C 1
ATOM 6167 O O . GLY A 1 883 ? -17.150 -3.512 -1.889 1.00 97.38 883 GLY A O 1
ATOM 6168 N N . ASN A 1 884 ? -15.115 -2.647 -1.556 1.00 98.25 884 ASN A N 1
ATOM 6169 C CA . ASN A 1 884 ? -15.600 -1.451 -0.855 1.00 98.25 884 ASN A CA 1
ATOM 6170 C C . ASN A 1 884 ? -15.927 -0.320 -1.842 1.00 98.25 884 ASN A C 1
ATOM 6172 O O . ASN A 1 884 ? -15.148 -0.050 -2.751 1.00 98.25 884 ASN A O 1
ATOM 6176 N N . THR A 1 885 ? -17.033 0.394 -1.618 1.00 98.06 885 THR A N 1
ATOM 6177 C CA . THR A 1 885 ? -17.518 1.414 -2.569 1.00 98.06 885 THR A CA 1
ATOM 6178 C C . THR A 1 885 ? -16.822 2.768 -2.452 1.00 98.06 885 THR A C 1
ATOM 6180 O O . THR A 1 885 ? -16.778 3.521 -3.417 1.00 98.06 885 THR A O 1
ATOM 6183 N N . LEU A 1 886 ? -16.264 3.104 -1.288 1.00 95.38 886 LEU A N 1
ATOM 6184 C CA . LEU A 1 886 ? -15.437 4.301 -1.140 1.00 95.38 886 LEU A CA 1
ATOM 6185 C C . LEU A 1 886 ? -14.445 4.139 0.009 1.00 95.38 886 LEU A C 1
ATOM 6187 O O . LEU A 1 886 ? -14.850 3.933 1.156 1.00 95.38 886 LEU A O 1
ATOM 6191 N N . ILE A 1 887 ? -13.156 4.305 -0.281 1.00 95.88 887 ILE A N 1
ATOM 6192 C CA . ILE A 1 887 ? -12.073 4.410 0.699 1.00 95.88 887 ILE A CA 1
ATOM 6193 C C . ILE A 1 887 ? -11.365 5.751 0.482 1.00 95.88 887 ILE A C 1
ATOM 6195 O O . ILE A 1 887 ? -10.512 5.883 -0.391 1.00 95.88 887 ILE A O 1
ATOM 6199 N N . ALA A 1 888 ? -11.709 6.756 1.288 1.00 92.06 888 ALA A N 1
ATOM 6200 C CA . ALA A 1 888 ? -11.186 8.112 1.148 1.00 92.06 888 ALA A CA 1
ATOM 6201 C C . ALA A 1 888 ? -10.288 8.528 2.322 1.00 92.06 888 ALA A C 1
ATOM 6203 O O . ALA A 1 888 ? -10.680 8.440 3.489 1.00 92.06 888 ALA A O 1
ATOM 6204 N N . GLY A 1 889 ? -9.124 9.109 2.034 1.00 88.62 889 GLY A N 1
ATOM 6205 C CA . GLY A 1 889 ? -8.341 9.841 3.031 1.00 88.62 889 GLY A CA 1
ATOM 6206 C C . GLY A 1 889 ? -9.123 11.038 3.568 1.00 88.62 889 GLY A C 1
ATOM 6207 O O . GLY A 1 889 ? -9.288 11.177 4.775 1.00 88.62 889 GLY A O 1
ATOM 6208 N N . CYS A 1 890 ? -9.702 11.853 2.686 1.00 82.75 890 CYS A N 1
ATOM 6209 C CA . CYS A 1 890 ? -10.641 12.917 3.040 1.00 82.75 890 CYS A CA 1
ATOM 6210 C C . CYS A 1 890 ? -11.744 13.066 1.981 1.00 82.75 890 CYS A C 1
ATOM 6212 O O . CYS A 1 890 ? -11.445 13.159 0.798 1.00 82.75 890 CYS A O 1
ATOM 6214 N N . THR A 1 891 ? -13.003 13.246 2.395 1.00 81.00 891 THR A N 1
ATOM 6215 C CA . THR A 1 891 ? -14.116 13.673 1.509 1.00 81.00 891 THR A CA 1
ATOM 6216 C C . THR A 1 891 ? -14.300 15.197 1.450 1.00 81.00 891 THR A C 1
ATOM 6218 O O . THR A 1 891 ? -15.274 15.711 0.903 1.00 81.00 891 THR A O 1
ATOM 6221 N N . THR A 1 892 ? -13.381 15.960 2.048 1.00 78.25 892 THR A N 1
ATOM 6222 C CA . THR A 1 892 ? -13.386 17.433 2.069 1.00 78.25 892 THR A CA 1
ATOM 6223 C C . THR A 1 892 ? -11.952 17.970 2.083 1.00 78.25 892 THR A C 1
ATOM 6225 O O . THR A 1 892 ? -11.072 17.258 2.566 1.00 78.25 892 THR A O 1
ATOM 6228 N N . PRO A 1 893 ? -11.700 19.210 1.611 1.00 77.06 893 PRO A N 1
ATOM 6229 C CA . PRO A 1 893 ? -10.359 19.787 1.549 1.00 77.06 893 PRO A CA 1
ATOM 6230 C C . PRO A 1 893 ? -9.560 19.626 2.850 1.00 77.06 893 PRO A C 1
ATOM 6232 O O . PRO A 1 893 ? -9.973 20.062 3.932 1.00 77.06 893 PRO A O 1
ATOM 6235 N N . CYS A 1 894 ? -8.414 18.966 2.725 1.00 75.38 894 CYS A N 1
ATOM 6236 C CA . CYS A 1 894 ? -7.440 18.706 3.774 1.00 75.38 894 CYS A CA 1
ATOM 6237 C C . CYS A 1 894 ? -6.044 18.588 3.127 1.00 75.38 894 CYS A C 1
ATOM 6239 O 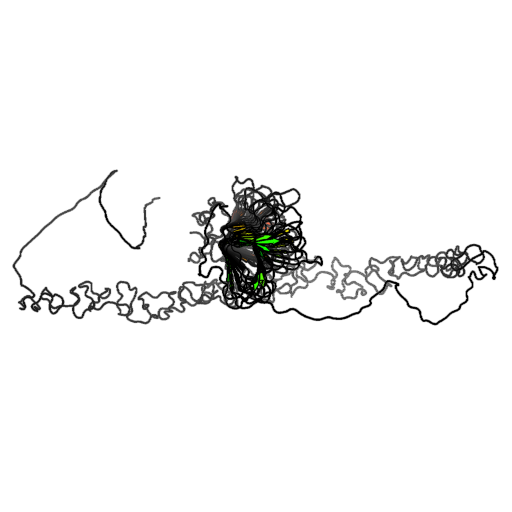O . CYS A 1 894 ? -5.952 18.411 1.915 1.00 75.38 894 CYS A O 1
ATOM 6241 N N . GLY A 1 895 ? -4.966 18.705 3.907 1.00 74.06 895 GLY A N 1
ATOM 6242 C CA . GLY A 1 895 ? -3.596 18.634 3.384 1.00 74.06 895 GLY A CA 1
ATOM 6243 C C . GLY A 1 895 ? -2.892 17.345 3.771 1.00 74.06 895 GLY A C 1
ATOM 6244 O O . GLY A 1 895 ? -2.767 17.062 4.963 1.00 74.06 895 GLY A O 1
ATOM 6245 N N . GLY A 1 896 ? -2.397 16.619 2.770 1.00 77.81 896 GLY A N 1
ATOM 6246 C CA . GLY A 1 896 ? -1.662 15.368 2.933 1.00 77.81 896 GLY A CA 1
ATOM 6247 C C . GLY A 1 896 ? -2.581 14.199 3.262 1.00 77.81 896 GLY A C 1
ATOM 6248 O O . GLY A 1 896 ? -2.656 13.797 4.418 1.00 77.81 896 GLY A O 1
ATOM 6249 N N . ALA A 1 897 ? -3.307 13.687 2.269 1.00 85.56 897 ALA A N 1
ATOM 6250 C CA . ALA A 1 897 ? -4.336 12.667 2.459 1.00 85.56 897 ALA A CA 1
ATOM 6251 C C . ALA A 1 897 ? -4.047 11.392 1.661 1.00 85.56 897 ALA A C 1
ATOM 6253 O O . ALA A 1 897 ? -3.625 11.459 0.510 1.00 85.56 897 ALA A O 1
ATOM 6254 N N . THR A 1 898 ? -4.314 10.234 2.259 1.00 91.06 898 THR A N 1
ATOM 6255 C CA . THR A 1 898 ? -4.056 8.926 1.643 1.00 91.06 898 THR A CA 1
ATOM 6256 C C . THR A 1 898 ? -5.309 8.054 1.704 1.00 91.06 898 THR A C 1
ATOM 6258 O O . THR A 1 898 ? -5.935 7.998 2.761 1.00 91.06 898 THR A O 1
ATOM 6261 N N . GLY A 1 899 ? -5.676 7.360 0.625 1.00 93.69 899 GLY A N 1
ATOM 6262 C CA . GLY A 1 899 ? -6.775 6.385 0.638 1.00 93.69 899 GLY A CA 1
ATOM 6263 C C . GLY A 1 899 ? -6.431 5.187 1.526 1.00 93.69 899 GLY A C 1
ATOM 6264 O O . GLY A 1 899 ? -6.985 5.035 2.619 1.00 93.69 899 GLY A O 1
ATOM 6265 N N . ILE A 1 900 ? -5.443 4.396 1.103 1.00 94.69 900 ILE A N 1
ATOM 6266 C CA . ILE A 1 900 ? -4.888 3.260 1.857 1.00 94.69 900 ILE A CA 1
ATOM 6267 C C . ILE A 1 900 ? -3.394 3.492 2.111 1.00 94.69 900 ILE A C 1
ATOM 6269 O O . ILE A 1 900 ? -2.631 3.750 1.183 1.00 94.69 900 ILE A O 1
ATOM 6273 N N . TYR A 1 901 ? -2.963 3.399 3.369 1.00 92.75 901 TYR A N 1
ATOM 6274 C CA . TYR A 1 901 ? -1.552 3.436 3.757 1.00 92.75 901 TYR A CA 1
ATOM 6275 C C . TYR A 1 901 ? -1.142 2.105 4.387 1.00 92.75 901 TYR A C 1
ATOM 6277 O O . TYR A 1 901 ? -1.722 1.707 5.399 1.00 92.75 901 TYR A O 1
ATOM 6285 N N . VAL A 1 902 ? -0.125 1.456 3.820 1.00 91.19 902 VAL A N 1
ATOM 6286 C CA . VAL A 1 902 ? 0.460 0.207 4.321 1.00 91.19 902 VAL A CA 1
ATOM 6287 C C . VAL A 1 902 ? 1.938 0.432 4.635 1.00 91.19 902 VAL A C 1
ATOM 6289 O O . VAL A 1 902 ? 2.691 0.938 3.801 1.00 91.19 902 VAL A O 1
ATOM 6292 N N . ALA A 1 903 ? 2.357 0.089 5.855 1.00 88.62 903 ALA A N 1
ATOM 6293 C CA . ALA A 1 903 ? 3.740 0.243 6.288 1.00 88.62 903 ALA A CA 1
ATOM 6294 C C . ALA A 1 903 ? 4.219 -0.903 7.186 1.00 88.62 903 ALA A C 1
ATOM 6296 O O . ALA A 1 903 ? 3.583 -1.218 8.199 1.00 88.62 903 ALA A O 1
ATOM 6297 N N . SER A 1 904 ? 5.390 -1.458 6.866 1.00 82.31 904 SER A N 1
ATOM 6298 C CA . SER A 1 904 ? 5.974 -2.613 7.564 1.00 82.31 904 SER A CA 1
ATOM 6299 C C . SER A 1 904 ? 5.014 -3.812 7.590 1.00 82.31 904 SER A C 1
ATOM 6301 O O . SER A 1 904 ? 4.660 -4.300 8.664 1.00 82.31 904 SER A O 1
ATOM 6303 N N . SER A 1 905 ? 4.548 -4.241 6.417 1.00 76.38 905 SER A N 1
ATOM 6304 C CA . SER A 1 905 ? 3.758 -5.467 6.242 1.00 76.38 905 SER A CA 1
ATOM 6305 C C . SER A 1 905 ? 4.550 -6.507 5.463 1.00 76.38 905 SER A C 1
ATOM 6307 O O . SER A 1 905 ? 5.272 -6.147 4.538 1.00 76.38 905 SER A O 1
ATOM 6309 N N . GLY A 1 906 ? 4.387 -7.778 5.825 1.00 68.81 906 GLY A N 1
ATOM 6310 C CA . GLY A 1 906 ? 4.858 -8.889 4.996 1.00 68.81 906 GLY A CA 1
ATOM 6311 C C . GLY A 1 906 ? 3.897 -9.213 3.839 1.00 68.81 906 GLY A C 1
ATOM 6312 O O . GLY A 1 906 ? 2.854 -8.559 3.709 1.00 68.81 906 GLY A O 1
ATOM 6313 N N . PRO A 1 907 ? 4.201 -10.257 3.049 1.00 66.81 907 PRO A N 1
ATOM 6314 C CA . PRO A 1 907 ? 3.392 -10.668 1.905 1.00 66.81 907 PRO A CA 1
ATOM 6315 C C . PRO A 1 907 ? 1.989 -11.136 2.315 1.00 66.81 907 PRO A C 1
ATOM 6317 O O . PRO A 1 907 ? 1.794 -11.755 3.367 1.00 66.81 907 PRO A O 1
ATOM 6320 N N . GLY A 1 908 ? 1.007 -10.863 1.450 1.00 76.94 908 GLY A N 1
ATOM 6321 C CA . GLY A 1 908 ? -0.407 -11.196 1.667 1.00 76.94 908 GLY A CA 1
ATOM 6322 C C . GLY A 1 908 ? -1.329 -10.010 1.982 1.00 76.94 908 GLY A C 1
ATOM 6323 O O . GLY A 1 908 ? -2.419 -10.221 2.521 1.00 76.94 908 GLY A O 1
ATOM 6324 N N . THR A 1 909 ? -0.933 -8.773 1.663 1.00 91.00 909 THR A N 1
ATOM 6325 C CA . THR A 1 909 ? -1.881 -7.647 1.585 1.00 91.00 909 THR A CA 1
ATOM 6326 C C . THR A 1 909 ? -2.590 -7.679 0.229 1.00 91.00 909 THR A C 1
ATOM 6328 O O . THR A 1 909 ? -1.930 -7.577 -0.798 1.00 91.00 909 THR A O 1
ATOM 6331 N N . LEU A 1 910 ? -3.920 -7.791 0.220 1.00 94.50 910 LEU A N 1
ATOM 6332 C CA . LEU A 1 910 ? -4.761 -7.806 -0.980 1.00 94.50 910 LEU A CA 1
ATOM 6333 C C . LEU A 1 910 ? -5.734 -6.621 -0.968 1.00 94.50 910 LEU A C 1
ATOM 6335 O O . LEU A 1 910 ? -6.523 -6.464 -0.032 1.00 94.50 910 LEU A O 1
ATOM 6339 N N . ILE A 1 911 ? -5.712 -5.816 -2.028 1.00 97.25 911 ILE A N 1
ATOM 6340 C CA . ILE A 1 911 ? -6.594 -4.666 -2.252 1.00 97.25 911 ILE A CA 1
ATOM 6341 C C . ILE A 1 911 ? -7.317 -4.909 -3.582 1.00 97.25 911 ILE A C 1
ATOM 6343 O O . ILE A 1 911 ? -6.746 -4.634 -4.634 1.00 97.25 911 ILE A O 1
ATOM 6347 N N . SER A 1 912 ? -8.535 -5.466 -3.554 1.00 97.88 912 SER A N 1
ATOM 6348 C CA . SER A 1 912 ? -9.201 -5.921 -4.790 1.00 97.88 912 SER A CA 1
ATOM 6349 C C . SER A 1 912 ? -10.685 -5.576 -4.925 1.00 97.88 912 SER A C 1
ATOM 6351 O O . SER A 1 912 ? -11.449 -5.636 -3.958 1.00 97.88 912 SER A O 1
ATOM 6353 N N . GLY A 1 913 ? -11.115 -5.215 -6.136 1.00 97.69 913 GLY A N 1
ATOM 6354 C CA . GLY A 1 913 ? -12.530 -5.025 -6.465 1.00 97.69 913 GLY A CA 1
ATOM 6355 C C . GLY A 1 913 ? -13.186 -3.804 -5.815 1.00 97.69 913 GLY A C 1
ATOM 6356 O O . GLY A 1 913 ? -14.389 -3.831 -5.572 1.00 97.69 913 GLY A O 1
ATOM 6357 N N . ASN A 1 914 ? -12.426 -2.776 -5.423 1.00 98.31 914 ASN A N 1
ATOM 6358 C CA . ASN A 1 914 ? -12.975 -1.581 -4.770 1.00 98.31 914 ASN A CA 1
ATOM 6359 C C . ASN A 1 914 ? -13.409 -0.528 -5.811 1.00 98.31 914 ASN A C 1
ATOM 6361 O O . ASN A 1 914 ? -12.663 -0.259 -6.752 1.00 98.31 914 ASN A O 1
ATOM 6365 N N . ASP A 1 915 ? -14.577 0.103 -5.619 1.00 97.56 915 ASP A N 1
ATOM 6366 C CA . ASP A 1 915 ? -15.138 1.053 -6.599 1.00 97.56 915 ASP A CA 1
ATOM 6367 C C . ASP A 1 915 ? -14.339 2.380 -6.645 1.00 97.56 915 ASP A C 1
ATOM 6369 O O . ASP A 1 915 ? -14.130 2.946 -7.714 1.00 97.56 915 ASP A O 1
ATOM 6373 N N . GLU A 1 916 ? -13.891 2.899 -5.490 1.00 95.38 916 GLU A N 1
ATOM 6374 C CA . GLU A 1 916 ? -13.137 4.163 -5.393 1.00 95.38 916 GLU A CA 1
ATOM 6375 C C . GLU A 1 916 ? -12.161 4.167 -4.195 1.00 95.38 916 GLU A C 1
ATOM 6377 O O . GLU A 1 916 ? -12.572 4.095 -3.032 1.00 95.38 916 GLU A O 1
ATOM 6382 N N . ILE A 1 917 ? -10.857 4.313 -4.460 1.00 96.44 917 ILE A N 1
ATOM 6383 C CA . ILE A 1 917 ? -9.781 4.490 -3.468 1.00 96.44 917 ILE A CA 1
ATOM 6384 C C . ILE A 1 917 ? -9.108 5.847 -3.708 1.00 96.44 917 ILE A C 1
ATOM 6386 O O . ILE A 1 917 ? -8.365 6.019 -4.675 1.00 96.44 917 ILE A O 1
ATOM 6390 N N . VAL A 1 918 ? -9.322 6.824 -2.821 1.00 92.50 918 VAL A N 1
ATOM 6391 C CA . VAL A 1 918 ? -8.872 8.210 -3.045 1.00 92.50 918 VAL A CA 1
ATOM 6392 C C . VAL A 1 918 ? -8.135 8.852 -1.875 1.00 92.50 918 VAL A C 1
ATOM 6394 O O . VAL A 1 918 ? -8.530 8.742 -0.716 1.00 92.50 918 VAL A O 1
ATOM 6397 N N . GLY A 1 919 ? -7.094 9.631 -2.179 1.00 87.69 919 GLY A N 1
ATOM 6398 C CA . GLY A 1 919 ? -6.433 10.506 -1.208 1.00 87.69 919 GLY A CA 1
ATOM 6399 C C . GLY A 1 919 ? -7.400 11.558 -0.661 1.00 87.69 919 GLY A C 1
ATOM 6400 O O . GLY A 1 919 ? -7.736 11.562 0.524 1.00 87.69 919 GLY A O 1
ATOM 6401 N N . GLY A 1 920 ? -7.891 12.441 -1.529 1.00 81.00 920 GLY A N 1
ATOM 6402 C CA . GLY A 1 920 ? -8.950 13.407 -1.209 1.00 81.00 920 GLY A CA 1
ATOM 6403 C C . GLY A 1 920 ? -8.885 14.675 -2.066 1.00 81.00 920 GLY A C 1
ATOM 6404 O O . GLY A 1 920 ? -7.914 14.852 -2.800 1.00 81.00 920 GLY A O 1
ATOM 6405 N N . PRO A 1 921 ? -9.894 15.564 -1.994 1.00 76.75 921 PRO A N 1
ATOM 6406 C CA . PRO A 1 921 ? -9.985 16.753 -2.840 1.00 76.75 921 PRO A CA 1
ATOM 6407 C C . PRO A 1 921 ? -9.038 17.873 -2.375 1.00 76.75 921 PRO A C 1
ATOM 6409 O O . PRO A 1 921 ? -8.776 18.029 -1.177 1.00 76.75 921 PRO A O 1
ATOM 6412 N N . GLY A 1 922 ? -8.558 18.686 -3.321 1.00 64.75 922 GLY A N 1
ATOM 6413 C CA . GLY A 1 922 ? -7.510 19.688 -3.090 1.00 64.75 922 GLY A CA 1
ATOM 6414 C C . GLY A 1 922 ? -7.816 20.783 -2.055 1.00 64.75 922 GLY A C 1
ATOM 6415 O O . GLY A 1 922 ? -8.936 21.292 -1.945 1.00 64.75 922 GLY A O 1
ATOM 6416 N N . ASP A 1 923 ? -6.776 21.193 -1.318 1.00 66.44 923 ASP A N 1
ATOM 6417 C CA . ASP A 1 923 ? -6.805 22.269 -0.317 1.00 66.44 923 ASP A CA 1
ATOM 6418 C C . ASP A 1 923 ? -5.651 23.281 -0.487 1.00 66.44 923 ASP A C 1
ATOM 6420 O O . ASP A 1 923 ? -4.659 23.091 -1.186 1.00 66.44 923 ASP A O 1
ATOM 6424 N N . THR A 1 924 ? -5.793 24.394 0.224 1.00 58.31 924 THR A N 1
ATOM 6425 C CA . THR A 1 924 ? -4.815 25.451 0.486 1.00 58.31 924 THR A CA 1
ATOM 6426 C C . THR A 1 924 ? -3.607 25.055 1.349 1.00 58.31 924 THR A C 1
ATOM 6428 O O . THR A 1 924 ? -2.691 25.871 1.478 1.00 58.31 924 THR A O 1
ATOM 6431 N N . SER A 1 925 ? -3.595 23.869 1.964 1.00 60.50 925 SER A N 1
ATOM 6432 C CA . SER A 1 925 ? -2.553 23.429 2.904 1.00 60.50 925 SER A CA 1
ATOM 6433 C C . SER A 1 925 ? -1.465 22.548 2.258 1.00 60.50 925 SER A C 1
ATOM 6435 O O . SER A 1 925 ? -1.438 22.367 1.044 1.00 60.50 925 SER A O 1
ATOM 6437 N N . LEU A 1 926 ? -0.488 22.105 3.060 1.00 66.75 926 LEU A N 1
ATOM 6438 C CA . LEU A 1 926 ? 0.733 21.431 2.601 1.00 66.75 926 LEU A CA 1
ATOM 6439 C C . LEU A 1 926 ? 0.745 19.959 3.037 1.00 66.75 926 LEU A C 1
ATOM 6441 O O . LEU A 1 926 ? 0.773 19.679 4.236 1.00 66.75 926 LEU A O 1
ATOM 6445 N N . GLY A 1 927 ? 0.785 19.050 2.065 1.00 75.81 927 GLY A N 1
ATOM 6446 C CA . GLY A 1 927 ? 1.074 17.624 2.225 1.00 75.81 927 GLY A CA 1
ATOM 6447 C C . GLY A 1 927 ? 0.838 16.874 0.909 1.00 75.81 927 GLY A C 1
ATOM 6448 O O . GLY A 1 927 ? 0.008 17.306 0.115 1.00 75.81 927 GLY A O 1
ATOM 6449 N N . ASN A 1 928 ? 1.559 15.775 0.672 1.00 84.88 928 ASN A N 1
ATOM 6450 C CA . ASN A 1 928 ? 1.395 14.946 -0.531 1.00 84.88 928 ASN A CA 1
ATOM 6451 C C . ASN A 1 928 ? 0.151 14.052 -0.421 1.00 84.88 928 ASN A C 1
ATOM 6453 O O . ASN A 1 928 ? -0.120 13.534 0.664 1.00 84.88 928 ASN A O 1
ATOM 6457 N N . HIS A 1 929 ? -0.581 13.853 -1.519 1.00 87.94 929 HIS A N 1
ATOM 6458 C CA . HIS A 1 929 ? -1.776 13.000 -1.540 1.00 87.94 929 HIS A CA 1
ATOM 6459 C C . HIS A 1 929 ? -1.543 11.705 -2.323 1.00 87.94 929 HIS A C 1
ATOM 6461 O O . HIS A 1 929 ? -0.875 11.733 -3.351 1.00 87.94 929 HIS A O 1
ATOM 6467 N N . HIS A 1 930 ? -2.118 10.593 -1.863 1.00 92.25 930 HIS A N 1
ATOM 6468 C CA . HIS A 1 930 ? -1.922 9.265 -2.457 1.00 92.25 930 HIS A CA 1
ATOM 6469 C C . HIS A 1 930 ? -3.254 8.499 -2.526 1.00 92.25 930 HIS A C 1
ATOM 6471 O O . HIS A 1 930 ? -4.012 8.528 -1.557 1.00 92.25 930 HIS A O 1
ATOM 6477 N N . GLY A 1 931 ? -3.535 7.766 -3.603 1.00 94.44 931 GLY A N 1
ATOM 6478 C CA . GLY A 1 931 ? -4.575 6.731 -3.579 1.00 94.44 931 GLY A CA 1
ATOM 6479 C C . GLY A 1 931 ? -4.140 5.602 -2.642 1.00 94.44 931 GLY A C 1
ATOM 6480 O O . GLY A 1 931 ? -4.726 5.401 -1.576 1.00 94.44 931 GLY A O 1
ATOM 6481 N N . ILE A 1 932 ? -3.019 4.964 -2.981 1.00 95.75 932 ILE A N 1
ATOM 6482 C CA . ILE A 1 932 ? -2.330 3.960 -2.161 1.00 95.75 932 ILE A CA 1
ATOM 6483 C C . ILE A 1 932 ? -0.893 4.424 -1.869 1.00 95.75 932 ILE A C 1
ATOM 6485 O O . ILE A 1 932 ? -0.203 4.953 -2.741 1.00 95.75 932 ILE A O 1
ATOM 6489 N N . LEU A 1 933 ? -0.426 4.220 -0.636 1.00 93.81 933 LEU A N 1
ATOM 6490 C CA . LEU A 1 933 ? 0.969 4.411 -0.228 1.00 93.81 933 LEU A CA 1
ATOM 6491 C C . LEU A 1 933 ? 1.494 3.129 0.432 1.00 93.81 933 LEU A C 1
ATOM 6493 O O . LEU A 1 933 ? 0.946 2.692 1.444 1.00 93.81 933 LEU A O 1
ATOM 6497 N N . LEU A 1 934 ? 2.576 2.576 -0.113 1.00 92.25 934 LEU A N 1
ATOM 6498 C CA . LEU A 1 934 ? 3.289 1.391 0.363 1.00 92.25 934 LEU A CA 1
ATOM 6499 C C . LEU A 1 934 ? 4.695 1.797 0.832 1.00 92.25 934 LEU A C 1
ATOM 6501 O O . LEU A 1 934 ? 5.421 2.511 0.133 1.00 92.25 934 LEU A O 1
ATOM 6505 N N . SER A 1 935 ? 5.077 1.390 2.043 1.00 88.94 935 SER A N 1
ATOM 6506 C CA . SER A 1 935 ? 6.331 1.817 2.679 1.00 88.94 935 SER A CA 1
ATOM 6507 C C . SER A 1 935 ? 6.935 0.694 3.523 1.00 88.94 935 SER A C 1
ATOM 6509 O O . SER A 1 935 ? 6.558 0.505 4.683 1.00 88.94 935 SER A O 1
ATOM 6511 N N . TYR A 1 936 ? 7.872 -0.056 2.934 1.00 86.12 936 TYR A N 1
ATOM 6512 C CA . TYR A 1 936 ? 8.335 -1.353 3.446 1.00 86.12 936 TYR A CA 1
ATOM 6513 C C . TYR A 1 936 ? 7.147 -2.318 3.570 1.00 86.12 936 TYR A C 1
ATOM 6515 O O . TYR A 1 936 ? 6.810 -2.751 4.671 1.00 86.12 936 TYR A O 1
ATOM 6523 N N . ALA A 1 937 ? 6.419 -2.513 2.472 1.00 86.94 937 ALA A N 1
ATOM 6524 C CA . ALA A 1 937 ? 5.126 -3.188 2.473 1.00 86.94 937 ALA A CA 1
ATOM 6525 C C . ALA A 1 937 ? 4.845 -3.864 1.130 1.00 86.94 937 ALA A C 1
ATOM 6527 O O . ALA A 1 937 ? 4.824 -3.183 0.107 1.00 86.94 937 ALA A O 1
ATOM 6528 N N . ASP A 1 938 ? 4.565 -5.163 1.185 1.00 88.69 938 ASP A N 1
ATOM 6529 C CA . ASP A 1 938 ? 4.240 -5.995 0.025 1.00 88.69 938 ASP A CA 1
ATOM 6530 C C . ASP A 1 938 ? 2.716 -6.016 -0.208 1.00 88.69 938 ASP A C 1
ATOM 6532 O O . ASP A 1 938 ? 1.949 -6.222 0.748 1.00 88.69 938 ASP A O 1
ATOM 6536 N N . ALA A 1 939 ? 2.254 -5.793 -1.446 1.00 92.44 939 ALA A N 1
ATOM 6537 C CA . ALA A 1 939 ? 0.821 -5.750 -1.762 1.00 92.44 939 ALA A CA 1
ATOM 6538 C C . ALA A 1 939 ? 0.441 -6.189 -3.190 1.00 92.44 939 ALA A C 1
ATOM 6540 O O . ALA A 1 939 ? 1.080 -5.820 -4.174 1.00 92.44 939 ALA A O 1
ATOM 6541 N N . THR A 1 940 ? -0.694 -6.884 -3.281 1.00 95.25 940 THR A N 1
ATOM 6542 C CA . THR A 1 940 ? -1.421 -7.211 -4.515 1.00 95.25 940 THR A CA 1
ATOM 6543 C C . THR A 1 940 ? -2.629 -6.278 -4.654 1.00 95.25 940 THR A C 1
ATOM 6545 O O . THR A 1 940 ? -3.437 -6.162 -3.726 1.00 95.25 940 THR A O 1
ATOM 6548 N N . VAL A 1 941 ? -2.756 -5.595 -5.792 1.00 97.62 941 VAL A N 1
ATOM 6549 C CA . VAL A 1 941 ? -3.740 -4.529 -6.046 1.00 97.62 941 VAL A CA 1
ATOM 6550 C C . VAL A 1 941 ? -4.461 -4.801 -7.369 1.00 97.62 941 VAL A C 1
ATOM 6552 O O . VAL A 1 941 ? -3.907 -4.517 -8.425 1.00 97.62 941 VAL A O 1
ATOM 6555 N N . THR A 1 942 ? -5.673 -5.359 -7.349 1.00 97.06 942 THR A N 1
ATOM 6556 C CA . THR A 1 942 ? -6.334 -5.841 -8.583 1.00 97.06 942 THR A CA 1
ATOM 6557 C C . THR A 1 942 ? -7.797 -5.434 -8.713 1.00 97.06 942 THR A C 1
ATOM 6559 O O . THR A 1 942 ? -8.463 -5.176 -7.718 1.00 97.06 942 THR A O 1
ATOM 6562 N N . ASP A 1 943 ? -8.343 -5.391 -9.926 1.00 97.38 943 ASP A N 1
ATOM 6563 C CA . ASP A 1 943 ? -9.790 -5.217 -10.158 1.00 97.38 943 ASP A CA 1
ATOM 6564 C C . ASP A 1 943 ? -10.401 -3.913 -9.573 1.00 97.38 943 ASP A C 1
ATOM 6566 O O . ASP A 1 943 ? -11.612 -3.837 -9.356 1.00 97.38 943 ASP A O 1
ATOM 6570 N N . ASN A 1 944 ? -9.600 -2.895 -9.222 1.00 98.06 944 ASN A N 1
ATOM 6571 C CA . ASN A 1 944 ? -10.110 -1.668 -8.594 1.00 98.06 944 ASN A CA 1
ATOM 6572 C C . ASN A 1 944 ? -10.500 -0.633 -9.661 1.00 98.06 944 ASN A C 1
ATOM 6574 O O . ASN A 1 944 ? -9.669 -0.248 -10.484 1.00 98.06 944 ASN A O 1
ATOM 6578 N N . ALA A 1 945 ? -11.732 -0.122 -9.595 1.00 96.75 945 ALA A N 1
ATOM 6579 C CA . ALA A 1 945 ? -12.296 0.729 -10.649 1.00 96.75 945 ALA A CA 1
ATOM 6580 C C . ALA A 1 945 ? -11.751 2.175 -10.651 1.00 96.75 945 ALA A C 1
ATOM 6582 O O . ALA A 1 945 ? -11.784 2.866 -11.671 1.00 96.75 945 ALA A O 1
ATOM 6583 N N . LEU A 1 946 ? -11.240 2.659 -9.512 1.00 94.94 946 LEU A N 1
ATOM 6584 C CA . LEU A 1 946 ? -10.502 3.923 -9.435 1.00 94.94 946 LEU A CA 1
ATOM 6585 C C . LEU A 1 946 ? -9.543 3.954 -8.241 1.00 94.94 946 LEU A C 1
ATOM 6587 O O . LEU A 1 946 ? -9.964 3.853 -7.088 1.00 94.94 946 LEU A O 1
ATOM 6591 N N . ILE A 1 947 ? -8.265 4.222 -8.506 1.00 96.38 947 ILE A N 1
ATOM 6592 C CA . ILE A 1 947 ? -7.252 4.572 -7.503 1.00 96.38 947 ILE A CA 1
ATOM 6593 C C . ILE A 1 947 ? -6.731 5.978 -7.828 1.00 96.38 947 ILE A C 1
ATOM 6595 O O . ILE A 1 947 ? -6.138 6.169 -8.885 1.00 96.38 947 ILE A O 1
ATOM 6599 N N . SER A 1 948 ? -6.914 6.979 -6.953 1.00 92.12 948 SER A N 1
ATOM 6600 C CA . SER A 1 948 ? -6.461 8.354 -7.244 1.00 92.12 948 SER A CA 1
ATOM 6601 C C . SER A 1 948 ? -5.875 9.142 -6.071 1.00 92.12 948 SER A C 1
ATOM 6603 O O . SER A 1 948 ? -6.396 9.158 -4.955 1.00 92.12 948 SER A O 1
ATOM 6605 N N . GLY A 1 949 ? -4.824 9.918 -6.350 1.00 87.44 949 GLY A N 1
ATOM 6606 C CA . GLY A 1 949 ? -4.284 10.902 -5.409 1.00 87.44 949 GLY A CA 1
ATOM 6607 C C . GLY A 1 949 ? -5.254 12.052 -5.115 1.00 87.44 949 GLY A C 1
ATOM 6608 O O . GLY A 1 949 ? -5.372 12.488 -3.968 1.00 87.44 949 GLY A O 1
ATOM 6609 N N . ASN A 1 950 ? -5.988 12.527 -6.126 1.00 82.94 950 ASN A N 1
ATOM 6610 C CA . ASN A 1 950 ? -6.923 13.650 -6.006 1.00 82.94 950 ASN A CA 1
ATOM 6611 C C . ASN A 1 950 ? -8.350 13.226 -6.394 1.00 82.94 950 ASN A C 1
ATOM 6613 O O . ASN A 1 950 ? -8.591 12.804 -7.522 1.00 82.94 950 ASN A O 1
ATOM 6617 N N . ALA A 1 951 ? -9.296 13.401 -5.468 1.00 73.38 951 ALA A N 1
ATOM 6618 C CA . ALA A 1 951 ? -10.719 13.102 -5.678 1.00 73.38 951 ALA A CA 1
ATOM 6619 C C . ALA A 1 951 ? -11.487 14.204 -6.447 1.00 73.38 951 ALA A C 1
ATOM 6621 O O . ALA A 1 951 ? -12.673 14.056 -6.726 1.00 73.38 951 ALA A O 1
ATOM 6622 N N . ASP A 1 952 ? -10.848 15.340 -6.745 1.00 73.81 952 ASP A N 1
ATOM 6623 C CA . ASP A 1 952 ? -11.458 16.491 -7.423 1.00 73.81 952 ASP A CA 1
ATOM 6624 C C . ASP A 1 952 ? -10.496 17.044 -8.495 1.00 73.81 952 ASP A C 1
ATOM 6626 O O . ASP A 1 952 ? -9.643 17.887 -8.188 1.00 73.81 952 ASP A O 1
ATOM 6630 N N . PRO A 1 953 ? -10.583 16.574 -9.757 1.00 63.66 953 PRO A N 1
ATOM 6631 C CA . PRO A 1 953 ? -9.651 16.980 -10.810 1.00 63.66 953 PRO A CA 1
ATOM 6632 C C . PRO A 1 953 ? -9.772 18.463 -11.197 1.00 63.66 953 PRO A C 1
ATOM 6634 O O . PRO A 1 953 ? -8.821 19.047 -11.722 1.00 63.66 953 PRO A O 1
ATOM 6637 N N . ASP A 1 954 ? -10.897 19.115 -10.896 1.00 67.25 954 ASP A N 1
ATOM 6638 C CA . ASP A 1 954 ? -11.105 20.549 -11.140 1.00 67.25 954 ASP A CA 1
ATOM 6639 C C . ASP A 1 954 ? -10.482 21.441 -10.044 1.00 67.25 954 ASP A C 1
ATOM 6641 O O . ASP A 1 954 ? -10.423 22.666 -10.192 1.00 67.25 954 ASP A O 1
ATOM 6645 N N . ASN A 1 955 ? -9.968 20.848 -8.959 1.00 71.00 955 ASN A N 1
ATOM 6646 C CA . ASN A 1 955 ? -9.404 21.541 -7.801 1.00 71.00 955 ASN A CA 1
ATOM 6647 C C . ASN A 1 955 ? -7.986 21.018 -7.467 1.00 71.00 955 ASN A C 1
ATOM 6649 O O . ASN A 1 955 ? -7.832 20.066 -6.694 1.00 71.00 955 ASN A O 1
ATOM 6653 N N . PRO A 1 956 ? -6.927 21.624 -8.038 1.00 70.12 956 PRO A N 1
ATOM 6654 C CA . PRO A 1 956 ? -5.569 21.095 -7.952 1.00 70.12 956 PRO A CA 1
ATOM 6655 C C . PRO A 1 956 ? -4.925 21.253 -6.566 1.00 70.12 956 PRO A C 1
ATOM 6657 O O . PRO A 1 956 ? -5.097 22.258 -5.867 1.00 70.12 956 PRO A O 1
ATOM 6660 N N . ILE A 1 957 ? -4.120 20.257 -6.197 1.00 73.12 957 ILE A N 1
ATOM 6661 C CA . ILE A 1 957 ? -3.453 20.131 -4.893 1.00 73.12 957 ILE A CA 1
ATOM 6662 C C . ILE A 1 957 ? -2.128 20.903 -4.889 1.00 73.12 957 ILE A C 1
ATOM 6664 O O . ILE A 1 957 ? -1.455 21.019 -5.903 1.00 73.12 957 ILE A O 1
ATOM 6668 N N . ARG A 1 958 ? -1.717 21.456 -3.744 1.00 74.44 958 ARG A N 1
ATOM 6669 C CA . ARG A 1 958 ? -0.553 22.367 -3.658 1.00 74.44 958 ARG A CA 1
ATOM 6670 C C . ARG A 1 958 ? 0.810 21.701 -3.449 1.00 74.44 958 ARG A C 1
ATOM 6672 O O . ARG A 1 958 ? 1.789 22.395 -3.172 1.00 74.44 958 ARG A O 1
ATOM 6679 N N . MET A 1 959 ? 0.852 20.376 -3.530 1.00 79.25 959 MET A N 1
ATOM 6680 C CA . MET A 1 959 ? 2.031 19.514 -3.394 1.00 79.25 959 MET A CA 1
ATOM 6681 C C . MET A 1 959 ? 1.839 18.263 -4.271 1.00 79.25 959 MET A C 1
ATOM 6683 O O . MET A 1 959 ? 0.887 18.213 -5.052 1.00 79.25 959 MET A O 1
ATOM 6687 N N . ALA A 1 960 ? 2.743 17.286 -4.179 1.00 84.69 960 ALA A N 1
ATOM 6688 C CA . ALA A 1 960 ? 2.744 16.125 -5.062 1.00 84.69 960 ALA A CA 1
ATOM 6689 C C . ALA A 1 960 ? 1.529 15.200 -4.860 1.00 84.69 960 ALA A C 1
ATOM 6691 O O . ALA A 1 960 ? 1.093 14.976 -3.724 1.00 84.69 960 ALA A O 1
ATOM 6692 N N . THR A 1 961 ? 1.010 14.646 -5.955 1.00 88.12 961 THR A N 1
ATOM 6693 C CA . THR A 1 961 ? -0.130 13.719 -5.964 1.00 88.12 961 THR A CA 1
ATOM 6694 C C . THR A 1 961 ? 0.228 12.402 -6.658 1.00 88.12 961 THR A C 1
ATOM 6696 O O . THR A 1 961 ? 0.975 12.398 -7.634 1.00 88.12 961 THR A O 1
ATOM 6699 N N . TYR A 1 962 ? -0.265 11.285 -6.119 1.00 92.56 962 TYR A N 1
ATOM 6700 C CA . TYR A 1 962 ? 0.115 9.925 -6.511 1.00 92.56 962 TYR A CA 1
ATOM 6701 C C . TYR A 1 962 ? -1.123 9.028 -6.628 1.00 92.56 962 TYR A C 1
ATOM 6703 O O . TYR A 1 962 ? -1.933 9.015 -5.702 1.00 92.56 962 TYR A O 1
ATOM 6711 N N . GLY A 1 963 ? -1.255 8.230 -7.688 1.00 94.56 963 GLY A N 1
ATOM 6712 C CA . GLY A 1 963 ? -2.213 7.119 -7.717 1.00 94.56 963 GLY A CA 1
ATOM 6713 C C . GLY A 1 963 ? -1.757 6.044 -6.731 1.00 94.56 963 GLY A C 1
ATOM 6714 O O . GLY A 1 963 ? -2.344 5.882 -5.659 1.00 94.56 963 GLY A O 1
ATOM 6715 N N . ILE A 1 964 ? -0.623 5.412 -7.033 1.00 96.44 964 ILE A N 1
ATOM 6716 C CA . ILE A 1 964 ? 0.116 4.520 -6.129 1.00 96.44 964 ILE A CA 1
ATOM 6717 C C . ILE A 1 964 ? 1.518 5.098 -5.876 1.00 96.44 964 ILE A C 1
ATOM 6719 O O . ILE A 1 964 ? 2.168 5.620 -6.783 1.00 96.44 964 ILE A O 1
ATOM 6723 N N . LYS A 1 965 ? 2.019 5.000 -4.640 1.00 94.25 965 LYS A N 1
ATOM 6724 C CA . LYS A 1 965 ? 3.439 5.232 -4.333 1.00 94.25 965 LYS A CA 1
ATOM 6725 C C . LYS A 1 965 ? 4.035 4.073 -3.541 1.00 94.25 965 LYS A C 1
ATOM 6727 O O . LYS A 1 965 ? 3.550 3.773 -2.453 1.00 94.25 965 LYS A O 1
ATOM 6732 N N . LEU A 1 966 ? 5.126 3.504 -4.042 1.00 92.44 966 LEU A N 1
ATOM 6733 C CA . LEU A 1 966 ? 5.955 2.496 -3.382 1.00 92.44 966 LEU A CA 1
ATOM 6734 C C . LEU A 1 966 ? 7.283 3.133 -2.942 1.00 92.44 966 LEU A C 1
ATOM 6736 O O . LEU A 1 966 ? 7.898 3.886 -3.693 1.00 92.44 966 LEU A O 1
ATOM 6740 N N . SER A 1 967 ? 7.710 2.877 -1.704 1.00 86.50 967 SER A N 1
ATOM 6741 C CA . SER A 1 967 ? 9.006 3.364 -1.177 1.00 86.50 967 SER A CA 1
ATOM 6742 C C . SER A 1 967 ? 9.976 2.250 -0.762 1.00 86.50 967 SER A C 1
ATOM 6744 O O . SER A 1 967 ? 11.095 2.565 -0.368 1.00 86.50 967 SER A O 1
ATOM 6746 N N . TYR A 1 968 ? 9.496 0.998 -0.744 1.00 82.75 968 TYR A N 1
ATOM 6747 C CA . TYR A 1 968 ? 10.216 -0.273 -0.561 1.00 82.75 968 TYR A CA 1
ATOM 6748 C C . TYR A 1 968 ? 9.166 -1.401 -0.464 1.00 82.75 968 TYR A C 1
ATOM 6750 O O . TYR A 1 968 ? 8.188 -1.218 0.273 1.00 82.75 968 TYR A O 1
ATOM 6758 N N . GLY A 1 969 ? 9.381 -2.550 -1.110 1.00 85.12 969 GLY A N 1
ATOM 6759 C CA . GLY A 1 969 ? 8.519 -3.746 -1.023 1.00 85.12 969 GLY A CA 1
ATOM 6760 C C . GLY A 1 969 ? 8.135 -4.313 -2.393 1.00 85.12 969 GLY A C 1
ATOM 6761 O O . GLY A 1 969 ? 8.587 -3.800 -3.415 1.00 85.12 969 GLY A O 1
ATOM 6762 N N . GLU A 1 970 ? 7.301 -5.350 -2.399 1.00 88.50 970 GLU A N 1
ATOM 6763 C CA . GLU A 1 970 ? 6.711 -5.943 -3.610 1.00 88.50 970 GLU A CA 1
ATOM 6764 C C . GLU A 1 970 ? 5.393 -5.243 -4.010 1.00 88.50 970 GLU A C 1
ATOM 6766 O O . GLU A 1 970 ? 4.546 -4.952 -3.156 1.00 88.50 970 GLU A O 1
ATOM 6771 N N . LEU A 1 971 ? 5.182 -4.994 -5.307 1.00 93.19 971 LEU A N 1
ATOM 6772 C CA . LEU A 1 971 ? 3.906 -4.507 -5.849 1.00 93.19 971 LEU A CA 1
ATOM 6773 C C . LEU A 1 971 ? 3.467 -5.335 -7.058 1.00 93.19 971 LEU A C 1
ATOM 6775 O O . LEU A 1 971 ? 4.028 -5.198 -8.141 1.00 93.19 971 LEU A O 1
ATOM 6779 N N . ILE A 1 972 ? 2.391 -6.100 -6.889 1.00 94.94 972 ILE A N 1
ATOM 6780 C CA . ILE A 1 972 ? 1.634 -6.692 -7.998 1.00 94.94 972 ILE A CA 1
ATOM 6781 C C . ILE A 1 972 ? 0.400 -5.816 -8.223 1.00 94.94 972 ILE A C 1
ATOM 6783 O O . ILE A 1 972 ? -0.395 -5.644 -7.296 1.00 94.94 972 ILE A O 1
ATOM 6787 N N . ALA A 1 973 ? 0.216 -5.264 -9.422 1.00 96.75 973 ALA A N 1
ATOM 6788 C CA . ALA A 1 973 ? -0.999 -4.540 -9.790 1.00 96.75 973 ALA A CA 1
ATOM 6789 C C . ALA A 1 973 ? -1.529 -4.994 -11.154 1.00 96.75 973 ALA A C 1
ATOM 6791 O O . ALA A 1 973 ? -0.881 -4.781 -12.177 1.00 96.75 973 ALA A O 1
ATOM 6792 N N . GLU A 1 974 ? -2.708 -5.616 -11.168 1.00 95.62 974 GLU A N 1
ATOM 6793 C CA . GLU A 1 974 ? -3.262 -6.280 -12.355 1.00 95.62 974 GLU A CA 1
ATOM 6794 C C . GLU A 1 974 ? -4.746 -5.910 -12.552 1.00 95.62 974 GLU A C 1
ATOM 6796 O O . GLU A 1 974 ? -5.511 -5.919 -11.587 1.00 95.62 974 GLU A O 1
ATOM 6801 N N . ASN A 1 975 ? -5.184 -5.616 -13.780 1.00 95.88 975 ASN A N 1
ATOM 6802 C CA . ASN A 1 975 ? -6.597 -5.366 -14.123 1.00 95.88 975 ASN A CA 1
ATOM 6803 C C . ASN A 1 975 ? -7.275 -4.199 -13.358 1.00 95.88 975 ASN A C 1
ATOM 6805 O O . ASN A 1 975 ? -8.425 -4.324 -12.936 1.00 95.88 975 ASN A O 1
ATOM 6809 N N . ASN A 1 976 ? -6.597 -3.069 -13.112 1.00 96.19 976 ASN A N 1
ATOM 6810 C CA . ASN A 1 976 ? -7.235 -1.892 -12.492 1.00 96.19 976 ASN A CA 1
ATOM 6811 C C . ASN A 1 976 ? -7.722 -0.891 -13.561 1.00 96.19 976 ASN A C 1
ATOM 6813 O O . ASN A 1 976 ? -6.897 -0.329 -14.285 1.00 96.19 976 ASN A O 1
ATOM 6817 N N . ASP A 1 977 ? -9.035 -0.607 -13.601 1.00 93.38 977 ASP A N 1
ATOM 6818 C CA . ASP A 1 977 ? -9.678 0.237 -14.633 1.00 93.38 977 ASP A CA 1
ATOM 6819 C C . ASP A 1 977 ? -9.061 1.644 -14.755 1.00 93.38 977 ASP A C 1
ATOM 6821 O O . ASP A 1 977 ? -9.063 2.221 -15.841 1.00 93.38 977 ASP A O 1
ATOM 6825 N N . LEU A 1 978 ? -8.598 2.244 -13.645 1.00 92.12 978 LEU A N 1
ATOM 6826 C CA . LEU A 1 978 ? -7.912 3.542 -13.670 1.00 92.12 978 LEU A CA 1
ATOM 6827 C C . LEU A 1 978 ? -7.059 3.828 -12.421 1.00 92.12 978 LEU A C 1
ATOM 6829 O O . LEU A 1 978 ? -7.571 4.006 -11.311 1.00 92.12 978 LEU A O 1
ATOM 6833 N N . ILE A 1 979 ? -5.756 4.030 -12.628 1.00 94.12 979 ILE A N 1
ATOM 6834 C CA . ILE A 1 979 ? -4.800 4.551 -11.640 1.00 94.12 979 ILE A CA 1
ATOM 6835 C C . ILE A 1 979 ? -4.419 5.996 -12.010 1.00 94.12 979 ILE A C 1
ATOM 6837 O O . ILE A 1 979 ? -3.669 6.238 -12.953 1.00 94.12 979 ILE A O 1
ATOM 6841 N N . LEU A 1 980 ? -4.925 6.982 -11.264 1.00 89.44 980 LEU A N 1
ATOM 6842 C CA . LEU A 1 980 ? -4.831 8.412 -11.581 1.00 89.44 980 LEU A CA 1
ATOM 6843 C C . LEU A 1 980 ? -3.961 9.198 -10.579 1.00 89.44 980 LEU A C 1
ATOM 6845 O O . LEU A 1 980 ? -4.285 9.347 -9.401 1.00 89.44 980 LEU A O 1
ATOM 6849 N N . GLY A 1 981 ? -2.893 9.828 -11.066 1.00 82.44 981 GLY A N 1
ATOM 6850 C CA . GLY A 1 981 ? -2.043 10.706 -10.257 1.00 82.44 981 GLY A CA 1
ATOM 6851 C C . GLY A 1 981 ? -2.734 11.968 -9.747 1.00 82.44 981 GLY A C 1
ATOM 6852 O O . GLY A 1 981 ? -2.411 12.455 -8.664 1.00 82.44 981 GLY A O 1
ATOM 6853 N N . GLY A 1 982 ? -3.727 12.478 -10.479 1.00 77.62 982 GLY A N 1
ATOM 6854 C CA . GLY A 1 982 ? -4.483 13.683 -10.128 1.00 77.62 982 GLY A CA 1
ATOM 6855 C C . GLY A 1 982 ? -3.764 14.994 -10.480 1.00 77.62 982 GLY A C 1
ATOM 6856 O O . GLY A 1 982 ? -2.695 14.998 -11.079 1.00 77.62 982 GLY A O 1
ATOM 6857 N N . HIS A 1 983 ? -4.375 16.133 -10.141 1.00 74.62 983 HIS A N 1
ATOM 6858 C CA . HIS A 1 983 ? -3.870 17.453 -10.548 1.00 74.62 983 HIS A CA 1
ATOM 6859 C C . HIS A 1 983 ? -3.181 18.218 -9.404 1.00 74.62 983 HIS A C 1
ATOM 6861 O O . HIS A 1 983 ? -3.722 18.307 -8.296 1.00 74.62 983 HIS A O 1
ATOM 6867 N N . SER A 1 984 ? -2.032 18.836 -9.701 1.00 71.62 984 SER A N 1
ATOM 6868 C CA . SER A 1 984 ? -1.164 19.578 -8.772 1.00 71.62 984 SER A CA 1
ATOM 6869 C C . SER A 1 984 ? -0.843 21.002 -9.279 1.00 71.62 984 SER A C 1
ATOM 6871 O O . SER A 1 984 ? -0.808 21.248 -10.478 1.00 71.62 984 SER A O 1
ATOM 6873 N N . VAL A 1 985 ? -0.610 21.970 -8.386 1.00 68.00 985 VAL A N 1
ATOM 6874 C CA . VAL A 1 985 ? -0.306 23.388 -8.698 1.00 68.00 985 VAL A CA 1
ATOM 6875 C C . VAL A 1 985 ? 0.726 23.952 -7.717 1.00 68.00 985 VAL A C 1
ATOM 6877 O O . VAL A 1 985 ? 0.685 23.681 -6.515 1.00 68.00 985 VAL A O 1
ATOM 6880 N N . ARG A 1 986 ? 1.656 24.779 -8.200 1.00 59.78 986 ARG A N 1
ATOM 6881 C CA . ARG A 1 986 ? 2.809 25.263 -7.437 1.00 59.78 986 ARG A CA 1
ATOM 6882 C C . ARG A 1 986 ? 2.443 26.409 -6.486 1.00 59.78 986 ARG A C 1
ATOM 6884 O O . ARG A 1 986 ? 1.507 27.191 -6.667 1.00 59.78 986 ARG A O 1
ATOM 6891 N N . ILE A 1 987 ? 3.262 26.566 -5.449 1.00 51.28 987 ILE A N 1
ATOM 6892 C CA . ILE A 1 987 ? 3.424 27.833 -4.722 1.00 51.28 987 ILE A CA 1
ATOM 6893 C C . ILE A 1 987 ? 4.922 28.138 -4.655 1.00 51.28 987 ILE A C 1
ATOM 6895 O O . ILE A 1 987 ? 5.743 27.230 -4.723 1.00 51.28 987 ILE A O 1
ATOM 6899 N N . SER A 1 988 ? 5.288 29.410 -4.491 1.00 49.72 988 SER A N 1
ATOM 6900 C CA . SER A 1 988 ? 6.640 29.977 -4.664 1.00 49.72 988 SER A CA 1
ATOM 6901 C C . SER A 1 988 ? 7.764 29.477 -3.723 1.00 49.72 988 SER A C 1
ATOM 6903 O O . SER A 1 988 ? 8.739 30.200 -3.528 1.00 49.72 988 SER A O 1
ATOM 6905 N N . VAL A 1 989 ? 7.625 28.303 -3.100 1.00 48.12 989 VAL A N 1
ATOM 6906 C CA . VAL A 1 989 ? 8.591 27.668 -2.179 1.00 48.12 989 VAL A CA 1
ATOM 6907 C C . VAL A 1 989 ? 8.649 26.130 -2.301 1.00 48.12 989 VAL A C 1
ATOM 6909 O O . VAL A 1 989 ? 9.200 25.483 -1.416 1.00 48.12 989 VAL A O 1
ATOM 6912 N N . GLY A 1 990 ? 8.074 25.533 -3.349 1.00 52.75 990 GLY A N 1
ATOM 6913 C CA . GLY A 1 990 ? 8.098 24.081 -3.567 1.00 52.75 990 GLY A CA 1
ATOM 6914 C C . GLY A 1 990 ? 7.885 23.702 -5.031 1.00 52.75 990 GLY A C 1
ATOM 6915 O O . GLY A 1 990 ? 7.753 24.578 -5.889 1.00 52.75 990 GLY A O 1
ATOM 6916 N N . GLU A 1 991 ? 7.849 22.403 -5.306 1.00 64.56 991 GLU A N 1
ATOM 6917 C CA . GLU A 1 991 ? 7.667 21.809 -6.634 1.00 64.56 991 GLU A CA 1
ATOM 6918 C C . GLU A 1 991 ? 6.366 21.001 -6.670 1.00 64.56 991 GLU A C 1
ATOM 6920 O O . GLU A 1 991 ? 6.047 20.269 -5.734 1.00 64.56 991 GLU A O 1
ATOM 6925 N N . SER A 1 992 ? 5.572 21.210 -7.719 1.00 70.56 992 SER A N 1
ATOM 6926 C CA . SER A 1 992 ? 4.296 20.528 -7.962 1.00 70.56 992 SER A CA 1
ATOM 6927 C C . SER A 1 992 ? 4.534 19.329 -8.866 1.00 70.56 992 SER A C 1
ATOM 6929 O O . SER A 1 992 ? 5.180 19.475 -9.902 1.00 70.56 992 SER A O 1
ATOM 6931 N N . GLN A 1 993 ? 4.023 18.166 -8.485 1.00 82.50 993 GLN A N 1
ATOM 6932 C CA . GLN A 1 993 ? 4.306 16.906 -9.166 1.00 82.50 993 GLN A CA 1
ATOM 6933 C C . GLN A 1 993 ? 3.034 16.053 -9.211 1.00 82.50 993 GLN A C 1
ATOM 6935 O O . GLN A 1 993 ? 2.228 16.127 -8.282 1.00 82.50 993 GLN A O 1
ATOM 6940 N N . ALA A 1 994 ? 2.859 15.247 -10.252 1.00 84.81 994 ALA A N 1
ATOM 6941 C CA . ALA A 1 994 ? 1.750 14.302 -10.357 1.00 84.81 994 ALA A CA 1
ATOM 6942 C C . ALA A 1 994 ? 2.242 12.973 -10.958 1.00 84.81 994 ALA A C 1
ATOM 6944 O O . ALA A 1 994 ? 3.053 12.982 -11.886 1.00 84.81 994 ALA A O 1
ATOM 6945 N N . TYR A 1 995 ? 1.816 11.851 -10.376 1.00 89.94 995 TYR A N 1
ATOM 6946 C CA . TYR A 1 995 ? 2.349 10.515 -10.659 1.00 89.94 995 TYR A CA 1
ATOM 6947 C C . TYR A 1 995 ? 1.236 9.465 -10.698 1.00 89.94 995 TYR A C 1
ATOM 6949 O O . TYR A 1 995 ? 0.518 9.329 -9.708 1.00 89.94 995 TYR A O 1
ATOM 6957 N N . GLY A 1 996 ? 1.118 8.674 -11.764 1.00 92.06 996 GLY A N 1
ATOM 6958 C CA . GLY A 1 996 ? 0.228 7.505 -11.777 1.00 92.06 996 GLY A CA 1
ATOM 6959 C C . GLY A 1 996 ? 0.715 6.467 -10.764 1.00 92.06 996 GLY A C 1
ATOM 6960 O O . GLY A 1 996 ? 0.080 6.251 -9.730 1.00 92.06 996 GLY A O 1
ATOM 6961 N N . ILE A 1 997 ? 1.911 5.928 -11.002 1.00 95.00 997 ILE A N 1
ATOM 6962 C CA . ILE A 1 997 ? 2.674 5.102 -10.060 1.00 95.00 997 ILE A CA 1
ATOM 6963 C C . ILE A 1 997 ? 4.083 5.689 -9.905 1.00 95.00 997 ILE A C 1
ATOM 6965 O O . ILE A 1 997 ? 4.729 6.048 -10.887 1.00 95.00 997 ILE A O 1
ATOM 6969 N N . HIS A 1 998 ? 4.573 5.783 -8.667 1.00 92.56 998 HIS A N 1
ATOM 6970 C CA . HIS A 1 998 ? 5.972 6.117 -8.371 1.00 92.56 998 HIS A CA 1
ATOM 6971 C C . HIS A 1 998 ? 6.567 5.066 -7.422 1.00 92.56 998 HIS A C 1
ATOM 6973 O O . HIS A 1 998 ? 6.139 4.990 -6.268 1.00 92.56 998 HIS A O 1
ATOM 6979 N N . ALA A 1 999 ? 7.574 4.312 -7.873 1.00 89.94 999 ALA A N 1
ATOM 6980 C CA . ALA A 1 999 ? 8.412 3.455 -7.030 1.00 89.94 999 ALA A CA 1
ATOM 6981 C C . ALA A 1 999 ? 9.825 4.038 -6.846 1.00 89.94 999 ALA A C 1
ATOM 6983 O O . ALA A 1 999 ? 10.429 4.503 -7.809 1.00 89.94 999 ALA A O 1
ATOM 6984 N N . PHE A 1 1000 ? 10.334 4.032 -5.611 1.00 83.94 1000 PHE A N 1
ATOM 6985 C CA . PHE A 1 1000 ? 11.610 4.661 -5.249 1.00 83.94 1000 PHE A CA 1
ATOM 6986 C C . PHE A 1 1000 ? 12.379 3.835 -4.209 1.00 83.94 1000 PHE A C 1
ATOM 6988 O O . PHE A 1 1000 ? 11.901 3.710 -3.079 1.00 83.94 1000 PHE A O 1
ATOM 6995 N N . SER A 1 1001 ? 13.571 3.328 -4.552 1.00 74.69 1001 SER A N 1
ATOM 6996 C CA . SER A 1 1001 ? 14.453 2.564 -3.649 1.00 74.69 1001 SER A CA 1
ATOM 6997 C C . SER A 1 1001 ? 15.775 3.315 -3.365 1.00 74.69 1001 SER A C 1
ATOM 6999 O O . SER A 1 1001 ? 16.780 3.101 -4.045 1.00 74.69 1001 SER A O 1
ATOM 7001 N N . PRO A 1 1002 ? 15.825 4.206 -2.349 1.00 59.19 1002 PRO A N 1
ATOM 7002 C CA . PRO A 1 1002 ? 16.931 5.161 -2.150 1.00 59.19 1002 PRO A CA 1
ATOM 7003 C C . PRO A 1 1002 ? 18.274 4.587 -1.658 1.00 59.19 1002 PRO A C 1
ATOM 7005 O O . PRO A 1 1002 ? 19.151 5.360 -1.274 1.00 59.19 1002 PRO A O 1
ATOM 7008 N N . ASN A 1 1003 ? 18.434 3.265 -1.529 1.00 55.22 1003 ASN A N 1
ATOM 7009 C CA . ASN A 1 1003 ? 19.660 2.651 -0.997 1.00 55.22 1003 ASN A CA 1
ATOM 7010 C C . ASN A 1 1003 ? 19.880 1.250 -1.587 1.00 55.22 1003 ASN A C 1
ATOM 7012 O O . ASN A 1 1003 ? 18.944 0.457 -1.621 1.00 55.22 1003 ASN A O 1
ATOM 7016 N N . ASN A 1 1004 ? 21.136 0.886 -1.869 1.00 50.25 1004 ASN A N 1
ATOM 7017 C CA . ASN A 1 1004 ? 21.554 -0.431 -2.394 1.00 50.25 1004 ASN A CA 1
ATOM 7018 C C . ASN A 1 1004 ? 21.485 -1.571 -1.342 1.00 50.25 1004 ASN A C 1
ATOM 7020 O O . ASN A 1 1004 ? 22.368 -2.421 -1.266 1.00 50.25 1004 ASN A O 1
ATOM 7024 N N . ASN A 1 1005 ? 20.467 -1.557 -0.476 1.00 44.25 1005 ASN A N 1
ATOM 7025 C CA . ASN A 1 1005 ? 20.205 -2.551 0.572 1.00 44.25 1005 ASN A CA 1
ATOM 7026 C C . ASN A 1 1005 ? 18.922 -3.370 0.314 1.00 44.25 1005 ASN A C 1
ATOM 7028 O O . ASN A 1 1005 ? 18.529 -4.147 1.184 1.00 44.25 1005 ASN A O 1
ATOM 7032 N N . GLY A 1 1006 ? 18.281 -3.215 -0.849 1.00 53.62 1006 GLY A N 1
ATOM 7033 C CA . GLY A 1 1006 ? 17.184 -4.075 -1.290 1.00 53.62 1006 GLY A CA 1
ATOM 7034 C C . GLY A 1 1006 ? 16.567 -3.648 -2.622 1.00 53.62 1006 GLY A C 1
ATOM 7035 O O . GLY A 1 1006 ? 16.578 -2.462 -2.958 1.00 53.62 1006 GLY A O 1
ATOM 7036 N N . SER A 1 1007 ? 16.036 -4.631 -3.350 1.00 61.53 1007 SER A N 1
ATOM 7037 C CA . SER A 1 1007 ? 15.177 -4.408 -4.515 1.00 61.53 1007 SER A CA 1
ATOM 7038 C C . SER A 1 1007 ? 13.791 -3.917 -4.082 1.00 61.53 1007 SER A C 1
ATOM 7040 O O . SER A 1 1007 ? 13.390 -4.076 -2.925 1.00 61.53 1007 SER A O 1
ATOM 7042 N N . SER A 1 1008 ? 13.051 -3.335 -5.018 1.00 76.31 1008 SER A N 1
ATOM 7043 C CA . SER A 1 1008 ? 11.588 -3.385 -5.017 1.00 76.31 1008 SER A CA 1
ATOM 7044 C C . SER A 1 1008 ? 11.166 -4.119 -6.281 1.00 76.31 1008 SER A C 1
ATOM 7046 O O . SER A 1 1008 ? 11.567 -3.717 -7.372 1.00 76.31 1008 SER A O 1
ATOM 7048 N N . ASP A 1 1009 ? 10.393 -5.186 -6.124 1.00 84.50 1009 ASP A N 1
ATOM 7049 C CA . ASP A 1 1009 ? 10.010 -6.062 -7.229 1.00 84.50 1009 ASP A CA 1
ATOM 7050 C C . ASP A 1 1009 ? 8.570 -5.715 -7.635 1.00 84.50 1009 ASP A C 1
ATOM 7052 O O . ASP A 1 1009 ? 7.677 -5.616 -6.788 1.00 84.50 1009 ASP A O 1
ATOM 7056 N N . ILE A 1 1010 ? 8.356 -5.421 -8.918 1.00 91.19 1010 ILE A N 1
ATOM 7057 C CA . ILE A 1 1010 ? 7.106 -4.842 -9.424 1.00 91.19 1010 ILE A CA 1
ATOM 7058 C C . ILE A 1 1010 ? 6.593 -5.667 -10.600 1.00 91.19 1010 ILE A C 1
ATOM 7060 O O . ILE A 1 1010 ? 7.335 -5.937 -11.540 1.00 91.19 1010 ILE A O 1
ATOM 7064 N N . ASN A 1 1011 ? 5.306 -6.000 -10.580 1.00 93.38 1011 ASN A N 1
ATOM 7065 C CA . ASN A 1 1011 ? 4.588 -6.593 -11.701 1.00 93.38 1011 ASN A CA 1
ATOM 7066 C C . ASN A 1 1011 ? 3.332 -5.755 -11.994 1.00 93.38 1011 ASN A C 1
ATOM 7068 O O . ASN A 1 1011 ? 2.451 -5.652 -11.137 1.00 93.38 1011 ASN A O 1
ATOM 7072 N N . LEU A 1 1012 ? 3.262 -5.125 -13.169 1.00 96.44 1012 LEU A N 1
ATOM 7073 C CA . LEU A 1 1012 ? 2.118 -4.325 -13.619 1.00 96.44 1012 LEU A CA 1
ATOM 7074 C C . LEU A 1 1012 ? 1.504 -4.950 -14.872 1.00 96.44 1012 LEU A C 1
ATOM 7076 O O . LEU A 1 1012 ? 2.167 -4.980 -15.910 1.00 96.44 1012 LEU A O 1
ATOM 7080 N N . ARG A 1 1013 ? 0.236 -5.369 -14.813 1.00 93.81 1013 ARG A N 1
ATOM 7081 C CA . ARG A 1 1013 ? -0.482 -5.917 -15.975 1.00 93.81 1013 ARG A CA 1
ATOM 7082 C C . ARG A 1 1013 ? -1.846 -5.295 -16.221 1.00 93.81 1013 ARG A C 1
ATOM 7084 O O . ARG A 1 1013 ? -2.597 -5.080 -15.275 1.00 93.81 1013 ARG A O 1
ATOM 7091 N N . ASP A 1 1014 ? -2.199 -5.083 -17.484 1.00 92.69 1014 ASP A N 1
ATOM 7092 C CA . ASP A 1 1014 ? -3.591 -4.833 -17.889 1.00 92.69 1014 ASP A CA 1
ATOM 7093 C C . ASP A 1 1014 ? -4.252 -3.640 -17.140 1.00 92.69 1014 ASP A C 1
ATOM 7095 O O . ASP A 1 1014 ? -5.436 -3.670 -16.802 1.00 92.69 1014 ASP A O 1
ATOM 7099 N N . ASN A 1 1015 ? -3.479 -2.590 -16.810 1.00 94.50 1015 ASN A N 1
ATOM 7100 C CA . ASN A 1 1015 ? -3.966 -1.392 -16.106 1.00 94.50 1015 ASN A CA 1
ATOM 7101 C C . ASN A 1 1015 ? -4.038 -0.170 -17.033 1.00 94.50 1015 ASN A C 1
ATOM 7103 O O . ASN A 1 1015 ? -3.111 0.068 -17.811 1.00 94.50 1015 ASN A O 1
ATOM 7107 N N . THR A 1 1016 ? -5.025 0.709 -16.825 1.00 90.69 1016 THR A N 1
ATOM 7108 C CA . THR A 1 1016 ? -4.980 2.086 -17.356 1.00 90.69 1016 THR A CA 1
ATOM 7109 C C . THR A 1 1016 ? -4.392 3.038 -16.310 1.00 90.69 1016 THR A C 1
ATOM 7111 O O . THR A 1 1016 ? -4.871 3.135 -15.178 1.00 90.69 1016 THR A O 1
ATOM 7114 N N . ILE A 1 1017 ? -3.344 3.780 -16.670 1.00 91.81 1017 ILE A N 1
ATOM 7115 C CA . ILE A 1 1017 ? -2.547 4.612 -15.759 1.00 91.81 1017 ILE A CA 1
ATOM 7116 C C . ILE A 1 1017 ? -2.444 6.034 -16.320 1.00 91.81 1017 ILE A C 1
ATOM 7118 O O . ILE A 1 1017 ? -1.948 6.256 -17.420 1.00 91.81 1017 ILE A O 1
ATOM 7122 N N . ILE A 1 1018 ? -2.868 7.038 -15.551 1.00 86.69 1018 ILE A N 1
ATOM 7123 C CA . ILE A 1 1018 ? -2.836 8.447 -15.968 1.00 86.69 1018 ILE A CA 1
ATOM 7124 C C . ILE A 1 1018 ? -2.028 9.269 -14.966 1.00 86.69 1018 ILE A C 1
ATOM 7126 O O . ILE A 1 1018 ? -2.412 9.417 -13.806 1.00 86.69 1018 ILE A O 1
ATOM 7130 N N . GLY A 1 1019 ? -0.938 9.890 -15.422 1.00 78.44 1019 GLY A N 1
ATOM 7131 C CA . GLY A 1 1019 ? -0.062 10.695 -14.562 1.00 78.44 1019 GLY A CA 1
ATOM 7132 C C . GLY A 1 1019 ? -0.716 11.941 -13.956 1.00 78.44 1019 GLY A C 1
ATOM 7133 O O . GLY A 1 1019 ? -0.270 12.435 -12.924 1.00 78.44 1019 GLY A O 1
ATOM 7134 N N . GLY A 1 1020 ? -1.802 12.431 -14.561 1.00 74.94 1020 GLY A N 1
ATOM 7135 C CA . GLY A 1 1020 ? -2.520 13.637 -14.142 1.00 74.94 1020 GLY A CA 1
ATOM 7136 C C . GLY A 1 1020 ? -1.952 14.902 -14.790 1.00 74.94 1020 GLY A C 1
ATOM 7137 O O . GLY A 1 1020 ? -1.661 14.902 -15.986 1.00 74.94 1020 GLY A O 1
ATOM 7138 N N . SER A 1 1021 ? -1.806 15.992 -14.026 1.00 72.31 1021 SER A N 1
ATOM 7139 C CA . SER A 1 1021 ? -1.062 17.179 -14.484 1.00 72.31 1021 SER A CA 1
ATOM 7140 C C . SER A 1 1021 ? -0.479 18.003 -13.331 1.00 72.31 1021 SER A C 1
ATOM 7142 O O . SER A 1 1021 ? -0.991 17.982 -12.209 1.00 72.31 1021 SER A O 1
ATOM 7144 N N . SER A 1 1022 ? 0.587 18.761 -13.598 1.00 72.56 1022 SER A N 1
ATOM 7145 C CA . SER A 1 1022 ? 1.184 19.687 -12.627 1.00 72.56 1022 SER A CA 1
ATOM 7146 C C . SER A 1 1022 ? 1.699 20.989 -13.265 1.00 72.56 1022 SER A C 1
ATOM 7148 O O . SER A 1 1022 ? 1.594 21.179 -14.474 1.00 72.56 1022 SER A O 1
ATOM 7150 N N . GLU A 1 1023 ? 2.276 21.889 -12.459 1.00 69.00 1023 GLU A N 1
ATOM 7151 C CA . GLU A 1 1023 ? 3.064 23.050 -12.924 1.00 69.00 1023 GLU A CA 1
ATOM 7152 C C . GLU A 1 1023 ? 4.595 22.802 -12.840 1.00 69.00 1023 GLU A C 1
ATOM 7154 O O . GLU A 1 1023 ? 5.366 23.756 -12.667 1.00 69.00 1023 GLU A O 1
ATOM 7159 N N . TRP A 1 1024 ? 5.061 21.537 -12.849 1.00 72.44 1024 TRP A N 1
ATOM 7160 C CA . TRP A 1 1024 ? 6.502 21.249 -12.974 1.00 72.44 1024 TRP A CA 1
ATOM 7161 C C . TRP A 1 1024 ? 6.881 19.867 -13.546 1.00 72.44 1024 TRP A C 1
ATOM 7163 O O . TRP A 1 1024 ? 7.572 19.811 -14.561 1.00 72.44 1024 TRP A O 1
ATOM 7173 N N . LYS A 1 1025 ? 6.467 18.764 -12.902 1.00 78.19 1025 LYS A N 1
ATOM 7174 C CA . LYS A 1 1025 ? 6.785 17.372 -13.299 1.00 78.19 1025 LYS A CA 1
ATOM 7175 C C . LYS A 1 1025 ? 5.525 16.497 -13.361 1.00 78.19 1025 LYS A C 1
ATOM 7177 O O . LYS A 1 1025 ? 4.714 16.569 -12.435 1.00 78.19 1025 LYS A O 1
ATOM 7182 N N . THR A 1 1026 ? 5.352 15.664 -14.387 1.00 81.38 1026 THR A N 1
ATOM 7183 C CA . THR A 1 1026 ? 4.218 14.714 -14.473 1.00 81.38 1026 THR A CA 1
ATOM 7184 C C . THR A 1 1026 ? 4.651 13.376 -15.074 1.00 81.38 1026 THR A C 1
ATOM 7186 O O . THR A 1 1026 ? 5.214 13.372 -16.162 1.00 81.38 1026 THR A O 1
ATOM 7189 N N . TYR A 1 1027 ? 4.358 12.250 -14.420 1.00 86.69 1027 TYR A N 1
ATOM 7190 C CA . TYR A 1 1027 ? 4.707 10.920 -14.942 1.00 86.69 1027 TYR A CA 1
ATOM 7191 C C . TYR A 1 1027 ? 3.549 9.928 -14.841 1.00 86.69 1027 TYR A C 1
ATOM 7193 O O . TYR A 1 1027 ? 2.810 9.944 -13.858 1.00 86.69 1027 TYR A O 1
ATOM 7201 N N . GLY A 1 1028 ? 3.401 9.045 -15.830 1.00 89.25 1028 GLY A N 1
ATOM 7202 C CA . GLY A 1 1028 ? 2.511 7.885 -15.721 1.00 89.25 1028 GLY A CA 1
ATOM 7203 C C . GLY A 1 1028 ? 3.123 6.869 -14.760 1.00 89.25 1028 GLY A C 1
ATOM 7204 O O . GLY A 1 1028 ? 2.621 6.677 -13.654 1.00 89.25 1028 GLY A O 1
ATOM 7205 N N . LEU A 1 1029 ? 4.276 6.330 -15.148 1.00 92.31 1029 LEU A N 1
ATOM 7206 C CA . LEU A 1 1029 ? 5.187 5.530 -14.335 1.00 92.31 1029 LEU A CA 1
ATOM 7207 C C . LEU A 1 1029 ? 6.484 6.310 -14.070 1.00 92.31 1029 LEU A C 1
ATOM 7209 O O . LEU A 1 1029 ? 7.078 6.868 -14.994 1.00 92.31 1029 LEU A O 1
ATOM 7213 N N . LEU A 1 1030 ? 6.946 6.313 -12.819 1.00 89.06 1030 LEU A N 1
ATOM 7214 C CA . LEU A 1 1030 ? 8.316 6.685 -12.452 1.00 89.06 1030 LEU A CA 1
ATOM 7215 C C . LEU A 1 1030 ? 8.924 5.604 -11.554 1.00 89.06 1030 LEU A C 1
ATOM 7217 O O . LEU A 1 1030 ? 8.407 5.355 -10.461 1.00 89.06 1030 LEU A O 1
ATOM 7221 N N . PHE A 1 1031 ? 10.033 5.015 -11.992 1.00 87.75 1031 PHE A N 1
ATOM 7222 C CA . PHE A 1 1031 ? 10.830 4.059 -11.226 1.00 87.75 1031 PHE A CA 1
ATOM 7223 C C . PHE A 1 1031 ? 12.254 4.604 -11.039 1.00 87.75 1031 PHE A C 1
ATOM 7225 O O . PHE A 1 1031 ? 12.905 4.991 -12.010 1.00 87.75 1031 PHE A O 1
ATOM 7232 N N . GLU A 1 1032 ? 12.708 4.669 -9.787 1.00 80.81 1032 GLU A N 1
ATOM 7233 C CA . GLU A 1 1032 ? 13.983 5.276 -9.385 1.00 80.81 1032 GLU A CA 1
ATOM 7234 C C . GLU A 1 1032 ? 14.702 4.412 -8.328 1.00 80.81 1032 GLU A C 1
ATOM 7236 O O . GLU A 1 1032 ? 14.142 4.105 -7.268 1.00 80.81 1032 GLU A O 1
ATOM 7241 N N . GLY A 1 1033 ? 15.974 4.089 -8.559 1.00 73.69 1033 GLY A N 1
ATOM 7242 C CA . GLY A 1 1033 ? 16.779 3.252 -7.661 1.00 73.69 1033 GLY A CA 1
ATOM 7243 C C . GLY A 1 1033 ? 16.673 1.764 -8.005 1.00 73.69 1033 GLY A C 1
ATOM 7244 O O . GLY A 1 1033 ? 16.091 1.395 -9.013 1.00 73.69 1033 GLY A O 1
ATOM 7245 N N . ASN A 1 1034 ? 17.211 0.894 -7.146 1.00 72.75 1034 ASN A N 1
ATOM 7246 C CA . ASN A 1 1034 ? 17.221 -0.558 -7.379 1.00 72.75 1034 ASN A CA 1
ATOM 7247 C C . ASN A 1 1034 ? 15.783 -1.131 -7.399 1.00 72.75 1034 ASN A C 1
ATOM 7249 O O . ASN A 1 1034 ? 15.226 -1.464 -6.347 1.00 72.75 1034 ASN A O 1
ATOM 7253 N N . VAL A 1 1035 ? 15.196 -1.227 -8.591 1.00 75.69 1035 VAL A N 1
ATOM 7254 C CA . VAL A 1 1035 ? 13.872 -1.797 -8.876 1.00 75.69 1035 VAL A CA 1
ATOM 7255 C C . VAL A 1 1035 ? 14.014 -2.821 -10.003 1.00 75.69 1035 VAL A C 1
ATOM 7257 O O . VAL A 1 1035 ? 14.707 -2.565 -10.992 1.00 75.69 1035 VAL A O 1
ATOM 7260 N N . ALA A 1 1036 ? 13.339 -3.960 -9.858 1.00 84.00 1036 ALA A N 1
ATOM 7261 C CA . ALA A 1 1036 ? 13.114 -4.925 -10.928 1.00 84.00 1036 ALA A CA 1
ATOM 7262 C C . ALA A 1 1036 ? 11.625 -4.879 -11.300 1.00 84.00 1036 ALA A C 1
ATOM 7264 O O . ALA A 1 1036 ? 10.768 -5.158 -10.461 1.00 84.00 1036 ALA A O 1
ATOM 7265 N N . ALA A 1 1037 ? 11.304 -4.473 -12.529 1.00 88.19 1037 ALA A N 1
ATOM 7266 C CA . ALA A 1 1037 ? 9.927 -4.269 -12.970 1.00 88.19 1037 ALA A CA 1
ATOM 7267 C C . ALA A 1 1037 ? 9.584 -5.132 -14.191 1.00 88.19 1037 ALA A C 1
ATOM 7269 O O . ALA A 1 1037 ? 10.265 -5.058 -15.209 1.00 88.19 1037 ALA A O 1
ATOM 7270 N N . THR A 1 1038 ? 8.502 -5.901 -14.091 1.00 91.19 1038 THR A N 1
ATOM 7271 C CA . THR A 1 1038 ? 7.773 -6.502 -15.216 1.00 91.19 1038 THR A CA 1
ATOM 7272 C C . THR A 1 1038 ? 6.546 -5.635 -15.488 1.00 91.19 1038 THR A C 1
ATOM 7274 O O . THR A 1 1038 ? 5.761 -5.371 -14.576 1.00 91.19 1038 THR A O 1
ATOM 7277 N N . VAL A 1 1039 ? 6.400 -5.125 -16.709 1.00 93.38 1039 VAL A N 1
ATOM 7278 C CA . VAL A 1 1039 ? 5.322 -4.197 -17.087 1.00 93.38 1039 VAL A CA 1
ATOM 7279 C C . VAL A 1 1039 ? 4.756 -4.639 -18.432 1.00 93.38 1039 VAL A C 1
ATOM 7281 O O . VAL A 1 1039 ? 5.437 -4.531 -19.452 1.00 93.38 1039 VAL A O 1
ATOM 7284 N N . GLU A 1 1040 ? 3.531 -5.162 -18.434 1.00 90.94 1040 GLU A N 1
ATOM 7285 C CA . GLU A 1 1040 ? 2.932 -5.850 -19.586 1.00 90.94 1040 GLU A CA 1
ATOM 7286 C C . GLU A 1 1040 ? 1.509 -5.341 -19.886 1.00 90.94 1040 GLU A C 1
ATOM 7288 O O . GLU A 1 1040 ? 0.690 -5.237 -18.974 1.00 90.94 1040 GLU A O 1
ATOM 7293 N N . ARG A 1 1041 ? 1.184 -5.029 -21.150 1.00 88.12 1041 ARG A N 1
ATOM 7294 C CA . ARG A 1 1041 ? -0.183 -4.653 -21.596 1.00 88.12 1041 ARG A CA 1
ATOM 7295 C C . ARG A 1 1041 ? -0.852 -3.492 -20.826 1.00 88.12 1041 ARG A C 1
ATOM 7297 O O . ARG A 1 1041 ? -2.065 -3.476 -20.632 1.00 88.12 1041 ARG A O 1
ATOM 7304 N N . ASN A 1 1042 ? -0.088 -2.501 -20.362 1.00 90.62 1042 ASN A N 1
ATOM 7305 C CA . ASN A 1 1042 ? -0.640 -1.321 -19.675 1.00 90.62 1042 ASN A CA 1
ATOM 7306 C C . ASN A 1 1042 ? -0.895 -0.157 -20.651 1.00 90.62 1042 ASN A C 1
ATOM 7308 O O . ASN A 1 1042 ? -0.067 0.126 -21.520 1.00 90.62 1042 ASN A O 1
ATOM 7312 N N . GLU A 1 1043 ? -1.989 0.585 -20.449 1.00 89.94 1043 GLU A N 1
ATOM 7313 C CA . GLU A 1 1043 ? -2.287 1.831 -21.170 1.00 89.94 1043 GLU A CA 1
ATOM 7314 C C . GLU A 1 1043 ? -1.882 3.038 -20.304 1.00 89.94 1043 GLU A C 1
ATOM 7316 O O . GLU A 1 1043 ? -2.510 3.330 -19.286 1.00 89.94 1043 GLU A O 1
ATOM 7321 N N . VAL A 1 1044 ? -0.800 3.737 -20.659 1.00 90.62 1044 VAL A N 1
ATOM 7322 C CA . VAL A 1 1044 ? -0.152 4.730 -19.788 1.00 90.62 1044 VAL A CA 1
ATOM 7323 C C . VAL A 1 1044 ? -0.103 6.109 -20.450 1.00 90.62 1044 VAL A C 1
ATOM 7325 O O . VAL A 1 1044 ? 0.576 6.308 -21.455 1.00 90.62 1044 VAL A O 1
ATOM 7328 N N . HIS A 1 1045 ? -0.758 7.111 -19.855 1.00 83.94 1045 HIS A N 1
ATOM 7329 C CA . HIS A 1 1045 ? -0.856 8.459 -20.430 1.00 83.94 1045 HIS A CA 1
ATOM 7330 C C . HIS A 1 1045 ? -0.349 9.580 -19.516 1.00 83.94 1045 HIS A C 1
ATOM 7332 O O . HIS A 1 1045 ? -0.609 9.622 -18.308 1.00 83.94 1045 HIS A O 1
ATOM 7338 N N . VAL A 1 1046 ? 0.237 10.606 -20.136 1.00 79.75 1046 VAL A N 1
ATOM 7339 C CA . VAL A 1 1046 ? 0.458 11.929 -19.540 1.00 79.75 1046 VAL A CA 1
ATOM 7340 C C . VAL A 1 1046 ? -0.064 13.026 -20.471 1.00 79.75 1046 VAL A C 1
ATOM 7342 O O . VAL A 1 1046 ? 0.191 13.029 -21.675 1.00 79.75 1046 VAL A O 1
ATOM 7345 N N . CYS A 1 1047 ? -0.797 13.990 -19.901 1.00 70.25 1047 CYS A N 1
ATOM 7346 C CA . CYS A 1 1047 ? -1.406 15.111 -20.632 1.00 70.25 1047 CYS A CA 1
ATOM 7347 C C . CYS A 1 1047 ? -2.354 14.676 -21.778 1.00 70.25 1047 CYS A C 1
ATOM 7349 O O . CYS A 1 1047 ? -2.343 15.272 -22.849 1.00 70.25 1047 CYS A O 1
ATOM 7351 N N . ALA A 1 1048 ? -3.184 13.649 -21.546 1.00 56.06 1048 ALA A N 1
ATOM 7352 C CA . ALA A 1 1048 ? -4.035 12.990 -22.551 1.00 56.06 1048 ALA A CA 1
ATOM 7353 C C . ALA A 1 1048 ? -5.103 13.869 -23.248 1.00 56.06 1048 ALA A C 1
ATOM 7355 O O . ALA A 1 1048 ? -5.645 13.480 -24.280 1.00 56.06 1048 ALA A O 1
ATOM 7356 N N . PHE A 1 1049 ? -5.465 15.027 -22.686 1.00 56.00 1049 PHE A N 1
ATOM 7357 C CA . PHE A 1 1049 ? -6.656 15.772 -23.106 1.00 56.00 1049 PHE A CA 1
ATOM 7358 C C . PHE A 1 1049 ? -6.355 16.870 -24.139 1.00 56.00 1049 PHE A C 1
ATOM 7360 O O . PHE A 1 1049 ? -5.774 17.907 -23.820 1.00 56.00 1049 PHE A O 1
ATOM 7367 N N . ASP A 1 1050 ? -6.823 16.661 -25.373 1.00 42.88 1050 ASP A N 1
ATOM 7368 C CA . ASP A 1 1050 ? -6.671 17.582 -26.508 1.00 42.88 1050 ASP A CA 1
ATOM 7369 C C . ASP A 1 1050 ? -7.200 19.000 -26.243 1.00 42.88 1050 ASP A C 1
ATOM 7371 O O . ASP A 1 1050 ? -8.411 19.220 -26.239 1.00 42.88 1050 ASP A O 1
ATOM 7375 N N . GLY A 1 1051 ? -6.288 19.973 -26.122 1.00 43.47 1051 GLY A N 1
ATOM 7376 C CA . GLY A 1 1051 ? -6.471 21.410 -26.411 1.00 43.47 1051 GLY A CA 1
ATOM 7377 C C . GLY A 1 1051 ? -7.477 22.224 -25.576 1.00 43.47 1051 GLY A C 1
ATOM 7378 O O . GLY A 1 1051 ? -7.380 23.452 -25.547 1.00 43.47 1051 GLY A O 1
ATOM 7379 N N . ASP A 1 1052 ? -8.419 21.568 -24.901 1.00 42.41 1052 ASP A N 1
ATOM 7380 C CA . ASP A 1 1052 ? -9.496 22.141 -24.089 1.00 42.41 1052 ASP A CA 1
ATOM 7381 C C . ASP A 1 1052 ? -9.306 21.862 -22.580 1.00 42.41 1052 ASP A C 1
ATOM 7383 O O . ASP A 1 1052 ? -10.077 22.388 -21.773 1.00 42.41 1052 ASP A O 1
ATOM 7387 N N . ASP A 1 1053 ? -8.271 21.109 -22.169 1.00 50.53 1053 ASP A N 1
ATOM 7388 C CA . ASP A 1 1053 ? -7.813 21.074 -20.771 1.00 50.53 1053 ASP A CA 1
ATOM 7389 C C . ASP A 1 1053 ? -6.705 22.127 -20.530 1.00 50.53 1053 ASP A C 1
ATOM 7391 O O . ASP A 1 1053 ? -5.552 21.928 -20.915 1.00 50.53 1053 ASP A O 1
ATOM 7395 N N . PRO A 1 1054 ? -7.003 23.255 -19.855 1.00 47.84 1054 PRO A N 1
ATOM 7396 C CA . PRO A 1 1054 ? -6.033 24.319 -19.604 1.00 47.84 1054 PRO A CA 1
ATOM 7397 C C . PRO A 1 1054 ? -5.042 24.008 -18.462 1.00 47.84 1054 PRO A C 1
ATOM 7399 O O . PRO A 1 1054 ? -4.365 24.926 -17.994 1.00 47.84 1054 PRO A O 1
ATOM 7402 N N . ARG A 1 1055 ? -4.992 22.766 -17.952 1.00 53.34 1055 ARG A N 1
ATOM 7403 C CA . ARG A 1 1055 ? -4.145 22.332 -16.820 1.00 53.34 1055 ARG A CA 1
ATOM 7404 C C . ARG A 1 1055 ? -2.857 21.617 -17.248 1.00 53.34 1055 ARG A C 1
ATOM 7406 O O . ARG A 1 1055 ? -2.069 21.249 -16.376 1.00 53.34 1055 ARG A O 1
ATOM 7413 N N . CYS A 1 1056 ? -2.628 21.430 -18.546 1.00 56.41 1056 CYS A N 1
ATOM 7414 C CA . CYS A 1 1056 ? -1.361 20.962 -19.114 1.00 56.41 1056 CYS A CA 1
ATOM 7415 C C . CYS A 1 1056 ? -0.581 22.182 -19.636 1.00 56.41 1056 CYS A C 1
ATOM 7417 O O . CYS A 1 1056 ? -1.048 22.869 -20.542 1.00 56.41 1056 CYS A O 1
ATOM 7419 N N . LEU A 1 1057 ? 0.564 22.505 -19.022 1.00 53.91 1057 LEU A N 1
ATOM 7420 C CA . LEU A 1 1057 ? 1.328 23.725 -19.318 1.00 53.91 1057 LEU A CA 1
ATOM 7421 C C . LEU A 1 1057 ? 2.561 23.451 -20.189 1.00 53.91 1057 LEU A C 1
ATOM 7423 O O . LEU A 1 1057 ? 3.232 22.438 -20.021 1.00 53.91 1057 LEU A O 1
ATOM 7427 N N . GLU A 1 1058 ? 2.880 24.416 -21.057 1.00 52.56 1058 GLU A N 1
ATOM 7428 C CA . GLU A 1 1058 ? 3.889 24.337 -22.133 1.00 52.56 1058 GLU A CA 1
ATOM 7429 C C . GLU A 1 1058 ? 5.366 24.262 -21.660 1.00 52.56 1058 GLU A C 1
ATOM 7431 O O . GLU A 1 1058 ? 6.259 24.179 -22.499 1.00 52.56 1058 GLU A O 1
ATOM 7436 N N . ASP A 1 1059 ? 5.625 24.306 -20.344 1.00 52.00 1059 ASP A N 1
ATOM 7437 C CA . ASP A 1 1059 ? 6.959 24.412 -19.710 1.00 52.00 1059 ASP A CA 1
ATOM 7438 C C . ASP A 1 1059 ? 7.275 23.249 -18.722 1.00 52.00 1059 ASP A C 1
ATOM 7440 O O . ASP A 1 1059 ? 8.213 23.338 -17.924 1.00 52.00 1059 ASP A O 1
ATOM 7444 N N . ASN A 1 1060 ? 6.470 22.179 -18.699 1.00 61.47 1060 ASN A N 1
ATOM 7445 C CA . ASN A 1 1060 ? 6.652 21.038 -17.782 1.00 61.47 1060 ASN A CA 1
ATOM 7446 C C . ASN A 1 1060 ? 7.674 20.007 -18.305 1.00 61.47 1060 ASN A C 1
ATOM 7448 O O . ASN A 1 1060 ? 7.859 19.897 -19.513 1.00 61.47 1060 ASN A O 1
ATOM 7452 N N . TYR A 1 1061 ? 8.245 19.195 -17.401 1.00 72.25 1061 TYR A N 1
ATOM 7453 C CA . TYR A 1 1061 ? 8.887 17.911 -17.736 1.00 72.25 1061 TYR A CA 1
ATOM 7454 C C . TYR A 1 1061 ? 7.900 16.758 -17.532 1.00 72.25 1061 TYR A C 1
ATOM 7456 O O . TYR A 1 1061 ? 7.300 16.625 -16.460 1.00 72.25 1061 TYR A O 1
ATOM 7464 N N . SER A 1 1062 ? 7.735 15.921 -18.551 1.00 77.38 1062 SER A N 1
ATOM 7465 C CA . SER A 1 1062 ? 6.691 14.900 -18.607 1.00 77.38 1062 SER A CA 1
ATOM 7466 C C . SER A 1 1062 ? 7.158 13.664 -19.373 1.00 77.38 1062 SER A C 1
ATOM 7468 O O . SER A 1 1062 ? 7.778 13.809 -20.426 1.00 77.38 1062 SER A O 1
ATOM 7470 N N . SER A 1 1063 ? 6.823 12.471 -18.873 1.00 83.56 1063 SER A N 1
ATOM 7471 C CA . SER A 1 1063 ? 6.974 11.207 -19.610 1.00 83.56 1063 SER A CA 1
ATOM 7472 C C . SER A 1 1063 ? 5.925 10.186 -19.172 1.00 83.56 1063 SER A C 1
ATOM 7474 O O . SER A 1 1063 ? 5.602 10.118 -17.985 1.00 83.56 1063 SER A O 1
ATOM 7476 N N . ALA A 1 1064 ? 5.377 9.390 -20.093 1.00 87.06 1064 ALA A N 1
ATOM 7477 C CA . ALA A 1 1064 ? 4.446 8.321 -19.728 1.00 87.06 1064 ALA A CA 1
ATOM 7478 C C . ALA A 1 1064 ? 5.161 7.246 -18.897 1.00 87.06 1064 ALA A C 1
ATOM 7480 O O . ALA A 1 1064 ? 4.616 6.812 -17.886 1.00 87.06 1064 ALA A O 1
ATOM 7481 N N . ILE A 1 1065 ? 6.418 6.936 -19.230 1.00 89.94 1065 ILE A N 1
ATOM 7482 C CA . ILE A 1 1065 ? 7.331 6.149 -18.391 1.00 89.94 1065 ILE A CA 1
ATOM 7483 C C . ILE A 1 1065 ? 8.693 6.836 -18.232 1.00 89.94 1065 ILE A C 1
ATOM 7485 O O . ILE A 1 1065 ? 9.244 7.380 -19.191 1.00 89.94 1065 ILE A O 1
ATOM 7489 N N . ALA A 1 1066 ? 9.248 6.800 -17.020 1.00 86.19 1066 ALA A N 1
ATOM 7490 C CA . ALA A 1 1066 ? 10.643 7.126 -16.734 1.00 86.19 1066 ALA A CA 1
ATOM 7491 C C . ALA A 1 1066 ? 11.265 6.081 -15.787 1.00 86.19 1066 ALA A C 1
ATOM 7493 O O . ALA A 1 1066 ? 10.667 5.742 -14.765 1.00 86.19 1066 ALA A O 1
ATOM 7494 N N . THR A 1 1067 ? 12.455 5.576 -16.128 1.00 82.88 1067 THR A N 1
ATOM 7495 C CA . THR A 1 1067 ? 13.154 4.494 -15.403 1.00 82.88 1067 THR A CA 1
ATOM 7496 C C . THR A 1 1067 ? 14.651 4.795 -15.253 1.00 82.88 1067 THR A C 1
ATOM 7498 O O . THR A 1 1067 ? 15.345 4.956 -16.260 1.00 82.88 1067 THR A O 1
ATOM 7501 N N . ALA A 1 1068 ? 15.156 4.821 -14.013 1.00 75.50 1068 ALA A N 1
ATOM 7502 C CA . ALA A 1 1068 ? 16.570 5.029 -13.676 1.00 75.50 1068 ALA A CA 1
ATOM 7503 C C . ALA A 1 1068 ? 17.041 4.103 -12.534 1.00 75.50 1068 ALA A C 1
ATOM 7505 O O . ALA A 1 1068 ? 16.298 3.865 -11.587 1.00 75.50 1068 ALA A O 1
ATOM 7506 N N . ASP A 1 1069 ? 18.293 3.636 -12.620 1.00 72.44 1069 ASP A N 1
ATOM 7507 C CA . ASP A 1 1069 ? 18.968 2.708 -11.687 1.00 72.44 1069 ASP A CA 1
ATOM 7508 C C . ASP A 1 1069 ? 18.329 1.288 -11.575 1.00 72.44 1069 ASP A C 1
ATOM 7510 O O . ASP A 1 1069 ? 18.604 0.550 -10.626 1.00 72.44 1069 ASP A O 1
ATOM 7514 N N . ASN A 1 1070 ? 17.504 0.887 -12.556 1.00 71.38 1070 ASN A N 1
ATOM 7515 C CA . ASN A 1 1070 ? 16.717 -0.361 -12.561 1.00 71.38 1070 ASN A CA 1
ATOM 7516 C C . ASN A 1 1070 ? 17.464 -1.581 -13.144 1.00 71.38 1070 ASN A C 1
ATOM 7518 O O . ASN A 1 1070 ? 18.059 -1.499 -14.215 1.00 71.38 1070 ASN A O 1
ATOM 7522 N N . ILE A 1 1071 ? 17.351 -2.757 -12.523 1.00 72.00 1071 ILE A N 1
ATOM 7523 C CA . ILE A 1 1071 ? 18.099 -3.963 -12.934 1.00 72.00 1071 ILE A CA 1
ATOM 7524 C C . ILE A 1 1071 ? 17.127 -5.075 -13.343 1.00 72.00 1071 ILE A C 1
ATOM 7526 O O . ILE A 1 1071 ? 16.181 -5.359 -12.614 1.00 72.00 1071 ILE A O 1
ATOM 7530 N N . GLY A 1 1072 ? 17.359 -5.716 -14.494 1.00 75.44 1072 GLY A N 1
ATOM 7531 C CA . GLY A 1 1072 ? 16.587 -6.889 -14.931 1.00 75.44 1072 GLY A CA 1
ATOM 7532 C C . GLY A 1 1072 ? 15.113 -6.604 -15.237 1.00 75.44 1072 GLY A C 1
ATOM 7533 O O . GLY A 1 1072 ? 14.270 -7.464 -15.005 1.00 75.44 1072 GLY A O 1
ATOM 7534 N N . SER A 1 1073 ? 14.783 -5.386 -15.679 1.00 85.38 1073 SER A N 1
ATOM 7535 C CA . SER A 1 1073 ? 13.394 -4.977 -15.938 1.00 85.38 1073 SER A CA 1
ATOM 7536 C C . SER A 1 1073 ? 12.959 -5.267 -17.377 1.00 85.38 1073 SER A C 1
ATOM 7538 O O . SER A 1 1073 ? 13.723 -5.037 -18.316 1.00 85.38 1073 SER A O 1
ATOM 7540 N N . VAL A 1 1074 ? 11.713 -5.711 -17.540 1.00 88.75 1074 VAL A N 1
ATOM 7541 C CA . VAL A 1 1074 ? 11.084 -6.075 -18.816 1.00 88.75 1074 VAL A CA 1
ATOM 7542 C C . VAL A 1 1074 ? 9.816 -5.248 -19.012 1.00 88.75 1074 VAL A C 1
ATOM 7544 O O . VAL A 1 1074 ? 8.927 -5.233 -18.159 1.00 88.75 1074 VAL A O 1
ATOM 7547 N N . TYR A 1 1075 ? 9.722 -4.576 -20.156 1.00 90.94 1075 TYR A N 1
ATOM 7548 C CA . TYR A 1 1075 ? 8.561 -3.790 -20.566 1.00 90.94 1075 TYR A CA 1
ATOM 7549 C C . TYR A 1 1075 ? 8.076 -4.326 -21.914 1.00 90.94 1075 TYR A C 1
ATOM 7551 O O . TYR A 1 1075 ? 8.806 -4.177 -22.899 1.00 90.94 1075 TYR A O 1
ATOM 7559 N N . ARG A 1 1076 ? 6.885 -4.944 -21.972 1.00 87.88 1076 ARG A N 1
ATOM 7560 C CA . ARG A 1 1076 ? 6.308 -5.444 -23.234 1.00 87.88 1076 ARG A CA 1
ATOM 7561 C C . ARG A 1 1076 ? 4.829 -5.138 -23.472 1.00 87.88 1076 ARG A C 1
ATOM 7563 O O . ARG A 1 1076 ? 4.043 -5.034 -22.536 1.00 87.88 1076 ARG A O 1
ATOM 7570 N N . ASN A 1 1077 ? 4.460 -4.968 -24.738 1.00 84.88 1077 ASN A N 1
ATOM 7571 C CA . ASN A 1 1077 ? 3.086 -4.761 -25.215 1.00 84.88 1077 ASN A CA 1
ATOM 7572 C C . ASN A 1 1077 ? 2.366 -3.545 -24.572 1.00 84.88 1077 ASN A C 1
ATOM 7574 O O . ASN A 1 1077 ? 1.148 -3.553 -24.426 1.00 84.88 1077 ASN A O 1
ATOM 7578 N N . ASN A 1 1078 ? 3.083 -2.500 -24.126 1.00 88.62 1078 ASN A N 1
ATOM 7579 C CA . ASN A 1 1078 ? 2.469 -1.336 -23.458 1.00 88.62 1078 ASN A CA 1
ATOM 7580 C C . ASN A 1 1078 ? 2.246 -0.147 -24.407 1.00 88.62 1078 ASN A C 1
ATOM 7582 O O . ASN A 1 1078 ? 3.067 0.130 -25.287 1.00 88.62 1078 ASN A O 1
ATOM 7586 N N . PHE A 1 1079 ? 1.201 0.642 -24.140 1.00 88.31 1079 PHE A N 1
ATOM 7587 C CA . PHE A 1 1079 ? 0.972 1.942 -24.778 1.00 88.31 1079 PHE A CA 1
ATOM 7588 C C . PHE A 1 1079 ? 1.457 3.085 -23.882 1.00 88.31 1079 PHE A C 1
ATOM 7590 O O . PHE A 1 1079 ? 1.019 3.221 -22.740 1.00 88.31 1079 PHE A O 1
ATOM 7597 N N . PHE A 1 1080 ? 2.322 3.951 -24.408 1.00 89.38 1080 PHE A N 1
ATOM 7598 C CA . PHE A 1 1080 ? 2.898 5.090 -23.693 1.00 89.38 1080 PHE A CA 1
ATOM 7599 C C . PHE A 1 1080 ? 2.591 6.400 -24.431 1.00 89.38 1080 PHE A C 1
ATOM 7601 O O . PHE A 1 1080 ? 3.202 6.700 -25.452 1.00 89.38 1080 PHE A O 1
ATOM 7608 N N . PHE A 1 1081 ? 1.666 7.215 -23.913 1.00 84.50 1081 PHE A N 1
ATOM 7609 C CA . PHE A 1 1081 ? 1.201 8.451 -24.560 1.00 84.50 1081 PHE A CA 1
ATOM 7610 C C . PHE A 1 1081 ? 1.659 9.737 -23.849 1.00 84.50 1081 PHE A C 1
ATOM 7612 O O . PHE A 1 1081 ? 1.382 9.931 -22.661 1.00 84.50 1081 PHE A O 1
ATOM 7619 N N . ALA A 1 1082 ? 2.231 10.688 -24.599 1.00 80.69 1082 ALA A N 1
ATOM 7620 C CA . ALA A 1 1082 ? 2.525 12.051 -24.136 1.00 80.69 1082 ALA A CA 1
ATOM 7621 C C . ALA A 1 1082 ? 1.942 13.147 -25.059 1.00 80.69 1082 ALA A C 1
ATOM 7623 O O . ALA A 1 1082 ? 2.217 13.208 -26.260 1.00 80.69 1082 ALA A O 1
ATOM 7624 N N . GLY A 1 1083 ? 1.129 14.043 -24.480 1.00 68.75 1083 GLY A N 1
ATOM 7625 C CA . GLY A 1 1083 ? 0.214 14.900 -25.252 1.00 68.75 1083 GLY A CA 1
ATOM 7626 C C . GLY A 1 1083 ? 0.605 16.355 -25.562 1.00 68.75 1083 GLY A C 1
ATOM 7627 O O . GLY A 1 1083 ? -0.045 16.955 -26.417 1.00 68.75 1083 GLY A O 1
ATOM 7628 N N . TYR A 1 1084 ? 1.588 16.973 -24.888 1.00 66.62 1084 TYR A N 1
ATOM 7629 C CA . TYR A 1 1084 ? 1.767 18.440 -24.951 1.00 66.62 1084 TYR A CA 1
ATOM 7630 C C . TYR A 1 1084 ? 3.219 18.933 -24.839 1.00 66.62 1084 TYR A C 1
ATOM 7632 O O . TYR A 1 1084 ? 4.071 18.263 -24.264 1.00 66.62 1084 TYR A O 1
ATOM 7640 N N . SER A 1 1085 ? 3.483 20.135 -25.366 1.00 50.28 1085 SER A N 1
ATOM 7641 C CA . SER A 1 1085 ? 4.827 20.712 -25.522 1.00 50.28 1085 SER A CA 1
ATOM 7642 C C . SER A 1 1085 ? 5.579 20.984 -24.211 1.00 50.28 1085 SER A C 1
ATOM 7644 O O . SER A 1 1085 ? 4.978 21.286 -23.182 1.00 50.28 1085 SER A O 1
ATOM 7646 N N . GLY A 1 1086 ? 6.906 20.941 -24.305 1.00 58.12 1086 GLY A N 1
ATOM 7647 C CA . GLY A 1 1086 ? 7.885 21.049 -23.221 1.00 58.12 1086 GLY A CA 1
ATOM 7648 C C . GLY A 1 1086 ? 9.065 20.129 -23.553 1.00 58.12 1086 GLY A C 1
ATOM 7649 O O . GLY A 1 1086 ? 9.024 19.470 -24.595 1.00 58.12 1086 GLY A O 1
ATOM 7650 N N . SER A 1 1087 ? 10.066 20.021 -22.673 1.00 61.44 1087 SER A N 1
ATOM 7651 C CA . SER A 1 1087 ? 11.148 19.028 -22.829 1.00 61.44 1087 SER A CA 1
ATOM 7652 C C . SER A 1 1087 ? 10.686 17.631 -22.411 1.00 61.44 1087 SER A C 1
ATOM 7654 O O . SER A 1 1087 ? 11.154 17.040 -21.438 1.00 61.44 1087 SER A O 1
ATOM 7656 N N . ASN A 1 1088 ? 9.671 17.157 -23.127 1.00 70.06 1088 ASN A N 1
ATOM 7657 C CA . ASN A 1 1088 ? 8.889 15.969 -22.824 1.00 70.06 1088 ASN A CA 1
ATOM 7658 C C . ASN A 1 1088 ? 9.294 14.813 -23.731 1.00 70.06 1088 ASN A C 1
ATOM 7660 O O . ASN A 1 1088 ? 9.661 15.025 -24.892 1.00 70.06 1088 ASN A O 1
ATOM 7664 N N . ALA A 1 1089 ? 9.151 13.600 -23.210 1.00 76.94 1089 ALA A N 1
ATOM 7665 C CA . ALA A 1 1089 ? 9.171 12.386 -24.008 1.00 76.94 1089 ALA A CA 1
ATOM 7666 C C . ALA A 1 1089 ? 7.887 11.573 -23.791 1.00 76.94 1089 ALA A C 1
ATOM 7668 O O . ALA A 1 1089 ? 7.109 11.889 -22.891 1.00 76.94 1089 ALA A O 1
ATOM 7669 N N . ALA A 1 1090 ? 7.638 10.544 -24.603 1.00 81.75 1090 ALA A N 1
ATOM 7670 C CA . ALA A 1 1090 ? 6.643 9.527 -24.248 1.00 81.75 1090 ALA A CA 1
ATOM 7671 C C . ALA A 1 1090 ? 7.271 8.467 -23.327 1.00 81.75 1090 ALA A C 1
ATOM 7673 O O . ALA A 1 1090 ? 6.699 8.117 -22.295 1.00 81.75 1090 ALA A O 1
ATOM 7674 N N . CYS A 1 1091 ? 8.489 8.041 -23.657 1.00 88.69 1091 CYS A N 1
ATOM 7675 C CA . CYS A 1 1091 ? 9.272 7.042 -22.942 1.00 88.69 1091 CYS A CA 1
ATOM 7676 C C . CYS A 1 1091 ? 10.646 7.616 -22.543 1.00 88.69 1091 CYS A C 1
ATOM 7678 O O . CYS A 1 1091 ? 11.231 8.413 -23.278 1.00 88.69 1091 CYS A O 1
ATOM 7680 N N . THR A 1 1092 ? 11.177 7.263 -21.368 1.00 84.88 1092 THR A N 1
ATOM 7681 C CA . THR A 1 1092 ? 12.509 7.707 -20.908 1.00 84.88 1092 THR A CA 1
ATOM 7682 C C . THR A 1 1092 ? 13.244 6.607 -20.144 1.00 84.88 1092 THR A C 1
ATOM 7684 O O . THR A 1 1092 ? 12.727 6.086 -19.154 1.00 84.88 1092 THR A O 1
ATOM 7687 N N . ILE A 1 1093 ? 14.471 6.301 -20.567 1.00 81.25 1093 ILE A N 1
ATOM 7688 C CA . ILE A 1 1093 ? 15.362 5.301 -19.967 1.00 81.25 1093 ILE A CA 1
ATOM 7689 C C . ILE A 1 1093 ? 16.697 5.969 -19.602 1.00 81.25 1093 ILE A C 1
ATOM 7691 O O . ILE A 1 1093 ? 17.299 6.656 -20.424 1.00 81.25 1093 ILE A O 1
ATOM 7695 N N . GLY A 1 1094 ? 17.180 5.758 -18.376 1.00 71.00 1094 GLY A N 1
ATOM 7696 C CA . GLY A 1 1094 ? 18.466 6.284 -17.905 1.00 71.00 1094 GLY A CA 1
ATOM 7697 C C . GLY A 1 1094 ? 18.391 7.669 -17.253 1.00 71.00 1094 GLY A C 1
ATOM 7698 O O . GLY A 1 1094 ? 17.316 8.216 -16.993 1.00 71.00 1094 GLY A O 1
ATOM 7699 N N . CYS A 1 1095 ? 19.559 8.234 -16.941 1.00 62.91 1095 CYS A N 1
ATOM 7700 C CA . CYS A 1 1095 ? 19.706 9.362 -16.013 1.00 62.91 1095 CYS A CA 1
ATOM 7701 C C . CYS A 1 1095 ? 19.458 10.746 -16.637 1.00 62.91 1095 CYS A C 1
ATOM 7703 O O . CYS A 1 1095 ? 20.341 11.604 -16.655 1.00 62.91 1095 CYS A O 1
ATOM 7705 N N . ALA A 1 1096 ? 18.240 10.984 -17.125 1.00 56.00 1096 ALA A N 1
ATOM 7706 C CA . ALA A 1 1096 ? 17.871 12.240 -17.776 1.00 56.00 1096 ALA A CA 1
ATOM 7707 C C . ALA A 1 1096 ? 17.692 13.402 -16.776 1.00 56.00 1096 ALA A C 1
ATOM 7709 O O . ALA A 1 1096 ? 16.861 13.321 -15.866 1.00 56.00 1096 ALA A O 1
ATOM 7710 N N . TYR A 1 1097 ? 18.423 14.503 -17.001 1.00 52.53 1097 TYR A N 1
ATOM 7711 C CA . TYR A 1 1097 ? 18.309 15.886 -16.473 1.00 52.53 1097 TYR A CA 1
ATOM 7712 C C . TYR A 1 1097 ? 18.007 16.183 -14.981 1.00 52.53 1097 TYR A C 1
ATOM 7714 O O . TYR A 1 1097 ? 18.566 17.134 -14.430 1.00 52.53 1097 TYR A O 1
ATOM 7722 N N . THR A 1 1098 ? 17.057 15.502 -14.336 1.00 51.16 1098 THR A N 1
ATOM 7723 C CA . THR A 1 1098 ? 16.542 15.809 -12.984 1.00 51.16 1098 THR A CA 1
ATOM 7724 C C . THR A 1 1098 ? 16.079 14.569 -12.197 1.00 51.16 1098 THR A C 1
ATOM 7726 O O . THR A 1 1098 ? 15.254 14.704 -11.287 1.00 51.16 1098 THR A O 1
ATOM 7729 N N . LEU A 1 1099 ? 16.535 13.376 -12.580 1.00 59.12 1099 LEU A N 1
ATOM 7730 C CA . LEU A 1 1099 ? 16.384 12.131 -11.818 1.00 59.12 1099 LEU A CA 1
ATOM 7731 C C . LEU A 1 1099 ? 17.566 12.014 -10.840 1.00 59.12 1099 LEU A C 1
ATOM 7733 O O . LEU A 1 1099 ? 18.709 12.245 -11.235 1.00 59.12 1099 LEU A O 1
ATOM 7737 N N . ASP A 1 1100 ? 17.309 11.690 -9.570 1.00 53.38 1100 ASP A N 1
ATOM 7738 C CA . ASP A 1 1100 ? 18.363 11.547 -8.551 1.00 53.38 1100 ASP A CA 1
ATOM 7739 C C . ASP A 1 1100 ? 19.014 10.149 -8.662 1.00 53.38 1100 ASP A C 1
ATOM 7741 O O . ASP A 1 1100 ? 18.838 9.298 -7.788 1.00 53.38 1100 ASP A O 1
ATOM 7745 N N . CYS A 1 1101 ? 19.769 9.898 -9.739 1.00 57.12 1101 CYS A N 1
ATOM 7746 C CA . CYS A 1 1101 ? 20.526 8.651 -9.915 1.00 57.12 1101 CYS A CA 1
ATOM 7747 C C . CYS A 1 1101 ? 21.593 8.506 -8.819 1.00 57.12 1101 CYS A C 1
ATOM 7749 O O . CYS A 1 1101 ? 22.500 9.335 -8.685 1.00 57.12 1101 CYS A O 1
ATOM 7751 N N . ASN A 1 1102 ? 21.485 7.456 -8.006 1.00 52.19 1102 ASN A N 1
ATOM 7752 C CA . ASN A 1 1102 ? 22.285 7.249 -6.800 1.00 52.19 1102 ASN A CA 1
ATOM 7753 C C . ASN A 1 1102 ? 23.224 6.047 -6.967 1.00 52.19 1102 ASN A C 1
ATOM 7755 O O . ASN A 1 1102 ? 23.208 5.092 -6.190 1.00 52.19 1102 ASN A O 1
ATOM 7759 N N . SER A 1 1103 ? 24.138 6.162 -7.935 1.00 50.53 1103 SER A N 1
ATOM 7760 C CA . SER A 1 1103 ? 25.241 5.222 -8.212 1.00 50.53 1103 SER A CA 1
ATOM 7761 C C . SER A 1 1103 ? 24.845 3.818 -8.692 1.00 50.53 1103 SER A C 1
ATOM 7763 O O . SER A 1 1103 ? 25.674 2.908 -8.639 1.00 50.53 1103 SER A O 1
ATOM 7765 N N . GLY A 1 1104 ? 23.612 3.650 -9.172 1.00 54.47 1104 GLY A N 1
ATOM 7766 C CA . GLY A 1 1104 ? 23.249 2.583 -10.102 1.00 54.47 1104 GLY A CA 1
ATOM 7767 C C . GLY A 1 1104 ? 23.199 3.097 -11.544 1.00 54.47 1104 GLY A C 1
ATOM 7768 O O . GLY A 1 1104 ? 23.367 4.288 -11.789 1.00 54.47 1104 GLY A O 1
ATOM 7769 N N . ASP A 1 1105 ? 22.935 2.176 -12.464 1.00 55.56 1105 ASP A N 1
ATOM 7770 C CA . ASP A 1 1105 ? 22.551 2.410 -13.858 1.00 55.56 1105 ASP A CA 1
ATOM 7771 C C . ASP A 1 1105 ? 21.474 1.374 -14.224 1.00 55.56 1105 ASP A C 1
ATOM 7773 O O . ASP A 1 1105 ? 21.440 0.307 -13.600 1.00 55.56 1105 ASP A O 1
ATOM 7777 N N . PRO A 1 1106 ? 20.652 1.607 -15.263 1.00 55.50 1106 PRO A N 1
ATOM 7778 C CA . PRO A 1 1106 ? 19.882 0.535 -15.872 1.00 55.50 1106 PRO A CA 1
ATOM 7779 C C . PRO A 1 1106 ? 20.781 -0.577 -16.440 1.00 55.50 1106 PRO A C 1
ATOM 7781 O O . PRO A 1 1106 ? 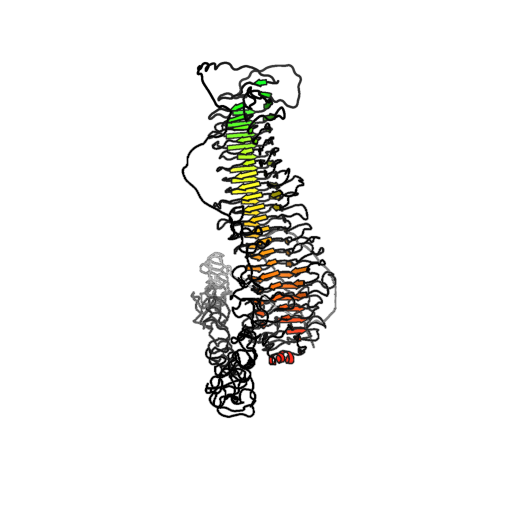21.689 -0.290 -17.219 1.00 55.50 1106 PRO A O 1
ATOM 7784 N N . ALA A 1 1107 ? 20.518 -1.835 -16.079 1.00 60.06 1107 ALA A N 1
ATOM 7785 C CA . ALA A 1 1107 ? 21.313 -2.991 -16.509 1.00 60.06 1107 ALA A CA 1
ATOM 7786 C C . ALA A 1 1107 ? 20.423 -4.191 -16.862 1.00 60.06 1107 ALA A C 1
ATOM 7788 O O . ALA A 1 1107 ? 19.535 -4.546 -16.082 1.00 60.06 1107 ALA A O 1
ATOM 7789 N N . ASN A 1 1108 ? 20.689 -4.838 -18.006 1.00 69.19 1108 ASN A N 1
ATOM 7790 C CA . ASN A 1 1108 ? 19.874 -5.939 -18.540 1.00 69.19 1108 ASN A CA 1
ATOM 7791 C C . ASN A 1 1108 ? 18.377 -5.567 -18.617 1.00 69.19 1108 ASN A C 1
ATOM 7793 O O . ASN A 1 1108 ? 17.528 -6.194 -17.983 1.00 69.19 1108 ASN A O 1
ATOM 7797 N N . LEU A 1 1109 ? 18.077 -4.474 -19.325 1.00 81.12 1109 LEU A N 1
ATOM 7798 C CA . LEU A 1 1109 ? 16.725 -3.940 -19.502 1.00 81.12 1109 LEU A CA 1
ATOM 7799 C C . LEU A 1 1109 ? 16.217 -4.294 -20.903 1.00 81.12 1109 LEU A C 1
ATOM 7801 O O . LEU A 1 1109 ? 16.853 -3.926 -21.889 1.00 81.12 1109 LEU A O 1
ATOM 7805 N N . THR A 1 1110 ? 15.061 -4.955 -20.977 1.00 86.00 1110 THR A N 1
ATOM 7806 C CA . THR A 1 1110 ? 14.380 -5.282 -22.242 1.00 86.00 1110 THR A CA 1
ATOM 7807 C C . THR A 1 1110 ? 13.157 -4.389 -22.420 1.00 86.00 1110 THR A C 1
ATOM 7809 O O . THR A 1 1110 ? 12.309 -4.302 -21.530 1.00 86.00 1110 THR A O 1
ATOM 7812 N N . PHE A 1 1111 ? 13.061 -3.722 -23.567 1.00 87.94 1111 PHE A N 1
ATOM 7813 C CA . PHE A 1 1111 ? 11.945 -2.858 -23.943 1.00 87.94 1111 PHE A CA 1
ATOM 7814 C C . PHE A 1 1111 ? 11.440 -3.316 -25.321 1.00 87.94 1111 PHE A C 1
ATOM 7816 O O . PHE A 1 1111 ? 11.984 -2.911 -26.349 1.00 87.94 1111 PHE A O 1
ATOM 7823 N N . ALA A 1 1112 ? 10.457 -4.222 -25.323 1.00 85.62 1112 ALA A N 1
ATOM 7824 C CA . ALA A 1 1112 ? 9.972 -4.948 -26.502 1.00 85.62 1112 ALA A CA 1
ATOM 7825 C C . ALA A 1 1112 ? 8.501 -4.619 -26.829 1.00 85.62 1112 ALA A C 1
ATOM 7827 O O . ALA A 1 1112 ? 7.740 -4.363 -25.905 1.00 85.62 1112 ALA A O 1
ATOM 7828 N N . ASN A 1 1113 ? 8.049 -4.648 -28.087 1.00 82.06 1113 ASN A N 1
ATOM 7829 C CA . ASN A 1 1113 ? 6.620 -4.498 -28.453 1.00 82.06 1113 ASN A CA 1
ATOM 7830 C C . ASN A 1 1113 ? 5.883 -3.242 -27.907 1.00 82.06 1113 ASN A C 1
ATOM 7832 O O . ASN A 1 1113 ? 4.653 -3.226 -27.831 1.00 82.06 1113 ASN A O 1
ATOM 7836 N N . ASN A 1 1114 ? 6.566 -2.181 -27.463 1.00 86.69 1114 ASN A N 1
ATOM 7837 C CA . ASN A 1 1114 ? 5.885 -1.014 -26.885 1.00 86.69 1114 ASN A CA 1
ATOM 7838 C C . ASN A 1 1114 ? 5.598 0.053 -27.950 1.00 86.69 1114 ASN A C 1
ATOM 7840 O O . ASN A 1 1114 ? 6.374 0.277 -28.880 1.00 86.69 1114 ASN A O 1
ATOM 7844 N N . LEU A 1 1115 ? 4.510 0.795 -27.755 1.00 86.06 1115 LEU A N 1
ATOM 7845 C CA . LEU A 1 1115 ? 4.134 1.931 -28.590 1.00 86.06 1115 LEU A CA 1
ATOM 7846 C C . LEU A 1 1115 ? 4.340 3.242 -27.818 1.00 86.06 1115 LEU A C 1
ATOM 7848 O O . LEU A 1 1115 ? 3.516 3.644 -26.995 1.00 86.06 1115 LEU A O 1
ATOM 7852 N N . CYS A 1 1116 ? 5.447 3.928 -28.106 1.00 87.50 1116 CYS A N 1
ATOM 7853 C CA . CYS A 1 1116 ? 5.783 5.237 -27.544 1.00 87.50 1116 CYS A CA 1
ATOM 7854 C C . CYS A 1 1116 ? 5.233 6.351 -28.454 1.00 87.50 1116 CYS A C 1
ATOM 7856 O O . CYS A 1 1116 ? 5.840 6.702 -29.466 1.00 87.50 1116 CYS A O 1
ATOM 7858 N N . TYR A 1 1117 ? 4.080 6.921 -28.090 1.00 83.56 1117 TYR A N 1
ATOM 7859 C CA . TYR A 1 1117 ? 3.369 7.951 -28.851 1.00 83.56 1117 TYR A CA 1
ATOM 7860 C C . TYR A 1 1117 ? 3.584 9.356 -28.271 1.00 83.56 1117 TYR A C 1
ATOM 7862 O O . TYR A 1 1117 ? 3.136 9.673 -27.164 1.00 83.56 1117 TYR A O 1
ATOM 7870 N N . LEU A 1 1118 ? 4.166 10.254 -29.067 1.00 80.75 1118 LEU A N 1
ATOM 7871 C CA . LEU A 1 1118 ? 4.301 11.676 -28.754 1.00 80.75 1118 LEU A CA 1
ATOM 7872 C C . LEU A 1 1118 ? 3.459 12.547 -29.699 1.00 80.75 1118 LEU A C 1
ATOM 7874 O O . LEU A 1 1118 ? 3.743 12.648 -30.893 1.00 80.75 1118 LEU A O 1
ATOM 7878 N N . ARG A 1 1119 ? 2.490 13.298 -29.160 1.00 76.88 1119 ARG A N 1
ATOM 7879 C CA . ARG A 1 1119 ? 1.821 14.372 -29.920 1.00 76.88 1119 ARG A CA 1
ATOM 7880 C C . ARG A 1 1119 ? 2.760 15.560 -30.130 1.00 76.88 1119 ARG A C 1
ATOM 7882 O O . ARG A 1 1119 ? 3.057 15.949 -31.261 1.00 76.88 1119 ARG A O 1
ATOM 7889 N N . HIS A 1 1120 ? 3.231 16.140 -29.028 1.00 73.31 1120 HIS A N 1
ATOM 7890 C CA . HIS A 1 1120 ? 4.090 17.326 -28.985 1.00 73.31 1120 HIS A CA 1
ATOM 7891 C C . HIS A 1 1120 ? 5.116 17.185 -27.853 1.00 73.31 1120 HIS A C 1
ATOM 7893 O O . HIS A 1 1120 ? 4.739 16.844 -26.737 1.00 73.31 1120 HIS A O 1
ATOM 7899 N N . GLY A 1 1121 ? 6.385 17.496 -28.119 1.00 74.44 1121 GLY A N 1
ATOM 7900 C CA . GLY A 1 1121 ? 7.498 17.404 -27.167 1.00 74.44 1121 GLY A CA 1
ATOM 7901 C C . GLY A 1 1121 ? 8.831 17.270 -27.906 1.00 74.44 1121 GLY A C 1
ATOM 7902 O O . GLY A 1 1121 ? 8.891 17.592 -29.094 1.00 74.44 1121 GLY A O 1
ATOM 7903 N N . ASP A 1 1122 ? 9.856 16.760 -27.224 1.00 76.44 1122 ASP A N 1
ATOM 7904 C CA . ASP A 1 1122 ? 11.201 16.592 -27.786 1.00 76.44 1122 ASP A CA 1
ATOM 7905 C C . ASP A 1 1122 ? 11.379 15.226 -28.478 1.00 76.44 1122 ASP A C 1
ATOM 7907 O O . ASP A 1 1122 ? 11.908 15.185 -29.584 1.00 76.44 1122 ASP A O 1
ATOM 7911 N N . ALA A 1 1123 ? 10.957 14.110 -27.861 1.00 81.06 1123 ALA A N 1
ATOM 7912 C CA . ALA A 1 1123 ? 11.277 12.756 -28.351 1.00 81.06 1123 ALA A CA 1
ATOM 7913 C C . ALA A 1 1123 ? 10.181 11.709 -28.069 1.00 81.06 1123 ALA A C 1
ATOM 7915 O O . ALA A 1 1123 ? 9.560 11.760 -27.012 1.00 81.06 1123 ALA A O 1
ATOM 7916 N N . ALA A 1 1124 ? 9.942 10.727 -28.943 1.00 83.31 1124 ALA A N 1
ATOM 7917 C CA . ALA A 1 1124 ? 9.098 9.584 -28.561 1.00 83.31 1124 ALA A CA 1
ATOM 7918 C C . ALA A 1 1124 ? 9.795 8.752 -27.467 1.00 83.31 1124 ALA A C 1
ATOM 7920 O O . ALA A 1 1124 ? 9.199 8.481 -26.424 1.00 83.31 1124 ALA A O 1
ATOM 7921 N N . MET A 1 1125 ? 11.086 8.462 -27.642 1.00 86.62 1125 MET A N 1
ATOM 7922 C CA . MET A 1 1125 ? 11.946 7.820 -26.643 1.00 86.62 1125 MET A CA 1
ATOM 7923 C C . MET A 1 1125 ? 13.173 8.688 -26.328 1.00 86.62 1125 MET A C 1
ATOM 7925 O O . MET A 1 1125 ? 13.823 9.222 -27.225 1.00 86.62 1125 MET A O 1
ATOM 7929 N N . ARG A 1 1126 ? 13.512 8.819 -25.044 1.00 82.31 1126 ARG A N 1
ATOM 7930 C CA . ARG A 1 1126 ? 14.718 9.505 -24.556 1.00 82.31 1126 ARG A CA 1
ATOM 7931 C C . ARG A 1 1126 ? 15.607 8.514 -23.812 1.00 82.31 1126 ARG A C 1
ATOM 7933 O O . ARG A 1 1126 ? 15.151 7.886 -22.861 1.00 82.31 1126 ARG A O 1
ATOM 7940 N N . ILE A 1 1127 ? 16.864 8.402 -24.223 1.00 78.31 1127 ILE A N 1
ATOM 7941 C CA . ILE A 1 1127 ? 17.869 7.536 -23.599 1.00 78.31 1127 ILE A CA 1
ATOM 7942 C C . ILE A 1 1127 ? 18.967 8.439 -23.040 1.00 78.31 1127 ILE A C 1
ATOM 7944 O O . ILE A 1 1127 ? 19.487 9.284 -23.764 1.00 78.31 1127 ILE A O 1
ATOM 7948 N N . ALA A 1 1128 ? 19.298 8.304 -21.760 1.00 71.00 1128 ALA A N 1
ATOM 7949 C CA . ALA A 1 1128 ? 20.208 9.217 -21.070 1.00 71.00 1128 ALA A CA 1
ATOM 7950 C C . ALA A 1 1128 ? 21.340 8.496 -20.330 1.00 71.00 1128 ALA A C 1
ATOM 7952 O O . ALA A 1 1128 ? 21.220 7.318 -20.008 1.00 71.00 1128 ALA A O 1
ATOM 7953 N N . THR A 1 1129 ? 22.432 9.228 -20.069 1.00 62.97 1129 THR A N 1
ATOM 7954 C CA . THR A 1 1129 ? 23.735 8.679 -19.645 1.00 62.97 1129 THR A CA 1
ATOM 7955 C C . THR A 1 1129 ? 23.715 7.551 -18.616 1.00 62.97 1129 THR A C 1
ATOM 7957 O O . THR A 1 1129 ? 22.991 7.587 -17.622 1.00 62.97 1129 THR A O 1
ATOM 7960 N N . PHE A 1 1130 ? 24.659 6.636 -18.821 1.00 61.00 1130 PHE A N 1
ATOM 7961 C CA . PHE A 1 1130 ? 25.045 5.558 -17.919 1.00 61.00 1130 PHE A CA 1
ATOM 7962 C C . PHE A 1 1130 ? 26.419 5.884 -17.272 1.00 61.00 1130 PHE A C 1
ATOM 7964 O O . PHE A 1 1130 ? 27.248 6.583 -17.861 1.00 61.00 1130 PHE A O 1
ATOM 7971 N N . SER A 1 1131 ? 26.715 5.344 -16.082 1.00 54.06 1131 SER A N 1
ATOM 7972 C CA . SER A 1 1131 ? 27.925 5.539 -15.258 1.00 54.06 1131 SER A CA 1
ATOM 7973 C C . SER A 1 1131 ? 28.898 4.331 -15.115 1.00 54.06 1131 SER A C 1
ATOM 7975 O O . SER A 1 1131 ? 30.106 4.561 -15.160 1.00 54.06 1131 SER A O 1
ATOM 7977 N N . ASN A 1 1132 ? 28.445 3.067 -15.107 1.00 56.25 1132 ASN A N 1
ATOM 7978 C CA . ASN A 1 1132 ? 29.233 1.810 -15.168 1.00 56.25 1132 ASN A CA 1
ATOM 7979 C C . ASN A 1 1132 ? 29.312 1.161 -16.580 1.00 56.25 1132 ASN A C 1
ATOM 7981 O O . ASN A 1 1132 ? 28.286 0.875 -17.188 1.00 56.25 1132 ASN A O 1
ATOM 7985 N N . ALA A 1 1133 ? 30.514 0.885 -17.101 1.00 50.03 1133 ALA A N 1
ATOM 7986 C CA . ALA A 1 1133 ? 30.704 0.352 -18.463 1.00 50.03 1133 ALA A CA 1
ATOM 7987 C C . ALA A 1 1133 ? 30.540 -1.172 -18.612 1.00 50.03 1133 ALA A C 1
ATOM 7989 O O . ALA A 1 1133 ? 30.403 -1.662 -19.725 1.00 50.03 1133 ALA A O 1
ATOM 7990 N N . ASN A 1 1134 ? 30.525 -1.927 -17.512 1.00 52.53 1134 ASN A N 1
ATOM 7991 C CA . ASN A 1 1134 ? 30.599 -3.389 -17.550 1.00 52.53 1134 ASN A CA 1
ATOM 7992 C C . ASN A 1 1134 ? 29.201 -4.022 -17.404 1.00 52.53 1134 ASN A C 1
ATOM 7994 O O . ASN A 1 1134 ? 28.952 -4.749 -16.439 1.00 52.53 1134 ASN A O 1
ATOM 7998 N N . MET A 1 1135 ? 28.260 -3.682 -18.289 1.00 59.50 1135 MET A N 1
ATOM 7999 C CA . MET A 1 1135 ? 26.862 -4.136 -18.212 1.00 59.50 1135 MET A CA 1
ATOM 8000 C C . MET A 1 1135 ? 26.277 -4.393 -19.597 1.00 59.50 1135 MET A C 1
ATOM 8002 O O . MET A 1 1135 ? 26.632 -3.712 -20.554 1.00 59.50 1135 MET A O 1
ATOM 8006 N N . ILE A 1 1136 ? 25.316 -5.314 -19.661 1.00 64.88 1136 ILE A N 1
ATOM 8007 C CA . ILE A 1 1136 ? 24.509 -5.567 -20.859 1.00 64.88 1136 ILE A CA 1
ATOM 8008 C C . ILE A 1 1136 ? 23.724 -4.283 -21.204 1.00 64.88 1136 ILE A C 1
ATOM 8010 O O . ILE A 1 1136 ? 23.015 -3.777 -20.318 1.00 64.88 1136 ILE A O 1
ATOM 8014 N N . PRO A 1 1137 ? 23.845 -3.752 -22.438 1.00 67.31 1137 PRO A N 1
ATOM 8015 C CA . PRO A 1 1137 ? 23.150 -2.539 -22.860 1.00 67.31 1137 PRO A CA 1
ATOM 8016 C C . PRO A 1 1137 ? 21.623 -2.738 -22.876 1.00 67.31 1137 PRO A C 1
ATOM 8018 O O . PRO A 1 1137 ? 21.150 -3.873 -22.959 1.00 67.31 1137 PRO A O 1
ATOM 8021 N N . PRO A 1 1138 ? 20.815 -1.663 -22.808 1.00 75.19 1138 PRO A N 1
ATOM 8022 C CA . PRO A 1 1138 ? 19.371 -1.776 -22.990 1.00 75.19 1138 PRO A CA 1
ATOM 8023 C C . PRO A 1 1138 ? 19.040 -2.280 -24.399 1.00 75.19 1138 PRO A C 1
ATOM 8025 O O . PRO A 1 1138 ? 19.500 -1.697 -25.385 1.00 75.19 1138 PRO A O 1
ATOM 8028 N N . LEU A 1 1139 ? 18.215 -3.324 -24.481 1.00 80.00 1139 LEU A N 1
ATOM 8029 C CA . LEU A 1 1139 ? 17.700 -3.857 -25.739 1.00 80.00 1139 LEU A CA 1
ATOM 8030 C C . LEU A 1 1139 ? 16.332 -3.236 -26.029 1.00 80.00 1139 LEU A C 1
ATOM 8032 O O . LEU A 1 1139 ? 15.360 -3.482 -25.308 1.00 80.00 1139 LEU A O 1
ATOM 8036 N N . LEU A 1 1140 ? 16.267 -2.424 -27.083 1.00 83.44 1140 LEU A N 1
ATOM 8037 C CA . LEU A 1 1140 ? 15.035 -1.858 -27.623 1.00 83.44 1140 LEU A CA 1
ATOM 8038 C C . LEU A 1 1140 ? 14.679 -2.631 -28.896 1.00 83.44 1140 LEU A C 1
ATOM 8040 O O . LEU A 1 1140 ? 15.370 -2.549 -29.914 1.00 83.44 1140 LEU A O 1
ATOM 8044 N N . LEU A 1 1141 ? 13.594 -3.389 -28.818 1.00 82.50 1141 LEU A N 1
ATOM 8045 C CA . LEU A 1 1141 ? 13.210 -4.411 -29.783 1.00 82.50 1141 LEU A CA 1
ATOM 8046 C C . LEU A 1 1141 ? 11.755 -4.198 -30.236 1.00 82.50 1141 LEU A C 1
ATOM 8048 O O . LEU A 1 1141 ? 10.899 -3.933 -29.401 1.00 82.50 1141 LEU A O 1
ATOM 8052 N N . ASP A 1 1142 ? 11.457 -4.313 -31.529 1.00 77.19 1142 ASP A N 1
ATOM 8053 C CA . ASP A 1 1142 ? 10.074 -4.393 -32.044 1.00 77.19 1142 ASP A CA 1
ATOM 8054 C C . ASP A 1 1142 ? 9.122 -3.239 -31.608 1.00 77.19 1142 ASP A C 1
ATOM 8056 O O . ASP A 1 1142 ? 7.908 -3.405 -31.557 1.00 77.19 1142 ASP A O 1
ATOM 8060 N N . ASN A 1 1143 ? 9.624 -2.045 -31.260 1.00 82.25 1143 ASN A N 1
ATOM 8061 C CA . ASN A 1 1143 ? 8.783 -0.922 -30.803 1.00 82.25 1143 ASN A CA 1
ATOM 8062 C C . ASN A 1 1143 ? 8.360 0.003 -31.962 1.00 82.25 1143 ASN A C 1
ATOM 8064 O O . ASN A 1 1143 ? 9.098 0.164 -32.937 1.00 82.25 1143 ASN A O 1
ATOM 8068 N N . ILE A 1 1144 ? 7.244 0.730 -31.798 1.00 80.69 1144 ILE A N 1
ATOM 8069 C CA . ILE A 1 1144 ? 6.951 1.944 -32.591 1.00 80.69 1144 ILE A CA 1
ATOM 8070 C C . ILE A 1 1144 ? 7.306 3.200 -31.787 1.00 80.69 1144 ILE A C 1
ATOM 8072 O O . ILE A 1 1144 ? 6.827 3.418 -30.667 1.00 80.69 1144 ILE A O 1
ATOM 8076 N N . PHE A 1 1145 ? 8.063 4.095 -32.423 1.00 83.50 1145 PHE A N 1
ATOM 8077 C CA . PHE A 1 1145 ? 8.356 5.447 -31.946 1.00 83.50 1145 PHE A CA 1
ATOM 8078 C C . PHE A 1 1145 ? 7.605 6.484 -32.800 1.00 83.50 1145 PHE A C 1
ATOM 8080 O O . PHE A 1 1145 ? 8.110 6.950 -33.823 1.00 83.50 1145 PHE A O 1
ATOM 8087 N N . TYR A 1 1146 ? 6.383 6.846 -32.387 1.00 79.62 1146 TYR A N 1
ATOM 8088 C CA . TYR A 1 1146 ? 5.477 7.714 -33.155 1.00 79.62 1146 TYR A CA 1
ATOM 8089 C C . TYR A 1 1146 ? 5.536 9.182 -32.700 1.00 79.62 1146 TYR A C 1
ATOM 8091 O O . TYR A 1 1146 ? 5.398 9.480 -31.512 1.00 79.62 1146 TYR A O 1
ATOM 8099 N N . VAL A 1 1147 ? 5.660 10.122 -33.646 1.00 78.56 1147 VAL A N 1
ATOM 8100 C CA . VAL A 1 1147 ? 5.734 11.574 -33.390 1.00 78.56 1147 VAL A CA 1
ATOM 8101 C C . VAL A 1 1147 ? 4.813 12.366 -34.324 1.00 78.56 1147 VAL A C 1
ATOM 8103 O O . VAL A 1 1147 ? 5.090 12.542 -35.511 1.00 78.56 1147 VAL A O 1
ATOM 8106 N N . GLU A 1 1148 ? 3.748 12.952 -33.771 1.00 75.00 1148 GLU A N 1
ATOM 8107 C CA . GLU A 1 1148 ? 2.685 13.638 -34.530 1.00 75.00 1148 GLU A CA 1
ATOM 8108 C C . GLU A 1 1148 ? 3.081 15.033 -35.077 1.00 75.00 1148 GLU A C 1
ATOM 8110 O O . GLU A 1 1148 ? 2.275 15.688 -35.743 1.00 75.00 1148 GLU A O 1
ATOM 8115 N N . SER A 1 1149 ? 4.281 15.562 -34.780 1.00 66.81 1149 SER A N 1
ATOM 8116 C CA . SER A 1 1149 ? 4.587 16.982 -35.036 1.00 66.81 1149 SER A CA 1
ATOM 8117 C C . SER A 1 1149 ? 6.022 17.347 -35.441 1.00 66.81 1149 SER A C 1
ATOM 8119 O O . SER A 1 1149 ? 7.002 16.708 -35.078 1.00 66.81 1149 SER A O 1
ATOM 8121 N N . TRP A 1 1150 ? 6.111 18.478 -36.154 1.00 58.81 1150 TRP A N 1
ATOM 8122 C CA . TRP A 1 1150 ? 7.282 19.055 -36.839 1.00 58.81 1150 TRP A CA 1
ATOM 8123 C C . TRP A 1 1150 ? 8.465 19.495 -35.955 1.00 58.81 1150 TRP A C 1
ATOM 8125 O O . TRP A 1 1150 ? 9.362 20.171 -36.449 1.00 58.81 1150 TRP A O 1
ATOM 8135 N N . ALA A 1 1151 ? 8.457 19.182 -34.660 1.00 59.59 1151 ALA A N 1
ATOM 8136 C CA . ALA A 1 1151 ? 9.481 19.620 -33.708 1.00 59.59 1151 ALA A CA 1
ATOM 8137 C C . ALA A 1 1151 ? 10.082 18.481 -32.866 1.00 59.59 1151 ALA A C 1
ATOM 8139 O O . ALA A 1 1151 ? 11.127 18.695 -32.259 1.00 59.59 1151 ALA A O 1
ATOM 8140 N N . GLY A 1 1152 ? 9.443 17.306 -32.838 1.00 69.81 1152 GLY A N 1
ATOM 8141 C CA . GLY A 1 1152 ? 9.934 16.147 -32.095 1.00 69.81 1152 GLY A CA 1
ATOM 8142 C C . GLY A 1 1152 ? 10.874 15.255 -32.912 1.00 69.81 1152 GLY A C 1
ATOM 8143 O O . GLY A 1 1152 ? 11.060 15.440 -34.117 1.00 69.81 1152 GLY A O 1
ATOM 8144 N N . LYS A 1 1153 ? 11.450 14.273 -32.227 1.00 79.00 1153 LYS A N 1
ATOM 8145 C CA . LYS A 1 1153 ? 12.442 13.298 -32.700 1.00 79.00 1153 LYS A CA 1
ATOM 8146 C C . LYS A 1 1153 ? 11.943 11.881 -32.383 1.00 79.00 1153 LYS A C 1
ATOM 8148 O O . LYS A 1 1153 ? 11.191 11.715 -31.425 1.00 79.00 1153 LYS A O 1
ATOM 8153 N N . GLY A 1 1154 ? 12.356 10.858 -33.129 1.00 74.69 1154 GLY A N 1
ATOM 8154 C CA . GLY A 1 1154 ? 12.024 9.466 -32.783 1.00 74.69 1154 GLY A CA 1
ATOM 8155 C C . GLY A 1 1154 ? 12.686 9.047 -31.464 1.00 74.69 1154 GLY A C 1
ATOM 8156 O O . GLY A 1 1154 ? 12.031 8.960 -30.425 1.00 74.69 1154 GLY A O 1
ATOM 8157 N N . VAL A 1 1155 ? 14.008 8.887 -31.495 1.00 76.44 1155 VAL A N 1
ATOM 8158 C CA . VAL A 1 1155 ? 14.870 8.696 -30.318 1.00 76.44 1155 VAL A CA 1
ATOM 8159 C C . VAL A 1 1155 ? 15.777 9.919 -30.132 1.00 76.44 1155 VAL A C 1
ATOM 8161 O O . VAL A 1 1155 ? 16.327 10.452 -31.099 1.00 76.44 1155 VAL A O 1
ATOM 8164 N N . VAL A 1 1156 ? 15.973 10.346 -28.883 1.00 74.50 1156 VAL A N 1
ATOM 8165 C CA . VAL A 1 1156 ? 17.039 11.285 -28.487 1.00 74.50 1156 VAL A CA 1
ATOM 8166 C C . VAL A 1 1156 ? 17.967 10.614 -27.485 1.00 74.50 1156 VAL A C 1
ATOM 8168 O O . VAL A 1 1156 ? 17.496 10.023 -26.513 1.00 74.50 1156 VAL A O 1
ATOM 8171 N N . TYR A 1 1157 ? 19.274 10.744 -27.711 1.00 69.44 1157 TYR A N 1
ATOM 8172 C CA . TYR A 1 1157 ? 20.324 10.230 -26.837 1.00 69.44 1157 TYR A CA 1
ATOM 8173 C C . TYR A 1 1157 ? 21.109 11.361 -26.147 1.00 69.44 1157 TYR A C 1
ATOM 8175 O O . TYR A 1 1157 ? 21.727 12.210 -26.799 1.00 69.44 1157 TYR A O 1
ATOM 8183 N N . GLU A 1 1158 ? 21.117 11.358 -24.815 1.00 67.44 1158 GLU A N 1
ATOM 8184 C CA . GLU A 1 1158 ? 21.870 12.291 -23.968 1.00 67.44 1158 GLU A CA 1
ATOM 8185 C C . GLU A 1 1158 ? 23.208 11.652 -23.550 1.00 67.44 1158 GLU A C 1
ATOM 8187 O O . GLU A 1 1158 ? 23.318 11.04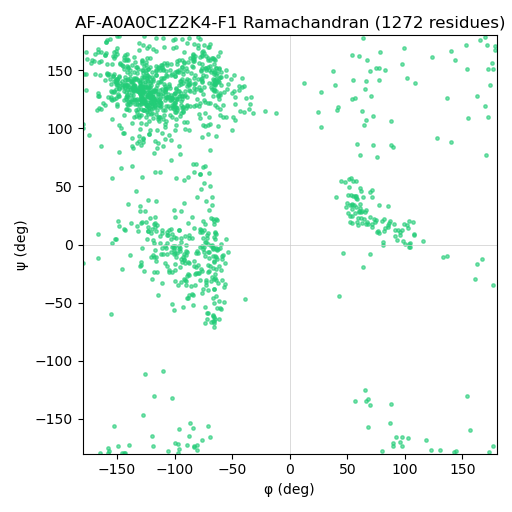6 -22.483 1.00 67.44 1158 GLU A O 1
ATOM 8192 N N . GLY A 1 1159 ? 24.231 11.757 -24.406 1.00 54.53 1159 GLY A N 1
ATOM 8193 C CA . GLY A 1 1159 ? 25.591 11.267 -24.134 1.00 54.53 1159 GLY A CA 1
ATOM 8194 C C . GLY A 1 1159 ? 26.516 12.334 -23.531 1.00 54.53 1159 GLY A C 1
ATOM 8195 O O . GLY A 1 1159 ? 26.853 13.310 -24.193 1.00 54.53 1159 GLY A O 1
ATOM 8196 N N . GLY A 1 1160 ? 26.954 12.147 -22.284 1.00 52.53 1160 GLY A N 1
ATOM 8197 C CA . GLY A 1 1160 ? 27.909 13.026 -21.594 1.00 52.53 1160 GLY A CA 1
ATOM 8198 C C . GLY A 1 1160 ? 29.382 12.636 -21.800 1.00 52.53 1160 GLY A C 1
ATOM 8199 O O . GLY A 1 1160 ? 29.710 11.725 -22.550 1.00 52.53 1160 GLY A O 1
ATOM 8200 N N . ASN A 1 1161 ? 30.298 13.299 -21.081 1.00 45.88 1161 ASN A N 1
ATOM 8201 C CA . ASN A 1 1161 ? 31.761 13.131 -21.216 1.00 45.88 1161 ASN A CA 1
ATOM 8202 C C . ASN A 1 1161 ? 32.315 11.838 -20.553 1.00 45.88 1161 ASN A C 1
ATOM 8204 O O . ASN A 1 1161 ? 33.298 11.893 -19.812 1.00 45.88 1161 ASN A O 1
ATOM 8208 N N . PHE A 1 1162 ? 31.691 10.683 -20.798 1.00 42.91 1162 PHE A N 1
ATOM 8209 C CA . PHE A 1 1162 ? 32.130 9.364 -20.324 1.00 42.91 1162 PHE A CA 1
ATOM 8210 C C . PHE A 1 1162 ? 32.288 8.382 -21.499 1.00 42.91 1162 PHE A C 1
ATOM 8212 O O . PHE A 1 1162 ? 31.759 8.612 -22.581 1.00 42.91 1162 PHE A O 1
ATOM 8219 N N . VAL A 1 1163 ? 33.096 7.336 -21.307 1.00 40.78 1163 VAL A N 1
ATOM 8220 C CA . VAL A 1 1163 ? 33.650 6.511 -22.400 1.00 40.78 1163 VAL A CA 1
ATOM 8221 C C . VAL A 1 1163 ? 32.729 5.329 -22.762 1.00 40.78 1163 VAL A C 1
ATOM 8223 O O . VAL A 1 1163 ? 32.139 4.742 -21.854 1.00 40.78 1163 VAL A O 1
ATOM 8226 N N . ASN A 1 1164 ? 32.653 5.028 -24.069 1.00 48.72 1164 ASN A N 1
ATOM 8227 C CA . ASN A 1 1164 ? 32.056 3.873 -24.777 1.00 48.72 1164 ASN A CA 1
ATOM 8228 C C . ASN A 1 1164 ? 30.888 3.148 -24.093 1.00 48.72 1164 ASN A C 1
ATOM 8230 O O . ASN A 1 1164 ? 31.162 2.287 -23.257 1.00 48.72 1164 ASN A O 1
ATOM 8234 N N . ARG A 1 1165 ? 29.631 3.416 -24.506 1.00 54.28 1165 ARG A N 1
ATOM 8235 C CA . ARG A 1 1165 ? 28.466 2.516 -24.306 1.00 54.28 1165 ARG A CA 1
ATOM 8236 C C . ARG A 1 1165 ? 27.409 2.698 -25.374 1.00 54.28 1165 ARG A C 1
ATOM 8238 O O . ARG A 1 1165 ? 27.075 3.832 -25.722 1.00 54.28 1165 ARG A O 1
ATOM 8245 N N . GLU A 1 1166 ? 26.838 1.575 -25.780 1.00 63.78 1166 GLU A N 1
ATOM 8246 C CA . GLU A 1 1166 ? 25.715 1.508 -26.699 1.00 63.78 1166 GLU A CA 1
ATOM 8247 C C . GLU A 1 1166 ? 24.364 1.264 -26.007 1.00 63.78 1166 GLU A C 1
ATOM 8249 O O . GLU A 1 1166 ? 24.265 0.921 -24.827 1.00 63.78 1166 GLU A O 1
ATOM 8254 N N . PHE A 1 1167 ? 23.304 1.421 -26.793 1.00 67.44 1167 PHE A N 1
ATOM 8255 C CA . PHE A 1 1167 ? 22.033 0.720 -26.640 1.00 67.44 1167 PHE A CA 1
ATOM 8256 C C . PHE A 1 1167 ? 21.752 -0.019 -27.955 1.00 67.44 1167 PHE A C 1
ATOM 8258 O O . PHE A 1 1167 ? 22.215 0.421 -29.013 1.00 67.44 1167 PHE A O 1
ATOM 8265 N N . GLU A 1 1168 ? 21.028 -1.136 -27.909 1.00 73.88 1168 GLU A N 1
ATOM 8266 C CA . GLU A 1 1168 ? 20.737 -1.920 -29.113 1.00 73.88 1168 GLU A CA 1
ATOM 8267 C C . GLU A 1 1168 ? 19.335 -1.615 -29.660 1.00 73.88 1168 GLU A C 1
ATOM 8269 O O . GLU A 1 1168 ? 18.362 -1.557 -28.907 1.00 73.88 1168 GLU A O 1
ATOM 8274 N N . LEU A 1 1169 ? 19.242 -1.422 -30.980 1.00 74.38 1169 LEU A N 1
ATOM 8275 C CA . LEU A 1 1169 ? 17.999 -1.242 -31.730 1.00 74.38 1169 LEU A CA 1
ATOM 8276 C C . LEU A 1 1169 ? 17.813 -2.394 -32.726 1.00 74.38 1169 LEU A C 1
ATOM 8278 O O . LEU A 1 1169 ? 18.514 -2.443 -33.735 1.00 74.38 1169 LEU A O 1
ATOM 8282 N N . ARG A 1 1170 ? 16.806 -3.247 -32.498 1.00 74.38 1170 ARG A N 1
ATOM 8283 C CA . ARG A 1 1170 ? 16.351 -4.288 -33.442 1.00 74.38 1170 ARG A CA 1
ATOM 8284 C C . ARG A 1 1170 ? 14.887 -4.073 -33.821 1.00 74.38 1170 ARG A C 1
ATOM 8286 O O . ARG A 1 1170 ? 14.079 -3.764 -32.953 1.00 74.38 1170 ARG A O 1
ATOM 8293 N N . ASN A 1 1171 ? 14.545 -4.222 -35.100 1.00 73.25 1171 ASN A N 1
ATOM 8294 C CA . ASN A 1 1171 ? 13.164 -4.235 -35.618 1.00 73.25 1171 ASN A CA 1
ATOM 8295 C C . ASN A 1 1171 ? 12.246 -3.046 -35.228 1.00 73.25 1171 ASN A C 1
ATOM 8297 O O . ASN A 1 1171 ? 11.028 -3.161 -35.296 1.00 73.25 1171 ASN A O 1
ATOM 8301 N N . ASN A 1 1172 ? 12.777 -1.896 -34.806 1.00 75.25 1172 ASN A N 1
ATOM 8302 C CA . ASN A 1 1172 ? 11.928 -0.765 -34.407 1.00 75.25 1172 ASN A CA 1
ATOM 8303 C C . ASN A 1 1172 ? 11.470 0.056 -35.633 1.00 75.25 1172 ASN A C 1
ATOM 8305 O O . ASN A 1 1172 ? 12.258 0.290 -36.559 1.00 75.25 1172 ASN A O 1
ATOM 8309 N N . ASP A 1 1173 ? 10.235 0.568 -35.604 1.00 75.38 1173 ASP A N 1
ATOM 8310 C CA . ASP A 1 1173 ? 9.687 1.492 -36.610 1.00 75.38 1173 ASP A CA 1
ATOM 8311 C C . ASP A 1 1173 ? 9.628 2.943 -36.093 1.00 75.38 1173 ASP A C 1
ATOM 8313 O O . ASP A 1 1173 ? 9.223 3.226 -34.959 1.00 75.38 1173 ASP A O 1
ATOM 8317 N N . PHE A 1 1174 ? 10.058 3.887 -36.934 1.00 77.38 1174 PHE A N 1
ATOM 8318 C CA . PHE A 1 1174 ? 10.262 5.293 -36.579 1.00 77.38 1174 PHE A CA 1
ATOM 8319 C C . PHE A 1 1174 ? 9.326 6.214 -37.372 1.00 77.38 1174 PHE A C 1
ATOM 8321 O O . PHE A 1 1174 ? 9.671 6.760 -38.425 1.00 77.38 1174 PHE A O 1
ATOM 8328 N N . VAL A 1 1175 ? 8.140 6.454 -36.813 1.00 73.88 1175 VAL A N 1
ATOM 8329 C CA . VAL A 1 1175 ? 7.046 7.190 -37.461 1.00 73.88 1175 VAL A CA 1
ATOM 8330 C C . VAL A 1 1175 ? 7.072 8.666 -37.059 1.00 73.88 1175 VAL A C 1
ATOM 8332 O O . VAL A 1 1175 ? 6.307 9.111 -36.203 1.00 73.88 1175 VAL A O 1
ATOM 8335 N N . THR A 1 1176 ? 7.971 9.456 -37.655 1.00 69.69 1176 THR A N 1
ATOM 8336 C CA . THR A 1 1176 ? 8.149 10.875 -37.290 1.00 69.69 1176 THR A CA 1
ATOM 8337 C C . THR A 1 1176 ? 7.639 11.874 -38.331 1.00 69.69 1176 THR A C 1
ATOM 8339 O O . THR A 1 1176 ? 7.966 11.815 -39.516 1.00 69.69 1176 THR A O 1
ATOM 8342 N N . GLY A 1 1177 ? 6.877 12.868 -37.865 1.00 61.84 1177 GLY A N 1
ATOM 8343 C CA . GLY A 1 1177 ? 6.578 14.097 -38.605 1.00 61.84 1177 GLY A CA 1
ATOM 8344 C C . GLY A 1 1177 ? 7.611 15.222 -38.423 1.00 61.84 1177 GLY A C 1
ATOM 8345 O O . GLY A 1 1177 ? 7.346 16.342 -38.873 1.00 61.84 1177 GLY A O 1
ATOM 8346 N N . GLY A 1 1178 ? 8.721 14.966 -37.718 1.00 62.19 1178 GLY A N 1
ATOM 8347 C CA . GLY A 1 1178 ? 9.723 15.951 -37.292 1.00 62.19 1178 GLY A CA 1
ATOM 8348 C C . GLY A 1 1178 ? 11.055 15.936 -38.056 1.00 62.19 1178 GLY A C 1
ATOM 8349 O O . GLY A 1 1178 ? 11.256 15.170 -38.993 1.00 62.19 1178 GLY A O 1
ATOM 8350 N N . ASP A 1 1179 ? 11.976 16.807 -37.630 1.00 65.00 1179 ASP A N 1
ATOM 8351 C CA . ASP A 1 1179 ? 13.281 17.072 -38.269 1.00 65.00 1179 ASP A CA 1
ATOM 8352 C C . ASP A 1 1179 ? 14.402 16.074 -37.839 1.00 65.00 1179 ASP A C 1
ATOM 8354 O O . ASP A 1 1179 ? 15.571 16.463 -37.817 1.00 65.00 1179 ASP A O 1
ATOM 8358 N N . CYS A 1 1180 ? 14.081 14.848 -37.382 1.00 73.81 1180 CYS A N 1
ATOM 8359 C CA . CYS A 1 1180 ? 15.040 13.725 -37.235 1.00 73.81 1180 CYS A CA 1
ATOM 8360 C C . CYS A 1 1180 ? 14.388 12.403 -36.781 1.00 73.81 1180 CYS A C 1
ATOM 8362 O O . CYS A 1 1180 ? 13.361 12.419 -36.093 1.00 73.81 1180 CYS A O 1
ATOM 8364 N N . LEU A 1 1181 ? 15.073 11.278 -37.022 1.00 75.75 1181 LEU A N 1
ATOM 8365 C CA . LEU A 1 1181 ? 14.755 9.958 -36.456 1.00 75.75 1181 LEU A CA 1
ATOM 8366 C C . LEU A 1 1181 ? 15.526 9.691 -35.160 1.00 75.75 1181 LEU A C 1
ATOM 8368 O O . LEU A 1 1181 ? 14.907 9.414 -34.137 1.00 75.75 1181 LEU A O 1
ATOM 8372 N N . VAL A 1 1182 ? 16.857 9.819 -35.201 1.00 75.88 1182 VAL A N 1
ATOM 8373 C CA . VAL A 1 1182 ? 17.761 9.620 -34.057 1.00 75.88 1182 VAL A CA 1
ATOM 8374 C C . VAL A 1 1182 ? 18.719 10.806 -33.964 1.00 75.88 1182 VAL A C 1
ATOM 8376 O O . VAL A 1 1182 ? 19.431 11.100 -34.927 1.00 75.88 1182 VAL A O 1
ATOM 8379 N N . GLU A 1 1183 ? 18.740 11.489 -32.819 1.00 76.75 1183 GLU A N 1
ATOM 8380 C CA . GLU A 1 1183 ? 19.624 12.633 -32.550 1.00 76.75 1183 GLU A CA 1
ATOM 8381 C C . GLU A 1 1183 ? 20.402 12.454 -31.241 1.00 76.75 1183 GLU A C 1
ATOM 8383 O O . GLU A 1 1183 ? 19.854 12.003 -30.235 1.00 76.75 1183 GLU A O 1
ATOM 8388 N N . HIS A 1 1184 ? 21.674 12.854 -31.243 1.00 72.56 1184 HIS A N 1
ATOM 8389 C CA . HIS A 1 1184 ? 22.503 12.945 -30.041 1.00 72.56 1184 HIS A CA 1
ATOM 8390 C C . HIS A 1 1184 ? 22.534 14.404 -29.539 1.00 72.56 1184 HIS A C 1
ATOM 8392 O O . HIS A 1 1184 ? 22.728 15.335 -30.319 1.00 72.56 1184 HIS A O 1
ATOM 8398 N N . GLU A 1 1185 ? 22.357 14.632 -28.232 1.00 66.06 1185 GLU A N 1
ATOM 8399 C CA . GLU A 1 1185 ? 22.185 15.990 -27.682 1.00 66.06 1185 GLU A CA 1
ATOM 8400 C C . GLU A 1 1185 ? 23.491 16.821 -27.662 1.00 66.06 1185 GLU A C 1
ATOM 8402 O O . GLU A 1 1185 ? 23.541 17.913 -28.231 1.00 66.06 1185 GLU A O 1
ATOM 8407 N N . ASP A 1 1186 ? 24.575 16.298 -27.070 1.00 62.25 1186 ASP A N 1
ATOM 8408 C CA . ASP A 1 1186 ? 25.881 16.993 -26.987 1.00 62.25 1186 ASP A CA 1
ATOM 8409 C C . ASP A 1 1186 ? 26.611 17.101 -28.351 1.00 62.25 1186 ASP A C 1
ATOM 8411 O O . ASP A 1 1186 ? 27.432 18.001 -28.565 1.00 62.25 1186 ASP A O 1
ATOM 8415 N N . TRP A 1 1187 ? 26.288 16.217 -29.303 1.00 61.75 1187 TRP A N 1
ATOM 8416 C CA . TRP A 1 1187 ? 26.846 16.182 -30.658 1.00 61.75 1187 TRP A CA 1
ATOM 8417 C C . TRP A 1 1187 ? 25.699 16.225 -31.676 1.00 61.75 1187 TRP A C 1
ATOM 8419 O O . TRP A 1 1187 ? 25.093 15.183 -31.893 1.00 61.75 1187 TRP A O 1
ATOM 8429 N N . PRO A 1 1188 ? 25.411 17.362 -32.349 1.00 61.03 1188 PRO A N 1
ATOM 8430 C CA . PRO A 1 1188 ? 24.264 17.502 -33.256 1.00 61.03 1188 PRO A CA 1
ATOM 8431 C C . PRO A 1 1188 ? 24.476 16.763 -34.591 1.00 61.03 1188 PRO A C 1
ATOM 8433 O O . PRO A 1 1188 ? 24.628 17.362 -35.662 1.00 61.03 1188 PRO A O 1
ATOM 8436 N N . VAL A 1 1189 ? 24.515 15.440 -34.488 1.00 67.94 1189 VAL A N 1
ATOM 8437 C CA . VAL A 1 1189 ? 24.400 14.437 -35.536 1.00 67.94 1189 VAL A CA 1
ATOM 8438 C C . VAL A 1 1189 ? 22.947 13.987 -35.513 1.00 67.94 1189 VAL A C 1
ATOM 8440 O O . VAL A 1 1189 ? 22.430 13.584 -34.473 1.00 67.94 1189 VAL A O 1
ATOM 8443 N N . CYS A 1 1190 ? 22.299 14.086 -36.665 1.00 71.94 1190 CYS A N 1
ATOM 8444 C CA . CYS A 1 1190 ? 20.933 13.646 -36.876 1.00 71.94 1190 CYS A CA 1
ATOM 8445 C C . CYS A 1 1190 ? 20.939 12.590 -37.983 1.00 71.94 1190 CYS A C 1
ATOM 8447 O O . CYS A 1 1190 ? 21.547 12.813 -39.034 1.00 71.94 1190 CYS A O 1
ATOM 8449 N N . ALA A 1 1191 ? 20.280 11.459 -37.739 1.00 73.69 1191 ALA A N 1
ATOM 8450 C CA . ALA A 1 1191 ? 19.964 10.473 -38.760 1.00 73.69 1191 ALA A CA 1
ATOM 8451 C C . ALA A 1 1191 ? 18.571 10.756 -39.350 1.00 73.69 1191 ALA A C 1
ATOM 8453 O O . ALA A 1 1191 ? 17.567 10.697 -38.637 1.00 73.69 1191 ALA A O 1
ATOM 8454 N N . ASP A 1 1192 ? 18.520 11.036 -40.656 1.00 71.25 1192 ASP A N 1
ATOM 8455 C CA . ASP A 1 1192 ? 17.287 11.288 -41.422 1.00 71.25 1192 ASP A CA 1
ATOM 8456 C C . ASP A 1 1192 ? 16.840 10.049 -42.231 1.00 71.25 1192 ASP A C 1
ATOM 8458 O O . ASP A 1 1192 ? 15.769 10.044 -42.842 1.00 71.25 1192 ASP A O 1
ATOM 8462 N N . THR A 1 1193 ? 17.664 8.994 -42.279 1.00 67.75 1193 THR A N 1
ATOM 8463 C CA . THR A 1 1193 ? 17.421 7.768 -43.055 1.00 67.75 1193 THR A CA 1
ATOM 8464 C C . THR A 1 1193 ? 17.931 6.511 -42.343 1.00 67.75 1193 THR A C 1
ATOM 8466 O O . THR A 1 1193 ? 18.843 6.582 -41.523 1.00 67.75 1193 THR A O 1
ATOM 8469 N N . ALA A 1 1194 ? 17.411 5.330 -42.702 1.00 63.00 1194 ALA A N 1
ATOM 8470 C CA . ALA A 1 1194 ? 17.817 4.060 -42.082 1.00 63.00 1194 ALA A CA 1
ATOM 8471 C C . ALA A 1 1194 ? 19.304 3.757 -42.330 1.00 63.00 1194 ALA A C 1
ATOM 8473 O O . ALA A 1 1194 ? 19.998 3.262 -41.459 1.00 63.00 1194 ALA A O 1
ATOM 8474 N N . ALA A 1 1195 ? 19.839 4.163 -43.486 1.00 65.75 1195 ALA A N 1
ATOM 8475 C CA . ALA A 1 1195 ? 21.268 4.061 -43.780 1.00 65.75 1195 ALA A CA 1
ATOM 8476 C C . ALA A 1 1195 ? 22.149 5.037 -42.970 1.00 65.75 1195 ALA A C 1
ATOM 8478 O O . ALA A 1 1195 ? 23.370 4.910 -43.010 1.00 65.75 1195 ALA A O 1
ATOM 8479 N N . GLU A 1 1196 ? 21.561 6.017 -42.277 1.00 69.38 1196 GLU A N 1
ATOM 8480 C CA . GLU A 1 1196 ? 22.251 6.893 -41.323 1.00 69.38 1196 GLU A CA 1
ATOM 8481 C C . GLU A 1 1196 ? 22.064 6.397 -39.882 1.00 69.38 1196 GLU A C 1
ATOM 8483 O O . GLU A 1 1196 ? 23.025 6.444 -39.121 1.00 69.38 1196 GLU A O 1
ATOM 8488 N N . VAL A 1 1197 ? 20.900 5.829 -39.529 1.00 65.50 1197 VAL A N 1
ATOM 8489 C CA . VAL A 1 1197 ? 20.689 5.113 -38.252 1.00 65.50 1197 VAL A CA 1
ATOM 8490 C C . VAL A 1 1197 ? 21.644 3.917 -38.160 1.00 65.50 1197 VAL A C 1
ATOM 8492 O O . VAL A 1 1197 ? 22.490 3.878 -37.273 1.00 65.50 1197 VAL A O 1
ATOM 8495 N N . ASN A 1 1198 ? 21.637 3.032 -39.159 1.00 61.31 1198 ASN A N 1
ATOM 8496 C CA . ASN A 1 1198 ? 22.573 1.911 -39.300 1.00 61.31 1198 ASN A CA 1
ATOM 8497 C C . ASN A 1 1198 ? 24.013 2.353 -39.669 1.00 61.31 1198 ASN A C 1
ATOM 8499 O O . ASN A 1 1198 ? 24.846 1.522 -40.018 1.00 61.31 1198 ASN A O 1
ATOM 8503 N N . ALA A 1 1199 ? 24.326 3.656 -39.626 1.00 60.34 1199 ALA A N 1
ATOM 8504 C CA . ALA A 1 1199 ? 25.696 4.175 -39.662 1.00 60.34 1199 ALA A CA 1
ATOM 8505 C C . ALA A 1 1199 ? 26.132 4.819 -38.331 1.00 60.34 1199 ALA A C 1
ATOM 8507 O O . ALA A 1 1199 ? 27.319 5.110 -38.172 1.00 60.34 1199 ALA A O 1
ATOM 8508 N N . LEU A 1 1200 ? 25.222 5.000 -37.362 1.00 59.31 1200 LEU A N 1
ATOM 8509 C CA . LEU A 1 1200 ? 25.580 5.259 -35.960 1.00 59.31 1200 LEU A CA 1
ATOM 8510 C C . LEU A 1 1200 ? 26.248 4.026 -35.327 1.00 59.31 1200 LEU A C 1
ATOM 8512 O O . LEU A 1 1200 ? 27.148 4.198 -34.510 1.00 59.31 1200 LEU A O 1
ATOM 8516 N N . ASP A 1 1201 ? 25.903 2.837 -35.832 1.00 50.03 1201 ASP A N 1
ATOM 8517 C CA . ASP A 1 1201 ? 26.583 1.541 -35.670 1.00 50.03 1201 ASP A CA 1
ATOM 8518 C C . ASP A 1 1201 ? 28.122 1.664 -35.704 1.00 50.03 1201 ASP A C 1
ATOM 8520 O O . ASP A 1 1201 ? 28.834 1.241 -34.800 1.00 50.03 1201 ASP A O 1
ATOM 8524 N N . GLY A 1 1202 ? 28.653 2.401 -36.688 1.00 45.38 1202 GLY A N 1
ATOM 8525 C CA . GLY A 1 1202 ? 30.091 2.646 -36.843 1.00 45.38 1202 GLY A CA 1
ATOM 8526 C C . GLY A 1 1202 ? 30.705 3.702 -35.909 1.00 45.38 1202 GLY A C 1
ATOM 8527 O O . GLY A 1 1202 ? 31.802 4.176 -36.206 1.00 45.38 1202 GLY A O 1
ATOM 8528 N N . ASN A 1 1203 ? 30.012 4.134 -34.847 1.00 48.41 1203 ASN A N 1
ATOM 8529 C CA . ASN A 1 1203 ? 30.488 5.155 -33.897 1.00 48.41 1203 ASN A CA 1
ATOM 8530 C C . ASN A 1 1203 ? 30.513 4.694 -32.421 1.00 48.41 1203 ASN A C 1
ATOM 8532 O O . ASN A 1 1203 ? 30.828 5.523 -31.572 1.00 48.41 1203 ASN A O 1
ATOM 8536 N N . ALA A 1 1204 ? 30.212 3.425 -32.109 1.00 49.94 1204 ALA A N 1
ATOM 8537 C CA . ALA A 1 1204 ? 30.228 2.868 -30.740 1.00 49.94 1204 ALA A CA 1
ATOM 8538 C C . ALA A 1 1204 ? 29.305 3.597 -29.726 1.00 49.94 1204 ALA A C 1
ATOM 8540 O O . ALA A 1 1204 ? 29.663 3.834 -28.568 1.00 49.94 1204 ALA A O 1
ATOM 8541 N N . TYR A 1 1205 ? 28.108 3.988 -30.190 1.00 53.25 1205 TYR A N 1
ATOM 8542 C CA . TYR A 1 1205 ? 27.045 4.599 -29.367 1.00 53.25 1205 TYR A CA 1
ATOM 8543 C C . TYR A 1 1205 ? 25.665 3.943 -29.529 1.00 53.25 1205 TYR A C 1
ATOM 8545 O O . TYR A 1 1205 ? 24.783 4.151 -28.697 1.00 53.25 1205 TYR A O 1
ATOM 8553 N N . VAL A 1 1206 ? 25.452 3.187 -30.606 1.00 55.34 1206 VAL A N 1
ATOM 8554 C CA . VAL A 1 1206 ? 24.207 2.478 -30.926 1.00 55.34 1206 VAL A CA 1
ATOM 8555 C C . VAL A 1 1206 ? 24.615 1.219 -31.675 1.00 55.34 1206 VAL A C 1
ATOM 8557 O O . VAL A 1 1206 ? 25.331 1.354 -32.661 1.00 55.34 1206 VAL A O 1
ATOM 8560 N N . LEU A 1 1207 ? 24.159 0.040 -31.257 1.00 51.88 1207 LEU A N 1
ATOM 8561 C 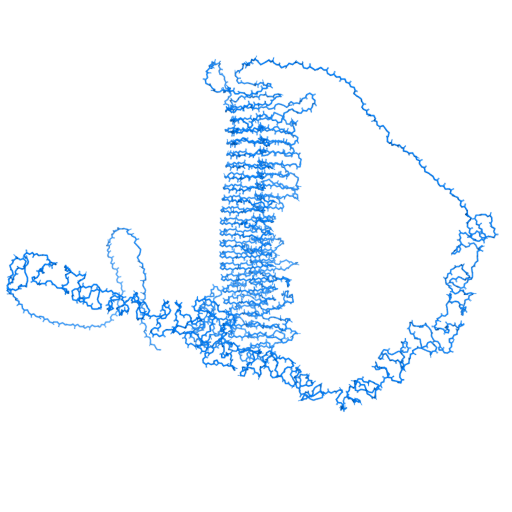CA . LEU A 1 1207 ? 24.256 -1.173 -32.076 1.00 51.88 1207 LEU A CA 1
ATOM 8562 C C . LEU A 1 1207 ? 22.945 -1.305 -32.855 1.00 51.88 1207 LEU A C 1
ATOM 8564 O O . LEU A 1 1207 ? 21.869 -1.376 -32.260 1.00 51.88 1207 LEU A O 1
ATOM 8568 N N . ALA A 1 1208 ? 23.015 -1.256 -34.184 1.00 51.41 1208 ALA A N 1
ATOM 8569 C CA . ALA A 1 1208 ? 21.851 -1.174 -35.069 1.00 51.41 1208 ALA A CA 1
ATOM 8570 C C . ALA A 1 1208 ? 21.763 -2.422 -35.959 1.00 51.41 1208 ALA A C 1
ATOM 8572 O O . ALA A 1 1208 ? 21.872 -2.358 -37.190 1.00 51.41 1208 ALA A O 1
ATOM 8573 N N . SER A 1 1209 ? 21.587 -3.575 -35.312 1.00 50.41 1209 SER A N 1
ATOM 8574 C CA . SER A 1 1209 ? 21.495 -4.872 -35.972 1.00 50.41 1209 SER A CA 1
ATOM 8575 C C . SER A 1 1209 ? 20.100 -5.081 -36.591 1.00 50.41 1209 SER A C 1
ATOM 8577 O O . SER A 1 1209 ? 19.065 -5.033 -35.930 1.00 50.41 1209 SER A O 1
ATOM 8579 N N . GLY A 1 1210 ? 20.060 -5.316 -37.905 1.00 51.81 1210 GLY A N 1
ATOM 8580 C CA . GLY A 1 1210 ? 18.816 -5.589 -38.634 1.00 51.81 1210 GLY A CA 1
ATOM 8581 C C . GLY A 1 1210 ? 18.121 -4.364 -39.237 1.00 51.81 1210 GLY A C 1
ATOM 8582 O O . GLY A 1 1210 ? 18.715 -3.301 -39.442 1.00 51.81 1210 GLY A O 1
ATOM 8583 N N . ASN A 1 1211 ? 16.859 -4.555 -39.625 1.00 57.28 1211 ASN A N 1
ATOM 8584 C CA . ASN A 1 1211 ? 16.120 -3.596 -40.441 1.00 57.28 1211 ASN A CA 1
ATOM 8585 C C . ASN A 1 1211 ? 15.327 -2.611 -39.571 1.00 57.28 1211 ASN A C 1
ATOM 8587 O O . ASN A 1 1211 ? 14.412 -2.991 -38.847 1.00 57.28 1211 ASN A O 1
ATOM 8591 N N . VAL A 1 1212 ? 15.669 -1.327 -39.689 1.00 57.66 1212 VAL A N 1
ATOM 8592 C CA . VAL A 1 1212 ? 14.940 -0.207 -39.079 1.00 57.66 1212 VAL A CA 1
ATOM 8593 C C . VAL A 1 1212 ? 13.979 0.394 -40.104 1.00 57.66 1212 VAL A C 1
ATOM 8595 O O . VAL A 1 1212 ? 14.399 0.754 -41.210 1.00 57.66 1212 VAL A O 1
ATOM 8598 N N . SER A 1 1213 ? 12.704 0.534 -39.735 1.00 62.59 1213 SER A N 1
ATOM 8599 C CA . SER A 1 1213 ? 11.671 1.123 -40.596 1.00 62.59 1213 SER A CA 1
ATOM 8600 C C . SER A 1 1213 ? 11.479 2.628 -40.366 1.00 62.59 1213 SER A C 1
ATOM 8602 O O . SER A 1 1213 ? 11.780 3.167 -39.299 1.00 62.59 1213 SER A O 1
ATOM 8604 N N . ILE A 1 1214 ? 11.023 3.311 -41.425 1.00 62.28 1214 ILE A N 1
ATOM 8605 C CA . ILE A 1 1214 ? 10.712 4.743 -41.472 1.00 62.28 1214 ILE A CA 1
ATOM 8606 C C . ILE A 1 1214 ? 9.561 4.974 -42.473 1.00 62.28 1214 ILE A C 1
ATOM 8608 O O . ILE A 1 1214 ? 9.809 5.371 -43.621 1.00 62.28 1214 ILE A O 1
ATOM 8612 N N . ASP A 1 1215 ? 8.305 4.729 -42.083 1.00 59.28 1215 ASP A N 1
ATOM 8613 C CA . ASP A 1 1215 ? 7.148 5.020 -42.951 1.00 59.28 1215 ASP A CA 1
ATOM 8614 C C . ASP A 1 1215 ? 6.416 6.335 -42.577 1.00 59.28 1215 ASP A C 1
ATOM 8616 O O . ASP A 1 1215 ? 5.833 6.454 -41.498 1.00 59.28 1215 ASP A O 1
ATOM 8620 N N . PRO A 1 1216 ? 6.375 7.347 -43.470 1.00 51.62 1216 PRO A N 1
ATOM 8621 C CA . PRO A 1 1216 ? 5.587 8.567 -43.280 1.00 51.62 1216 PRO A CA 1
ATOM 8622 C C . PRO A 1 1216 ? 4.092 8.457 -43.681 1.00 51.62 1216 PRO A C 1
ATOM 8624 O O . PRO A 1 1216 ? 3.455 9.502 -43.866 1.00 51.62 1216 PRO A O 1
ATOM 8627 N N . LEU A 1 1217 ? 3.521 7.260 -43.900 1.00 49.59 1217 LEU A N 1
ATOM 8628 C CA . LEU A 1 1217 ? 2.180 7.062 -44.497 1.00 49.59 1217 LEU A CA 1
ATOM 8629 C C . LEU A 1 1217 ? 1.106 6.388 -43.619 1.00 49.59 1217 LEU A C 1
ATOM 8631 O O . LEU A 1 1217 ? 0.064 5.993 -44.149 1.00 49.59 1217 LEU A O 1
ATOM 8635 N N . PHE A 1 1218 ? 1.270 6.352 -42.297 1.00 53.06 1218 PHE A N 1
ATOM 8636 C CA . PHE A 1 1218 ? 0.223 5.867 -41.387 1.00 53.06 1218 PHE A CA 1
ATOM 8637 C C . PHE A 1 1218 ? -1.126 6.593 -41.558 1.00 53.06 1218 PHE A C 1
ATOM 8639 O O . PHE A 1 1218 ? -1.207 7.808 -41.790 1.00 53.06 1218 PHE A O 1
ATOM 8646 N N . ALA A 1 1219 ? -2.220 5.847 -41.382 1.00 48.31 1219 ALA A N 1
ATOM 8647 C CA . ALA A 1 1219 ? -3.527 6.442 -41.129 1.00 48.31 1219 ALA A CA 1
ATOM 8648 C C . ALA A 1 1219 ? -3.488 7.166 -39.773 1.00 48.31 1219 ALA A C 1
ATOM 8650 O O . ALA A 1 1219 ? -2.908 6.656 -38.827 1.00 48.31 1219 ALA A O 1
ATOM 8651 N N . THR A 1 1220 ? -4.091 8.355 -39.657 1.00 50.97 1220 THR A N 1
ATOM 8652 C CA . THR A 1 1220 ? -4.023 9.151 -38.415 1.00 50.97 1220 THR A CA 1
ATOM 8653 C C . THR A 1 1220 ? -4.645 8.385 -37.234 1.00 50.97 1220 THR A C 1
ATOM 8655 O O . THR A 1 1220 ? -5.876 8.234 -37.245 1.00 50.97 1220 THR A O 1
ATOM 8658 N N . PRO A 1 1221 ? -3.866 7.944 -36.225 1.00 49.72 1221 PRO A N 1
ATOM 8659 C CA . PRO A 1 1221 ? -4.388 7.096 -35.154 1.00 49.72 1221 PRO A CA 1
ATOM 8660 C C . PRO A 1 1221 ? -5.345 7.858 -34.232 1.00 49.72 1221 PRO A C 1
ATOM 8662 O O . PRO A 1 1221 ? -5.306 9.090 -34.153 1.00 49.72 1221 PRO A O 1
ATOM 8665 N N . SER A 1 1222 ? -6.212 7.140 -33.511 1.00 51.53 1222 SER A N 1
ATOM 8666 C CA . SER A 1 1222 ? -7.123 7.760 -32.543 1.00 51.53 1222 SER A CA 1
ATOM 8667 C C . SER A 1 1222 ? -6.513 7.772 -31.135 1.00 51.53 1222 SER A C 1
ATOM 8669 O O . SER A 1 1222 ? -6.404 6.715 -30.520 1.00 51.53 1222 SER A O 1
ATOM 8671 N N . PRO A 1 1223 ? -6.190 8.941 -30.549 1.00 50.84 1223 PRO A N 1
ATOM 8672 C CA . PRO A 1 1223 ? -5.608 9.020 -29.203 1.00 50.84 1223 PRO A CA 1
ATOM 8673 C C . PRO A 1 1223 ? -6.614 8.731 -28.072 1.00 50.84 1223 PRO A C 1
ATOM 8675 O O . PRO A 1 1223 ? -6.268 8.848 -26.903 1.00 50.84 1223 PRO A O 1
ATOM 8678 N N . PHE A 1 1224 ? -7.864 8.396 -28.415 1.00 49.31 1224 PHE A N 1
ATOM 8679 C CA . PHE A 1 1224 ? -8.934 8.020 -27.481 1.00 49.31 1224 PHE A CA 1
ATOM 8680 C C . PHE A 1 1224 ? -9.469 6.602 -27.742 1.00 49.31 1224 PHE A C 1
ATOM 8682 O O . PHE A 1 1224 ? -10.526 6.239 -27.227 1.00 49.31 1224 PHE A O 1
ATOM 8689 N N . ALA A 1 1225 ? -8.785 5.847 -28.605 1.00 49.19 1225 ALA A N 1
ATOM 8690 C CA . ALA A 1 1225 ? -9.009 4.435 -28.875 1.00 49.19 1225 ALA A CA 1
ATOM 8691 C C . ALA A 1 1225 ? -7.769 3.888 -29.611 1.00 49.19 1225 ALA A C 1
ATOM 8693 O O . ALA A 1 1225 ? -7.781 3.854 -30.847 1.00 49.19 1225 ALA A O 1
ATOM 8694 N N . PRO A 1 1226 ? -6.702 3.474 -28.898 1.00 50.19 1226 PRO A N 1
ATOM 8695 C CA . PRO A 1 1226 ? -5.565 2.771 -29.489 1.00 50.19 1226 PRO A CA 1
ATOM 8696 C C . PRO A 1 1226 ? -5.935 1.312 -29.819 1.00 50.19 1226 PRO A C 1
ATOM 8698 O O . PRO A 1 1226 ? -5.266 0.367 -29.422 1.00 50.19 1226 PRO A O 1
ATOM 8701 N N . THR A 1 1227 ? -7.032 1.125 -30.556 1.00 48.72 1227 THR A N 1
ATOM 8702 C CA . THR A 1 1227 ? -7.330 -0.136 -31.237 1.00 48.72 1227 THR A CA 1
ATOM 8703 C C . THR A 1 1227 ? -6.277 -0.352 -32.312 1.00 48.72 1227 THR A C 1
ATOM 8705 O O . THR A 1 1227 ? -6.018 0.569 -33.090 1.00 48.72 1227 THR A O 1
ATOM 8708 N N . VAL A 1 1228 ? -5.735 -1.562 -32.396 1.00 47.50 1228 VAL A N 1
ATOM 8709 C CA . VAL A 1 1228 ? -4.595 -1.906 -33.262 1.00 47.50 1228 VAL A CA 1
ATOM 8710 C C . VAL A 1 1228 ? -4.874 -1.631 -34.744 1.00 47.50 1228 VAL A C 1
ATOM 8712 O O . VAL A 1 1228 ? -4.040 -1.072 -35.442 1.00 47.50 1228 VAL A O 1
ATOM 8715 N N . THR A 1 1229 ? -6.138 -1.739 -35.161 1.00 48.31 1229 THR A N 1
ATOM 8716 C CA . THR A 1 1229 ? -6.678 -1.226 -36.443 1.00 48.31 1229 THR A CA 1
ATOM 8717 C C . THR A 1 1229 ? -6.444 0.265 -36.771 1.00 48.31 1229 THR A C 1
ATOM 8719 O O . THR A 1 1229 ? -6.797 0.709 -37.867 1.00 48.31 1229 THR A O 1
ATOM 8722 N N . GLY A 1 1230 ? -5.885 1.065 -35.858 1.00 49.69 1230 GLY A N 1
ATOM 8723 C CA . GLY A 1 1230 ? -5.393 2.427 -36.100 1.00 49.69 1230 GLY A CA 1
ATOM 8724 C C . GLY A 1 1230 ? -3.875 2.543 -36.312 1.00 49.69 1230 GLY A C 1
ATOM 8725 O O . GLY A 1 1230 ? -3.427 3.615 -36.716 1.00 49.69 1230 GLY A O 1
ATOM 8726 N N . TYR A 1 1231 ? -3.125 1.473 -36.041 1.00 52.88 1231 TYR A N 1
ATOM 8727 C CA . TYR A 1 1231 ? -1.670 1.345 -36.170 1.00 52.88 1231 TYR A CA 1
ATOM 8728 C C . TYR A 1 1231 ? -1.236 0.227 -37.129 1.00 52.88 1231 TYR A C 1
ATOM 8730 O O . TYR A 1 1231 ? -0.080 0.253 -37.529 1.00 52.88 1231 TYR A O 1
ATOM 8738 N N . HIS A 1 1232 ? -2.147 -0.645 -37.585 1.00 51.44 1232 HIS A N 1
ATOM 8739 C CA . HIS A 1 1232 ? -1.878 -1.550 -38.703 1.00 51.44 1232 HIS A CA 1
ATOM 8740 C C . HIS A 1 1232 ? -1.171 -0.842 -39.853 1.00 51.44 1232 HIS A C 1
ATOM 8742 O O . HIS A 1 1232 ? -1.573 0.247 -40.298 1.00 51.44 1232 HIS A O 1
ATOM 8748 N N . LEU A 1 1233 ? -0.170 -1.541 -40.381 1.00 50.53 1233 LEU A N 1
ATOM 8749 C CA . LEU A 1 1233 ? 0.471 -1.232 -41.646 1.00 50.53 1233 LEU A CA 1
ATOM 8750 C C . LEU A 1 1233 ? -0.597 -0.999 -42.731 1.00 50.53 1233 LEU A C 1
ATOM 8752 O O . LEU A 1 1233 ? -1.679 -1.594 -42.743 1.00 50.53 1233 LEU A O 1
ATOM 8756 N N . ASP A 1 1234 ? -0.312 -0.092 -43.666 1.00 46.97 1234 ASP A N 1
ATOM 8757 C CA . ASP A 1 1234 ? -1.236 0.190 -44.766 1.00 46.97 1234 ASP A CA 1
ATOM 8758 C C . ASP A 1 1234 ? -1.480 -1.075 -45.626 1.00 46.97 1234 ASP A C 1
ATOM 8760 O O . ASP A 1 1234 ? -0.735 -2.052 -45.570 1.00 46.97 1234 ASP A O 1
ATOM 8764 N N . ASN A 1 1235 ? -2.517 -1.059 -46.478 1.00 45.88 1235 ASN A N 1
ATOM 8765 C CA . ASN A 1 1235 ? -2.926 -2.203 -47.320 1.00 45.88 1235 ASN A CA 1
ATOM 8766 C C . ASN A 1 1235 ? -1.880 -2.601 -48.406 1.00 45.88 1235 ASN A C 1
ATOM 8768 O O . ASN A 1 1235 ? -2.237 -3.200 -49.428 1.00 45.88 1235 ASN A O 1
ATOM 8772 N N . SER A 1 1236 ? -0.611 -2.223 -48.247 1.00 51.84 1236 SER A N 1
ATOM 8773 C CA . SER A 1 1236 ? 0.540 -2.710 -49.001 1.00 51.84 1236 SER A CA 1
ATOM 8774 C C . SER A 1 1236 ? 1.513 -3.591 -48.202 1.00 51.84 1236 SER A C 1
ATOM 8776 O O . SER A 1 1236 ? 2.387 -4.161 -48.854 1.00 51.84 1236 SER A O 1
ATOM 8778 N N . CYS A 1 1237 ? 1.362 -3.732 -46.872 1.00 54.72 1237 CYS A N 1
ATOM 8779 C CA . CYS A 1 1237 ? 2.258 -4.497 -45.981 1.00 54.72 1237 CYS A CA 1
ATOM 8780 C C . CYS A 1 1237 ? 3.747 -4.230 -46.275 1.00 54.72 1237 CYS A C 1
ATOM 8782 O O . CYS A 1 1237 ? 4.521 -5.131 -46.592 1.00 54.72 1237 CYS A O 1
ATOM 8784 N N . ALA A 1 1238 ? 4.149 -2.956 -46.259 1.00 54.28 1238 ALA A N 1
ATOM 8785 C CA . ALA A 1 1238 ? 5.470 -2.539 -46.737 1.00 54.28 1238 ALA A CA 1
ATOM 8786 C C . ALA A 1 1238 ? 6.647 -2.999 -45.854 1.00 54.28 1238 ALA A C 1
ATOM 8788 O O . ALA A 1 1238 ? 7.783 -2.993 -46.333 1.00 54.28 1238 ALA A O 1
ATOM 8789 N N . LEU A 1 1239 ? 6.375 -3.370 -44.598 1.00 57.78 1239 LEU A N 1
ATOM 8790 C CA . LEU A 1 1239 ? 7.367 -3.796 -43.602 1.00 57.78 1239 LEU A CA 1
ATOM 8791 C C . LEU A 1 1239 ? 7.401 -5.315 -43.386 1.00 57.78 1239 LEU A C 1
ATOM 8793 O O . LEU A 1 1239 ? 8.128 -5.787 -42.515 1.00 57.78 1239 LEU A O 1
ATOM 8797 N N . ARG A 1 1240 ? 6.614 -6.051 -44.179 1.00 60.66 1240 ARG A N 1
ATOM 8798 C CA . ARG A 1 1240 ? 6.366 -7.470 -43.977 1.00 60.66 1240 ARG A CA 1
ATOM 8799 C C . ARG A 1 1240 ? 7.520 -8.375 -44.414 1.00 60.66 1240 ARG A C 1
ATOM 8801 O O . ARG A 1 1240 ? 8.138 -8.128 -45.453 1.00 60.66 1240 ARG A O 1
ATOM 8808 N N . ASP A 1 1241 ? 7.751 -9.446 -43.659 1.00 59.78 1241 ASP A N 1
ATOM 8809 C CA . ASP A 1 1241 ? 8.846 -10.405 -43.813 1.00 59.78 1241 ASP A CA 1
ATOM 8810 C C . ASP A 1 1241 ? 10.248 -9.737 -43.671 1.00 59.78 1241 ASP A C 1
ATOM 8812 O O . ASP A 1 1241 ? 11.209 -10.168 -44.323 1.00 59.78 1241 ASP A O 1
ATOM 8816 N N . LEU A 1 1242 ? 10.386 -8.641 -42.896 1.00 56.69 1242 LEU A N 1
ATOM 8817 C CA . LEU A 1 1242 ? 11.624 -7.829 -42.826 1.00 56.69 1242 LEU A CA 1
ATOM 8818 C C . LEU A 1 1242 ? 12.323 -7.750 -41.453 1.00 56.69 1242 LEU A C 1
ATOM 8820 O O . LEU A 1 1242 ? 13.444 -7.235 -41.400 1.00 56.69 1242 LEU A O 1
ATOM 8824 N N . GLY A 1 1243 ? 11.724 -8.203 -40.357 1.00 53.44 1243 GLY A N 1
ATOM 8825 C CA . GLY A 1 1243 ? 12.362 -8.232 -39.038 1.00 53.44 1243 GLY A CA 1
ATOM 8826 C C . GLY A 1 1243 ? 13.501 -9.256 -38.937 1.00 53.44 1243 GLY A C 1
ATOM 8827 O O . GLY A 1 1243 ? 13.746 -10.057 -39.839 1.00 53.44 1243 GLY A O 1
ATOM 8828 N N . LEU A 1 1244 ? 14.226 -9.231 -37.821 1.00 56.59 1244 LEU A N 1
ATOM 8829 C CA . LEU A 1 1244 ? 15.049 -10.345 -37.349 1.00 56.59 1244 LEU A CA 1
ATOM 8830 C C . LEU A 1 1244 ? 14.236 -11.173 -36.348 1.00 56.59 1244 LEU A C 1
ATOM 8832 O O . LEU A 1 1244 ? 13.580 -10.598 -35.482 1.00 56.59 1244 LEU A O 1
ATOM 8836 N N . VAL A 1 1245 ? 14.316 -12.504 -36.432 1.00 56.19 1245 VAL A N 1
ATOM 8837 C CA . VAL A 1 1245 ? 13.708 -13.412 -35.442 1.00 56.19 1245 VAL A CA 1
ATOM 8838 C C . VAL A 1 1245 ? 14.291 -13.131 -34.050 1.00 56.19 1245 VAL A C 1
ATOM 8840 O O . VAL A 1 1245 ? 15.501 -12.924 -33.917 1.00 56.19 1245 VAL A O 1
ATOM 8843 N N . SER A 1 1246 ? 13.446 -13.115 -33.014 1.00 52.28 1246 SER A N 1
ATOM 8844 C CA . SER A 1 1246 ? 13.848 -12.783 -31.643 1.00 52.28 1246 SER A CA 1
ATOM 8845 C C . SER A 1 1246 ? 13.176 -13.683 -30.608 1.00 52.28 1246 SER A C 1
ATOM 8847 O O . SER A 1 1246 ? 11.959 -13.698 -30.485 1.00 52.28 1246 SER A O 1
ATOM 8849 N N . VAL A 1 1247 ? 13.976 -14.371 -29.790 1.00 46.53 1247 VAL A N 1
ATOM 8850 C CA . VAL A 1 1247 ? 13.514 -15.308 -28.740 1.00 46.53 1247 VAL A CA 1
ATOM 8851 C C . VAL A 1 1247 ? 12.953 -14.627 -27.477 1.00 46.53 1247 VAL A C 1
ATOM 8853 O O . VAL A 1 1247 ? 12.768 -15.270 -26.449 1.00 46.53 1247 VAL A O 1
ATOM 8856 N N . LEU A 1 1248 ? 12.734 -13.310 -27.520 1.00 49.41 1248 LEU A N 1
ATOM 8857 C CA . LEU A 1 1248 ? 12.174 -12.517 -26.415 1.00 49.41 1248 LEU A CA 1
ATOM 8858 C C . LEU A 1 1248 ? 10.740 -12.042 -26.689 1.00 49.41 1248 LEU A C 1
ATOM 8860 O O . LEU A 1 1248 ? 10.169 -11.341 -25.850 1.00 49.41 1248 LEU A O 1
ATOM 8864 N N . VAL A 1 1249 ? 10.199 -12.362 -27.869 1.00 54.47 1249 VAL A N 1
ATOM 8865 C CA . VAL A 1 1249 ? 8.893 -11.900 -28.340 1.00 54.47 1249 VAL A CA 1
ATOM 8866 C C . VAL A 1 1249 ? 8.219 -13.016 -29.139 1.00 54.47 1249 VAL A C 1
ATOM 8868 O O . VAL A 1 1249 ? 8.661 -13.383 -30.223 1.00 54.47 1249 VAL A O 1
ATOM 8871 N N . ASP A 1 1250 ? 7.155 -13.540 -28.551 1.00 59.66 1250 ASP A N 1
ATOM 8872 C CA . ASP A 1 1250 ? 6.312 -14.655 -28.978 1.00 59.66 1250 ASP A CA 1
ATOM 8873 C C . ASP A 1 1250 ? 5.014 -14.143 -29.635 1.00 59.66 1250 ASP A C 1
ATOM 8875 O O . ASP A 1 1250 ? 4.722 -14.428 -30.801 1.00 59.66 1250 ASP A O 1
ATOM 8879 N N . GLU A 1 1251 ? 4.280 -13.321 -28.888 1.00 62.19 1251 GLU A N 1
ATOM 8880 C CA . GLU A 1 1251 ? 3.088 -12.589 -29.325 1.00 62.19 1251 GLU A CA 1
ATOM 8881 C C . GLU A 1 1251 ? 3.462 -11.190 -29.858 1.00 62.19 1251 GLU A C 1
ATOM 8883 O O . GLU A 1 1251 ? 4.493 -10.606 -29.495 1.00 62.19 1251 GLU A O 1
ATOM 8888 N N . ASP A 1 1252 ? 2.604 -10.605 -30.693 1.00 61.38 1252 ASP A N 1
ATOM 8889 C CA . ASP A 1 1252 ? 2.673 -9.190 -31.064 1.00 61.38 1252 ASP A CA 1
ATOM 8890 C C . ASP A 1 1252 ? 1.978 -8.281 -30.013 1.00 61.38 1252 ASP A C 1
ATOM 8892 O O . ASP A 1 1252 ? 1.901 -8.620 -28.829 1.00 61.38 1252 ASP A O 1
ATOM 8896 N N . TYR A 1 1253 ? 1.552 -7.070 -30.380 1.00 62.06 1253 TYR A N 1
ATOM 8897 C CA . TYR A 1 1253 ? 0.870 -6.122 -29.491 1.00 62.06 1253 TYR A CA 1
ATOM 8898 C C . TYR A 1 1253 ? -0.621 -6.424 -29.263 1.00 62.06 1253 TYR A C 1
ATOM 8900 O O . TYR A 1 1253 ? -1.164 -5.993 -28.239 1.00 62.06 1253 TYR A O 1
ATOM 8908 N N . ASP A 1 1254 ? -1.291 -7.122 -30.181 1.00 61.62 1254 ASP A N 1
ATOM 8909 C CA . ASP A 1 1254 ? -2.722 -7.459 -30.106 1.00 61.62 1254 ASP A CA 1
ATOM 8910 C C . ASP A 1 1254 ? -2.978 -8.891 -29.607 1.00 61.62 1254 ASP A C 1
ATOM 8912 O O . ASP A 1 1254 ? -3.999 -9.129 -28.946 1.00 61.62 1254 ASP A O 1
ATOM 8916 N N . GLY A 1 1255 ? -1.969 -9.757 -29.734 1.00 61.62 1255 GLY A N 1
ATOM 8917 C CA . GLY A 1 1255 ? -1.919 -11.102 -29.157 1.00 61.62 1255 GLY A CA 1
ATOM 8918 C C . GLY A 1 1255 ? -1.885 -12.215 -30.202 1.00 61.62 1255 GLY A C 1
ATOM 8919 O O . GLY A 1 1255 ? -1.891 -13.388 -29.826 1.00 61.62 1255 GLY A O 1
ATOM 8920 N N . ASP A 1 1256 ? -1.848 -11.871 -31.490 1.00 62.62 1256 ASP A N 1
ATOM 8921 C CA . ASP A 1 1256 ? -1.561 -12.824 -32.557 1.00 62.62 1256 ASP A CA 1
ATOM 8922 C C . ASP A 1 1256 ? -0.061 -13.211 -32.540 1.00 62.62 1256 ASP A C 1
ATOM 8924 O O . ASP A 1 1256 ? 0.813 -12.475 -32.067 1.00 62.62 1256 ASP A O 1
ATOM 8928 N N . ALA A 1 1257 ? 0.242 -14.426 -33.002 1.00 61.38 1257 ALA A N 1
ATOM 8929 C CA . ALA A 1 1257 ? 1.594 -14.986 -32.974 1.00 61.38 1257 ALA A CA 1
ATOM 8930 C C . ALA A 1 1257 ? 2.462 -14.443 -34.121 1.00 61.38 1257 ALA A C 1
ATOM 8932 O O . ALA A 1 1257 ? 2.003 -14.331 -35.257 1.00 61.38 1257 ALA A O 1
ATOM 8933 N N . ARG A 1 1258 ? 3.752 -14.205 -33.854 1.00 60.78 1258 ARG A N 1
ATOM 8934 C CA . ARG A 1 1258 ? 4.718 -13.652 -34.829 1.00 60.78 1258 ARG A CA 1
ATOM 8935 C C . ARG A 1 1258 ? 5.219 -14.609 -35.924 1.00 60.78 1258 ARG A C 1
ATOM 8937 O O . ARG A 1 1258 ? 6.181 -14.294 -36.624 1.00 60.78 1258 ARG A O 1
ATOM 8944 N N . ASP A 1 1259 ? 4.585 -15.766 -36.091 1.00 57.06 1259 ASP A N 1
ATOM 8945 C CA . ASP A 1 1259 ? 4.765 -16.628 -37.264 1.00 57.06 1259 ASP A CA 1
ATOM 8946 C C . ASP A 1 1259 ? 3.432 -16.745 -38.009 1.00 57.06 1259 ASP A C 1
ATOM 8948 O O . ASP A 1 1259 ? 2.444 -17.257 -37.483 1.00 57.06 1259 ASP A O 1
ATOM 8952 N N . ASP A 1 1260 ? 3.415 -16.315 -39.273 1.00 50.69 1260 ASP A N 1
ATOM 8953 C CA . ASP A 1 1260 ? 2.250 -16.435 -40.156 1.00 50.69 1260 ASP A CA 1
ATOM 8954 C C . ASP A 1 1260 ? 1.991 -17.883 -40.636 1.00 50.69 1260 ASP A C 1
ATOM 8956 O O . ASP A 1 1260 ? 1.098 -18.135 -41.456 1.00 50.69 1260 ASP A O 1
ATOM 8960 N N . GLY A 1 1261 ? 2.801 -18.837 -40.168 1.00 44.00 1261 GLY A N 1
ATOM 8961 C CA . GLY A 1 1261 ? 2.734 -20.257 -40.489 1.00 44.00 1261 GLY A CA 1
ATOM 8962 C C . GLY A 1 1261 ? 3.319 -20.611 -41.858 1.00 44.00 1261 GLY A C 1
ATOM 8963 O O . GLY A 1 1261 ? 3.128 -21.734 -42.333 1.00 44.00 1261 GLY A O 1
ATOM 8964 N N . ASN A 1 1262 ? 4.010 -19.682 -42.535 1.00 42.88 1262 ASN A N 1
ATOM 8965 C CA . ASN A 1 1262 ? 4.732 -19.954 -43.784 1.00 42.88 1262 ASN A CA 1
ATOM 8966 C C . ASN A 1 1262 ? 6.263 -19.987 -43.619 1.00 42.88 1262 ASN A C 1
ATOM 8968 O O . ASN A 1 1262 ? 6.956 -20.196 -44.624 1.00 42.88 1262 ASN A O 1
ATOM 8972 N N . GLY A 1 1263 ? 6.799 -19.807 -42.405 1.00 46.38 1263 GLY A N 1
ATOM 8973 C CA . GLY A 1 1263 ? 8.242 -19.665 -42.182 1.00 46.38 1263 GLY A CA 1
ATOM 8974 C C . GLY A 1 1263 ? 8.770 -18.341 -42.738 1.00 46.38 1263 GLY A C 1
ATOM 8975 O O . GLY A 1 1263 ? 9.764 -18.311 -43.476 1.00 46.38 1263 GLY A O 1
ATOM 8976 N N . ALA A 1 1264 ? 8.037 -17.262 -42.459 1.00 50.41 1264 ALA A N 1
ATOM 8977 C CA . ALA A 1 1264 ? 8.442 -15.892 -42.738 1.00 50.41 1264 ALA A CA 1
ATOM 8978 C C . ALA A 1 1264 ? 9.428 -15.373 -41.668 1.00 50.41 1264 ALA A C 1
ATOM 8980 O O . ALA A 1 1264 ? 9.806 -16.081 -40.738 1.00 50.41 1264 ALA A O 1
ATOM 8981 N N . TRP A 1 1265 ? 9.881 -14.133 -41.837 1.00 56.50 1265 TRP A N 1
ATOM 8982 C CA . TRP A 1 1265 ? 10.548 -13.368 -40.777 1.00 56.50 1265 TRP A CA 1
ATOM 8983 C C . TRP A 1 1265 ? 9.476 -12.477 -40.125 1.00 56.50 1265 TRP A C 1
ATOM 8985 O O . TRP A 1 1265 ? 8.560 -12.096 -40.853 1.00 56.50 1265 TRP A O 1
ATOM 8995 N N . PRO A 1 1266 ? 9.568 -12.121 -38.831 1.00 60.56 1266 PRO A N 1
ATOM 8996 C CA . PRO A 1 1266 ? 8.559 -11.275 -38.184 1.00 60.56 1266 PRO A CA 1
ATOM 8997 C C . PRO A 1 1266 ? 8.477 -9.880 -38.824 1.00 60.56 1266 PRO A C 1
ATOM 8999 O O . PRO A 1 1266 ? 9.421 -9.434 -39.492 1.00 60.56 1266 PRO A O 1
ATOM 9002 N N . GLU A 1 1267 ? 7.388 -9.155 -38.591 1.00 67.81 1267 GLU A N 1
ATOM 9003 C CA . GLU A 1 1267 ? 7.233 -7.777 -39.065 1.00 67.81 1267 GLU A CA 1
ATOM 9004 C C . GLU A 1 1267 ? 8.180 -6.796 -38.337 1.00 67.81 1267 GLU A C 1
ATOM 9006 O O . GLU A 1 1267 ? 8.577 -7.000 -37.188 1.00 67.81 1267 GLU A O 1
ATOM 9011 N N . ILE A 1 1268 ? 8.540 -5.679 -38.991 1.00 67.50 1268 ILE A N 1
ATOM 9012 C CA . ILE A 1 1268 ? 9.226 -4.567 -38.302 1.00 67.50 1268 ILE A CA 1
ATOM 9013 C C . ILE A 1 1268 ? 8.194 -3.752 -37.522 1.00 67.50 1268 ILE A C 1
ATOM 9015 O O . ILE A 1 1268 ? 7.396 -3.023 -38.115 1.00 67.50 1268 ILE A O 1
ATOM 9019 N N . GLY A 1 1269 ? 8.286 -3.808 -36.197 1.00 62.78 1269 GLY A N 1
ATOM 9020 C CA . GLY A 1 1269 ? 7.404 -3.119 -35.265 1.00 62.78 1269 GLY A CA 1
ATOM 9021 C C . GLY A 1 1269 ? 6.641 -4.109 -34.378 1.00 62.78 1269 GLY A C 1
ATOM 9022 O O . GLY A 1 1269 ? 6.988 -5.286 -34.337 1.00 62.78 1269 GLY A O 1
ATOM 9023 N N . PRO A 1 1270 ? 5.623 -3.638 -33.643 1.00 59.69 1270 PRO A N 1
ATOM 9024 C CA . PRO A 1 1270 ? 4.921 -4.407 -32.622 1.00 59.69 1270 PRO A CA 1
ATOM 9025 C C . PRO A 1 1270 ? 3.645 -5.111 -33.129 1.00 59.69 1270 PRO A C 1
ATOM 9027 O O . PRO A 1 1270 ? 2.909 -5.613 -32.298 1.00 59.69 1270 PRO A O 1
ATOM 9030 N N . ASP A 1 1271 ? 3.324 -5.079 -34.426 1.00 61.84 1271 ASP A N 1
ATOM 9031 C CA . ASP A 1 1271 ? 2.012 -5.459 -34.999 1.00 61.84 1271 ASP A CA 1
ATOM 9032 C C . ASP A 1 1271 ? 2.226 -6.180 -36.345 1.00 61.84 1271 ASP A C 1
ATOM 9034 O O . ASP A 1 1271 ? 2.915 -5.637 -37.218 1.00 61.84 1271 ASP A O 1
ATOM 9038 N N . GLU A 1 1272 ? 1.685 -7.390 -36.505 1.00 58.75 1272 GLU A N 1
ATOM 9039 C CA . GLU A 1 1272 ? 1.830 -8.223 -37.717 1.00 58.75 1272 GLU A CA 1
ATOM 9040 C C . GLU A 1 1272 ? 0.823 -7.837 -38.835 1.00 58.75 1272 GLU A C 1
ATOM 9042 O O . GLU A 1 1272 ? -0.164 -7.135 -38.599 1.00 58.75 1272 GLU A O 1
ATOM 9047 N N . CYS A 1 1273 ? 1.058 -8.232 -40.103 1.00 57.66 1273 CYS A N 1
ATOM 9048 C CA . CYS A 1 1273 ? 0.232 -7.759 -41.237 1.00 57.66 1273 CYS A CA 1
ATOM 9049 C C . CYS A 1 1273 ? -0.889 -8.743 -41.697 1.00 57.66 1273 CYS A C 1
ATOM 9051 O O . CYS A 1 1273 ? -0.564 -9.815 -42.225 1.00 57.66 1273 CYS A O 1
ATOM 9053 N N . PRO A 1 1274 ? -2.192 -8.367 -41.609 1.00 50.78 1274 PRO A N 1
ATOM 9054 C CA . PRO A 1 1274 ? -3.356 -9.258 -41.821 1.00 50.78 1274 PRO A CA 1
ATOM 9055 C C . PRO A 1 1274 ? -3.867 -9.443 -43.275 1.00 50.78 1274 PRO A C 1
ATOM 9057 O O . PRO A 1 1274 ? -3.558 -8.617 -44.169 1.00 50.78 1274 PRO A O 1
#

Mean predicted aligned error: 21.97 Å

Secondary structure (DSSP, 8-state):
--------------------------------------------------------SSSSS--TT-S---SS--TTSSS-TTSPPP-TTSSS--TT-S---GGG-STTSSB-TTSPBP-TTSSS--TT-S---S---TTSSS-TTSPPP-TTSSS--TTTT-S---SS--TTSSEETTTEE--SSSS----EETTTEEPPTTTS-S---GGG--TTSSB-TTS-B--TTSS---BTTBS---GGG-STTSSS-TTSPPP-SSSSS--TT-S---SS--SSSSB-TTS-B-STTSSS--TT-S------S-TTSSS-TTSS---SSSS---TT-S---GGG--TTSSB-TTS-B--TTSSS--BTTBS---STT--TTSSB-TTSSB--TTSSS--TT-S---SS--SSSSS-TTS----SSSSS--TT-S---SS--TTSSS-TTT------------------------------------------PPP--SSS-EEES-EEE-TT--SSSS-------------S--PEEEEESS--EEE--SS-EEEEESEEEEE--PPPTTS----SEEEEEETTSEEEEES-EEEESS-S---SEEEEEEEES-BS-EEEEESS-EE-PPP-SSEEEEEEE-TT-B-SEEEEES-EEE--EESEEEEEEE-SSS-EEEES-EEE--EESSS-EEEEEEE-SS-EEEEEEEEEEEE--EESEEEEEEEEEEEEEEEEEEEEE--EESSSSSEEEEEEEEEESEEEEES-EEES--S---SS--EEEEEEEE-TT-----EEEEES-EEE--SS-SEEEEEEEESS-EEEES-EEES-SSTT---EEEEEES---TT--EEEES-SEEE--TT-SEEEEEE-S-EEEES-S-EES-SS--SS-EEEEEEEEEEEEEEES-S-EE-----SS---EEEEEEEEEEEEEES-S-EES-S-TTS-BSS-EEEEEESSS-EEEES-S-EE--BB---TTS--EEEEEEEEE-STT--EEEEEES-EEE--B-SSEEEEEEEEESEEEEEES-EEEES-STTT-TTS-TT-EEEEEEEES-BS-EEES-EEEE-S-SS-EEEEEE--TT----S---BS-EEES-EEEESSSSEEEEEE--S-SSSPPPEEES-EEEE-STT-EEEEEE--S------EEES-EEEESSS-SEEESSS--EE-SHHHHHHHGGGTS-B--SPPB--S------TT---GGGTS--TT-TTTT-SPP-TT-SB-SSS-BS--SS--PPPSSSS---

pLDDT: mean 72.71, std 18.38, range [23.06, 98.5]

Sequence (1274 aa):
MGACTDDTVSADSAMTATDTESGGAETDTEDTGTTGDGDGDPATTGDGDGDEPEAECGNGVLEADEECDDGNAIPNDACTNNCTLPACGDGIIQAGEACDAGADNGPNSACLDSCEENVCGDGYVGPGEGCDDGNDDDDDACTNACAPTSCGDGVLQAQNGEQCDDANDDNGDGCLDTCAIATCGDSYVQVEDGAGEPLPLDQQEACDDGPQNADTAGCTNSCQIAACGDGLVYEGIEACDNGADNGPMGTCLDDCADNVCGDTFLGPDEACDDGNANDDDGCSSTCELEGCGDMVVQDNEDCDDGQNGDNDDGCTDECRFESCGDGYLQDDEACDEGGDNANSGDCTLACTVATCGDGFVWANNEECDNGPQNDDNAECTLACNDAVCGDGLVGPGEGCDDGNNMAADGCSPTCISEECGNQIVDPGEACDDGNDVDDDECTNACTIPIPCDGPYVSKDTCIPNDQCGTVSRPWCTISTALINSISSPIRVAGAGNAYFEQVSMRSGYDVFGGHEPTFVAPRNPDPETNNTVIYHYLQPVEWFGAVTDATLDGFRVQLDGLINNENQPQYDEAIYISGSANATVRNVIVEPLEPGVYATRAYAVYIGPGNGGTILIDGLTELRPPRASSVSAGLGIAAGVTPASLSVDGASIHGGTASNSYGIEHLGRNSMTLTNVVIEAGTVTGQGASAGVLAGTLGYGQTSISQSTIHGGVSRHAVGVDHGEASALTITGGTITGGGVQNAATTSTGVRTEAVDSVTINGATITGSDVIGVTKGSATVGVELRNTNLDPLTGATITNATIDGGRLAFARSGVKVQGMALSITGSTVYGTTEAGQAGSGVVVSGDFPANTPVSIDQNPEIVGGPYGGIGIHAVDQPIHITGNTLIAGCTTPCGGATGIYVASSGPGTLISGNDEIVGGPGDTSLGNHHGILLSYADATVTDNALISGNADPDNPIRMATYGIKLSYGELIAENNDLILGGHSVRISVGESQAYGIHAFSPNNNGSSDINLRDNTIIGGSSEWKTYGLLFEGNVAATVERNEVHVCAFDGDDPRCLEDNYSSAIATADNIGSVYRNNFFFAGYSGSNAACTIGCAYTLDCNSGDPANLTFANNLCYLRHGDAAMRIATFSNANMIPPLLLDNIFYVESWAGKGVVYEGGNFVNREFELRNNDFVTGGDCLVEHEDWPVCADTAAEVNALDGNAYVLASGNVSIDPLFATPSPFAPTVTGYHLDNSCALRDLGLVSVLVDEDYDGDARDDGNGAWPEIGPDECP

Solvent-accessible surface area (backbone atoms only — not comparable to full-atom values): 65891 Å² total; per-residue (Å²): 132,90,92,80,90,81,90,83,82,88,83,89,82,89,88,82,88,78,88,81,84,90,83,84,87,79,92,80,89,79,91,87,83,89,80,90,88,92,89,89,89,93,92,94,90,96,94,92,90,94,92,87,91,85,90,76,70,33,74,54,65,67,55,96,92,42,76,32,42,81,45,52,79,59,57,52,70,87,21,27,66,81,12,38,69,76,57,85,48,72,52,62,65,38,95,84,45,77,34,40,62,12,87,61,36,26,71,58,22,68,20,27,82,81,13,41,65,54,48,84,35,70,52,40,45,32,83,85,41,73,28,41,83,41,57,86,60,60,62,54,84,24,31,80,81,13,42,65,77,57,72,30,70,55,66,59,28,60,80,78,72,34,70,36,50,70,46,50,72,53,47,40,26,40,29,26,63,83,18,39,64,59,59,81,45,72,53,48,44,39,44,30,37,62,80,81,47,77,44,57,88,92,68,37,36,68,32,34,62,11,89,64,38,26,68,40,33,69,21,20,77,76,13,36,61,60,53,76,46,73,47,54,41,36,72,84,82,34,74,33,40,64,10,90,61,40,22,72,53,22,77,15,28,78,81,11,44,62,51,50,79,29,70,58,50,45,31,72,92,44,70,32,44,71,47,43,63,53,69,95,82,60,19,28,65,78,13,49,70,51,67,76,36,78,56,66,66,51,101,89,45,80,35,47,80,33,51,81,82,54,62,73,76,76,35,28,68,83,17,33,69,76,58,90,48,73,58,64,78,42,96,94,51,71,36,50,56,10,85,68,35,24,70,35,40,69,23,20,81,77,23,39,61,60,54,91,44,75,50,53,50,32,63,92,80,40,76,37,43,70,12,96,66,42,29,72,65,35,69,30,22,74,79,15,37,65,56,47,84,26,70,53,51,65,32,90,81,56,76,41,50,77,47,46,67,55,59,83,84,66,24,30,73,81,19,45,71,71,73,91,47,70,65,61,72,52,91,83,48,76,38,47,89,45,53,89,54,66,83,69,87,44,24,70,79,28,38,70,92,86,83,89,89,86,84,87,89,85,81,88,83,87,88,80,91,81,85,82,89,82,91,88,87,90,88,84,88,87,82,88,91,89,88,89,82,94,80,79,91,82,89,83,87,76,91,62,89,44,77,46,71,66,51,70,56,54,87,91,73,64,95,78,76,82,75,91,82,93,84,84,86,87,90,83,84,81,92,86,72,95,49,50,47,39,43,34,67,75,51,45,40,36,45,63,46,77,85,52,79,46,76,50,73,46,38,32,42,39,47,52,92,60,65,47,102,81,78,41,58,85,61,45,44,49,30,40,38,34,25,26,23,28,39,34,44,26,32,33,37,34,42,57,73,73,92,66,81,53,26,58,38,20,17,25,33,28,37,40,64,32,57,62,8,40,39,40,35,26,50,73,19,35,28,34,20,42,30,15,62,50,31,6,14,6,37,32,34,38,62,89,23,49,30,68,36,39,40,36,36,49,27,37,29,24,18,13,41,7,21,18,6,17,7,29,38,39,48,34,40,43,35,38,39,40,31,50,27,40,26,35,14,16,43,41,64,74,84,40,44,15,18,8,34,35,43,47,84,79,57,34,36,42,38,40,38,28,52,26,40,29,26,0,21,35,16,40,36,11,18,8,34,39,36,21,36,22,58,29,42,37,39,45,27,37,38,31,24,0,28,31,65,62,82,60,77,40,43,20,24,6,36,37,40,36,50,46,28,28,36,38,40,34,53,27,39,28,25,1,19,87,43,93,44,93,54,96,40,27,36,20,23,5,34,40,41,34,19,94,81,49,64,95,54,83,18,35,39,37,31,51,25,40,28,27,4,34,52,72,44,65,39,24,22,5,35,34,38,24,22,57,25,36,38,40,31,53,25,37,27,23,4,36,94,58,72,64,45,43,13,13,4,37,37,44,45,48,72,61,46,88,89,43,45,37,40,43,30,47,20,66,34,30,27,9,9,51,55,7,6,34,27,38,37,45,38,85,36,44,34,41,40,31,47,23,50,28,29,21,0,22,97,38,45,39,43,21,16,22,4,37,34,38,27,45,31,38,74,54,26,36,40,34,45,24,52,30,28,19,0,21,24,39,30,96,46,77,39,55,21,18,6,33,37,29,39,45,17,24,38,40,40,27,49,24,53,28,28,17,6,35,67,33,71,93,40,50,20,50,22,35,22,16,6,34,35,42,51,32,37,39,41,40,36,37,46,22,68,28,28,27,1,19,34,15,32,62,51,103,84,65,73,9,24,9,18,8,34,36,40,40,24,98,51,101,85,52,67,26,44,34,40,40,32,50,28,33,28,30,2,40,25,22,70,37,34,28,20,7,34,37,41,38,29,40,30,30,38,43,38,35,47,28,45,25,26,20,44,77,60,80,93,77,53,88,61,64,52,68,81,28,40,36,21,9,32,37,41,25,20,27,43,64,24,40,38,33,35,27,41,22,31,15,46,51,43,28,80,14,25,2,29,35,41,35,51,51,98,83,57,88,71,80,87,54,44,62,28,49,30,43,41,30,28,29,40,20,32,17,47,35,27,44,18,6,31,35,41,24,46,78,82,75,76,91,59,54,50,44,40,38,31,22,21,35,21,30,24,72,27,71,71,21,25,17,36,33,35,44,62,65,104,69,81,72,64,48,37,34,46,30,17,32,24,40,32,47,54,28,89,26,42,40,37,34,67,81,52,91,51,66,19,84,45,55,80,42,49,55,46,40,38,81,66,59,49,31,44,43,58,70,42,58,46,70,58,89,73,72,63,88,59,46,94,90,53,86,49,62,90,40,70,56,72,59,103,74,49,88,48,59,61,47,21,64,84,54,99,88,60,62,53,39,50,90,63,57,61,58,63,88,80,76,82,70,38,27,38,42,21,26,61,73,87,132

Radius of gyration: 53.97 Å; Cα contacts (8 Å, |Δi|>4): 3712; chains: 1; bounding box: 149×118×155 Å

InterPro domains:
  IPR006626 Parallel beta-helix repeat [SM00710] (580-601)
  IPR006626 Parallel beta-helix repeat [SM00710] (674-697)
  IPR006626 Parallel beta-helix repeat [SM00710] (726-755)
  IPR006626 Parallel beta-helix repeat [SM00710] (756-787)
  IPR006626 Parallel beta-helix repeat [SM00710] (793-818)
  IPR006626 Parallel beta-helix repeat [SM00710] (819-846)
  IPR006626 Parallel beta-helix repeat [SM00710] (876-904)
  IPR006626 Parallel beta-helix repeat [SM00710] (1007-1033)
  IPR011050 Pectin lyase fold/virulence factor [SSF51126] (501-803)
  IPR011936 Myxococcus cysteine-rich repeat [PF13948] (56-83)
  IPR011936 Myxococcus cysteine-rich repeat [TIGR02232] (55-85)
  IPR011936 Myxococcus cysteine-rich repeat [TIGR02232] (149-181)
  IPR011936 Myxococcus cysteine-rich repeat [TIGR02232] (260-290)
  IPR011936 Myxococcus cysteine-rich repeat [TIGR02232] (388-419)
  IPR011936 Myxococcus cysteine-rich repeat [TIGR02232] (418-448)

Foldseek 3Di:
DDDDDDDDDDDDDDDDDDDDDDDDDDDDDDDDDDDYDDDDDDYDDYYYDDDDDDDQALCCDDDPPAPAHNNHADQAEQAHNVRHGDDALCQHDHDPAPAHNRVQADLAEQAHSRNHGDDALCCGNYDPAPAHHNHQDCQEQAHSVNHGDAALCCHQNVVVPADDHLNHQDLQEQAHRVNDGDDAQQFHWHQYYSPRHGDPPVQGQPGHPHVVADLQDQHHSSNHGDDAQCQGHNPPLAPGHNHVQADLAECAHSRRHGDDALCQGAYVVADDHDNHAPPPDAAHNHRDGDDAQPQDDDPPAPAHDRLPVCCQPQAHSNRDGDDAQCCDAYPVADAHPHVVADLQDQHHSVRDGDDAQCCGHNPPQADAHNHVPADLAECAHSSRYGDAAQCCGQYDPAPAHDNHADPDPAAHNRRHGDAALCPDQDDPAPAGPNDADQPDQAHNVSDGDDDDDDDDDDDDDDDDDDDDDDDDDDDDDDDDDDDDDPDDDDDDDDADEDEDAAAEDEPPDDPPPDDDDDDDDDDDDDPDQPAHEYEYDHDAHHYDYADDADEDERHEYEYDADQDPVRAADDQERHEAELRAAYEYELYHYYYDDQDEHEQHKEPYEYHADAAYEYEYDYAAEFDIHHYAAEWERYEYDAPHHYAEYEYEQYEFEWYEYQETESYHAAYAYEYEAYNYEFYTEAHDHAYFFESAEAYDPAHEEYAHEQYEFWQYEHQFGERYAHERYAEYYYHEHEFEQEYYDPYDHFGEREEYENHQEYEAEQYEFEQYADDDDDDAYFTERYEEYHPVLDNGNFYEHYLYEFESYDDHQEGEREEYEQGAYAHAQYAFERHPDPQHHYERYEYEDDYHPAREYYAEHYAYQEIELQESYAHYAEQYAYYRYQYAEQEQHAHAYARFERYEYENYDPHYEAAQYAYQEREAADPDYHEFESYEAYNYAYEHEHYAEQWRHPDQVGAHAAFFESYEAAAEEYHYEHHNEQWQGHHEYDPPDFTEGESYEYEDPDPPDEYEYEAYDEEFEQHAYPAETERYEYAAEYAYEAEQYEFEYPLDPPPPPRHDQAYEYESYEYFLYENHEHALYEFEYEHHHQYESEEAYDPDDGPHDPGGYANYEAEQYEQEYAYHAESYEYEDDDDDPGDAYEHYQAEQAYNDAHYESYEYEDDPDDADEHEYFLYEFADPYDAHYAYDVDGDGHRDQVSVCCVCVVRYYPYPFDYHYDPDFDCADSVDVDCVRVADPPVLPQWLGGADDPVDQAASVGDGQDPPPPGGGGRHRDGHD